Protein 8X70 (pdb70)

GO terms:
  GO:0005634 nucleus (C, IDA)
  GO:0005654 nucleoplasm (C, IDA)
  GO:0005730 nucleolus (C, IDA)
  GO:0016607 nuclear speck (C, IDA)
  GO:0042771 intrinsic apoptotic signaling pathway in response to DNA damage by p53 class mediator (P, IDA)
  GO:0008134 transcription factor binding (F, IDA)
  GO:0042149 cellular response to glucose starvation (P, IDA)
  GO:0043392 negative regulation of DNA binding (P, IDA)
  GO:0045071 negative regulation of viral genome replication (P, IDA)
  GO:0045824 negative regulation of innate immune response (P, IDA)
  GO:0045944 positive regulation of transcription by RNA polymerase II (P, IDA)
  GO:0010506 regulation of autophagy (P, IEP)
  GO:0032731 positive regulation of interleukin-1 beta production (P, IDA)
  GO:0071479 cellular response to ionizing radiation (P, IDA)
  GO:0000122 negative regulation of transcription by RNA polymerase II (P, IDA)
  GO:0005737 cytoplasm (C, EXP)
  GO:0001819 positive regulation of cytokine production (P, TAS)
  GO:0045814 negative regulation of gene expression, epigenetic (P, IMP)
  GO:0051607 defense response to virus (P, IMP)
  GO:0072332 intrinsic apoptotic signaling pathway by p53 class mediator (P, IMP)

Sequence (764 aa):
RRNVLQKRPVIVKVLSTTKPFEYETPEMEKKIMFHATVATQTQFFHVKVLNTSLKEKFNGKKIIIISDYLEYDSLLEVNEEESTVSEAGPNQTFEVPNKIINRAKETLKIDILHKQASGNIVYGVFMLHKKTVNQKTTIYEIQDDRGKMDVVGTGQCHNIPCEEGDKLQLFCFRLRKKNQMSKLISEMHSFIQIKKRPVIVKVLSTTKPFEYETPEMEKKIMFHATVATQTQFFHVKVLNTSLKEKFNGKKIIIISDYLEYDSLLEVNEESTVSEAGPNQTFEVPNKIINRAKETLKIDILHKQASGNIVYGVFMLHKKTVNTTIYEIQDDRGKMDVVGTGQCHNIPCEEGDKLQLFCFRLRKKNQMSKLISEMHSFIQIKNVLQQKRPVIVKVLSTTKPFEYETPEMEKKIMFHATVATQTQFFHVKVLNTSLKEKFNKIIIISDYLEYDSLLEVNEESTVSEAGPNQTFEVPNKIINRAKETLKIDILHKQASGNIVYGVFMLHKKTVNQKTTIYEIQDDRGKMDVVGTGQCHNIPCEEGDKLQLFCFRLRKKNQMSKLISEMHSFIQIKKKTNVLQKRPVIVKVLSTTKPFEYETPEMEKKIMFHATVATQTQFFHVKVLNTSLKEKFNGKKIIIISDYLEYDSLLEVNEESTVSEAGPNQTFEVPNKIINRAKETLKIDILHKQASGNIVYGVFMLHKKTVNQKTTIYEIQDDRGKMDVVGTGQCHNIPCEEGDKLQLFCFRLRKMSKLISEMHSFIQIKKK

Foldseek 3Di:
DQQFWAAPKDKWQWLDKDDKDWFADPVRDTAIWIWTWIDDQPAIAIEIERPCVCVVLNPRPATKIKGRWGADLRHTYHYPRIDIDGDDPVRDDDHPVVRSVVSQDADAQVVLLQDDFFHWHWHKFFFQDWDADPFWIWTWTHDPHDIATEIAGTQRGPDDDDGGWIKTKDTWTWHDDPSGIHTYDDRRIDIDGD/DAKAWKQWLDKDDKDWFAAPVRDIAIWIWTWIDGQAAIAIETGRDCVCVVLNPRPATKIKAPWDADLRHTYHYPRIDIGGDDDVRDDDHPVVRVDVSADADAVLVLLVDDFFHWHWYWFFFADWDAPLIWTWTDDPRGIATERADTQRHPDDDDGGFTKTKGGWTWHQDPSGTHTYDHRRIDIDTD/DDFFAAKDKWAWLDKDDKDWFADPVRDIAIWIKTWIDDLPAIAIETGRDCVCVVVNVAIKIKGRWDADLRHIYHHPRIDIGHDDPVPDDDRPVVRVVVSQDADAVLVLLVDDFFHWHWHKFFFQDWDADPFWIWTWTDDPNGIATEIDGDQRHPDDADGGKIKGKDGWGWHADPSGTHTYDDRRIHIDIRHHD/DDWFFDKDWKAWLDKDDKFWFQDPVRDTAIWIKIWIDDQPAIAIETERPVVCVVLNPRPATKIKGGWDADLRHTYHHPRIDIDGDDDVSGDDHPPVNSVVSQDADDVVVVLVDDAFRWHWYKFFFADWDADDFWIWGWTDDPRDIATEIAGDQRGPDDDDGGWIWGKGGFGWHPNTHTYDDRRIHTDTDDD

InterPro domains:
  IPR004020 DAPIN domain [PF02758] (10-80)
  IPR004020 DAPIN domain [PS50824] (1-88)
  IPR004020 DAPIN domain [SM01289] (6-84)
  IPR004021 HIN-200/IF120x [PF02760] (201-369)
  IPR004021 HIN-200/IF120x [PF02760] (575-740)
  IPR004021 HIN-200/IF120x [PS50834] (189-389)
  IPR004021 HIN-200/IF120x [PS50834] (562-761)
  IPR011029 Death-like domain superfamily [G3DSA:1.10.533.10] (1-95)
  IPR012340 Nucleic acid-binding, OB-fold [G3DSA:2.40.50.140] (188-300)
  IPR012340 Nucleic acid-binding, OB-fold [G3DSA:2.40.50.140] (301-393)
  IPR012340 Nucleic acid-binding, OB-fold [G3DSA:2.40.50.140] (567-671)
  IPR012340 Nucleic acid-binding, OB-fold [G3DSA:2.40.50.140] (672-770)
  IPR040205 HIN-200 family [PTHR12200] (1-408)

Secondary structure (DSSP, 8-state):
-TTSPB-S-EEEEEEEEPPPEEEE-TTS-EEEEEEEEEE-SS-EEEEEE--GGGGGGGSSSS-EEEESBEEETTEEEE-TT-EEEEPPTTS--PPPHHHHHHHT----HHHHHTBPTT-EEEEEEEEEEEEE-SS-EEEEEEETTEEEEEEE-GGGSS----TTPEEEEEEEEEEEETTEEEEE--TT-EEEE-/---EEEEEEEEPPPEEEE-TT--EEEEEEEEEE-SS-EEEEEE--GGGGGGGSSSS-EEEES-EEETTEEEE-TT-EEEE--GGG-----HHHHHHHH----HHHHTTSPTT-EEEEEEEEEEEEE--EEEEEEETTEEEEEEE-GGGTT----TTPEEEEEEEEEEEETTEEEEE--TT-EEEE-/-PEE-S-EEEEEEEEPPPEEEE-TT--EEEEEEEEEE-SS-EEEEEE--GGGTGGG--EEEEESEEEETTEEEE-TT-EEEEPPTTS--PPPHHHHHHHT----HHHHTTBPTT-EEEEEEEEEEEEE-SSEEEEEEEETTEEEEEEEEGGGSS----TTPEEEEEEEEEEEETTEEEEE--TT-EEEEE---/-EEE---EEEEEEEEPPPEEEE-TT--EEEEEEEEEE-SS-EEEEEE--GGGTGGGSSSS-EEEESEEEETTEEEE-TT-EEEE--TTT-----HHHHHHTT----HHHHTTS-TT-EEEEEEEEEEEEE-SSEEEEEEEETTEEEEEEEEGGGTT----TT-EEEEEEEEEE---EEE--TT-EEEE---

Radius of gyration: 32.9 Å; Cα contacts (8 Å, |Δi|>4): 1871; chains: 4; bounding box: 64×103×68 Å

B-factor: mean 29.49, std 9.37, range [15.33, 86.47]

Nearest PDB structures (foldseek):
  2oq0-assembly3_C  TM=9.930E-01  e=4.236E-35  Homo sapiens
  2oq0-assembly1_A  TM=9.920E-01  e=2.773E-34  Homo sapiens
  8x70-assembly4_D  TM=9.875E-01  e=1.327E-33  Homo sapiens
  8idx-assembly2_B  TM=9.562E-01  e=1.410E-26  Mus musculus
  5yzp-assembly1_A  TM=9.473E-01  e=3.607E-26  Mus musculus domesticus

Structure (mmCIF, N/CA/C/O backbone):
data_8X70
#
_entry.id   8X70
#
_cell.length_a   40.400
_cell.length_b   87.418
_cell.length_c   111.214
_cell.angle_alpha   90.000
_cell.angle_beta   99.274
_cell.angle_gamma   90.000
#
_symmetry.space_group_name_H-M   'P 1 21 1'
#
loop_
_entity.id
_entity.type
_entity.pdbx_description
1 polymer 'Gamma-interferon-inducible protein 16'
2 non-polymer 'BROMIDE ION'
3 non-polymer 1,2-ETHANEDIOL
4 non-polymer 'POTASSIUM ION'
5 non-polymer 'TRIETHYLENE GLYCOL'
6 water water
#
loop_
_atom_site.group_PDB
_atom_site.id
_atom_site.type_symbol
_atom_site.label_atom_id
_atom_site.label_alt_id
_atom_site.label_comp_id
_atom_site.label_asym_id
_atom_site.label_entity_id
_atom_site.label_seq_id
_atom_site.pdbx_PDB_ins_code
_atom_site.Cartn_x
_atom_site.Cartn_y
_atom_site.Cartn_z
_atom_site.occupancy
_atom_site.B_iso_or_equiv
_atom_site.auth_seq_id
_atom_site.auth_comp_id
_atom_site.auth_asym_id
_atom_site.auth_atom_id
_atom_site.pdbx_PDB_model_num
ATOM 1 N N . ARG A 1 7 ? 5.951 -7.825 -42.305 1.000 72.782 196 ARG A N 1
ATOM 2 C CA . ARG A 1 7 ? 5.942 -8.509 -43.634 1.000 71.534 196 ARG A CA 1
ATOM 3 C C . ARG A 1 7 ? 4.982 -7.763 -44.575 1.000 68.065 196 ARG A C 1
ATOM 4 O O . ARG A 1 7 ? 3.900 -8.305 -44.877 1.000 64.800 196 ARG A O 1
ATOM 12 N N . ARG A 1 8 ? 5.383 -6.570 -45.029 1.000 63.376 197 ARG A N 1
ATOM 13 C CA . ARG A 1 8 ? 4.533 -5.597 -45.772 1.000 60.550 197 ARG A CA 1
ATOM 14 C C . ARG A 1 8 ? 3.818 -6.290 -46.942 1.000 53.893 197 ARG A C 1
ATOM 15 O O . ARG A 1 8 ? 2.590 -6.105 -47.071 1.000 50.928 197 ARG A O 1
ATOM 23 N N . ASN A 1 9 ? 4.556 -7.057 -47.751 1.000 50.383 198 ASN A N 1
ATOM 24 C CA . ASN A 1 9 ? 4.096 -7.577 -49.070 1.000 47.131 198 ASN A CA 1
ATOM 25 C C . ASN A 1 9 ? 3.749 -9.070 -48.987 1.000 43.444 198 ASN A C 1
ATOM 26 O O . ASN A 1 9 ? 3.425 -9.649 -50.043 1.000 45.596 198 ASN A O 1
ATOM 31 N N . VAL A 1 10 ? 3.804 -9.675 -47.798 1.000 36.334 199 VAL A N 1
ATOM 32 C CA . VAL A 1 10 ? 3.508 -11.127 -47.605 1.000 33.549 199 VAL A CA 1
ATOM 33 C C . VAL A 1 10 ? 2.012 -11.279 -47.334 1.000 30.487 199 VAL A C 1
ATOM 34 O O . VAL A 1 10 ? 1.526 -10.658 -46.371 1.000 28.431 199 VAL A O 1
ATOM 38 N N . LEU A 1 11 ? 1.330 -12.100 -48.133 1.000 29.147 200 LEU A N 1
ATOM 39 C CA . LEU A 1 11 ? -0.094 -12.441 -47.913 1.000 28.758 200 LEU A CA 1
ATOM 40 C C . LEU A 1 11 ? -0.214 -13.110 -46.543 1.000 27.667 200 LEU A C 1
ATOM 41 O O . LEU A 1 11 ? 0.534 -14.072 -46.281 1.000 29.131 200 LEU A O 1
ATOM 46 N N . GLN A 1 12 ? -1.116 -12.608 -45.707 1.000 26.716 201 GLN A N 1
ATOM 47 C CA . GLN A 1 12 ? -1.395 -13.169 -44.366 1.000 26.034 201 GLN A CA 1
ATOM 48 C C . GLN A 1 12 ? -2.351 -14.352 -44.527 1.000 25.336 201 GLN A C 1
ATOM 49 O O . GLN A 1 12 ? -3.483 -14.135 -44.982 1.000 23.054 201 GLN A O 1
ATOM 55 N N . LYS A 1 13 ? -1.902 -15.559 -44.171 1.000 26.078 202 LYS A N 1
ATOM 56 C CA . LYS A 1 13 ? -2.722 -16.797 -44.211 1.000 28.105 202 LYS A CA 1
ATOM 57 C C . LYS A 1 13 ? -3.717 -16.835 -43.052 1.000 28.040 202 LYS A C 1
ATOM 58 O O . LYS A 1 13 ? -4.802 -17.424 -43.247 1.000 28.805 202 LYS A O 1
ATOM 64 N N . ARG A 1 14 ? -3.327 -16.318 -41.885 1.000 27.861 203 ARG A N 1
ATOM 65 C CA . ARG A 1 14 ? -4.134 -16.381 -40.645 1.000 28.387 203 ARG A CA 1
ATOM 66 C C . ARG A 1 14 ? -5.487 -15.765 -40.970 1.000 27.963 203 ARG A C 1
ATOM 67 O O . ARG A 1 14 ? -5.561 -14.572 -41.251 1.000 25.572 203 ARG A O 1
ATOM 75 N N . PRO A 1 15 ? -6.573 -16.567 -41.019 1.000 27.026 204 PRO A N 1
ATOM 76 C CA . PRO A 1 15 ? -7.891 -16.031 -41.335 1.000 28.011 204 PRO A CA 1
ATOM 77 C C . PRO A 1 15 ? -8.322 -15.014 -40.278 1.000 26.683 204 PRO A C 1
ATOM 78 O O . PRO A 1 15 ? -8.022 -15.186 -39.097 1.000 25.171 204 PRO A O 1
ATOM 82 N N . VAL A 1 16 ? -9.006 -13.965 -40.724 1.000 26.090 205 VAL A N 1
ATOM 83 C CA . VAL A 1 16 ? -9.689 -13.038 -39.784 1.000 24.945 205 VAL A CA 1
ATOM 84 C C . VAL A 1 16 ? -11.189 -13.136 -40.089 1.000 23.726 205 VAL A C 1
ATOM 85 O O . VAL A 1 16 ? -11.590 -13.164 -41.283 1.000 22.145 205 VAL A O 1
ATOM 89 N N . ILE A 1 17 ? -11.981 -13.307 -39.031 1.000 23.768 206 ILE A N 1
ATOM 90 C CA . ILE A 1 17 ? -13.434 -13.589 -39.114 1.000 22.699 206 ILE A CA 1
ATOM 91 C C . ILE A 1 17 ? -14.159 -12.358 -38.574 1.000 23.574 206 ILE A C 1
ATOM 92 O O . ILE A 1 17 ? -13.971 -12.063 -37.375 1.000 22.425 206 ILE A O 1
ATOM 97 N N . VAL A 1 18 ? -14.929 -11.667 -39.422 1.000 21.910 207 VAL A N 1
ATOM 98 C CA . VAL A 1 18 ? -15.391 -10.275 -39.130 1.000 20.868 207 VAL A CA 1
ATOM 99 C C . VAL A 1 18 ? -16.858 -10.072 -39.512 1.000 20.593 207 VAL A C 1
ATOM 100 O O . VAL A 1 18 ? -17.335 -10.671 -40.498 1.000 20.673 207 VAL A O 1
ATOM 104 N N . LYS A 1 19 ? -17.525 -9.190 -38.766 1.000 20.218 208 LYS A N 1
ATOM 105 C CA . LYS A 1 19 ? -18.800 -8.552 -39.149 1.000 21.242 208 LYS A CA 1
ATOM 106 C C . LYS A 1 19 ? -18.439 -7.322 -39.982 1.000 20.807 208 LYS A C 1
ATOM 107 O O . LYS A 1 19 ? -17.542 -6.586 -39.564 1.000 20.215 208 LYS A O 1
ATOM 113 N N . VAL A 1 20 ? -19.093 -7.114 -41.119 1.000 22.157 209 VAL A N 1
ATOM 114 C CA . VAL A 1 20 ? -18.902 -5.871 -41.927 1.000 21.316 209 VAL A CA 1
ATOM 115 C C . VAL A 1 20 ? -19.819 -4.794 -41.341 1.000 21.833 209 VAL A C 1
ATOM 116 O O . VAL A 1 20 ? -21.056 -5.000 -41.362 1.000 21.759 209 VAL A O 1
ATOM 120 N N . LEU A 1 21 ? -19.237 -3.714 -40.815 1.000 22.214 210 LEU A N 1
ATOM 121 C CA . LEU A 1 21 ? -19.976 -2.603 -40.150 1.000 23.408 210 LEU A CA 1
ATOM 122 C C . LEU A 1 21 ? -20.435 -1.600 -41.213 1.000 23.883 210 LEU A C 1
ATOM 123 O O . LEU A 1 21 ? -21.565 -1.067 -41.098 1.000 23.744 210 LEU A O 1
ATOM 128 N N . SER A 1 22 ? -19.620 -1.373 -42.243 1.000 21.590 211 SER A N 1
ATOM 129 C CA . SER A 1 22 ? -19.930 -0.387 -43.304 1.000 20.335 211 SER A CA 1
ATOM 130 C C . SER A 1 22 ? -19.063 -0.632 -44.533 1.000 18.984 211 SER A C 1
ATOM 131 O O . SER A 1 22 ? -17.977 -1.216 -44.396 1.000 17.959 211 SER A O 1
ATOM 134 N N . THR A 1 23 ? -19.553 -0.157 -45.672 1.000 19.422 212 THR A N 1
ATOM 135 C CA . THR A 1 23 ? -18.829 -0.094 -46.959 1.000 20.471 212 THR A CA 1
ATOM 136 C C . THR A 1 23 ? -19.100 1.262 -47.594 1.000 20.084 212 THR A C 1
ATOM 137 O O . THR A 1 23 ? -20.179 1.868 -47.331 1.000 19.782 212 THR A O 1
ATOM 141 N N . THR A 1 24 ? -18.168 1.712 -48.420 1.000 19.010 213 THR A N 1
ATOM 142 C CA . THR A 1 24 ? -18.390 2.847 -49.352 1.000 18.470 213 THR A CA 1
ATOM 143 C C . THR A 1 24 ? -18.972 2.304 -50.661 1.000 19.962 213 THR A C 1
ATOM 144 O O . THR A 1 24 ? -18.882 1.076 -50.916 1.000 19.282 213 THR A O 1
ATOM 148 N N . LYS A 1 25 ? -19.555 3.205 -51.447 1.000 20.369 214 LYS A N 1
ATOM 149 C CA . LYS A 1 25 ? -19.750 2.990 -52.897 1.000 22.281 214 LYS A CA 1
ATOM 150 C C . LYS A 1 25 ? -18.398 2.651 -53.511 1.000 22.378 214 LYS A C 1
ATOM 151 O O . LYS A 1 25 ? -17.356 3.056 -52.993 1.000 19.423 214 LYS A O 1
ATOM 157 N N . PRO A 1 26 ? -18.394 1.957 -54.671 1.000 22.625 215 PRO A N 1
ATOM 158 C CA . PRO A 1 26 ? -17.177 1.796 -55.460 1.000 22.705 215 PRO A CA 1
ATOM 159 C C . PRO A 1 26 ? -16.713 3.181 -55.897 1.000 22.241 215 PRO A C 1
ATOM 160 O O . PRO A 1 26 ? -17.527 4.081 -56.080 1.000 23.325 215 PRO A O 1
ATOM 164 N N . PHE A 1 27 ? -15.418 3.338 -56.094 1.000 19.383 216 PHE A N 1
ATOM 165 C CA . PHE A 1 27 ? -14.879 4.573 -56.678 1.000 20.371 216 PHE A CA 1
ATOM 166 C C . PHE A 1 27 ? -13.623 4.238 -57.457 1.000 17.649 216 PHE A C 1
ATOM 167 O O . PHE A 1 27 ? -12.988 3.183 -57.297 1.000 17.113 216 PHE A O 1
ATOM 175 N N . GLU A 1 28 ? -13.343 5.147 -58.374 1.000 20.095 217 GLU A N 1
ATOM 176 C CA . GLU A 1 28 ? -12.142 5.132 -59.210 1.000 21.159 217 GLU A CA 1
ATOM 177 C C . GLU A 1 28 ? -11.019 5.778 -58.408 1.000 22.152 217 GLU A C 1
ATOM 178 O O . GLU A 1 28 ? -11.273 6.823 -57.736 1.000 21.129 217 GLU A O 1
ATOM 184 N N . TYR A 1 29 ? -9.837 5.184 -58.480 1.000 21.215 218 TYR A N 1
ATOM 185 C CA . TYR A 1 29 ? -8.612 5.726 -57.862 1.000 23.821 218 TYR A CA 1
ATOM 186 C C . TYR A 1 29 ? -7.525 5.689 -58.920 1.000 25.738 218 TYR A C 1
ATOM 187 O O . TYR A 1 29 ? -7.600 4.860 -59.842 1.000 23.443 218 TYR A O 1
ATOM 196 N N . GLU A 1 30 ? -6.583 6.615 -58.785 1.000 31.993 219 GLU A N 1
ATOM 197 C CA . GLU A 1 30 ? -5.439 6.798 -59.707 1.000 34.583 219 GLU A CA 1
ATOM 198 C C . GLU A 1 30 ? -4.240 6.086 -59.078 1.000 35.935 219 GLU A C 1
ATOM 199 O O . GLU A 1 30 ? -3.964 6.349 -57.887 1.000 35.738 219 GLU A O 1
ATOM 205 N N . THR A 1 31 ? -3.586 5.189 -59.820 1.000 32.878 220 THR A N 1
ATOM 206 C CA . THR A 1 31 ? -2.314 4.547 -59.397 1.000 31.216 220 THR A CA 1
ATOM 207 C C . THR A 1 31 ? -1.218 5.610 -59.442 1.000 30.445 220 THR A C 1
ATOM 208 O O . THR A 1 31 ? -1.403 6.674 -60.043 1.000 29.592 220 THR A O 1
ATOM 212 N N . PRO A 1 32 ? -0.047 5.382 -58.807 1.000 30.597 221 PRO A N 1
ATOM 213 C CA . PRO A 1 32 ? 1.089 6.284 -58.975 1.000 30.773 221 PRO A CA 1
ATOM 214 C C . PRO A 1 32 ? 1.388 6.614 -60.450 1.000 29.771 221 PRO A C 1
ATOM 215 O O . PRO A 1 32 ? 1.705 7.759 -60.733 1.000 29.366 221 PRO A O 1
ATOM 219 N N . GLU A 1 33 ? 1.230 5.640 -61.349 1.000 30.803 222 GLU A N 1
ATOM 220 C CA . GLU A 1 33 ? 1.500 5.780 -62.810 1.000 33.134 222 GLU A CA 1
ATOM 221 C C . GLU A 1 33 ? 0.328 6.474 -63.529 1.000 33.908 222 GLU A C 1
ATOM 222 O O . GLU A 1 33 ? 0.421 6.642 -64.760 1.000 31.939 222 GLU A O 1
ATOM 228 N N . MET A 1 34 ? -0.732 6.861 -62.809 1.000 34.483 223 MET A N 1
ATOM 229 C CA . MET A 1 34 ? -1.891 7.638 -63.339 1.000 36.973 223 MET A CA 1
ATOM 230 C C . MET A 1 34 ? -2.885 6.720 -64.069 1.000 35.123 223 MET A C 1
ATOM 231 O O . MET A 1 34 ? -3.685 7.244 -64.881 1.000 32.874 223 MET A O 1
ATOM 236 N N . GLU A 1 35 ? -2.841 5.405 -63.838 1.000 32.763 224 GLU A N 1
ATOM 237 C CA . GLU A 1 35 ? -3.852 4.465 -64.390 1.000 32.433 224 GLU A CA 1
ATOM 238 C C . GLU A 1 35 ? -5.066 4.518 -63.459 1.000 30.367 224 GLU A C 1
ATOM 239 O O . GLU A 1 35 ? -4.878 4.885 -62.262 1.000 29.846 224 GLU A O 1
ATOM 245 N N . LYS A 1 36 ? -6.251 4.202 -63.984 1.000 26.805 225 LYS A N 1
ATOM 246 C CA . LYS A 1 36 ? -7.529 4.198 -63.224 1.000 27.695 225 LYS A CA 1
ATOM 247 C C . LYS A 1 36 ? -7.876 2.755 -62.835 1.000 26.906 225 LYS A C 1
ATOM 248 O O . LYS A 1 36 ? -7.927 1.891 -63.720 1.000 26.653 225 LYS A O 1
ATOM 254 N N . LYS A 1 37 ? -8.097 2.518 -61.543 1.000 23.034 226 LYS A N 1
ATOM 255 C CA . LYS A 1 37 ? -8.556 1.220 -60.994 1.000 22.173 226 LYS A CA 1
ATOM 256 C C . LYS A 1 37 ? -9.825 1.466 -60.170 1.000 20.949 226 LYS A C 1
ATOM 257 O O . LYS A 1 37 ? -10.250 2.632 -60.032 1.000 19.625 226 LYS A O 1
ATOM 263 N N . ILE A 1 38 ? -10.442 0.394 -59.679 1.000 19.212 227 ILE A N 1
ATOM 264 C CA . ILE A 1 38 ? -11.727 0.474 -58.938 1.000 19.070 227 ILE A CA 1
ATOM 265 C C . ILE A 1 38 ? -11.530 -0.223 -57.593 1.000 17.860 227 ILE A C 1
ATOM 266 O O . ILE A 1 38 ? -10.855 -1.272 -57.548 1.000 16.764 227 ILE A O 1
ATOM 271 N N . MET A 1 39 ? -12.097 0.359 -56.538 1.000 16.385 228 MET A N 1
ATOM 272 C CA . MET A 1 39 ? -12.071 -0.255 -55.193 1.000 16.755 228 MET A CA 1
ATOM 273 C C . MET A 1 39 ? -13.288 0.222 -54.403 1.000 16.159 228 MET A C 1
ATOM 274 O O . MET A 1 39 ? -14.014 1.100 -54.874 1.000 16.554 228 MET A O 1
ATOM 279 N N . PHE A 1 40 ? -13.445 -0.312 -53.205 1.000 16.162 229 PHE A N 1
ATOM 280 C CA . PHE A 1 40 ? -14.286 0.317 -52.163 1.000 17.051 229 PHE A CA 1
ATOM 281 C C . PHE A 1 40 ? -13.598 0.122 -50.817 1.000 16.211 229 PHE A C 1
ATOM 282 O O . PHE A 1 40 ? -12.676 -0.704 -50.685 1.000 16.702 229 PHE A O 1
ATOM 290 N N . HIS A 1 41 ? -14.020 0.927 -49.843 1.000 16.007 230 HIS A N 1
ATOM 291 C CA . HIS A 1 41 ? -13.556 0.841 -48.448 1.000 16.714 230 HIS A CA 1
ATOM 292 C C . HIS A 1 41 ? -14.593 0.071 -47.660 1.000 16.509 230 HIS A C 1
ATOM 293 O O . HIS A 1 41 ? -15.773 0.097 -48.048 1.000 16.870 230 HIS A O 1
ATOM 300 N N . ALA A 1 42 ? -14.134 -0.592 -46.613 1.000 16.870 231 ALA A N 1
ATOM 301 C CA . ALA A 1 42 ? -14.997 -1.306 -45.664 1.000 16.145 231 ALA A CA 1
ATOM 302 C C . ALA A 1 42 ? -14.449 -1.073 -44.270 1.000 16.163 231 ALA A C 1
ATOM 303 O O . ALA A 1 42 ? -13.244 -0.873 -44.109 1.000 16.336 231 ALA A O 1
ATOM 305 N N . THR A 1 43 ? -15.336 -1.147 -43.294 1.000 16.252 232 THR A N 1
ATOM 306 C CA . THR A 1 43 ? -14.963 -1.185 -41.873 1.000 16.848 232 THR A CA 1
ATOM 307 C C . THR A 1 43 ? -15.521 -2.488 -41.316 1.000 16.208 232 THR A C 1
ATOM 308 O O . THR A 1 43 ? -16.725 -2.721 -41.494 1.000 18.382 232 THR A O 1
ATOM 312 N N . VAL A 1 44 ? -14.693 -3.272 -40.647 1.000 15.979 233 VAL A N 1
ATOM 313 C CA . VAL A 1 44 ? -15.103 -4.616 -40.161 1.000 17.022 233 VAL A CA 1
ATOM 314 C C . VAL A 1 44 ? -14.696 -4.722 -38.695 1.000 17.578 233 VAL A C 1
ATOM 315 O O . VAL A 1 44 ? -13.809 -3.954 -38.266 1.000 17.760 233 VAL A O 1
ATOM 319 N N . ALA A 1 45 ? -15.282 -5.668 -37.966 1.000 17.199 234 ALA A N 1
ATOM 320 C CA . ALA A 1 45 ? -14.999 -5.850 -36.531 1.000 17.950 234 ALA A CA 1
ATOM 321 C C . ALA A 1 45 ? -15.033 -7.330 -36.152 1.000 18.040 234 ALA A C 1
ATOM 322 O O . ALA A 1 45 ? -15.864 -8.093 -36.687 1.000 16.851 234 ALA A O 1
ATOM 324 N N . THR A 1 46 ? -14.106 -7.701 -35.278 1.000 18.634 235 THR A N 1
ATOM 325 C CA . THR A 1 46 ? -14.149 -8.952 -34.488 1.000 20.063 235 THR A CA 1
ATOM 326 C C . THR A 1 46 ? -14.859 -8.616 -33.177 1.000 19.774 235 THR A C 1
ATOM 327 O O . THR A 1 46 ? -15.338 -7.477 -33.023 1.000 20.929 235 THR A O 1
ATOM 331 N N . GLN A 1 47 ? -14.909 -9.560 -32.247 1.000 20.848 236 GLN A N 1
ATOM 332 C CA . GLN A 1 47 ? -15.494 -9.284 -30.916 1.000 21.850 236 GLN A CA 1
ATOM 333 C C . GLN A 1 47 ? -14.602 -8.342 -30.092 1.000 22.473 236 GLN A C 1
ATOM 334 O O . GLN A 1 47 ? -15.122 -7.811 -29.089 1.000 22.517 236 GLN A O 1
ATOM 340 N N . THR A 1 48 ? -13.334 -8.115 -30.473 1.000 21.655 237 THR A N 1
ATOM 341 C CA . THR A 1 48 ? -12.360 -7.359 -29.649 1.000 22.546 237 THR A CA 1
ATOM 342 C C . THR A 1 48 ? -11.676 -6.222 -30.407 1.000 20.373 237 THR A C 1
ATOM 343 O O . THR A 1 48 ? -11.022 -5.416 -29.741 1.000 20.210 237 THR A O 1
ATOM 347 N N . GLN A 1 49 ? -11.813 -6.135 -31.728 1.000 20.332 238 GLN A N 1
ATOM 348 C CA . GLN A 1 49 ? -11.189 -5.008 -32.456 1.000 21.788 238 GLN A CA 1
ATOM 349 C C . GLN A 1 49 ? -11.940 -4.716 -33.753 1.000 19.355 238 GLN A C 1
ATOM 350 O O . GLN A 1 49 ? -12.773 -5.512 -34.185 1.000 19.462 238 GLN A O 1
ATOM 356 N N . PHE A 1 50 ? -11.669 -3.541 -34.306 1.000 19.861 239 PHE A N 1
ATOM 357 C CA . PHE A 1 50 ? -12.163 -3.132 -35.640 1.000 18.611 239 PHE A CA 1
ATOM 358 C C . PHE A 1 50 ? -10.953 -2.872 -36.530 1.000 17.793 239 PHE A C 1
ATOM 359 O O . PHE A 1 50 ? -9.837 -2.589 -36.039 1.000 17.592 239 PHE A O 1
ATOM 367 N N . PHE A 1 51 ? -11.183 -2.995 -37.829 1.000 18.825 240 PHE A N 1
ATOM 368 C CA . PHE A 1 51 ? -10.169 -2.770 -38.881 1.000 19.813 240 PHE A CA 1
ATOM 369 C C . PHE A 1 51 ? -10.826 -2.010 -40.017 1.000 18.124 240 PHE A C 1
ATOM 370 O O . PHE A 1 51 ? -11.965 -2.333 -40.381 1.000 18.672 240 PHE A O 1
ATOM 378 N N . HIS A 1 52 ? -10.109 -1.035 -40.554 1.000 19.217 241 HIS A N 1
ATOM 379 C CA . HIS A 1 52 ? -10.428 -0.464 -41.878 1.000 19.062 241 HIS A CA 1
ATOM 380 C C . HIS A 1 52 ? -9.883 -1.454 -42.896 1.000 17.545 241 HIS A C 1
ATOM 381 O O . HIS A 1 52 ? -8.818 -2.040 -42.622 1.000 15.980 241 HIS A O 1
ATOM 388 N N . VAL A 1 53 ? -10.580 -1.597 -44.012 1.000 17.385 242 VAL A N 1
ATOM 389 C CA . VAL A 1 53 ? -10.216 -2.599 -45.041 1.000 17.410 242 VAL A CA 1
ATOM 390 C C . VAL A 1 53 ? -10.277 -1.892 -46.386 1.000 16.270 242 VAL A C 1
ATOM 391 O O . VAL A 1 53 ? -11.299 -1.283 -46.698 1.000 17.633 242 VAL A O 1
ATOM 395 N N . LYS A 1 54 ? -9.189 -1.950 -47.133 1.000 15.839 243 LYS A N 1
ATOM 396 C CA . LYS A 1 54 ? -9.209 -1.563 -48.555 1.000 16.141 243 LYS A CA 1
ATOM 397 C C . LYS A 1 54 ? -9.618 -2.797 -49.341 1.000 17.273 243 LYS A C 1
ATOM 398 O O . LYS A 1 54 ? -8.930 -3.808 -49.223 1.000 17.992 243 LYS A O 1
ATOM 404 N N . VAL A 1 55 ? -10.674 -2.702 -50.133 1.000 18.165 244 VAL A N 1
ATOM 405 C CA . VAL A 1 55 ? -11.128 -3.839 -50.975 1.000 17.101 244 VAL A CA 1
ATOM 406 C C . VAL A 1 55 ? -10.839 -3.464 -52.427 1.000 17.239 244 VAL A C 1
ATOM 407 O O . VAL A 1 55 ? -11.622 -2.741 -53.028 1.000 17.002 244 VAL A O 1
ATOM 411 N N . LEU A 1 56 ? -9.695 -3.910 -52.936 1.000 17.956 245 LEU A N 1
ATOM 412 C CA . LEU A 1 56 ? -9.240 -3.536 -54.295 1.000 19.314 245 LEU A CA 1
ATOM 413 C C . LEU A 1 56 ? -9.888 -4.473 -55.321 1.000 21.013 245 LEU A C 1
ATOM 414 O O . LEU A 1 56 ? -9.842 -4.148 -56.528 1.000 23.152 245 LEU A O 1
ATOM 419 N N . ASN A 1 57 ? -10.535 -5.549 -54.867 1.000 23.234 246 ASN A N 1
ATOM 420 C CA . ASN A 1 57 ? -11.236 -6.541 -55.725 1.000 23.466 246 ASN A CA 1
ATOM 421 C C . ASN A 1 57 ? -12.748 -6.317 -55.607 1.000 23.184 246 ASN A C 1
ATOM 422 O O . ASN A 1 57 ? -13.358 -6.910 -54.688 1.000 23.222 246 ASN A O 1
ATOM 427 N N . THR A 1 58 ? -13.322 -5.469 -56.472 1.000 21.057 247 THR A N 1
ATOM 428 C CA . THR A 1 58 ? -14.728 -4.984 -56.374 1.000 22.275 247 THR A CA 1
ATOM 429 C C . THR A 1 58 ? -15.692 -6.130 -56.698 1.000 20.849 247 THR A C 1
ATOM 430 O O . THR A 1 58 ? -16.899 -5.985 -56.401 1.000 23.513 247 THR A O 1
ATOM 434 N N . SER A 1 59 ? -15.203 -7.235 -57.260 1.000 21.912 248 SER A N 1
ATOM 435 C CA . SER A 1 59 ? -16.045 -8.443 -57.474 1.000 23.217 248 SER A CA 1
ATOM 436 C C . SER A 1 59 ? -16.551 -8.974 -56.117 1.000 24.779 248 SER A C 1
ATOM 437 O O . SER A 1 59 ? -17.542 -9.723 -56.119 1.000 24.082 248 SER A O 1
ATOM 440 N N . LEU A 1 60 ? -15.948 -8.554 -54.997 1.000 25.352 249 LEU A N 1
ATOM 441 C CA . LEU A 1 60 ? -16.312 -9.031 -53.632 1.000 26.236 249 LEU A CA 1
ATOM 442 C C . LEU A 1 60 ? -17.427 -8.188 -52.994 1.000 27.024 249 LEU A C 1
ATOM 443 O O . LEU A 1 60 ? -17.760 -8.480 -51.821 1.000 29.046 249 LEU A O 1
ATOM 448 N N . LYS A 1 61 ? -17.993 -7.194 -53.685 1.000 26.520 250 LYS A N 1
ATOM 449 C CA . LYS A 1 61 ? -18.899 -6.184 -53.061 1.000 27.696 250 LYS A CA 1
ATOM 450 C C . LYS A 1 61 ? -20.035 -6.897 -52.315 1.000 26.861 250 LYS A C 1
ATOM 451 O O . LYS A 1 61 ? -20.298 -6.524 -51.161 1.000 25.065 250 LYS A O 1
ATOM 457 N N . GLU A 1 62 ? -20.668 -7.888 -52.945 1.000 25.524 251 GLU A N 1
ATOM 458 C CA . GLU A 1 62 ? -21.814 -8.625 -52.343 1.000 26.169 251 GLU A CA 1
ATOM 459 C C . GLU A 1 62 ? -21.367 -9.391 -51.085 1.000 24.196 251 GLU A C 1
ATOM 460 O O . GLU A 1 62 ? -22.168 -9.465 -50.152 1.000 25.837 251 GLU A O 1
ATOM 466 N N . LYS A 1 63 ? -20.147 -9.938 -51.030 1.000 22.289 252 LYS A N 1
ATOM 467 C CA . LYS A 1 63 ? -19.639 -10.633 -49.808 1.000 20.905 252 LYS A CA 1
ATOM 468 C C . LYS A 1 63 ? -19.528 -9.634 -48.647 1.000 21.340 252 LYS A C 1
ATOM 469 O O . LYS A 1 63 ? -19.634 -10.07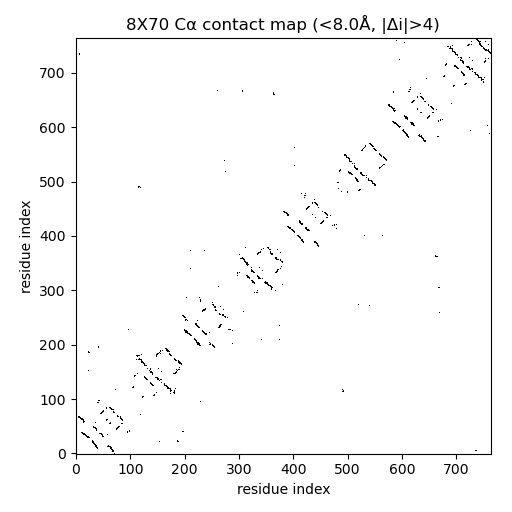1 -47.478 1.000 22.011 252 LYS A O 1
ATOM 475 N N . PHE A 1 64 ? -19.344 -8.336 -48.938 1.000 20.732 253 PHE A N 1
ATOM 476 C CA . PHE A 1 64 ? -19.206 -7.264 -47.915 1.000 21.968 253 PHE A CA 1
ATOM 477 C C . PHE A 1 64 ? -20.539 -6.522 -47.676 1.000 22.205 253 PHE A C 1
ATOM 478 O O . PHE A 1 64 ? -20.504 -5.416 -47.118 1.000 23.631 253 PHE A O 1
ATOM 486 N N . ASN A 1 65 ? -21.692 -7.106 -48.009 1.000 24.500 254 ASN A N 1
ATOM 487 C CA . ASN A 1 65 ? -23.003 -6.403 -47.889 1.000 25.419 254 ASN A CA 1
ATOM 488 C C . ASN A 1 65 ? -23.475 -6.330 -46.417 1.000 27.180 254 ASN A C 1
ATOM 489 O O . ASN A 1 65 ? -24.523 -5.693 -46.166 1.000 26.022 254 ASN A O 1
ATOM 494 N N . GLY A 1 66 ? -22.760 -6.952 -45.473 1.000 27.871 255 GLY A N 1
ATOM 495 C CA . GLY A 1 66 ? -23.001 -6.813 -44.018 1.000 26.888 255 GLY A CA 1
ATOM 496 C C . GLY A 1 66 ? -24.161 -7.661 -43.519 1.000 30.433 255 GLY A C 1
ATOM 497 O O . GLY A 1 66 ? -24.554 -7.490 -42.347 1.000 28.465 255 GLY A O 1
ATOM 498 N N . LYS A 1 67 ? -24.698 -8.549 -44.359 1.000 30.909 256 LYS A N 1
ATOM 499 C CA . LYS A 1 67 ? -25.810 -9.462 -43.981 1.000 33.315 256 LYS A CA 1
ATOM 500 C C . LYS A 1 67 ? -25.238 -10.719 -43.316 1.000 34.006 256 LYS A C 1
ATOM 501 O O . LYS A 1 67 ? -26.039 -11.496 -42.755 1.000 37.392 256 LYS A O 1
ATOM 507 N N . LYS A 1 68 ? -23.909 -10.883 -43.326 1.000 35.039 257 LYS A N 1
ATOM 508 C CA . LYS A 1 68 ? -23.217 -12.149 -42.977 1.000 34.370 257 LYS A CA 1
ATOM 509 C C . LYS A 1 68 ? -21.816 -11.861 -42.422 1.000 31.239 257 LYS A C 1
ATOM 510 O O . LYS A 1 68 ? -21.145 -10.945 -42.921 1.000 29.899 257 LYS A O 1
ATOM 516 N N . ILE A 1 69 ? -21.416 -12.633 -41.416 1.000 27.125 258 ILE A N 1
ATOM 517 C CA . ILE A 1 69 ? -20.023 -12.751 -40.912 1.000 26.749 258 ILE A CA 1
ATOM 518 C C . ILE A 1 69 ? -19.194 -13.408 -42.022 1.000 25.154 258 ILE A C 1
ATOM 519 O O . ILE A 1 69 ? -19.687 -14.371 -42.648 1.000 26.975 258 ILE A O 1
ATOM 524 N N . ILE A 1 70 ? -18.006 -12.882 -42.291 1.000 24.305 259 ILE A N 1
ATOM 525 C CA . ILE A 1 70 ? -17.152 -13.339 -43.423 1.000 22.028 259 ILE A CA 1
ATOM 526 C C . ILE A 1 70 ? -15.765 -13.683 -42.903 1.000 22.957 259 ILE A C 1
ATOM 527 O O . ILE A 1 70 ? -15.321 -13.138 -41.854 1.000 23.177 259 ILE A O 1
ATOM 532 N N . ILE A 1 71 ? -15.117 -14.599 -43.611 1.000 20.784 260 ILE A N 1
ATOM 533 C CA . ILE A 1 71 ? -13.719 -15.009 -43.341 1.000 21.598 260 ILE A CA 1
ATOM 534 C C . ILE A 1 71 ? -12.858 -14.420 -44.455 1.000 20.369 260 ILE A C 1
ATOM 535 O O . ILE A 1 71 ? -13.173 -14.649 -45.631 1.000 20.520 260 ILE A O 1
ATOM 540 N N . ILE A 1 72 ? -11.822 -13.690 -44.075 1.000 21.458 261 ILE A N 1
ATOM 541 C CA . ILE A 1 72 ? -10.843 -13.077 -45.009 1.000 20.317 261 ILE A CA 1
ATOM 542 C C . ILE A 1 72 ? -9.494 -13.748 -44.782 1.000 20.608 261 ILE A C 1
ATOM 543 O O . ILE A 1 72 ? -9.057 -13.823 -43.623 1.000 20.344 261 ILE A O 1
ATOM 548 N N . SER A 1 73 ? -8.862 -14.218 -45.854 1.000 22.043 262 SER A N 1
ATOM 549 C CA . SER A 1 73 ? -7.477 -14.744 -45.844 1.000 21.376 262 SER A CA 1
ATOM 550 C C . SER A 1 73 ? -6.730 -14.208 -47.063 1.000 21.051 262 SER A C 1
ATOM 551 O O . SER A 1 73 ? -7.382 -13.670 -47.973 1.000 21.414 262 SER A O 1
ATOM 554 N N . ASP A 1 74 ? -5.408 -14.345 -47.054 1.000 21.194 263 ASP A N 1
ATOM 555 C CA . ASP A 1 74 ? -4.490 -13.870 -48.119 1.000 21.979 263 ASP A CA 1
ATOM 556 C C . ASP A 1 74 ? -4.720 -12.370 -48.321 1.000 21.019 263 ASP A C 1
ATOM 557 O O . ASP A 1 74 ? -4.898 -11.931 -49.456 1.000 19.995 263 ASP A O 1
ATOM 562 N N . TYR A 1 75 ? -4.687 -11.629 -47.222 1.000 21.039 264 TYR A N 1
ATOM 563 C CA . TYR A 1 75 ? -4.784 -10.147 -47.183 1.000 20.710 264 TYR A CA 1
ATOM 564 C C . TYR A 1 75 ? -3.412 -9.598 -46.789 1.000 20.848 264 TYR A C 1
ATOM 565 O O . TYR A 1 75 ? -2.578 -10.346 -46.221 1.000 20.293 264 TYR A O 1
ATOM 574 N N . LEU A 1 76 ? -3.174 -8.316 -47.053 1.000 21.396 265 LEU A N 1
ATOM 575 C CA . LEU A 1 76 ? -1.931 -7.641 -46.623 1.000 21.546 265 LEU A CA 1
ATOM 576 C C . LEU A 1 76 ? -2.255 -6.859 -45.351 1.000 23.371 265 LEU A C 1
ATOM 577 O O . LEU A 1 76 ? -3.446 -6.462 -45.176 1.000 21.915 265 LEU A O 1
ATOM 582 N N . GLU A 1 77 ? -1.245 -6.699 -44.501 1.000 22.794 266 GLU A N 1
ATOM 583 C CA . GLU A 1 77 ? -1.323 -5.966 -43.214 1.000 25.221 266 GLU A CA 1
ATOM 584 C C . GLU A 1 77 ? -0.263 -4.873 -43.217 1.000 24.678 266 GLU A C 1
ATOM 585 O O . GLU A 1 77 ? 0.923 -5.218 -43.340 1.000 24.013 266 GLU A O 1
ATOM 591 N N . TYR A 1 78 ? -0.694 -3.610 -43.148 1.000 23.665 267 TYR A N 1
ATOM 592 C CA . TYR A 1 78 ? 0.178 -2.415 -43.086 1.000 23.138 267 TYR A CA 1
ATOM 593 C C . TYR A 1 78 ? -0.707 -1.211 -42.759 1.000 24.058 267 TYR A C 1
ATOM 594 O O . TYR A 1 78 ? -1.943 -1.330 -42.899 1.000 21.538 267 TYR A O 1
ATOM 603 N N . ASP A 1 79 ? -0.117 -0.122 -42.263 1.000 25.502 268 ASP A N 1
ATOM 604 C CA . ASP A 1 79 ? -0.852 1.138 -41.975 1.000 26.664 268 ASP A CA 1
ATOM 605 C C . ASP A 1 79 ? -2.002 0.853 -40.995 1.000 27.455 268 ASP A C 1
ATOM 606 O O . ASP A 1 79 ? -2.998 1.578 -41.044 1.000 29.726 268 ASP A O 1
ATOM 611 N N . SER A 1 80 ? -1.870 -0.174 -40.140 1.000 27.983 269 SER A N 1
ATOM 612 C CA . SER A 1 80 ? -2.882 -0.639 -39.148 1.000 28.104 269 SER A CA 1
ATOM 613 C C . SER A 1 80 ? -4.179 -1.110 -39.816 1.000 27.061 269 SER A C 1
ATOM 614 O O . SER A 1 80 ? -5.186 -1.243 -39.094 1.000 31.113 269 SER A O 1
ATOM 617 N N . LEU A 1 81 ? -4.178 -1.351 -41.130 1.000 23.043 270 LEU A N 1
ATOM 618 C CA . LEU A 1 81 ? -5.401 -1.723 -41.881 1.000 22.082 270 LEU A CA 1
ATOM 619 C C . LEU A 1 81 ? -5.167 -3.047 -42.611 1.000 21.446 270 LEU A C 1
ATOM 620 O O . LEU A 1 81 ? -4.021 -3.581 -42.556 1.000 21.580 270 LEU A O 1
ATOM 625 N N . LEU A 1 82 ? -6.224 -3.566 -43.242 1.000 20.254 271 LEU A N 1
ATOM 626 C CA . LEU A 1 82 ? -6.164 -4.800 -44.059 1.000 20.062 271 LEU A CA 1
ATOM 627 C C . LEU A 1 82 ? -6.385 -4.396 -45.511 1.000 19.846 271 LEU A C 1
ATOM 628 O O . LEU A 1 82 ? -7.255 -3.541 -45.768 1.000 19.897 271 LEU A O 1
ATOM 633 N N . GLU A 1 83 ? -5.610 -4.973 -46.416 1.000 18.870 272 GLU A N 1
ATOM 634 C CA . GLU A 1 83 ? -5.828 -4.822 -47.868 1.000 18.007 272 GLU A CA 1
ATOM 635 C C . GLU A 1 83 ? -6.309 -6.162 -48.422 1.000 18.008 272 GLU A C 1
ATOM 636 O O . GLU A 1 83 ? -5.551 -7.157 -48.323 1.000 17.623 272 GLU A O 1
ATOM 642 N N . VAL A 1 84 ? -7.527 -6.171 -48.966 1.000 17.783 273 VAL A N 1
ATOM 643 C CA . VAL A 1 84 ? -8.117 -7.350 -49.657 1.000 18.506 273 VAL A CA 1
ATOM 644 C C . VAL A 1 84 ? -7.968 -7.088 -51.152 1.000 18.987 273 VAL A C 1
ATOM 645 O O . VAL A 1 84 ? -8.462 -6.052 -51.609 1.000 19.939 273 VAL A O 1
ATOM 649 N N . ASN A 1 85 ? -7.254 -7.947 -51.877 1.000 19.781 274 ASN A N 1
ATOM 650 C CA . ASN A 1 85 ? -6.938 -7.659 -53.296 1.000 21.322 274 ASN A CA 1
ATOM 651 C C . ASN A 1 85 ? -7.297 -8.895 -54.123 1.000 21.523 274 ASN A C 1
ATOM 652 O O . ASN A 1 85 ? -8.033 -9.746 -53.627 1.000 20.770 274 ASN A O 1
ATOM 657 N N . GLU A 1 86 ? -6.848 -8.936 -55.375 1.000 24.847 275 GLU A N 1
ATOM 658 C CA A GLU A 1 86 ? -7.205 -10.007 -56.340 0.500 26.127 275 GLU A CA 1
ATOM 659 C CA B GLU A 1 86 ? -7.220 -10.008 -56.335 0.500 26.241 275 GLU A CA 1
ATOM 660 C C . GLU A 1 86 ? -6.678 -11.359 -55.843 1.000 25.873 275 GLU A C 1
ATOM 661 O O . GLU A 1 86 ? -7.229 -12.385 -56.275 1.000 27.278 275 GLU A O 1
ATOM 672 N N . GLU A 1 87 ? -5.671 -11.350 -54.960 1.000 24.579 276 GLU A N 1
ATOM 673 C CA . GLU A 1 87 ? -5.042 -12.587 -54.418 1.000 25.600 276 GLU A CA 1
ATOM 674 C C . GLU A 1 87 ? -5.759 -13.063 -53.147 1.000 24.928 276 GLU A C 1
ATOM 675 O O . GLU A 1 87 ? -5.413 -14.163 -52.650 1.000 24.349 276 GLU A O 1
ATOM 681 N N . SER A 1 88 ? -6.727 -12.296 -52.630 1.000 21.326 277 SER A N 1
ATOM 682 C CA . SER A 1 88 ? -7.394 -12.599 -51.345 1.000 20.142 277 SER A CA 1
ATOM 683 C C . SER A 1 88 ? -8.519 -13.599 -51.565 1.000 19.896 277 SER A C 1
ATOM 684 O O . SER A 1 88 ? -8.951 -13.770 -52.716 1.000 20.969 277 SER A O 1
ATOM 687 N N . THR A 1 89 ? -8.962 -14.231 -50.489 1.000 19.014 278 THR A N 1
ATOM 688 C CA . THR A 1 89 ? -10.188 -15.063 -50.459 1.000 20.495 278 THR A CA 1
ATOM 689 C C . THR A 1 89 ? -11.115 -14.487 -49.393 1.000 20.343 278 THR A C 1
ATOM 690 O O . THR A 1 89 ? -10.650 -14.224 -48.274 1.000 19.955 278 THR A O 1
ATOM 694 N N . VAL A 1 90 ? -12.379 -14.330 -49.739 1.000 20.914 279 VAL A N 1
ATOM 695 C CA . VAL A 1 90 ? -13.436 -13.937 -48.775 1.000 21.699 279 VAL A CA 1
ATOM 696 C C . VAL A 1 90 ? -14.616 -14.890 -48.953 1.000 20.974 279 VAL A C 1
ATOM 697 O O . VAL A 1 90 ? -15.031 -15.138 -50.088 1.000 20.394 279 VAL A O 1
ATOM 701 N N . SER A 1 91 ? -15.134 -15.426 -47.855 1.000 21.108 280 SER A N 1
ATOM 702 C CA . SER A 1 91 ? -16.276 -16.363 -47.907 1.000 23.286 280 SER A CA 1
ATOM 703 C C . SER A 1 91 ? -17.093 -16.205 -46.637 1.000 23.136 280 SER A C 1
ATOM 704 O O . SER A 1 91 ? -16.514 -15.808 -45.607 1.000 23.225 280 SER A O 1
ATOM 707 N N . GLU A 1 92 ? -18.379 -16.528 -46.727 1.000 26.137 281 GLU A N 1
ATOM 708 C CA . GLU A 1 92 ? -19.314 -16.508 -45.586 1.000 28.894 281 GLU A CA 1
ATOM 709 C C . GLU A 1 92 ? -18.819 -17.504 -44.536 1.000 29.496 281 GLU A C 1
ATOM 710 O O . GLU A 1 92 ? -18.398 -18.624 -44.912 1.000 30.544 281 GLU A O 1
ATOM 716 N N . ALA A 1 93 ? -18.837 -17.091 -43.269 1.000 28.750 282 ALA A N 1
ATOM 717 C CA . ALA A 1 93 ? -18.515 -17.934 -42.099 1.000 31.159 282 ALA A CA 1
ATOM 718 C C . ALA A 1 93 ? -19.560 -19.051 -41.983 1.000 32.813 282 ALA A C 1
ATOM 719 O O . ALA A 1 93 ? -20.718 -18.821 -42.371 1.000 34.376 282 ALA A O 1
ATOM 721 N N . GLY A 1 94 ? -19.150 -20.207 -41.454 1.000 37.982 283 GLY A N 1
ATOM 722 C CA . GLY A 1 94 ? -20.001 -21.401 -41.300 1.000 41.500 283 GLY A CA 1
ATOM 723 C C . GLY A 1 94 ? -21.037 -21.213 -40.199 1.000 45.305 283 GLY A C 1
ATOM 724 O O . GLY A 1 94 ? -20.956 -20.262 -39.424 1.000 44.921 283 GLY A O 1
ATOM 725 N N . PRO A 1 95 ? -22.031 -22.127 -40.097 1.000 48.374 284 PRO A N 1
ATOM 726 C CA . PRO A 1 95 ? -23.086 -22.027 -39.085 1.000 50.047 284 PRO A CA 1
ATOM 727 C C . PRO A 1 95 ? -22.585 -21.878 -37.638 1.000 52.566 284 PRO A C 1
ATOM 728 O O . PRO A 1 95 ? -23.305 -21.294 -36.845 1.000 59.524 284 PRO A O 1
ATOM 732 N N . ASN A 1 96 ? -21.393 -22.402 -37.328 1.000 50.616 285 ASN A N 1
ATOM 733 C CA . ASN A 1 96 ? -20.811 -22.425 -35.957 1.000 50.003 285 ASN A CA 1
ATOM 734 C C . ASN A 1 96 ? -19.849 -21.249 -35.736 1.000 46.138 285 ASN A C 1
ATOM 735 O O . ASN A 1 96 ? -19.391 -21.103 -34.593 1.000 41.726 285 ASN A O 1
ATOM 740 N N . GLN A 1 97 ? -19.550 -20.444 -36.763 1.000 42.986 286 GLN A N 1
ATOM 741 C CA . GLN A 1 97 ? -18.458 -19.430 -36.716 1.000 43.693 286 GLN A CA 1
ATOM 742 C C . GLN A 1 97 ? -19.025 -18.017 -36.526 1.000 41.937 286 GLN A C 1
ATOM 743 O O . GLN A 1 97 ? -18.215 -17.072 -36.450 1.000 40.658 286 GLN A O 1
ATOM 749 N N . THR A 1 98 ? -20.349 -17.873 -36.451 1.000 42.565 287 THR A N 1
ATOM 750 C CA . THR A 1 98 ? -21.035 -16.559 -36.364 1.000 42.825 287 THR A CA 1
ATOM 751 C C . THR A 1 98 ? -20.946 -16.039 -34.925 1.000 41.576 287 THR A C 1
ATOM 752 O O . THR A 1 98 ? -20.822 -16.852 -33.983 1.000 38.233 287 THR A O 1
ATOM 756 N N . PHE A 1 99 ? -20.992 -14.717 -34.782 1.000 35.281 288 PHE A N 1
ATOM 757 C CA . PHE A 1 99 ? -20.945 -13.992 -33.492 1.000 31.169 288 PHE A CA 1
ATOM 758 C C . PHE A 1 99 ? -21.567 -12.609 -33.678 1.000 28.8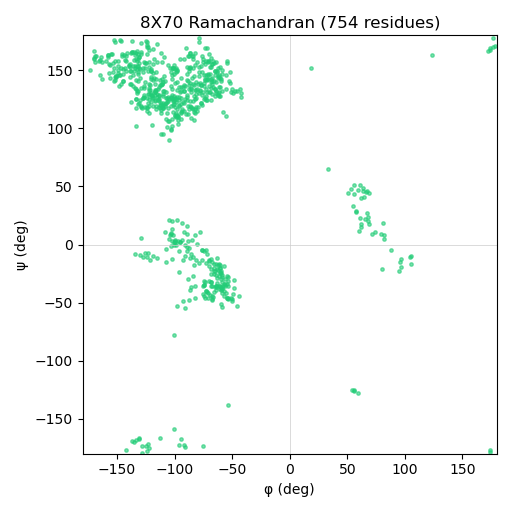34 288 PHE A C 1
ATOM 759 O O . PHE A 1 99 ? -21.713 -12.160 -34.832 1.000 25.709 288 PHE A O 1
ATOM 767 N N . GLU A 1 100 ? -21.920 -11.970 -32.563 1.000 28.633 289 GLU A N 1
ATOM 768 C CA . GLU A 1 100 ? -22.286 -10.534 -32.473 1.000 29.630 289 GLU A CA 1
ATOM 769 C C . GLU A 1 100 ? -21.080 -9.751 -31.948 1.000 25.662 289 GLU A C 1
ATOM 770 O O . GLU A 1 100 ? -20.294 -10.282 -31.132 1.000 22.985 289 GLU A O 1
ATOM 776 N N . VAL A 1 101 ? -20.944 -8.515 -32.412 1.000 22.080 290 VAL A N 1
ATOM 777 C CA . VAL A 1 101 ? -19.857 -7.589 -32.006 1.000 21.541 290 VAL A CA 1
ATOM 778 C C . VAL A 1 101 ? -20.373 -6.726 -30.860 1.000 19.988 290 VAL A C 1
ATOM 779 O O . VAL A 1 101 ? -21.433 -6.115 -30.987 1.000 19.058 290 VAL A O 1
ATOM 783 N N . PRO A 1 102 ? -19.665 -6.684 -29.707 1.000 20.726 291 PRO A N 1
ATOM 784 C CA . PRO A 1 102 ? -20.028 -5.790 -28.608 1.000 20.661 291 PRO A CA 1
ATOM 785 C C . PRO A 1 102 ? -20.203 -4.355 -29.131 1.000 20.672 291 PRO A C 1
ATOM 786 O O . PRO A 1 102 ? -19.365 -3.875 -29.863 1.000 18.213 291 PRO A O 1
ATOM 790 N N . ASN A 1 103 ? -21.304 -3.700 -28.765 1.000 20.305 292 ASN A N 1
ATOM 791 C CA . ASN A 1 103 ? -21.604 -2.313 -29.211 1.000 22.581 292 ASN A CA 1
ATOM 792 C C . ASN A 1 103 ? -20.442 -1.351 -28.908 1.000 20.324 292 ASN A C 1
ATOM 793 O O . ASN A 1 103 ? -20.291 -0.390 -29.677 1.000 21.495 292 ASN A O 1
ATOM 798 N N . LYS A 1 104 ? -19.659 -1.555 -27.846 1.000 19.600 293 LYS A N 1
ATOM 799 C CA . LYS A 1 104 ? -18.491 -0.686 -27.519 1.000 20.478 293 LYS A CA 1
ATOM 800 C C . LYS A 1 104 ? -17.522 -0.661 -28.713 1.000 20.488 293 LYS A C 1
ATOM 801 O O . LYS A 1 104 ? -16.953 0.412 -29.011 1.000 18.869 293 LYS A O 1
ATOM 807 N N . ILE A 1 105 ? -17.317 -1.801 -29.369 1.000 19.392 294 ILE A N 1
ATOM 808 C CA . ILE A 1 105 ? -16.393 -1.913 -30.543 1.000 19.338 294 ILE A CA 1
ATOM 809 C C . ILE A 1 105 ? -17.014 -1.186 -31.734 1.000 18.558 294 ILE A C 1
ATOM 810 O O . ILE A 1 105 ? -16.300 -0.422 -32.416 1.000 18.609 294 ILE A O 1
ATOM 815 N N . ILE A 1 106 ? -18.299 -1.409 -31.996 1.000 18.481 295 ILE A N 1
ATOM 816 C CA . ILE A 1 106 ? -18.994 -0.748 -33.131 1.000 19.720 295 ILE A CA 1
ATOM 817 C C . ILE A 1 106 ? -18.850 0.773 -32.948 1.000 20.399 295 ILE A C 1
ATOM 818 O O . ILE A 1 106 ? -18.525 1.472 -33.939 1.000 20.569 295 ILE A O 1
ATOM 823 N N . ASN A 1 107 ? -19.050 1.279 -31.733 1.000 19.956 296 ASN A N 1
ATOM 824 C CA . ASN A 1 107 ? -19.004 2.741 -31.453 1.000 20.538 296 ASN A CA 1
ATOM 825 C C . ASN A 1 107 ? -17.566 3.249 -31.588 1.000 21.161 296 ASN A C 1
ATOM 826 O O . ASN A 1 107 ? -17.378 4.316 -32.206 1.000 20.372 296 ASN A O 1
ATOM 831 N N . ARG A 1 108 ? -16.599 2.512 -31.049 1.000 21.496 297 ARG A N 1
ATOM 832 C CA . ARG A 1 108 ? -15.151 2.883 -31.104 1.000 22.988 297 ARG A CA 1
ATOM 833 C C . ARG A 1 108 ? -14.736 2.990 -32.579 1.000 22.333 297 ARG A C 1
ATOM 834 O O . ARG A 1 108 ? -13.998 3.946 -32.927 1.000 23.486 297 ARG A O 1
ATOM 842 N N . ALA A 1 109 ? -15.197 2.059 -33.416 1.000 21.984 298 ALA A N 1
ATOM 843 C CA . ALA A 1 109 ? -14.832 1.959 -34.851 1.000 21.545 298 ALA A CA 1
ATOM 844 C C . ALA A 1 109 ? -15.175 3.266 -35.574 1.000 23.798 298 ALA A C 1
ATOM 845 O O . ALA A 1 109 ? -14.403 3.639 -36.477 1.000 25.696 298 ALA A O 1
ATOM 847 N N . LYS A 1 110 ? -16.251 3.951 -35.165 1.000 23.624 299 LYS A N 1
ATOM 848 C CA . LYS A 1 110 ? -16.806 5.130 -35.876 1.000 26.902 299 LYS A CA 1
ATOM 849 C C . LYS A 1 110 ? -16.288 6.450 -35.292 1.000 25.622 299 LYS A C 1
ATOM 850 O O . LYS A 1 110 ? -16.684 7.495 -35.829 1.000 27.825 299 LYS A O 1
ATOM 856 N N . GLU A 1 111 ? -15.412 6.417 -34.286 1.000 22.115 300 GLU A N 1
ATOM 857 C CA . GLU A 1 111 ? -14.902 7.651 -33.627 1.000 21.968 300 GLU A CA 1
ATOM 858 C C . GLU A 1 111 ? -13.948 8.406 -34.555 1.000 22.423 300 GLU A C 1
ATOM 859 O O . GLU A 1 111 ? -13.115 7.748 -35.226 1.000 22.697 300 GLU A O 1
ATOM 865 N N . THR A 1 112 ? -14.037 9.738 -34.524 1.000 19.696 301 THR A N 1
ATOM 866 C CA . THR A 1 112 ? -13.097 10.659 -35.211 1.000 19.852 301 THR A CA 1
ATOM 867 C C . THR A 1 112 ? -12.260 11.383 -34.160 1.000 19.925 301 THR A C 1
ATOM 868 O O . THR A 1 112 ? -12.840 11.909 -33.186 1.000 20.866 301 THR A O 1
ATOM 872 N N . LEU A 1 113 ? -10.940 11.442 -34.338 1.000 17.824 302 LEU A N 1
ATOM 873 C CA . LEU A 1 113 ? -10.064 12.227 -33.442 1.000 18.448 302 LEU A CA 1
ATOM 874 C C . LEU A 1 113 ? -10.330 13.729 -33.608 1.000 17.993 302 LEU A C 1
ATOM 875 O O . LEU A 1 113 ? -10.571 14.202 -34.732 1.000 17.543 302 LEU A O 1
ATOM 880 N N . LYS A 1 114 ? -10.258 14.458 -32.501 1.000 19.038 303 LYS A N 1
ATOM 881 C CA . LYS A 1 114 ? -10.278 15.942 -32.506 1.000 20.168 303 LYS A CA 1
ATOM 882 C C . LYS A 1 114 ? -9.033 16.475 -33.221 1.000 18.592 303 LYS A C 1
ATOM 883 O O . LYS A 1 114 ? -7.971 15.859 -33.147 1.000 18.326 303 LYS A O 1
ATOM 889 N N . ILE A 1 115 ? -9.168 17.602 -33.913 1.000 18.866 304 ILE A N 1
ATOM 890 C CA . ILE A 1 115 ? -8.091 18.135 -34.790 1.000 18.772 304 ILE A CA 1
ATOM 891 C C . ILE A 1 115 ? -6.904 18.615 -33.939 1.000 18.706 304 ILE A C 1
ATOM 892 O O . ILE A 1 115 ? -5.766 18.449 -34.401 1.000 18.633 304 ILE A O 1
ATOM 897 N N . ASP A 1 116 ? -7.113 19.127 -32.715 1.000 20.004 305 ASP A N 1
ATOM 898 C CA . ASP A 1 116 ? -5.968 19.484 -31.826 1.000 21.941 305 ASP A CA 1
ATOM 899 C C . ASP A 1 116 ? -5.128 18.224 -31.542 1.000 20.216 305 ASP A C 1
ATOM 900 O O . ASP A 1 116 ? -3.880 18.324 -31.506 1.000 20.469 305 ASP A O 1
ATOM 905 N N . ILE A 1 117 ? -5.762 17.063 -31.411 1.000 18.996 306 ILE A N 1
ATOM 906 C CA . ILE A 1 117 ? -5.041 15.764 -31.231 1.000 18.907 306 ILE A CA 1
ATOM 907 C C . ILE A 1 117 ? -4.262 15.436 -32.517 1.000 17.172 306 ILE A C 1
ATOM 908 O O . ILE A 1 117 ? -3.052 15.081 -32.430 1.000 17.777 306 ILE A O 1
ATOM 913 N N . LEU A 1 118 ? -4.887 15.600 -33.684 1.000 16.870 307 LEU A N 1
ATOM 914 C CA . LEU A 1 118 ? -4.204 15.335 -34.971 1.000 17.168 307 LEU A CA 1
ATOM 915 C C . LEU A 1 118 ? -3.002 16.272 -35.136 1.000 16.490 307 LEU A C 1
ATOM 916 O O . LEU A 1 118 ? -1.988 15.806 -35.662 1.000 17.637 307 LEU A O 1
ATOM 921 N N . HIS A 1 119 ? -3.069 17.530 -34.681 1.000 18.212 308 HIS A N 1
ATOM 922 C CA . HIS A 1 119 ? -1.926 18.483 -34.788 1.000 19.113 308 HIS A CA 1
ATOM 923 C C . HIS A 1 119 ? -0.717 18.032 -33.951 1.000 21.022 308 HIS A C 1
ATOM 924 O O . HIS A 1 119 ? 0.420 18.488 -34.224 1.000 21.848 308 HIS A O 1
ATOM 931 N N . LYS A 1 120 ? -0.946 17.211 -32.937 1.000 20.969 309 LYS A N 1
ATOM 932 C CA . LYS A 1 120 ? 0.110 16.687 -32.035 1.000 23.095 309 LYS A CA 1
ATOM 933 C C . LYS A 1 120 ? 0.502 15.258 -32.439 1.000 21.424 309 LYS A C 1
ATOM 934 O O . LYS A 1 120 ? 1.372 14.679 -31.754 1.000 20.524 309 LYS A O 1
ATOM 940 N N . GLN A 1 121 ? -0.094 14.717 -33.509 1.000 19.121 310 GLN A N 1
ATOM 941 C CA . GLN A 1 121 ? 0.096 13.297 -33.908 1.000 18.861 310 GLN A CA 1
ATOM 942 C C . GLN A 1 121 ? 1.378 13.163 -34.739 1.000 19.286 310 GLN A C 1
ATOM 943 O O . GLN A 1 121 ? 1.766 14.122 -35.439 1.000 19.011 310 GLN A O 1
ATOM 949 N N . ALA A 1 122 ? 2.013 11.995 -34.691 1.000 19.092 311 ALA A N 1
ATOM 950 C CA . ALA A 1 122 ? 3.262 11.750 -35.440 1.000 19.811 311 ALA A CA 1
ATOM 951 C C . ALA A 1 122 ? 2.961 11.724 -36.942 1.000 19.121 311 ALA A C 1
ATOM 952 O O . ALA A 1 122 ? 1.996 11.087 -37.351 1.000 18.255 311 ALA A O 1
ATOM 954 N N . SER A 1 123 ? 3.846 12.315 -37.733 1.000 19.144 312 SER A N 1
ATOM 955 C CA . SER A 1 123 ? 3.876 12.162 -39.205 1.000 19.979 312 SER A CA 1
ATOM 956 C C . SER A 1 123 ? 3.874 10.668 -39.560 1.000 19.629 312 SER A C 1
ATOM 957 O O . SER A 1 123 ? 4.566 9.894 -38.865 1.000 20.509 312 SER A O 1
ATOM 960 N N . GLY A 1 124 ? 3.124 10.260 -40.589 1.000 18.834 313 GLY A N 1
ATOM 961 C CA . GLY A 1 124 ? 3.136 8.869 -41.084 1.000 19.311 313 GLY A CA 1
ATOM 962 C C . GLY A 1 124 ? 1.888 8.096 -40.696 1.000 18.998 313 GLY A C 1
ATOM 963 O O . GLY A 1 124 ? 1.633 7.032 -41.282 1.000 17.997 313 GLY A O 1
ATOM 964 N N . ASN A 1 125 ? 1.133 8.595 -39.722 1.000 18.463 314 ASN A N 1
ATOM 965 C CA . ASN A 1 125 ? -0.114 7.925 -39.288 1.000 18.509 314 ASN A CA 1
ATOM 966 C C . ASN A 1 125 ? -1.144 8.007 -40.413 1.000 18.256 314 ASN A C 1
ATOM 967 O O . ASN A 1 125 ? -1.095 8.940 -41.227 1.000 15.981 314 ASN A O 1
ATOM 972 N N . ILE A 1 126 ? -2.067 7.055 -40.396 1.000 18.961 315 ILE A N 1
ATOM 973 C CA . ILE A 1 126 ? -3.244 7.007 -41.299 1.000 19.093 315 ILE A CA 1
ATOM 974 C C . ILE A 1 126 ? -4.433 7.548 -40.514 1.000 18.638 315 ILE A C 1
ATOM 975 O O . ILE A 1 126 ? -4.531 7.256 -39.294 1.000 17.478 315 ILE A O 1
ATOM 980 N N . VAL A 1 127 ? -5.254 8.346 -41.189 1.000 17.884 316 VAL A N 1
ATOM 981 C CA . VAL A 1 127 ? -6.453 9.018 -40.615 1.000 17.123 316 VAL A CA 1
ATOM 982 C C . VAL A 1 127 ? -7.693 8.716 -41.453 1.000 16.858 316 VAL A C 1
ATOM 983 O O . VAL A 1 127 ? -7.698 8.922 -42.684 1.000 16.639 316 VAL A O 1
ATOM 987 N N . TYR A 1 128 ? -8.709 8.230 -40.755 1.000 16.073 317 TYR A N 1
ATOM 988 C CA . TYR A 1 128 ? -10.110 8.100 -41.204 1.000 16.016 317 TYR A CA 1
ATOM 989 C C . TYR A 1 128 ? -10.933 8.968 -40.269 1.000 15.923 317 TYR A C 1
ATOM 990 O O . TYR A 1 128 ? -10.634 8.991 -39.064 1.000 17.288 317 TYR A O 1
ATOM 999 N N . GLY A 1 129 ? -11.958 9.630 -40.778 1.000 17.537 318 GLY A N 1
ATOM 1000 C CA . GLY A 1 129 ? -12.780 10.457 -39.889 1.000 17.707 318 GLY A CA 1
ATOM 1001 C C . GLY A 1 129 ? -13.796 11.292 -40.628 1.000 18.463 318 GLY A C 1
ATOM 1002 O O . GLY A 1 129 ? -13.702 11.436 -41.875 1.000 18.044 318 GLY A O 1
ATOM 1003 N N . VAL A 1 130 ? -14.738 11.827 -39.855 1.000 18.302 319 VAL A N 1
ATOM 1004 C CA . VAL A 1 130 ? -15.827 12.707 -40.358 1.000 18.988 319 VAL A CA 1
ATOM 1005 C C . VAL A 1 130 ? -15.592 14.113 -39.806 1.000 18.236 319 VAL A C 1
ATOM 1006 O O . VAL A 1 130 ? -15.514 14.265 -38.563 1.000 18.344 319 VAL A O 1
ATOM 1010 N N . PHE A 1 131 ? -15.413 15.091 -40.695 1.000 18.503 320 PHE A N 1
ATOM 1011 C CA . PHE A 1 131 ? -15.053 16.476 -40.301 1.000 18.578 320 PHE A CA 1
ATOM 1012 C C . PHE A 1 131 ? -15.827 17.499 -41.125 1.000 19.153 320 PHE A C 1
ATOM 1013 O O . PHE A 1 131 ? -16.030 17.330 -42.353 1.000 19.426 320 PHE A O 1
ATOM 1021 N N . MET A 1 132 ? -16.191 18.603 -40.484 1.000 21.034 321 MET A N 1
ATOM 1022 C CA . MET A 1 132 ? -16.954 19.679 -41.159 1.000 21.312 321 MET A CA 1
ATOM 1023 C C . MET A 1 132 ? -16.039 20.474 -42.094 1.000 19.677 321 MET A C 1
ATOM 1024 O O . MET A 1 132 ? -14.886 20.760 -41.724 1.000 18.580 321 MET A O 1
ATOM 1029 N N . LEU A 1 133 ? -16.532 20.819 -43.278 1.000 19.564 322 LEU A N 1
ATOM 1030 C CA . LEU A 1 133 ? -15.771 21.655 -44.236 1.000 19.868 322 LEU A CA 1
ATOM 1031 C C . LEU A 1 133 ? -15.929 23.127 -43.843 1.000 21.059 322 LEU A C 1
ATOM 1032 O O . LEU A 1 133 ? -17.081 23.584 -43.702 1.000 22.037 322 LEU A O 1
ATOM 1037 N N . HIS A 1 134 ? -14.815 23.825 -43.651 1.000 20.265 323 HIS A N 1
ATOM 1038 C CA . HIS A 1 134 ? -14.796 25.300 -43.438 1.000 21.839 323 HIS A CA 1
ATOM 1039 C C . HIS A 1 134 ? -14.744 25.977 -44.814 1.000 22.090 323 HIS A C 1
ATOM 1040 O O . HIS A 1 134 ? -15.509 26.913 -45.071 1.000 23.592 323 HIS A O 1
ATOM 1047 N N . LYS A 1 135 ? -13.854 25.511 -45.678 1.000 22.362 324 LYS A N 1
ATOM 1048 C CA . LYS A 1 135 ? -13.528 26.219 -46.937 1.000 23.796 324 LYS A CA 1
ATOM 1049 C C . LYS A 1 135 ? -12.783 25.261 -47.854 1.000 23.069 324 LYS A C 1
ATOM 1050 O O . LYS A 1 135 ? -12.028 24.430 -47.347 1.000 23.313 324 LYS A O 1
ATOM 1056 N N . LYS A 1 136 ? -12.997 25.396 -49.158 1.000 22.236 325 LYS A N 1
ATOM 1057 C CA . LYS A 1 136 ? -12.344 24.566 -50.199 1.000 23.211 325 LYS A CA 1
ATOM 1058 C C . LYS A 1 136 ? -11.697 25.514 -51.208 1.000 21.641 325 LYS A C 1
ATOM 1059 O O . LYS A 1 136 ? -12.353 26.506 -51.559 1.000 22.808 325 LYS A O 1
ATOM 1065 N N . THR A 1 137 ? -10.454 25.243 -51.615 1.000 20.634 326 THR A N 1
ATOM 1066 C CA . THR A 1 137 ? -9.764 25.958 -52.721 1.000 21.662 326 THR A CA 1
ATOM 1067 C C . THR A 1 137 ? -9.323 24.929 -53.759 1.000 22.110 326 THR A C 1
ATOM 1068 O O . THR A 1 137 ? -8.481 24.085 -53.405 1.000 21.488 326 THR A O 1
ATOM 1072 N N . VAL A 1 138 ? -9.894 24.997 -54.963 1.000 20.781 327 VAL A N 1
ATOM 1073 C CA . VAL A 1 138 ? -9.544 24.087 -56.095 1.000 22.380 327 VAL A CA 1
ATOM 1074 C C . VAL A 1 138 ? -8.399 24.726 -56.883 1.000 22.226 327 VAL A C 1
ATOM 1075 O O . VAL A 1 138 ? -8.563 25.891 -57.311 1.000 21.755 327 VAL A O 1
ATOM 1079 N N . ASN A 1 139 ? -7.308 23.986 -57.091 1.000 20.042 328 ASN A N 1
ATOM 1080 C CA . ASN A 1 139 ? -6.145 24.405 -57.910 1.000 21.070 328 ASN A CA 1
ATOM 1081 C C . ASN A 1 139 ? -6.079 23.509 -59.159 1.000 20.405 328 ASN A C 1
ATOM 1082 O O . ASN A 1 139 ? -7.076 22.849 -59.460 1.000 18.548 328 ASN A O 1
ATOM 1087 N N . GLN A 1 140 ? -4.956 23.538 -59.875 1.000 22.050 329 GLN A N 1
ATOM 1088 C CA . GLN A 1 140 ? -4.768 22.785 -61.144 1.000 22.896 329 GLN A CA 1
ATOM 1089 C C . GLN A 1 140 ? -4.951 21.285 -60.880 1.000 22.524 329 GLN A C 1
ATOM 1090 O O . GLN A 1 140 ? -5.751 20.649 -61.588 1.000 22.863 329 GLN A O 1
ATOM 1096 N N . LYS A 1 141 ? -4.245 20.754 -59.882 1.000 22.714 330 LYS A N 1
ATOM 1097 C CA . LYS A 1 141 ? -4.208 19.287 -59.601 1.000 23.540 330 LYS A CA 1
ATOM 1098 C C . LYS A 1 141 ? -4.486 18.989 -58.130 1.000 23.117 330 LYS A C 1
ATOM 1099 O O . LYS A 1 141 ? -4.617 17.805 -57.788 1.000 24.621 330 LYS A O 1
ATOM 1105 N N . THR A 1 142 ? -4.538 20.007 -57.279 1.000 22.686 331 THR A N 1
ATOM 1106 C CA . THR A 1 142 ? -4.771 19.837 -55.825 1.000 22.788 331 THR A CA 1
ATOM 1107 C C . THR A 1 142 ? -6.022 20.603 -55.438 1.000 21.759 331 THR A C 1
ATOM 1108 O O . THR A 1 142 ? -6.284 21.665 -56.030 1.000 20.534 331 THR A O 1
ATOM 1112 N N . THR A 1 143 ? -6.710 20.098 -54.426 1.000 20.118 332 THR A N 1
ATOM 1113 C CA . THR A 1 143 ? -7.784 20.811 -53.722 1.000 19.402 332 THR A CA 1
ATOM 1114 C C . THR A 1 143 ? -7.364 20.866 -52.257 1.000 19.033 332 THR A C 1
ATOM 1115 O O . THR A 1 143 ? -6.942 19.824 -51.727 1.000 19.198 332 THR A O 1
ATOM 1119 N N . ILE A 1 144 ? -7.407 22.051 -51.667 1.000 18.291 333 ILE A N 1
ATOM 1120 C CA . ILE A 1 144 ? -7.190 22.228 -50.203 1.000 18.787 333 ILE A CA 1
ATOM 1121 C C . ILE A 1 144 ? -8.572 22.339 -49.568 1.000 19.322 333 ILE A C 1
ATOM 1122 O O . ILE A 1 144 ? -9.260 23.366 -49.787 1.000 20.007 333 ILE A O 1
ATOM 1127 N N . TYR A 1 145 ? -8.972 21.309 -48.821 1.000 19.049 334 TYR A N 1
ATOM 1128 C CA . TYR A 1 145 ? -10.200 21.290 -47.995 1.000 17.770 334 TYR A CA 1
ATOM 1129 C C . TYR A 1 145 ? -9.765 21.633 -46.573 1.000 19.056 334 TYR A C 1
ATOM 1130 O O . TYR A 1 145 ? -9.080 20.832 -45.936 1.000 23.163 334 TYR A O 1
ATOM 1139 N N . GLU A 1 146 ? -10.152 22.803 -46.095 1.000 18.467 335 GLU A N 1
ATOM 1140 C CA . GLU A 1 146 ? -9.948 23.200 -44.688 1.000 19.828 335 GLU A CA 1
ATOM 1141 C C . GLU A 1 146 ? -11.099 22.611 -43.888 1.000 19.967 335 GLU A C 1
ATOM 1142 O O . GLU A 1 146 ? -12.258 23.014 -44.093 1.000 19.326 335 GLU A O 1
ATOM 1148 N N . ILE A 1 147 ? -10.770 21.672 -43.014 1.000 19.818 336 ILE A N 1
ATOM 1149 C CA . ILE A 1 147 ? -11.756 20.981 -42.148 1.000 19.127 336 ILE A CA 1
ATOM 1150 C C . ILE A 1 147 ? -11.603 21.586 -40.761 1.000 19.665 336 ILE A C 1
ATOM 1151 O O . ILE A 1 147 ? -10.517 22.079 -40.456 1.000 18.558 336 ILE A O 1
ATOM 1156 N N . GLN A 1 148 ? -12.681 21.580 -39.996 1.000 20.042 337 GLN A N 1
ATOM 1157 C CA . GLN A 1 148 ? -12.755 22.260 -38.689 1.000 21.363 337 GLN A CA 1
ATOM 1158 C C . GLN A 1 148 ? -13.621 21.435 -37.748 1.000 21.618 337 GLN A C 1
ATOM 1159 O O . GLN A 1 148 ? -14.584 20.807 -38.221 1.000 21.702 337 GLN A O 1
ATOM 1165 N N . ASP A 1 149 ? -13.285 21.460 -36.461 1.000 21.443 338 ASP A N 1
ATOM 1166 C CA . ASP A 1 149 ? -14.170 20.985 -35.374 1.000 21.503 338 ASP A CA 1
ATOM 1167 C C . ASP A 1 149 ? -14.117 22.064 -34.298 1.000 22.291 338 ASP A C 1
ATOM 1168 O O . ASP A 1 149 ? -13.534 23.147 -34.561 1.000 22.705 338 ASP A O 1
ATOM 1173 N N . ASP A 1 150 ? -14.641 21.772 -33.115 1.000 25.441 339 ASP A N 1
ATOM 1174 C CA . ASP A 1 150 ? -14.728 22.786 -32.033 1.000 27.677 339 ASP A CA 1
ATOM 1175 C C . ASP A 1 150 ? -13.340 23.051 -31.439 1.000 27.714 339 ASP A C 1
ATOM 1176 O O . ASP A 1 150 ? -13.255 23.930 -30.568 1.000 26.771 339 ASP A O 1
ATOM 1181 N N . ARG A 1 151 ? -12.298 22.314 -31.853 1.000 24.596 340 ARG A N 1
ATOM 1182 C CA . ARG A 1 151 ? -10.955 22.403 -31.216 1.000 24.602 340 ARG A CA 1
ATOM 1183 C C . ARG A 1 151 ? -9.847 22.756 -32.206 1.000 22.507 340 ARG A C 1
ATOM 1184 O O . ARG A 1 151 ? -8.720 23.015 -31.744 1.000 25.147 340 ARG A O 1
ATOM 1192 N N . GLY A 1 152 ? -10.114 22.804 -33.504 1.000 20.372 341 GLY A N 1
ATOM 1193 C CA . GLY A 1 152 ? -9.043 23.160 -34.438 1.000 19.222 341 GLY A CA 1
ATOM 1194 C C . GLY A 1 152 ? -9.471 23.099 -35.880 1.000 17.980 341 GLY A C 1
ATOM 1195 O O . GLY A 1 152 ? -10.630 22.776 -36.167 1.000 18.827 341 GLY A O 1
ATOM 1196 N N . LYS A 1 153 ? -8.540 23.470 -36.743 1.000 18.927 342 LYS A N 1
ATOM 1197 C CA . LYS A 1 153 ? -8.716 23.478 -38.203 1.000 19.703 342 LYS A CA 1
ATOM 1198 C C . LYS A 1 153 ? -7.458 22.878 -38.800 1.000 18.521 342 LYS A C 1
ATOM 1199 O O . LYS A 1 153 ? -6.376 23.118 -38.257 1.000 18.057 342 LYS A O 1
ATOM 1205 N N . MET A 1 154 ? -7.585 22.156 -39.905 1.000 19.754 343 MET A N 1
ATOM 1206 C CA . MET A 1 154 ? -6.390 21.629 -40.591 1.000 19.261 343 MET A CA 1
ATOM 1207 C C . MET A 1 154 ? -6.699 21.487 -42.080 1.000 17.993 343 MET A C 1
ATOM 1208 O O . MET A 1 154 ? -7.878 21.429 -42.450 1.000 17.456 343 MET A O 1
ATOM 1213 N N . ASP A 1 155 ? -5.649 21.467 -42.885 1.000 18.025 344 ASP A N 1
ATOM 1214 C CA . ASP A 1 155 ? -5.767 21.327 -44.353 1.000 17.881 344 ASP A CA 1
ATOM 1215 C C . ASP A 1 155 ? -5.827 19.844 -44.695 1.000 18.191 344 ASP A C 1
ATOM 1216 O O . ASP A 1 155 ? -5.061 19.054 -44.095 1.000 17.577 344 ASP A O 1
ATOM 1221 N N . VAL A 1 156 ? -6.705 19.529 -45.641 1.000 17.864 345 VAL A N 1
ATOM 1222 C CA . VAL A 1 156 ? -6.749 18.226 -46.348 1.000 16.888 345 VAL A CA 1
ATOM 1223 C C . VAL A 1 156 ? -6.334 18.487 -47.787 1.000 17.274 345 VAL A C 1
ATOM 1224 O O . VAL A 1 156 ? -6.987 19.317 -48.436 1.000 17.976 345 VAL A O 1
ATOM 1228 N N . VAL A 1 157 ? -5.236 17.868 -48.211 1.000 16.814 346 VAL A N 1
ATOM 1229 C CA . VAL A 1 157 ? -4.679 18.023 -49.580 1.000 17.996 346 VAL A CA 1
ATOM 1230 C C . VAL A 1 157 ? -5.179 16.851 -50.421 1.000 18.491 346 VAL A C 1
ATOM 1231 O O . VAL A 1 157 ? -4.673 15.710 -50.224 1.000 19.410 346 VAL A O 1
ATOM 1235 N N . GLY A 1 158 ? -6.112 17.130 -51.335 1.000 18.072 347 GLY A N 1
ATOM 1236 C CA . GLY A 1 158 ? -6.748 16.126 -52.203 1.000 17.253 347 GLY A CA 1
ATOM 1237 C C . GLY A 1 158 ? -6.128 16.155 -53.590 1.000 18.305 347 GLY A C 1
ATOM 1238 O O . GLY A 1 158 ? -6.120 17.217 -54.215 1.000 18.707 347 GLY A O 1
ATOM 1239 N N . THR A 1 159 ? -5.563 15.037 -54.046 1.000 18.409 348 THR A N 1
ATOM 1240 C CA . THR A 1 159 ? -5.158 14.867 -55.463 1.000 19.503 348 THR A CA 1
ATOM 1241 C C . THR A 1 159 ? -5.874 13.654 -56.056 1.000 19.787 348 THR A C 1
ATOM 1242 O O . THR A 1 159 ? -6.462 12.862 -55.305 1.000 19.500 348 THR A O 1
ATOM 1246 N N . GLY A 1 160 ? -5.822 13.509 -57.377 1.000 20.802 349 GLY A N 1
ATOM 1247 C CA . GLY A 1 160 ? -6.445 12.370 -58.069 1.000 21.562 349 GLY A CA 1
ATOM 1248 C C . GLY A 1 160 ? -7.934 12.321 -57.794 1.000 19.873 349 GLY A C 1
ATOM 1249 O O . GLY A 1 160 ? -8.595 13.352 -57.965 1.000 22.326 349 GLY A O 1
ATOM 1250 N N . GLN A 1 161 ? -8.438 11.174 -57.349 1.000 18.920 350 GLN A N 1
ATOM 1251 C CA . GLN A 1 161 ? -9.878 10.977 -57.039 1.000 18.727 350 GLN A CA 1
ATOM 1252 C C . GLN A 1 161 ? -10.302 11.914 -55.900 1.000 19.238 350 GLN A C 1
ATOM 1253 O O . GLN A 1 161 ? -11.515 12.089 -55.726 1.000 21.207 350 GLN A O 1
ATOM 1259 N N . CYS A 1 162 ? -9.354 12.457 -55.128 1.000 18.634 351 CYS A N 1
ATOM 1260 C CA . CYS A 1 162 ? -9.659 13.359 -53.985 1.000 17.547 351 CYS A CA 1
ATOM 1261 C C . CYS A 1 162 ? -9.546 14.835 -54.393 1.000 18.545 351 CYS A C 1
ATOM 1262 O O . CYS A 1 162 ? -9.783 15.709 -53.523 1.000 19.226 351 CYS A O 1
ATOM 1265 N N . HIS A 1 163 ? -9.263 15.112 -55.666 1.000 18.807 352 HIS A N 1
ATOM 1266 C CA . HIS A 1 163 ? -9.254 16.487 -56.241 1.000 19.509 352 HIS A CA 1
ATOM 1267 C C . HIS A 1 163 ? -10.662 16.892 -56.692 1.000 20.815 352 HIS A C 1
ATOM 1268 O O . HIS A 1 163 ? -11.312 16.132 -57.447 1.000 21.430 352 HIS A O 1
ATOM 1275 N N . ASN A 1 164 ? -11.092 18.085 -56.281 1.000 21.668 353 ASN A N 1
ATOM 1276 C CA . ASN A 1 164 ? -12.233 18.824 -56.871 1.000 23.280 353 ASN A CA 1
ATOM 1277 C C . ASN A 1 164 ? -13.507 18.003 -56.657 1.000 23.904 353 ASN A C 1
ATOM 1278 O O . ASN A 1 164 ? -14.300 17.844 -57.603 1.000 24.768 353 ASN A O 1
ATOM 1283 N N . ILE A 1 165 ? -13.698 17.494 -55.439 1.000 21.098 354 ILE A N 1
ATOM 1284 C CA . ILE A 1 165 ? -14.958 16.820 -55.039 1.000 23.163 354 ILE A CA 1
ATOM 1285 C C . ILE A 1 165 ? -15.966 17.926 -54.770 1.000 25.137 354 ILE A C 1
ATOM 1286 O O . ILE A 1 165 ? -15.622 18.915 -54.127 1.000 24.021 354 ILE A O 1
ATOM 1291 N N . PRO A 1 166 ? -17.209 17.831 -55.290 1.000 28.859 355 PRO A N 1
ATOM 1292 C CA . PRO A 1 166 ? -18.218 18.841 -55.001 1.000 30.955 355 PRO A CA 1
ATOM 1293 C C . PRO A 1 166 ? -18.605 18.784 -53.518 1.000 30.349 355 PRO A C 1
ATOM 1294 O O . PRO A 1 166 ? -18.904 17.725 -53.025 1.000 33.422 355 PRO A O 1
ATOM 1298 N N . CYS A 1 167 ? -18.586 19.938 -52.858 1.000 30.223 356 CYS A N 1
ATOM 1299 C CA . CYS A 1 167 ? -19.069 20.121 -51.465 1.000 31.151 356 CYS A CA 1
ATOM 1300 C C . CYS A 1 167 ? -19.157 21.613 -51.149 1.000 31.629 356 CYS A C 1
ATOM 1301 O O . CYS A 1 167 ? -18.553 22.412 -51.890 1.000 33.288 356 CYS A O 1
ATOM 1304 N N . GLU A 1 168 ? -19.898 21.958 -50.093 1.000 34.168 357 GLU A N 1
ATOM 1305 C CA . GLU A 1 168 ? -20.123 23.352 -49.631 1.000 33.936 357 GLU A CA 1
ATOM 1306 C C . GLU A 1 168 ? -19.651 23.484 -48.183 1.000 31.627 357 GLU A C 1
ATOM 1307 O O . GLU A 1 168 ? -19.713 22.481 -47.449 1.000 27.295 357 GLU A O 1
ATOM 1313 N N . GLU A 1 169 ? -19.255 24.690 -47.777 1.000 30.648 358 GLU A N 1
ATOM 1314 C CA . GLU A 1 169 ? -19.061 25.056 -46.350 1.000 32.223 358 GLU A CA 1
ATOM 1315 C C . GLU A 1 169 ? -20.217 24.469 -45.534 1.000 29.694 358 GLU A C 1
ATOM 1316 O O . GLU A 1 169 ? -21.378 24.646 -45.954 1.000 30.671 358 GLU A O 1
ATOM 1322 N N . GLY A 1 170 ? -19.915 23.769 -44.437 1.000 27.345 359 GLY A N 1
ATOM 1323 C CA . GLY A 1 170 ? -20.921 23.198 -43.520 1.000 26.308 359 GLY A CA 1
ATOM 1324 C C . GLY A 1 170 ? -21.223 21.735 -43.803 1.000 26.142 359 GLY A C 1
ATOM 1325 O O . GLY A 1 170 ? -21.725 21.060 -42.885 1.000 28.546 359 GLY A O 1
ATOM 1326 N N . ASP A 1 171 ? -20.900 21.248 -45.007 1.000 24.040 360 ASP A N 1
ATOM 1327 C CA . ASP A 1 171 ? -20.952 19.804 -45.360 1.000 24.370 360 ASP A CA 1
ATOM 1328 C C . ASP A 1 171 ? -19.977 19.033 -44.469 1.000 22.785 360 ASP A C 1
ATOM 1329 O O . ASP A 1 171 ? -18.926 19.585 -44.122 1.000 22.860 360 ASP A O 1
ATOM 1334 N N . LYS A 1 172 ? -20.342 17.815 -44.079 1.000 24.182 361 LYS A N 1
ATOM 1335 C CA . LYS A 1 172 ? -19.443 16.888 -43.350 1.000 27.068 361 LYS A CA 1
ATOM 1336 C C . LYS A 1 172 ? -18.733 16.054 -44.416 1.000 26.100 361 LYS A C 1
ATOM 1337 O O . LYS A 1 172 ? -19.429 15.507 -45.303 1.000 29.548 361 LYS A O 1
ATOM 1343 N N . LEU A 1 173 ? -17.399 16.043 -44.388 1.000 24.976 362 LEU A N 1
ATOM 1344 C CA . LEU A 1 173 ? -16.581 15.185 -45.274 1.000 24.848 362 LEU A CA 1
ATOM 1345 C C . LEU A 1 173 ? -16.219 13.923 -44.503 1.000 23.388 362 LEU A C 1
ATOM 1346 O O . LEU A 1 173 ? -15.669 14.026 -43.375 1.000 22.919 362 LEU A O 1
ATOM 1351 N N . GLN A 1 174 ? -16.508 12.774 -45.094 1.000 20.036 363 GLN A N 1
ATOM 1352 C CA . GLN A 1 174 ? -15.991 11.501 -44.565 1.000 20.889 363 GLN A CA 1
ATOM 1353 C C . GLN A 1 174 ? -14.701 11.182 -45.310 1.000 18.463 363 GLN A C 1
ATOM 1354 O O . GLN A 1 174 ? -14.757 11.011 -46.526 1.000 19.025 363 GLN A O 1
ATOM 1360 N N . LEU A 1 175 ? -13.587 11.187 -44.584 1.000 19.283 364 LEU A N 1
ATOM 1361 C CA . LEU A 1 175 ? -12.237 10.899 -45.111 1.000 18.646 364 LEU A CA 1
ATOM 1362 C C . LEU A 1 175 ? -11.883 9.436 -44.859 1.000 17.802 364 LEU A C 1
ATOM 1363 O O . LEU A 1 175 ? -12.047 8.941 -43.719 1.000 18.135 364 LEU A O 1
ATOM 1368 N N . PHE A 1 176 ? -11.324 8.798 -45.880 1.000 18.131 365 PHE A N 1
ATOM 1369 C CA . PHE A 1 176 ? -10.846 7.400 -45.825 1.000 17.442 365 PHE A CA 1
ATOM 1370 C C . PHE A 1 176 ? -9.360 7.392 -46.184 1.000 18.954 365 PHE A C 1
ATOM 1371 O O . PHE A 1 176 ? -8.990 7.823 -47.303 1.000 17.198 365 PHE A O 1
ATOM 1379 N N . CYS A 1 177 ? -8.550 6.925 -45.239 1.000 19.322 366 CYS A N 1
ATOM 1380 C CA . CYS A 1 177 ? -7.181 6.428 -45.503 1.000 18.880 366 CYS A CA 1
ATOM 1381 C C . CYS A 1 177 ? -6.260 7.570 -45.947 1.000 18.778 366 CYS A C 1
ATOM 1382 O O . CYS A 1 177 ? -5.535 7.398 -46.941 1.000 19.332 366 CYS A O 1
ATOM 1385 N N . PHE A 1 178 ? -6.310 8.697 -45.240 1.000 15.327 367 PHE A N 1
ATOM 1386 C CA . PHE A 1 178 ? -5.427 9.861 -45.475 1.000 15.884 367 PHE A CA 1
ATOM 1387 C C . PHE A 1 178 ? -4.132 9.700 -44.687 1.000 16.143 367 PHE A C 1
ATOM 1388 O O . PHE A 1 178 ? -4.147 9.081 -43.599 1.000 17.553 367 PHE A O 1
ATOM 1396 N N . ARG A 1 179 ? -3.041 10.260 -45.224 1.000 15.802 368 ARG A N 1
ATOM 1397 C CA . ARG A 1 179 ? -1.705 10.258 -44.579 1.000 16.825 368 ARG A CA 1
ATOM 1398 C C . ARG A 1 179 ? -1.506 11.557 -43.783 1.000 17.199 368 ARG A C 1
ATOM 1399 O O . ARG A 1 179 ? -1.531 12.644 -44.383 1.000 17.598 368 ARG A O 1
ATOM 1407 N N . LEU A 1 180 ? -1.273 11.473 -42.479 1.000 17.678 369 LEU A N 1
ATOM 1408 C CA . LEU A 1 180 ? -0.919 12.668 -41.677 1.000 17.828 369 LEU A CA 1
ATOM 1409 C C . LEU A 1 180 ? 0.541 13.038 -41.954 1.000 19.366 369 LEU A C 1
ATOM 1410 O O . LEU A 1 180 ? 1.407 12.147 -41.864 1.000 19.048 369 LEU A O 1
ATOM 1415 N N . ARG A 1 181 ? 0.771 14.308 -42.284 1.000 20.065 370 ARG A N 1
ATOM 1416 C CA . ARG A 1 181 ? 2.110 14.903 -42.543 1.000 23.587 370 ARG A CA 1
ATOM 1417 C C . ARG A 1 181 ? 2.192 16.225 -41.772 1.000 25.613 370 ARG A C 1
ATOM 1418 O O . ARG A 1 181 ? 1.136 16.749 -41.406 1.000 24.575 370 ARG A O 1
ATOM 1426 N N . LYS A 1 182 ? 3.400 16.713 -41.486 1.000 28.062 371 LYS A N 1
ATOM 1427 C CA . LYS A 1 182 ? 3.587 17.949 -40.682 1.000 31.977 371 LYS A CA 1
ATOM 1428 C C . LYS A 1 182 ? 3.876 19.135 -41.610 1.000 38.179 371 LYS A C 1
ATOM 1429 O O . LYS A 1 182 ? 4.798 19.029 -42.453 1.000 36.410 371 LYS A O 1
ATOM 1435 N N . LYS A 1 183 ? 3.102 20.213 -41.442 1.000 43.511 372 LYS A N 1
ATOM 1436 C CA . LYS A 1 183 ? 3.428 21.591 -41.895 1.000 52.092 372 LYS A CA 1
ATOM 1437 C C . LYS A 1 183 ? 3.904 22.374 -40.668 1.000 56.147 372 LYS A C 1
ATOM 1438 O O . LYS A 1 183 ? 3.049 22.753 -39.850 1.000 58.388 372 LYS A O 1
ATOM 1444 N N . ASN A 1 184 ? 5.219 22.556 -40.527 1.000 62.929 373 ASN A N 1
ATOM 1445 C CA . ASN A 1 184 ? 5.851 23.359 -39.446 1.000 64.905 373 ASN A CA 1
ATOM 1446 C C . ASN A 1 184 ? 5.010 23.234 -38.171 1.000 65.706 373 ASN A C 1
ATOM 1447 O O . ASN A 1 184 ? 4.400 24.248 -37.763 1.000 69.882 373 ASN A O 1
ATOM 1452 N N . GLN A 1 185 ? 4.938 22.022 -37.608 1.000 62.980 374 GLN A N 1
ATOM 1453 C CA . GLN A 1 185 ? 4.327 21.704 -36.284 1.000 60.756 374 GLN A CA 1
ATOM 1454 C C . GLN A 1 185 ? 2.794 21.612 -36.369 1.000 53.443 374 GLN A C 1
ATOM 1455 O O . GLN A 1 185 ? 2.211 20.989 -35.461 1.000 55.008 374 GLN A O 1
ATOM 1461 N N . MET A 1 186 ? 2.151 22.210 -37.380 1.000 49.331 375 MET A N 1
ATOM 1462 C CA . MET A 1 186 ? 0.722 21.936 -37.705 1.000 42.969 375 MET A CA 1
ATOM 1463 C C . MET A 1 186 ? 0.670 20.640 -38.527 1.000 37.166 375 MET A C 1
ATOM 1464 O O . MET A 1 186 ? 1.555 20.436 -39.383 1.000 37.087 375 MET A O 1
ATOM 1469 N N . SER A 1 187 ? -0.314 19.776 -38.286 1.000 29.296 376 SER A N 1
ATOM 1470 C CA . SER A 1 187 ? -0.523 18.570 -39.129 1.000 25.738 376 SER A CA 1
ATOM 1471 C C . SER A 1 187 ? -1.399 18.929 -40.341 1.000 23.332 376 SER A C 1
ATOM 1472 O O . SER A 1 187 ? -2.189 19.903 -40.273 1.000 24.057 376 SER A O 1
ATOM 1475 N N . LYS A 1 188 ? -1.223 18.204 -41.441 1.000 21.731 377 LYS A N 1
ATOM 1476 C CA . LYS A 1 188 ? -2.135 18.221 -42.615 1.000 21.877 377 LYS A CA 1
ATOM 1477 C C . LYS A 1 188 ? -2.453 16.770 -42.981 1.000 20.453 377 LYS A C 1
ATOM 1478 O O . LYS A 1 188 ? -1.619 15.898 -42.687 1.000 18.915 377 LYS A O 1
ATOM 1484 N N . LEU A 1 189 ? -3.580 16.542 -43.656 1.000 18.084 378 LEU A N 1
ATOM 1485 C CA . LEU A 1 189 ? -4.002 15.209 -44.136 1.000 17.255 378 LEU A CA 1
ATOM 1486 C C . LEU A 1 189 ? -3.786 15.180 -45.644 1.000 17.896 378 LEU A C 1
ATOM 1487 O O . LEU A 1 189 ? -4.294 16.093 -46.321 1.000 20.368 378 LEU A O 1
ATOM 1492 N N . ILE A 1 190 ? -3.012 14.219 -46.136 1.000 17.003 379 ILE A N 1
ATOM 1493 C CA . ILE A 1 190 ? -2.596 14.149 -47.564 1.000 16.101 379 ILE A CA 1
ATOM 1494 C C . ILE A 1 190 ? -3.245 12.923 -48.194 1.000 16.512 379 ILE A C 1
ATOM 1495 O O . ILE A 1 190 ? -3.051 11.793 -47.668 1.000 15.879 379 ILE A O 1
ATOM 1500 N N . SER A 1 191 ? -3.930 13.123 -49.314 1.000 16.824 380 SER A N 1
ATOM 1501 C CA . SER A 1 191 ? -4.604 12.020 -50.032 1.000 17.235 380 SER A CA 1
ATOM 1502 C C . SER A 1 191 ? -3.514 11.160 -50.675 1.000 16.993 380 SER A C 1
ATOM 1503 O O . SER A 1 191 ? -2.445 11.712 -51.098 1.000 16.674 380 SER A O 1
ATOM 1506 N N . GLU A 1 192 ? -3.751 9.856 -50.668 1.000 16.630 381 GLU A N 1
ATOM 1507 C CA . GLU A 1 192 ? -2.868 8.832 -51.268 1.000 17.977 381 GLU A CA 1
ATOM 1508 C C . GLU A 1 192 ? -3.666 8.001 -52.281 1.000 18.188 381 GLU A C 1
ATOM 1509 O O . GLU A 1 192 ? -4.887 8.269 -52.515 1.000 17.614 381 GLU A O 1
ATOM 1515 N N . MET A 1 193 ? -3.017 7.004 -52.875 1.000 19.174 382 MET A N 1
ATOM 1516 C CA . MET A 1 193 ? -3.605 6.270 -54.020 1.000 19.183 382 MET A CA 1
ATOM 1517 C C . MET A 1 193 ? -4.970 5.682 -53.646 1.000 17.383 382 MET A C 1
ATOM 1518 O O . MET A 1 193 ? -5.820 5.674 -54.523 1.000 17.964 382 MET A O 1
ATOM 1523 N N . HIS A 1 194 ? -5.173 5.226 -52.406 1.000 16.026 383 HIS A N 1
ATOM 1524 C CA . HIS A 1 194 ? -6.432 4.548 -52.006 1.000 16.705 383 HIS A CA 1
ATOM 1525 C C . HIS A 1 194 ? -7.318 5.468 -51.173 1.000 16.370 383 HIS A C 1
ATOM 1526 O O . HIS A 1 194 ? -8.330 4.980 -50.649 1.000 17.473 383 HIS A O 1
ATOM 1533 N N . SER A 1 195 ? -6.974 6.744 -51.052 1.000 15.511 384 SER A N 1
ATOM 1534 C CA . SER A 1 195 ? -7.796 7.680 -50.247 1.000 15.521 384 SER A CA 1
ATOM 1535 C C . SER A 1 195 ? -9.135 7.953 -50.935 1.000 15.665 384 SER A C 1
ATOM 1536 O O . SER A 1 195 ? -9.260 7.820 -52.175 1.000 15.813 384 SER A O 1
ATOM 1539 N N . PHE A 1 196 ? -10.112 8.374 -50.144 1.000 15.983 385 PHE A N 1
ATOM 1540 C CA . PHE A 1 196 ? -11.467 8.714 -50.629 1.000 17.169 385 PHE A CA 1
ATOM 1541 C C . PHE A 1 196 ? -12.079 9.777 -49.723 1.000 17.277 385 PHE A C 1
ATOM 1542 O O . PHE A 1 196 ? -11.819 9.762 -48.517 1.000 15.750 385 PHE A O 1
ATOM 1550 N N . ILE A 1 197 ? -12.846 10.676 -50.338 1.000 19.983 386 ILE A N 1
ATOM 1551 C CA . ILE A 1 197 ? -13.722 11.668 -49.650 1.000 20.928 386 ILE A CA 1
ATOM 1552 C C . ILE A 1 197 ? -15.164 11.422 -50.107 1.000 23.602 386 ILE A C 1
ATOM 1553 O O . ILE A 1 197 ? -15.399 11.473 -51.342 1.000 24.208 386 ILE A O 1
ATOM 1558 N N . GLN A 1 198 ? -16.062 11.168 -49.147 1.000 26.627 387 GLN A N 1
ATOM 1559 C CA . GLN A 1 198 ? -17.543 11.077 -49.311 1.000 29.582 387 GLN A CA 1
ATOM 1560 C C . GLN A 1 198 ? -18.154 12.295 -48.613 1.000 30.421 387 GLN A C 1
ATOM 1561 O O . GLN A 1 198 ? -17.844 12.521 -47.428 1.000 25.963 387 GLN A O 1
ATOM 1567 N N . ILE A 1 199 ? -19.000 13.050 -49.314 1.000 32.341 388 ILE A N 1
ATOM 1568 C CA . ILE A 1 199 ? -19.774 14.174 -48.715 1.000 35.236 388 ILE A CA 1
ATOM 1569 C C . ILE A 1 199 ? -20.919 13.535 -47.930 1.000 38.216 388 ILE A C 1
ATOM 1570 O O . ILE A 1 199 ? -21.677 12.750 -48.538 1.000 36.978 388 ILE A O 1
ATOM 1575 N N . LYS A 1 200 ? -20.984 13.817 -46.627 1.000 42.606 389 LYS A N 1
ATOM 1576 C CA . LYS A 1 200 ? -21.956 13.236 -45.664 1.000 49.637 389 LYS A CA 1
ATOM 1577 C C . LYS A 1 200 ? -22.883 14.350 -45.163 1.000 53.207 389 LYS A C 1
ATOM 1578 O O . LYS A 1 200 ? -22.769 15.520 -45.561 1.000 54.850 389 LYS A O 1
ATOM 1584 N N . LYS B 1 13 ? -7.135 -16.248 -28.462 1.000 51.058 202 LYS B N 1
ATOM 1585 C CA . LYS B 1 13 ? -7.968 -16.073 -27.229 1.000 49.387 202 LYS B CA 1
ATOM 1586 C C . LYS B 1 13 ? -7.770 -14.647 -26.701 1.000 45.164 202 LYS B C 1
ATOM 1587 O O . LYS B 1 13 ? -7.066 -14.475 -25.680 1.000 48.662 202 LYS B O 1
ATOM 1593 N N . ARG B 1 14 ? -8.373 -13.667 -27.383 1.000 38.520 203 ARG B N 1
ATOM 1594 C CA . ARG B 1 14 ? -8.177 -12.220 -27.115 1.000 36.230 203 ARG B CA 1
ATOM 1595 C C . ARG B 1 14 ? -8.950 -11.852 -25.856 1.000 31.826 203 ARG B C 1
ATOM 1596 O O . ARG B 1 14 ? -9.842 -12.595 -25.436 1.000 29.499 203 ARG B O 1
ATOM 1604 N N . PRO B 1 15 ? -8.602 -10.732 -25.191 1.000 30.055 204 PRO B N 1
ATOM 1605 C CA . PRO B 1 15 ? -9.258 -10.364 -23.939 1.000 28.187 204 PRO B CA 1
ATOM 1606 C C . PRO B 1 15 ? -10.784 -10.285 -24.091 1.000 27.301 204 PRO B C 1
ATOM 1607 O O . PRO B 1 15 ? -11.277 -9.919 -25.153 1.000 27.724 204 PRO B O 1
ATOM 1611 N N . VAL B 1 16 ? -11.501 -10.658 -23.029 1.000 23.312 205 VAL B N 1
ATOM 1612 C CA . VAL B 1 16 ? -12.973 -10.471 -22.910 1.000 22.075 205 VAL B CA 1
ATOM 1613 C C . VAL B 1 16 ? -13.220 -9.412 -21.837 1.000 20.572 205 VAL B C 1
ATOM 1614 O O . VAL B 1 16 ? -12.549 -9.427 -20.775 1.000 18.944 205 VAL B O 1
ATOM 1618 N N . ILE B 1 17 ? -14.157 -8.516 -22.116 1.000 19.354 206 ILE B N 1
ATOM 1619 C CA . ILE B 1 17 ? -14.535 -7.406 -21.207 1.000 20.013 206 ILE B CA 1
ATOM 1620 C C . ILE B 1 17 ? -15.892 -7.790 -20.639 1.000 18.408 206 ILE B C 1
ATOM 1621 O O . ILE B 1 17 ? -16.834 -7.935 -21.411 1.000 19.792 206 ILE B O 1
ATOM 1626 N N . VAL B 1 18 ? -15.940 -8.055 -19.343 1.000 17.523 207 VAL B N 1
ATOM 1627 C CA . VAL B 1 18 ? -17.094 -8.793 -18.778 1.000 17.789 207 VAL B CA 1
ATOM 1628 C C . VAL B 1 18 ? -17.612 -8.085 -17.542 1.000 17.514 207 VAL B C 1
ATOM 1629 O O . VAL B 1 18 ? -16.826 -7.496 -16.790 1.000 19.003 207 VAL B O 1
ATOM 1633 N N . LYS B 1 19 ? -18.922 -8.186 -17.359 1.000 18.603 208 LYS B N 1
ATOM 1634 C CA . LYS B 1 19 ? -19.576 -7.934 -16.060 1.000 19.579 208 LYS B CA 1
ATOM 1635 C C . LYS B 1 19 ? -19.639 -9.257 -15.305 1.000 19.028 208 LYS B C 1
ATOM 1636 O O . LYS B 1 19 ? -19.941 -10.275 -15.924 1.000 18.916 208 LYS B O 1
ATOM 1642 N N . VAL B 1 20 ? -19.325 -9.231 -14.018 1.000 19.726 209 VAL B N 1
ATOM 1643 C CA . VAL B 1 20 ? -19.374 -10.440 -13.153 1.000 20.452 209 VAL B CA 1
ATOM 1644 C C . VAL B 1 20 ? -20.793 -10.527 -12.589 1.000 20.410 209 VAL B C 1
ATOM 1645 O O . VAL B 1 20 ? -21.156 -9.661 -11.764 1.000 20.962 209 VAL B O 1
ATOM 1649 N N . LEU B 1 21 ? -21.542 -11.542 -13.009 1.000 20.332 210 LEU B N 1
ATOM 1650 C CA . LEU B 1 21 ? -22.978 -11.716 -12.651 1.000 21.597 210 LEU B CA 1
ATOM 1651 C C . LEU B 1 21 ? -23.071 -12.368 -11.263 1.000 22.758 210 LEU B C 1
ATOM 1652 O O . LEU B 1 21 ? -23.993 -12.033 -10.504 1.000 23.535 210 LEU B O 1
ATOM 1657 N N . SER B 1 22 ? -22.148 -13.272 -10.939 1.000 22.542 211 SER B N 1
ATOM 1658 C CA . SER B 1 22 ? -22.158 -14.019 -9.651 1.000 22.591 211 SER B CA 1
ATOM 1659 C C . SER B 1 22 ? -20.800 -14.681 -9.411 1.000 20.879 211 SER B C 1
ATOM 1660 O O . SER B 1 22 ? -20.075 -14.904 -10.386 1.000 20.314 211 SER B O 1
ATOM 1663 N N . THR B 1 23 ? -20.504 -15.002 -8.154 1.000 20.694 212 THR B N 1
ATOM 1664 C CA . THR B 1 23 ? -19.322 -15.799 -7.741 1.000 21.477 212 THR B CA 1
ATOM 1665 C C . THR B 1 23 ? -19.760 -16.756 -6.637 1.000 20.869 212 THR B C 1
ATOM 1666 O O . THR B 1 23 ? -20.742 -16.436 -5.917 1.000 21.458 212 THR B O 1
ATOM 1670 N N . THR B 1 24 ? -19.049 -17.865 -6.500 1.000 18.725 213 THR B N 1
ATOM 1671 C CA . THR B 1 24 ? -19.104 -18.680 -5.262 1.000 19.948 213 THR B CA 1
ATOM 1672 C C . THR B 1 24 ? -18.118 -18.090 -4.256 1.000 19.917 213 THR B C 1
ATOM 1673 O O . THR B 1 24 ? -17.196 -17.343 -4.651 1.000 18.680 213 THR B O 1
ATOM 1677 N N . LYS B 1 25 ? -18.284 -18.446 -2.987 1.000 21.469 214 LYS B N 1
ATOM 1678 C CA . LYS B 1 25 ? -17.202 -18.282 -1.993 1.000 22.522 214 LYS B CA 1
ATOM 1679 C C . LYS B 1 25 ? -16.058 -19.191 -2.427 1.000 21.554 214 LYS B C 1
ATOM 1680 O O . LYS B 1 25 ? -16.265 -20.137 -3.195 1.000 19.661 214 LYS B O 1
ATOM 1686 N N . PRO B 1 26 ? -14.810 -18.915 -1.997 1.000 21.501 215 PRO B N 1
ATOM 1687 C CA . PRO B 1 26 ? -13.707 -19.826 -2.279 1.000 19.685 215 PRO B CA 1
ATOM 1688 C C . PRO B 1 26 ? -13.966 -21.175 -1.607 1.000 19.392 215 PRO B C 1
ATOM 1689 O O . PRO B 1 26 ? -14.611 -21.236 -0.562 1.000 18.432 215 PRO B O 1
ATOM 1693 N N . PHE B 1 27 ? -13.470 -22.236 -2.219 1.000 16.972 216 PHE B N 1
ATOM 1694 C CA . PHE B 1 27 ? -13.593 -23.595 -1.656 1.000 17.651 216 PHE B CA 1
ATOM 1695 C C . PHE B 1 27 ? -12.346 -24.391 -1.993 1.000 18.238 216 PHE B C 1
ATOM 1696 O O . PHE B 1 27 ? -11.697 -24.158 -3.001 1.000 16.749 216 PHE B O 1
ATOM 1704 N N . GLU B 1 28 ? -12.055 -25.329 -1.110 1.000 17.268 217 GLU B N 1
ATOM 1705 C CA . GLU B 1 28 ? -10.959 -26.290 -1.257 1.000 18.524 217 GLU B CA 1
ATOM 1706 C C . GLU B 1 28 ? -11.372 -27.393 -2.226 1.000 19.273 217 GLU B C 1
ATOM 1707 O O . GLU B 1 28 ? -12.530 -27.869 -2.175 1.000 18.850 217 GLU B O 1
ATOM 1713 N N . TYR B 1 29 ? -10.437 -27.786 -3.071 1.000 19.257 218 TYR B N 1
ATOM 1714 C CA . TYR B 1 29 ? -10.628 -28.891 -4.033 1.000 19.612 218 TYR B CA 1
ATOM 1715 C C . TYR B 1 29 ? -9.366 -29.736 -4.048 1.000 20.852 218 TYR B C 1
ATOM 1716 O O . TYR B 1 29 ? -8.320 -29.307 -3.551 1.000 21.478 218 TYR B O 1
ATOM 1725 N N . GLU B 1 30 ? -9.508 -30.918 -4.624 1.000 22.461 219 GLU B N 1
ATOM 1726 C CA . GLU B 1 30 ? -8.516 -32.007 -4.566 1.000 25.761 219 GLU B CA 1
ATOM 1727 C C . GLU B 1 30 ? -8.155 -32.346 -6.008 1.000 24.776 219 GLU B C 1
ATOM 1728 O O . GLU B 1 30 ? -9.080 -32.620 -6.782 1.000 23.350 219 GLU B O 1
ATOM 1734 N N . THR B 1 31 ? -6.867 -32.318 -6.341 1.000 24.103 220 THR B N 1
ATOM 1735 C CA . THR B 1 31 ? -6.359 -32.642 -7.696 1.000 27.157 220 THR B CA 1
ATOM 1736 C C . THR B 1 31 ? -6.154 -34.151 -7.784 1.000 26.988 220 THR B C 1
ATOM 1737 O O . THR B 1 31 ? -6.162 -34.845 -6.771 1.000 28.010 220 THR B O 1
ATOM 1741 N N . PRO B 1 32 ? -6.005 -34.718 -8.996 1.000 27.069 221 PRO B N 1
ATOM 1742 C CA . PRO B 1 32 ? -5.676 -36.139 -9.135 1.000 28.607 221 PRO B CA 1
ATOM 1743 C C . PRO B 1 32 ? -4.331 -36.506 -8.486 1.000 29.954 221 PRO B C 1
ATOM 1744 O O . PRO B 1 32 ? -4.118 -37.670 -8.211 1.000 31.192 221 PRO B O 1
ATOM 1748 N N . GLU B 1 33 ? -3.462 -35.514 -8.263 1.000 31.321 222 GLU B N 1
ATOM 1749 C CA . GLU B 1 33 ? -2.141 -35.692 -7.603 1.000 32.947 222 GLU B CA 1
ATOM 1750 C C . GLU B 1 33 ? -2.294 -35.525 -6.083 1.000 33.593 222 GLU B C 1
ATOM 1751 O O . GLU B 1 33 ? -1.257 -35.471 -5.397 1.000 36.200 222 GLU B O 1
ATOM 1757 N N . MET B 1 34 ? -3.539 -35.440 -5.597 1.000 34.861 223 MET B N 1
ATOM 1758 C CA . MET B 1 34 ? -3.933 -35.421 -4.159 1.000 36.959 223 MET B CA 1
ATOM 1759 C C . MET B 1 34 ? -3.474 -34.123 -3.486 1.000 34.963 223 MET B C 1
ATOM 1760 O O . MET B 1 34 ? -3.450 -34.090 -2.245 1.000 35.709 223 MET B O 1
ATOM 1765 N N . GLU B 1 35 ? -3.199 -33.072 -4.263 1.000 32.402 224 GLU B N 1
ATOM 1766 C CA . GLU B 1 35 ? -2.918 -31.710 -3.736 1.000 32.295 224 GLU B CA 1
ATOM 1767 C C . GLU B 1 35 ? -4.249 -31.029 -3.383 1.000 30.217 224 GLU B C 1
ATOM 1768 O O . GLU B 1 35 ? -5.219 -31.196 -4.152 1.000 28.961 224 GLU B O 1
ATOM 1774 N N . LYS B 1 36 ? -4.312 -30.330 -2.243 1.000 25.893 225 LYS B N 1
ATOM 1775 C CA . LYS B 1 36 ? -5.484 -29.500 -1.865 1.000 25.392 225 LYS B CA 1
ATOM 1776 C C . LYS B 1 36 ? -5.170 -28.043 -2.207 1.000 24.171 225 LYS B C 1
ATOM 1777 O O . LYS B 1 36 ? -4.139 -27.513 -1.739 1.000 23.786 225 LYS B O 1
ATOM 1783 N N . LYS B 1 37 ? -6.012 -27.435 -3.042 1.000 21.346 226 LYS B N 1
ATOM 1784 C CA . LYS B 1 37 ? -5.870 -26.027 -3.469 1.000 20.925 226 LYS B CA 1
ATOM 1785 C C . LYS B 1 37 ? -7.208 -25.333 -3.256 1.000 19.015 226 LYS B C 1
ATOM 1786 O O . LYS B 1 37 ? -8.168 -26.000 -2.857 1.000 18.720 226 LYS B O 1
ATOM 1792 N N . ILE B 1 38 ? -7.227 -24.027 -3.459 1.000 18.328 227 ILE B N 1
ATOM 1793 C CA . ILE B 1 38 ? -8.437 -23.196 -3.256 1.000 18.313 227 ILE B CA 1
ATOM 1794 C C . ILE B 1 38 ? -8.764 -22.528 -4.585 1.000 17.850 227 ILE B C 1
ATOM 1795 O O . ILE B 1 38 ? -7.853 -22.095 -5.269 1.000 17.785 227 ILE B O 1
ATOM 1800 N N . MET B 1 39 ? -10.053 -22.412 -4.882 1.000 16.256 228 MET B N 1
ATOM 1801 C CA . MET B 1 39 ? -10.529 -21.757 -6.115 1.000 16.264 228 MET B CA 1
ATOM 1802 C C . MET B 1 39 ? -11.909 -21.175 -5.839 1.000 16.966 228 MET B C 1
ATOM 1803 O O . MET B 1 39 ? -12.427 -21.368 -4.720 1.000 15.792 228 MET B O 1
ATOM 1808 N N . PHE B 1 40 ? -12.447 -20.447 -6.806 1.000 17.069 229 PHE B N 1
ATOM 1809 C CA . PHE B 1 40 ? -13.877 -20.074 -6.793 1.000 16.073 229 PHE B CA 1
ATOM 1810 C C . PHE B 1 40 ? -14.389 -20.104 -8.222 1.000 15.861 229 PHE B C 1
ATOM 1811 O O . PHE B 1 40 ? -13.594 -20.057 -9.206 1.000 16.554 229 PHE B O 1
ATOM 1819 N N . HIS B 1 41 ? -15.705 -20.237 -8.326 1.000 16.119 230 HIS B N 1
ATOM 1820 C CA . HIS B 1 41 ? -16.434 -20.154 -9.612 1.000 16.258 230 HIS B CA 1
ATOM 1821 C C . HIS B 1 41 ? -17.015 -18.754 -9.794 1.000 17.466 230 HIS B C 1
ATOM 1822 O O . HIS B 1 41 ? -17.409 -18.082 -8.800 1.000 16.982 230 HIS B O 1
ATOM 1829 N N . ALA B 1 42 ? -17.117 -18.336 -11.047 1.000 18.341 231 ALA B N 1
ATOM 1830 C CA . ALA B 1 42 ? -17.714 -17.037 -11.395 1.000 18.771 231 ALA B CA 1
ATOM 1831 C C . ALA B 1 42 ? -18.584 -17.261 -12.625 1.000 19.491 231 ALA B C 1
ATOM 1832 O O . ALA B 1 42 ? -18.288 -18.179 -13.415 1.000 19.089 231 ALA B O 1
ATOM 1834 N N . THR B 1 43 ? -19.654 -16.489 -12.743 1.000 18.681 232 THR B N 1
ATOM 1835 C CA . THR B 1 43 ? -20.423 -16.387 -14.001 1.000 19.303 232 THR B CA 1
ATOM 1836 C C . THR B 1 43 ? -20.278 -14.949 -14.484 1.000 18.584 232 THR B C 1
ATOM 1837 O O . THR B 1 43 ? -20.505 -14.037 -13.690 1.000 18.546 232 THR B O 1
ATOM 1841 N N . VAL B 1 44 ? -19.900 -14.772 -15.744 1.000 18.652 233 VAL B N 1
ATOM 1842 C CA . VAL B 1 44 ? -19.616 -13.426 -16.300 1.000 18.907 233 VAL B CA 1
ATOM 1843 C C . VAL B 1 44 ? -20.317 -13.312 -17.644 1.000 18.972 233 VAL B C 1
ATOM 1844 O O . VAL B 1 44 ? -20.650 -14.335 -18.243 1.000 19.535 233 VAL B O 1
ATOM 1848 N N . ALA B 1 45 ? -20.437 -12.093 -18.139 1.000 19.812 234 ALA B N 1
ATOM 1849 C CA . ALA B 1 45 ? -20.963 -11.882 -19.496 1.000 20.020 234 ALA B CA 1
ATOM 1850 C C . ALA B 1 45 ? -20.281 -10.668 -20.114 1.000 18.695 234 ALA B C 1
ATOM 1851 O O . ALA B 1 45 ? -20.095 -9.654 -19.461 1.000 19.038 234 ALA B O 1
ATOM 1853 N N . THR B 1 46 ? -19.937 -10.821 -21.377 1.000 18.981 235 THR B N 1
ATOM 1854 C CA . THR B 1 46 ? -19.613 -9.701 -22.278 1.000 19.331 235 THR B CA 1
ATOM 1855 C C . THR B 1 46 ? -20.926 -9.030 -22.675 1.000 21.102 235 THR B C 1
ATOM 1856 O O . THR B 1 46 ? -21.999 -9.427 -22.189 1.000 20.586 235 THR B O 1
ATOM 1860 N N . GLN B 1 47 ? -20.869 -8.077 -23.597 1.000 20.343 236 GLN B N 1
ATOM 1861 C CA . GLN B 1 47 ? -22.106 -7.452 -24.119 1.000 21.813 236 GLN B CA 1
ATOM 1862 C C . GLN B 1 47 ? -22.942 -8.468 -24.909 1.000 22.776 236 GLN B C 1
ATOM 1863 O O . GLN B 1 47 ? -24.151 -8.201 -25.091 1.000 25.776 236 GLN B O 1
ATOM 1869 N N . THR B 1 48 ? -22.343 -9.566 -25.388 1.000 21.301 237 THR B N 1
ATOM 1870 C CA . THR B 1 48 ? -22.968 -10.475 -26.387 1.000 23.636 237 THR B CA 1
ATOM 1871 C C . THR B 1 48 ? -23.114 -11.924 -25.903 1.000 23.573 237 THR B C 1
ATOM 1872 O O . THR B 1 48 ? -23.828 -12.676 -26.587 1.000 24.604 237 THR B O 1
ATOM 1876 N N . GLN B 1 49 ? -22.479 -12.340 -24.804 1.000 23.642 238 GLN B N 1
ATOM 1877 C CA . GLN B 1 49 ? -22.572 -13.766 -24.382 1.000 23.955 238 GLN B CA 1
ATOM 1878 C C . GLN B 1 49 ? -22.126 -13.922 -22.932 1.000 22.822 238 GLN B C 1
ATOM 1879 O O . GLN B 1 49 ? -21.387 -13.048 -22.447 1.000 22.398 238 GLN B O 1
ATOM 1885 N N . PHE B 1 50 ? -22.515 -15.032 -22.304 1.000 23.289 239 PHE B N 1
ATOM 1886 C CA . PHE B 1 50 ? -22.106 -15.381 -20.921 1.000 22.669 239 PHE B CA 1
ATOM 1887 C C . PHE B 1 50 ? -21.068 -16.505 -20.972 1.000 21.648 239 PHE B C 1
ATOM 1888 O O . PHE B 1 50 ? -21.006 -17.277 -21.950 1.000 23.035 239 PHE B O 1
ATOM 1896 N N . PHE B 1 51 ? -20.236 -16.576 -19.927 1.000 21.878 240 PHE B N 1
ATOM 1897 C CA . PHE B 1 51 ? -19.262 -17.666 -19.699 1.000 20.708 240 PHE B CA 1
ATOM 1898 C C . PHE B 1 51 ? -19.335 -18.054 -18.228 1.000 19.640 240 PHE B C 1
ATOM 1899 O O . PHE B 1 51 ? -19.373 -17.133 -17.395 1.000 19.870 240 PHE B O 1
ATOM 1907 N N . HIS B 1 52 ? -19.330 -19.349 -17.943 1.000 20.392 241 HIS B N 1
ATOM 1908 C CA . HIS B 1 52 ? -18.892 -19.872 -16.620 1.000 19.557 241 HIS B CA 1
ATOM 1909 C C . HIS B 1 52 ? -17.371 -19.724 -16.591 1.000 19.261 241 HIS B C 1
ATOM 1910 O O . HIS B 1 52 ? -16.726 -19.932 -17.643 1.000 20.787 241 HIS B O 1
ATOM 1917 N N . VAL B 1 53 ? -16.813 -19.383 -15.443 1.000 18.272 242 VAL B N 1
ATOM 1918 C CA . VAL B 1 53 ? -15.359 -19.113 -15.308 1.000 17.479 242 VAL B CA 1
ATOM 1919 C C . VAL B 1 53 ? -14.847 -19.871 -14.088 1.000 18.084 242 VAL B C 1
ATOM 1920 O O . VAL B 1 53 ? -15.423 -19.712 -13.009 1.000 19.074 242 VAL B O 1
ATOM 1924 N N . LYS B 1 54 ? -13.761 -20.615 -14.269 1.000 19.763 243 LYS B N 1
ATOM 1925 C CA . LYS B 1 54 ? -13.024 -21.262 -13.155 1.000 21.138 243 LYS B CA 1
ATOM 1926 C C . LYS B 1 54 ? -11.914 -20.307 -12.737 1.000 21.486 243 LYS B C 1
ATOM 1927 O O . LYS B 1 54 ? -11.062 -19.992 -13.572 1.000 22.589 243 LYS B O 1
ATOM 1933 N N . VAL B 1 55 ? -11.951 -19.808 -11.506 1.000 20.240 244 VAL B N 1
ATOM 1934 C CA . VAL B 1 55 ? -10.904 -18.864 -11.042 1.000 21.502 244 VAL B CA 1
ATOM 1935 C C . VAL B 1 55 ? -9.998 -19.624 -10.074 1.000 21.132 244 VAL B C 1
ATOM 1936 O O . VAL B 1 55 ? -10.382 -19.817 -8.904 1.000 18.672 244 VAL B O 1
ATOM 1940 N N . LEU B 1 56 ? -8.837 -20.049 -10.574 1.000 21.768 245 LEU B N 1
ATOM 1941 C CA . LEU B 1 56 ? -7.935 -20.975 -9.849 1.000 22.039 245 LEU B CA 1
ATOM 1942 C C . LEU B 1 56 ? -6.998 -20.183 -8.941 1.000 24.115 245 LEU B C 1
ATOM 1943 O O . LEU B 1 56 ? -6.280 -20.812 -8.155 1.000 26.043 245 LEU B O 1
ATOM 1948 N N . ASN B 1 57 ? -7.082 -18.857 -8.987 1.000 23.838 246 ASN B N 1
ATOM 1949 C CA . ASN B 1 57 ? -6.232 -17.932 -8.207 1.000 23.824 246 ASN B CA 1
ATOM 1950 C C . ASN B 1 57 ? -7.129 -17.088 -7.306 1.000 22.252 246 ASN B C 1
ATOM 1951 O O . ASN B 1 57 ? -7.748 -16.143 -7.788 1.000 22.414 246 ASN B O 1
ATOM 1956 N N . THR B 1 58 ? -7.194 -17.405 -6.017 1.000 21.814 247 THR B N 1
ATOM 1957 C CA . THR B 1 58 ? -8.151 -16.769 -5.082 1.000 22.892 247 THR B CA 1
ATOM 1958 C C . THR B 1 58 ? -7.741 -15.327 -4.771 1.000 22.799 247 THR B C 1
ATOM 1959 O O . THR B 1 58 ? -8.614 -14.570 -4.282 1.000 22.675 247 THR B O 1
ATOM 1963 N N . SER B 1 59 ? -6.495 -14.964 -5.073 1.000 25.173 248 SER B N 1
ATOM 1964 C CA . SER B 1 59 ? -5.975 -13.569 -5.022 1.000 26.691 248 SER B CA 1
ATOM 1965 C C . SER B 1 59 ? -6.820 -12.656 -5.923 1.000 26.180 248 SER B C 1
ATOM 1966 O O . SER B 1 59 ? -6.770 -11.419 -5.713 1.000 24.363 248 SER B O 1
ATOM 1969 N N . LEU B 1 60 ? -7.581 -13.221 -6.869 1.000 24.999 249 LEU B N 1
ATOM 1970 C CA . LEU B 1 60 ? -8.413 -12.428 -7.810 1.000 23.702 249 LEU B CA 1
ATOM 1971 C C . LEU B 1 60 ? -9.808 -12.169 -7.240 1.000 23.061 249 LEU B C 1
ATOM 1972 O O . LEU B 1 60 ? -10.550 -11.492 -7.922 1.000 22.641 249 LEU B O 1
ATOM 1977 N N . LYS B 1 61 ? -10.151 -12.680 -6.045 1.000 24.598 250 LYS B N 1
ATOM 1978 C CA . LYS B 1 61 ? -11.536 -12.642 -5.493 1.000 25.621 250 LYS B CA 1
ATOM 1979 C C . LYS B 1 61 ? -12.099 -11.212 -5.560 1.000 24.226 250 LYS B C 1
ATOM 1980 O O . LYS B 1 61 ? -13.253 -11.038 -6.005 1.000 25.600 250 LYS B O 1
ATOM 1986 N N . GLU B 1 62 ? -11.327 -10.204 -5.152 1.000 25.937 251 GLU B N 1
ATOM 1987 C CA . GLU B 1 62 ? -11.830 -8.802 -5.125 1.000 26.430 251 GLU B CA 1
ATOM 1988 C C . GLU B 1 62 ? -12.050 -8.287 -6.554 1.000 23.415 251 GLU B C 1
ATOM 1989 O O . GLU B 1 62 ? -13.004 -7.541 -6.754 1.000 22.205 251 GLU B O 1
ATOM 1995 N N . LYS B 1 63 ? -11.211 -8.676 -7.514 1.000 22.787 252 LYS B N 1
ATOM 1996 C CA . LYS B 1 63 ? -11.397 -8.294 -8.943 1.000 22.588 252 LYS B CA 1
ATOM 1997 C C . LYS B 1 63 ? -12.763 -8.796 -9.437 1.000 21.507 252 LYS B C 1
ATOM 1998 O O . LYS B 1 63 ? -13.338 -8.135 -10.329 1.000 21.887 252 LYS B O 1
ATOM 2004 N N . PHE B 1 64 ? -13.291 -9.889 -8.864 1.000 20.469 253 PHE B N 1
ATOM 2005 C CA . PHE B 1 64 ? -14.573 -10.523 -9.265 1.000 20.668 253 PHE B CA 1
ATOM 2006 C C . PHE B 1 64 ? -15.712 -10.179 -8.294 1.000 22.093 253 PHE B C 1
ATOM 2007 O O . PHE B 1 64 ? -16.737 -10.871 -8.333 1.000 22.428 253 PHE B O 1
ATOM 2015 N N . ASN B 1 65 ? -15.602 -9.100 -7.509 1.000 24.881 254 ASN B N 1
ATOM 2016 C CA . ASN B 1 65 ? -16.670 -8.716 -6.545 1.000 26.711 254 ASN B CA 1
ATOM 2017 C C . ASN B 1 65 ? -17.869 -8.065 -7.257 1.000 26.725 254 ASN B C 1
ATOM 2018 O O . ASN B 1 65 ? -18.847 -7.771 -6.560 1.000 25.994 254 ASN B O 1
ATOM 2023 N N . GLY B 1 66 ? -17.816 -7.830 -8.578 1.000 26.224 255 GLY B N 1
ATOM 2024 C CA . GLY B 1 66 ? -18.966 -7.345 -9.371 1.000 26.680 255 GLY B CA 1
ATOM 2025 C C . GLY B 1 66 ? -19.163 -5.839 -9.291 1.000 25.946 255 GLY B C 1
ATOM 2026 O O . GLY B 1 66 ? -20.155 -5.333 -9.878 1.000 27.275 255 GLY B O 1
ATOM 2027 N N . LYS B 1 67 ? -18.254 -5.131 -8.622 1.000 26.664 256 LYS B N 1
ATOM 2028 C CA . LYS B 1 67 ? -18.326 -3.655 -8.468 1.000 28.114 256 LYS B CA 1
ATOM 2029 C C . LYS B 1 67 ? -17.937 -2.996 -9.792 1.000 30.574 256 LYS B C 1
ATOM 2030 O O . LYS B 1 67 ? -18.529 -1.949 -10.116 1.000 33.008 256 LYS B O 1
ATOM 2036 N N . LYS B 1 68 ? -16.998 -3.598 -10.527 1.000 29.689 257 LYS B N 1
ATOM 2037 C CA . LYS B 1 68 ? -16.413 -2.993 -11.751 1.000 29.573 257 LYS B CA 1
ATOM 2038 C C . LYS B 1 68 ? -16.416 -4.025 -12.884 1.000 26.390 257 LYS B C 1
ATOM 2039 O O . LYS B 1 68 ? -16.299 -5.234 -12.607 1.000 24.101 257 LYS B O 1
ATOM 2045 N N . ILE B 1 69 ? -16.556 -3.544 -14.113 1.000 24.938 258 ILE B N 1
ATOM 2046 C CA . ILE B 1 69 ? -16.302 -4.333 -15.352 1.000 22.879 258 ILE B CA 1
ATOM 2047 C C . ILE B 1 69 ? -14.818 -4.684 -15.342 1.000 22.327 258 ILE B C 1
ATOM 2048 O O . ILE B 1 69 ? -14.000 -3.822 -14.949 1.000 22.082 258 ILE B O 1
ATOM 2053 N N . ILE B 1 70 ? -14.473 -5.906 -15.752 1.000 20.389 259 ILE B N 1
ATOM 2054 C CA . ILE B 1 70 ? -13.066 -6.383 -15.743 1.000 20.582 259 ILE B CA 1
ATOM 2055 C C . ILE B 1 70 ? -12.694 -6.859 -17.138 1.000 19.319 259 ILE B C 1
ATOM 2056 O O . ILE B 1 70 ? -13.595 -7.172 -17.943 1.000 19.558 259 ILE B O 1
ATOM 2061 N N . ILE B 1 71 ? -11.397 -6.852 -17.411 1.000 20.323 260 ILE B N 1
ATOM 2062 C CA . ILE B 1 71 ? -10.832 -7.371 -18.680 1.000 22.452 260 ILE B CA 1
ATOM 2063 C C . ILE B 1 71 ? -10.040 -8.627 -18.332 1.000 19.578 260 ILE B C 1
ATOM 2064 O O . ILE B 1 71 ? -9.087 -8.516 -17.540 1.000 21.269 260 ILE B O 1
ATOM 2069 N N . ILE B 1 72 ? -10.391 -9.764 -18.926 1.000 19.254 261 ILE B N 1
ATOM 2070 C CA . ILE B 1 72 ? -9.720 -11.067 -18.658 1.000 19.944 261 ILE B CA 1
ATOM 2071 C C . ILE B 1 72 ? -8.850 -11.436 -19.859 1.000 19.704 261 ILE B C 1
ATOM 2072 O O . ILE B 1 72 ? -9.390 -11.529 -20.975 1.000 20.395 261 ILE B O 1
ATOM 2077 N N . SER B 1 73 ? -7.550 -11.632 -19.607 1.000 21.227 262 SER B N 1
ATOM 2078 C CA . SER B 1 73 ? -6.485 -11.912 -20.606 1.000 24.508 262 SER B CA 1
ATOM 2079 C C . SER B 1 73 ? -5.782 -13.226 -20.259 1.000 23.058 262 SER B C 1
ATOM 2080 O O . SER B 1 73 ? -5.704 -13.547 -19.059 1.000 23.070 262 SER B O 1
ATOM 2083 N N . ASP B 1 74 ? -5.295 -13.944 -21.280 1.000 25.674 263 ASP B N 1
ATOM 2084 C CA . ASP B 1 74 ? -4.464 -15.173 -21.137 1.000 26.252 263 ASP B CA 1
ATOM 2085 C C . ASP B 1 74 ? -5.217 -16.196 -20.273 1.000 25.219 263 AS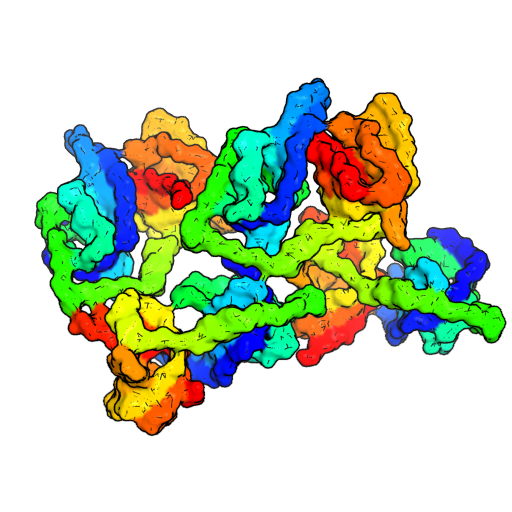P B C 1
ATOM 2086 O O . ASP B 1 74 ? -4.603 -16.806 -19.372 1.000 25.725 263 ASP B O 1
ATOM 2091 N N . TYR B 1 75 ? -6.514 -16.344 -20.531 1.000 23.971 264 TYR B N 1
ATOM 2092 C CA . TYR B 1 75 ? -7.376 -17.414 -19.966 1.000 25.074 264 TYR B CA 1
ATOM 2093 C C . TYR B 1 75 ? -7.281 -18.626 -20.899 1.000 25.863 264 TYR B C 1
ATOM 2094 O O . TYR B 1 75 ? -6.885 -18.496 -22.085 1.000 25.372 264 TYR B O 1
ATOM 2103 N N . LEU B 1 76 ? -7.671 -19.791 -20.399 1.000 26.364 265 LEU B N 1
ATOM 2104 C CA . LEU B 1 76 ? -7.875 -20.996 -21.236 1.000 28.591 265 LEU B CA 1
ATOM 2105 C C . LEU B 1 76 ? -9.374 -21.110 -21.519 1.000 29.188 265 LEU B C 1
ATOM 2106 O O . LEU B 1 76 ? -10.181 -20.634 -20.684 1.000 24.628 265 LEU B O 1
ATOM 2111 N N . GLU B 1 77 ? -9.730 -21.648 -22.686 1.000 29.541 266 GLU B N 1
ATOM 2112 C CA . GLU B 1 77 ? -11.134 -21.831 -23.129 1.000 30.684 266 GLU B CA 1
ATOM 2113 C C . GLU B 1 77 ? -11.305 -23.287 -23.577 1.000 33.180 266 GLU B C 1
ATOM 2114 O O . GLU B 1 77 ? -10.612 -23.715 -24.517 1.000 33.010 266 GLU B O 1
ATOM 2120 N N . TYR B 1 78 ? -12.189 -24.017 -22.899 1.000 31.650 267 TYR B N 1
ATOM 2121 C CA . TYR B 1 78 ? -12.484 -25.456 -23.132 1.000 31.525 267 TYR B CA 1
ATOM 2122 C C . TYR B 1 78 ? -13.782 -25.761 -22.382 1.000 33.069 267 TYR B C 1
ATOM 2123 O O . TYR B 1 78 ? -14.116 -24.983 -21.474 1.000 31.245 267 TYR B O 1
ATOM 2132 N N . ASP B 1 79 ? -14.503 -26.813 -22.760 1.000 35.739 268 ASP B N 1
ATOM 2133 C CA . ASP B 1 79 ? -15.742 -27.252 -22.059 1.000 36.757 268 ASP B CA 1
ATOM 2134 C C . ASP B 1 79 ? -16.808 -26.138 -22.134 1.000 37.181 268 ASP B C 1
ATOM 2135 O O . ASP B 1 79 ? -17.775 -26.210 -21.349 1.000 37.183 268 ASP B O 1
ATOM 2140 N N . SER B 1 80 ? -16.670 -25.165 -23.053 1.000 34.868 269 SER B N 1
ATOM 2141 C CA . SER B 1 80 ? -17.568 -23.983 -23.225 1.000 35.566 269 SER B CA 1
ATOM 2142 C C . SER B 1 80 ? -17.346 -22.944 -22.115 1.000 32.914 269 SER B C 1
ATOM 2143 O O . SER B 1 80 ? -18.158 -22.005 -22.014 1.000 35.418 269 SER B O 1
ATOM 2146 N N . LEU B 1 81 ? -16.296 -23.087 -21.308 1.000 31.146 270 LEU B N 1
ATOM 2147 C CA . LEU B 1 81 ? -16.058 -22.215 -20.129 1.000 27.391 270 LEU B CA 1
ATOM 2148 C C . LEU B 1 81 ? -14.670 -21.580 -20.248 1.000 27.377 270 LEU B C 1
ATOM 2149 O O . LEU B 1 81 ? -13.905 -21.973 -21.160 1.000 26.019 270 LEU B O 1
ATOM 2154 N N . LEU B 1 82 ? -14.369 -20.614 -19.381 1.000 24.080 271 LEU B N 1
ATOM 2155 C CA . LEU B 1 82 ? -13.039 -19.965 -19.311 1.000 22.936 271 LEU B CA 1
ATOM 2156 C C . LEU B 1 82 ? -12.346 -20.404 -18.021 1.000 22.777 271 LEU B C 1
ATOM 2157 O O . LEU B 1 82 ? -13.013 -20.456 -16.976 1.000 22.440 271 LEU B O 1
ATOM 2162 N N . GLU B 1 83 ? -11.049 -20.670 -18.102 1.000 21.335 272 GLU B N 1
ATOM 2163 C CA . GLU B 1 83 ? -10.189 -20.924 -16.924 1.000 22.651 272 GLU B CA 1
ATOM 2164 C C . GLU B 1 83 ? -9.226 -19.756 -16.730 1.000 23.690 272 GLU B C 1
ATOM 2165 O O . GLU B 1 83 ? -8.438 -19.457 -17.647 1.000 25.140 272 GLU B O 1
ATOM 2171 N N . VAL B 1 84 ? -9.294 -19.135 -15.557 1.000 22.391 273 VAL B N 1
ATOM 2172 C CA . VAL B 1 84 ? -8.400 -18.028 -15.132 1.000 23.991 273 VAL B CA 1
ATOM 2173 C C . VAL B 1 84 ? -7.427 -18.609 -14.102 1.000 25.354 273 VAL B C 1
ATOM 2174 O O . VAL B 1 84 ? -7.895 -19.056 -13.041 1.000 24.427 273 VAL B O 1
ATOM 2178 N N . ASN B 1 85 ? -6.123 -18.607 -14.410 1.000 27.558 274 ASN B N 1
ATOM 2179 C CA . ASN B 1 85 ? -5.078 -19.276 -13.584 1.000 28.541 274 ASN B CA 1
ATOM 2180 C C . ASN B 1 85 ? -3.950 -18.273 -13.275 1.000 31.325 274 ASN B C 1
ATOM 2181 O O . ASN B 1 85 ? -4.103 -17.082 -13.617 1.000 28.362 274 ASN B O 1
ATOM 2186 N N . GLU B 1 86 ? -2.844 -18.720 -12.662 1.000 33.519 275 GLU B N 1
ATOM 2187 C CA . GLU B 1 86 ? -1.694 -17.831 -12.319 1.000 35.988 275 GLU B CA 1
ATOM 2188 C C . GLU B 1 86 ? -1.109 -17.201 -13.597 1.000 34.952 275 GLU B C 1
ATOM 2189 O O . GLU B 1 86 ? -0.491 -16.131 -13.480 1.000 36.630 275 GLU B O 1
ATOM 2195 N N . GLU B 1 87 ? -1.292 -17.825 -14.769 1.000 32.926 276 GLU B N 1
ATOM 2196 C CA . GLU B 1 87 ? -0.783 -17.324 -16.079 1.000 33.893 276 GLU B CA 1
ATOM 2197 C C . GLU B 1 87 ? -1.675 -16.198 -16.629 1.000 30.959 276 GLU B C 1
ATOM 2198 O O . GLU B 1 87 ? -1.224 -15.505 -17.565 1.000 30.251 276 GLU B O 1
ATOM 2204 N N . SER B 1 88 ? -2.894 -16.037 -16.097 1.000 27.562 277 SER B N 1
ATOM 2205 C CA . SER B 1 88 ? -3.935 -15.096 -16.596 1.000 26.003 277 SER B CA 1
ATOM 2206 C C . SER B 1 88 ? -3.709 -13.694 -16.021 1.000 25.757 277 SER B C 1
ATOM 2207 O O . SER B 1 88 ? -2.983 -13.541 -15.007 1.000 26.909 277 SER B O 1
ATOM 2210 N N . THR B 1 89 ? -4.276 -12.687 -16.677 1.000 25.292 278 THR B N 1
ATOM 2211 C CA . THR B 1 89 ? -4.308 -11.286 -16.198 1.000 25.278 278 THR B CA 1
ATOM 2212 C C . THR B 1 89 ? -5.773 -10.878 -16.107 1.000 24.315 278 THR B C 1
ATOM 2213 O O . THR B 1 89 ? -6.528 -11.234 -17.030 1.000 24.306 278 THR B O 1
ATOM 2217 N N . VAL B 1 90 ? -6.161 -10.235 -15.008 1.000 23.235 279 VAL B N 1
ATOM 2218 C CA . VAL B 1 90 ? -7.520 -9.659 -14.835 1.000 23.269 279 VAL B CA 1
ATOM 2219 C C . VAL B 1 90 ? -7.329 -8.215 -14.402 1.000 24.851 279 VAL B C 1
ATOM 2220 O O . VAL B 1 90 ? -6.727 -7.968 -13.326 1.000 24.217 279 VAL B O 1
ATOM 2224 N N . SER B 1 91 ? -7.806 -7.294 -15.229 1.000 24.739 280 SER B N 1
ATOM 2225 C CA . SER B 1 91 ? -7.632 -5.840 -15.029 1.000 25.832 280 SER B CA 1
ATOM 2226 C C . SER B 1 91 ? -9.002 -5.183 -14.936 1.000 26.280 280 SER B C 1
ATOM 2227 O O . SER B 1 91 ? -9.963 -5.694 -15.525 1.000 28.943 280 SER B O 1
ATOM 2230 N N . GLU B 1 92 ? -9.080 -4.104 -14.171 1.000 28.284 281 GLU B N 1
ATOM 2231 C CA . GLU B 1 92 ? -10.246 -3.198 -14.163 1.000 30.794 281 GLU B CA 1
ATOM 2232 C C . GLU B 1 92 ? -10.346 -2.548 -15.546 1.000 30.800 281 GLU B C 1
ATOM 2233 O O . GLU B 1 92 ? -9.311 -2.089 -16.050 1.000 29.574 281 GLU B O 1
ATOM 2239 N N . ALA B 1 93 ? -11.541 -2.511 -16.129 1.000 30.085 282 ALA B N 1
ATOM 2240 C CA . ALA B 1 93 ? -11.849 -1.711 -17.333 1.000 32.379 282 ALA B CA 1
ATOM 2241 C C . ALA B 1 93 ? -11.905 -0.242 -16.907 1.000 32.169 282 ALA B C 1
ATOM 2242 O O . ALA B 1 93 ? -12.099 0.029 -15.701 1.000 37.078 282 ALA B O 1
ATOM 2244 N N . GLY B 1 94 ? -11.720 0.680 -17.845 1.000 32.745 283 GLY B N 1
ATOM 2245 C CA . GLY B 1 94 ? -11.859 2.113 -17.547 1.000 33.101 283 GLY B CA 1
ATOM 2246 C C . GLY B 1 94 ? -13.326 2.522 -17.503 1.000 32.067 283 GLY B C 1
ATOM 2247 O O . GLY B 1 94 ? -14.203 1.735 -17.859 1.000 28.780 283 GLY B O 1
ATOM 2248 N N . PRO B 1 95 ? -13.624 3.788 -17.126 1.000 37.433 284 PRO B N 1
ATOM 2249 C CA . PRO B 1 95 ? -15.001 4.236 -16.886 1.000 37.411 284 PRO B CA 1
ATOM 2250 C C . PRO B 1 95 ? -15.953 4.135 -18.091 1.000 37.770 284 PRO B C 1
ATOM 2251 O O . PRO B 1 95 ? -17.103 3.777 -17.895 1.000 37.844 284 PRO B O 1
ATOM 2255 N N . ASN B 1 96 ? -15.482 4.426 -19.307 1.000 36.399 285 ASN B N 1
ATOM 2256 C CA . ASN B 1 96 ? -16.343 4.344 -20.520 1.000 36.096 285 ASN B CA 1
ATOM 2257 C C . ASN B 1 96 ? -16.514 2.884 -20.974 1.000 32.739 285 ASN B C 1
ATOM 2258 O O . ASN B 1 96 ? -17.059 2.693 -22.074 1.000 32.746 285 ASN B O 1
ATOM 2263 N N . GLN B 1 97 ? -16.102 1.881 -20.185 1.000 29.615 286 GLN B N 1
ATOM 2264 C CA . GLN B 1 97 ? -16.270 0.454 -20.581 1.000 29.488 286 GLN B CA 1
ATOM 2265 C C . GLN B 1 97 ? -17.487 -0.170 -19.893 1.000 28.602 286 GLN B C 1
ATOM 2266 O O . GLN B 1 97 ? -17.725 -1.366 -20.122 1.000 27.862 286 GLN B O 1
ATOM 2272 N N . THR B 1 98 ? -18.261 0.595 -19.124 1.000 29.358 287 THR B N 1
ATOM 2273 C CA . THR B 1 98 ? -19.437 0.064 -18.383 1.000 30.029 287 THR B CA 1
ATOM 2274 C C . THR B 1 98 ? -20.565 -0.280 -19.363 1.000 27.836 287 THR B C 1
ATOM 2275 O O . THR B 1 98 ? -20.740 0.429 -20.373 1.000 27.061 287 THR B O 1
ATOM 2279 N N . PHE B 1 99 ? -21.291 -1.362 -19.091 1.000 24.374 288 PHE B N 1
ATOM 2280 C CA . PHE B 1 99 ? -22.493 -1.778 -19.852 1.000 24.663 288 PHE B CA 1
ATOM 2281 C C . PHE B 1 99 ? -23.384 -2.639 -18.964 1.000 26.172 288 PHE B C 1
ATOM 2282 O O . PHE B 1 99 ? -22.905 -3.101 -17.909 1.000 26.150 288 PHE B O 1
ATOM 2290 N N . GLU B 1 100 ? -24.638 -2.799 -19.397 1.000 26.071 289 GLU B N 1
ATOM 2291 C CA . GLU B 1 100 ? -25.617 -3.785 -18.882 1.000 26.474 289 GLU B CA 1
ATOM 2292 C C . GLU B 1 100 ? -25.709 -4.956 -19.856 1.000 25.947 289 GLU B C 1
ATOM 2293 O O . GLU B 1 100 ? -25.687 -4.737 -21.100 1.000 25.710 289 GLU B O 1
ATOM 2299 N N . VAL B 1 101 ? -25.848 -6.155 -19.297 1.000 24.836 290 VAL B N 1
ATOM 2300 C CA . VAL B 1 101 ? -25.931 -7.433 -20.042 1.000 26.403 290 VAL B CA 1
ATOM 2301 C C . VAL B 1 101 ? -27.383 -7.601 -20.467 1.000 25.996 290 VAL B C 1
ATOM 2302 O O . VAL B 1 101 ? -28.273 -7.558 -19.626 1.000 27.615 290 VAL B O 1
ATOM 2306 N N . PRO B 1 102 ? -27.657 -7.752 -21.780 1.000 29.151 291 PRO B N 1
ATOM 2307 C CA . PRO B 1 102 ? -29.003 -8.055 -22.261 1.000 29.818 291 PRO B CA 1
ATOM 2308 C C . PRO B 1 102 ? -29.686 -9.131 -21.400 1.000 31.688 291 PRO B C 1
ATOM 2309 O O . PRO B 1 102 ? -29.062 -10.149 -21.075 1.000 28.887 291 PRO B O 1
ATOM 2313 N N . ASN B 1 103 ? -30.948 -8.892 -21.035 1.000 33.463 292 ASN B N 1
ATOM 2314 C CA . ASN B 1 103 ? -31.688 -9.776 -20.098 1.000 35.456 292 ASN B CA 1
ATOM 2315 C C . ASN B 1 103 ? -31.689 -11.206 -20.651 1.000 33.459 292 ASN B C 1
ATOM 2316 O O . ASN B 1 103 ? -31.625 -12.132 -19.836 1.000 35.128 292 ASN B O 1
ATOM 2321 N N . LYS B 1 104 ? -31.728 -11.393 -21.976 1.000 33.548 293 LYS B N 1
ATOM 2322 C CA . LYS B 1 104 ? -31.771 -12.745 -22.597 1.000 35.401 293 LYS B CA 1
ATOM 2323 C C . LYS B 1 104 ? -30.475 -13.498 -22.254 1.000 32.269 293 LYS B C 1
ATOM 2324 O O . LYS B 1 104 ? -30.534 -14.735 -22.124 1.000 33.760 293 LYS B O 1
ATOM 2330 N N . ILE B 1 105 ? -29.350 -12.783 -22.132 1.000 29.836 294 ILE B N 1
ATOM 2331 C CA . ILE B 1 105 ? -28.027 -13.375 -21.762 1.000 28.042 294 ILE B CA 1
ATOM 2332 C C . ILE B 1 105 ? -28.034 -13.710 -20.261 1.000 27.504 294 ILE B C 1
ATOM 2333 O O . ILE B 1 105 ? -27.552 -14.801 -19.910 1.000 29.272 294 ILE B O 1
ATOM 2338 N N . ILE B 1 106 ? -28.534 -12.807 -19.415 1.000 27.128 295 ILE B N 1
ATOM 2339 C CA . ILE B 1 106 ? -28.660 -13.035 -17.941 1.000 31.213 295 ILE B CA 1
ATOM 2340 C C . ILE B 1 106 ? -29.458 -14.329 -17.716 1.000 32.680 295 ILE B C 1
ATOM 2341 O O . ILE B 1 106 ? -29.004 -15.162 -16.907 1.000 33.880 295 ILE B O 1
ATOM 2346 N N . ASN B 1 107 ? -30.575 -14.505 -18.430 1.000 33.708 296 ASN B N 1
ATOM 2347 C CA . ASN B 1 107 ? -31.476 -15.686 -18.306 1.000 35.907 296 ASN B CA 1
ATOM 2348 C C . ASN B 1 107 ? -30.771 -16.951 -18.811 1.000 36.304 296 ASN B C 1
ATOM 2349 O O . ASN B 1 107 ? -30.822 -17.962 -18.078 1.000 36.427 296 ASN B O 1
ATOM 2354 N N . ARG B 1 108 ? -30.116 -16.914 -19.980 1.000 35.179 297 ARG B N 1
ATOM 2355 C CA . ARG B 1 108 ? -29.374 -18.089 -20.520 1.000 36.730 297 ARG B CA 1
ATOM 2356 C C . ARG B 1 108 ? -28.301 -18.524 -19.517 1.000 34.290 297 ARG B C 1
ATOM 2357 O O . ARG B 1 108 ? -28.057 -19.735 -19.433 1.000 35.233 297 ARG B O 1
ATOM 2365 N N . ALA B 1 109 ? -27.672 -17.580 -18.809 1.000 30.829 298 ALA B N 1
ATOM 2366 C CA . ALA B 1 109 ? -26.558 -17.865 -17.875 1.000 32.087 298 ALA B CA 1
ATOM 2367 C C . ALA B 1 109 ? -27.091 -18.654 -16.670 1.000 32.536 298 ALA B C 1
ATOM 2368 O O . ALA B 1 109 ? -26.294 -19.396 -16.082 1.000 34.557 298 ALA B O 1
ATOM 2370 N N . LYS B 1 110 ? -28.385 -18.523 -16.344 1.000 34.570 299 LYS B N 1
ATOM 2371 C CA . LYS B 1 110 ? -29.000 -19.155 -15.142 1.000 37.811 299 LYS B CA 1
ATOM 2372 C C . LYS B 1 110 ? -29.799 -20.413 -15.517 1.000 36.196 299 LYS B C 1
ATOM 2373 O O . LYS B 1 110 ? -30.124 -21.174 -14.593 1.000 39.506 299 LYS B O 1
ATOM 2379 N N . GLU B 1 111 ? -30.069 -20.651 -16.807 1.000 34.052 300 GLU B N 1
ATOM 2380 C CA . GLU B 1 111 ? -30.930 -21.771 -17.287 1.000 31.708 300 GLU B CA 1
ATOM 2381 C C . GLU B 1 111 ? -30.344 -23.121 -16.866 1.000 29.499 300 GLU B C 1
ATOM 2382 O O . GLU B 1 111 ? -29.108 -23.277 -16.852 1.000 29.108 300 GLU B O 1
ATOM 2388 N N . THR B 1 112 ? -31.224 -24.061 -16.525 1.000 27.645 301 THR B N 1
ATOM 2389 C CA . THR B 1 112 ? -30.898 -25.482 -16.250 1.000 25.954 301 THR B CA 1
ATOM 2390 C C . THR B 1 112 ? -31.621 -26.345 -17.285 1.000 25.867 301 THR B C 1
ATOM 2391 O O . THR B 1 112 ? -32.821 -26.121 -17.511 1.000 26.577 301 THR B O 1
ATOM 2395 N N . LEU B 1 113 ? -30.918 -27.287 -17.902 1.000 25.345 302 LEU B N 1
ATOM 2396 C CA . LEU B 1 113 ? -31.522 -28.270 -18.826 1.000 25.432 302 LEU B CA 1
ATOM 2397 C C . LEU B 1 113 ? -32.419 -29.237 -18.048 1.000 25.303 302 LEU B C 1
ATOM 2398 O O . LEU B 1 113 ? -32.069 -29.612 -16.892 1.000 25.844 302 LEU B O 1
ATOM 2403 N N . LYS B 1 114 ? -33.538 -29.611 -18.666 1.000 25.008 303 LYS B N 1
ATOM 2404 C CA . LYS B 1 114 ? -34.431 -30.684 -18.172 1.000 26.128 303 LYS B CA 1
ATOM 2405 C C . LYS B 1 114 ? -33.639 -31.993 -18.194 1.000 24.985 303 LYS B C 1
ATOM 2406 O O . LYS B 1 114 ? -32.740 -32.140 -19.041 1.000 24.845 303 LYS B O 1
ATOM 2412 N N . ILE B 1 115 ? -33.946 -32.895 -17.268 1.000 22.435 304 ILE B N 1
ATOM 2413 C CA . ILE B 1 115 ? -33.114 -34.109 -17.025 1.000 23.568 304 ILE B CA 1
ATOM 2414 C C . ILE B 1 115 ? -33.328 -35.109 -18.170 1.000 25.378 304 ILE B C 1
ATOM 2415 O O . ILE B 1 115 ? -32.363 -35.831 -18.495 1.000 25.095 304 ILE B O 1
ATOM 2420 N N . ASP B 1 116 ? -34.528 -35.168 -18.763 1.000 26.206 305 ASP B N 1
ATOM 2421 C CA . ASP B 1 116 ? -34.779 -36.030 -19.951 1.000 29.175 305 ASP B CA 1
ATOM 2422 C C . ASP B 1 116 ? -33.822 -35.622 -21.075 1.000 29.470 305 ASP B C 1
ATOM 2423 O O . ASP B 1 116 ? -33.314 -36.524 -21.780 1.000 31.803 305 ASP B O 1
ATOM 2428 N N . ILE B 1 117 ? -33.556 -34.323 -21.222 1.000 28.540 306 ILE B N 1
ATOM 2429 C CA . ILE B 1 117 ? -32.624 -33.805 -22.266 1.000 29.180 306 ILE B CA 1
ATOM 2430 C C . ILE B 1 117 ? -31.184 -34.188 -21.897 1.000 28.323 306 ILE B C 1
ATOM 2431 O O . ILE B 1 117 ? -30.429 -34.589 -22.803 1.000 26.873 306 ILE B O 1
ATOM 2436 N N . LEU B 1 118 ? -30.810 -34.077 -20.619 1.000 24.816 307 LEU B N 1
ATOM 2437 C CA . LEU B 1 118 ? -29.436 -34.430 -20.166 1.000 24.883 307 LEU B CA 1
ATOM 2438 C C . LEU B 1 118 ? -29.171 -35.906 -20.485 1.000 25.624 307 LEU B C 1
ATOM 2439 O O . LEU B 1 118 ? -28.073 -36.208 -20.963 1.000 26.005 307 LEU B O 1
ATOM 2444 N N . HIS B 1 119 ? -30.165 -36.782 -20.308 1.000 25.581 308 HIS B N 1
ATOM 2445 C CA . HIS B 1 119 ? -30.062 -38.240 -20.582 1.000 26.838 308 HIS B CA 1
ATOM 2446 C C . HIS B 1 119 ? -29.739 -38.507 -22.055 1.000 28.671 308 HIS B C 1
ATOM 2447 O O . HIS B 1 119 ? -29.274 -39.626 -22.346 1.000 31.043 308 HIS B O 1
ATOM 2454 N N . LYS B 1 120 ? -29.993 -37.548 -22.948 1.000 27.030 309 LYS B N 1
ATOM 2455 C CA . LYS B 1 120 ? -29.719 -37.705 -24.403 1.000 28.988 309 LYS B CA 1
ATOM 2456 C C . LYS B 1 120 ? -28.510 -36.859 -24.814 1.000 27.038 309 LYS B C 1
ATOM 2457 O O . LYS B 1 120 ? -28.113 -36.952 -25.995 1.000 25.594 309 LYS B O 1
ATOM 2463 N N . GLN B 1 121 ? -27.939 -36.065 -23.900 1.000 25.286 310 GLN B N 1
ATOM 2464 C CA . GLN B 1 121 ? -26.796 -35.162 -24.214 1.000 24.796 310 GLN B CA 1
ATOM 2465 C C . GLN B 1 121 ? -25.527 -36.019 -24.326 1.000 23.205 310 GLN B C 1
ATOM 2466 O O . GLN B 1 121 ? -25.495 -37.128 -23.758 1.000 24.863 310 GLN B O 1
ATOM 2472 N N . ALA B 1 122 ? -24.522 -35.522 -25.039 1.000 23.781 311 ALA B N 1
ATOM 2473 C CA . ALA B 1 122 ? -23.244 -36.222 -25.291 1.000 23.862 311 ALA B CA 1
ATOM 2474 C C . ALA B 1 122 ? -22.501 -36.434 -23.968 1.000 23.816 311 ALA B C 1
ATOM 2475 O O . ALA B 1 122 ? -22.350 -35.460 -23.202 1.000 22.635 311 ALA B O 1
ATOM 2477 N N . SER B 1 123 ? -22.058 -37.664 -23.714 1.000 25.502 312 SER B N 1
ATOM 2478 C CA . SER B 1 123 ? -21.053 -37.984 -22.671 1.000 25.411 312 SER B CA 1
ATOM 2479 C C . SER B 1 123 ? -19.857 -37.044 -22.870 1.000 25.207 312 SER B C 1
ATOM 2480 O O . SER B 1 123 ? -19.446 -36.857 -24.027 1.000 25.754 312 SER B O 1
ATOM 2483 N N . GLY B 1 124 ? -19.343 -36.424 -21.802 1.000 23.640 313 GLY B N 1
ATOM 2484 C CA . GLY B 1 124 ? -18.168 -35.537 -21.907 1.000 23.623 313 GLY B CA 1
ATOM 2485 C C . GLY B 1 124 ? -18.543 -34.078 -21.814 1.000 23.874 313 GLY B C 1
ATOM 2486 O O . GLY B 1 124 ? -17.648 -33.245 -21.646 1.000 24.326 313 GLY B O 1
ATOM 2487 N N . ASN B 1 125 ? -19.836 -33.760 -21.860 1.000 23.545 314 ASN B N 1
ATOM 2488 C CA . ASN B 1 125 ? -20.287 -32.355 -21.713 1.000 23.879 314 ASN B CA 1
ATOM 2489 C C . ASN B 1 125 ? -20.129 -31.925 -20.252 1.000 22.166 314 ASN B C 1
ATOM 2490 O O . ASN B 1 125 ? -20.307 -32.776 -19.359 1.000 21.753 314 ASN B O 1
ATOM 2495 N N . ILE B 1 126 ? -19.794 -30.655 -20.057 1.000 22.191 315 ILE B N 1
ATOM 2496 C CA . ILE B 1 126 ? -19.734 -30.003 -18.725 1.000 24.178 315 ILE B CA 1
ATOM 2497 C C . ILE B 1 126 ? -21.128 -29.479 -18.421 1.000 23.795 315 ILE B C 1
ATOM 2498 O O . ILE B 1 126 ? -21.760 -28.872 -19.308 1.000 27.725 315 ILE B O 1
ATOM 2503 N N . VAL B 1 127 ? -21.599 -29.725 -17.215 1.000 21.170 316 VAL B N 1
ATOM 2504 C CA . VAL B 1 127 ? -22.989 -29.400 -16.821 1.000 21.965 316 VAL B CA 1
ATOM 2505 C C . VAL B 1 127 ? -22.946 -28.488 -15.603 1.000 21.759 316 VAL B C 1
ATOM 2506 O O . VAL B 1 127 ? -22.239 -28.822 -14.611 1.000 20.676 316 VAL B O 1
ATOM 2510 N N . TYR B 1 128 ? -23.677 -27.382 -15.707 1.000 20.174 317 TYR B N 1
ATOM 2511 C CA . TYR B 1 128 ? -24.017 -26.493 -14.582 1.000 19.399 317 TYR B CA 1
ATOM 2512 C C . TYR B 1 128 ? -25.536 -26.453 -14.491 1.000 19.933 317 TYR B C 1
ATOM 2513 O O . TYR B 1 128 ? -26.173 -26.454 -15.538 1.000 22.172 317 TYR B O 1
ATOM 2522 N N . GLY B 1 129 ? -26.094 -26.376 -13.292 1.000 18.835 318 GLY B N 1
ATOM 2523 C CA . GLY B 1 129 ? -27.558 -26.339 -13.186 1.000 19.731 318 GLY B CA 1
ATOM 2524 C C . GLY B 1 129 ? -28.023 -26.410 -11.756 1.000 19.953 318 GLY B C 1
ATOM 2525 O O . GLY B 1 129 ? -27.199 -26.656 -10.882 1.000 20.393 318 GLY B O 1
ATOM 2526 N N . VAL B 1 130 ? -29.311 -26.148 -11.555 1.000 20.319 319 VAL B N 1
ATOM 2527 C CA . VAL B 1 130 ? -29.980 -26.155 -10.227 1.000 20.897 319 VAL B CA 1
ATOM 2528 C C . VAL B 1 130 ? -31.017 -27.277 -10.267 1.000 21.084 319 VAL B C 1
ATOM 2529 O O . VAL B 1 130 ? -31.903 -27.230 -11.139 1.000 20.551 319 VAL B O 1
ATOM 2533 N N . PHE B 1 131 ? -30.844 -28.293 -9.425 1.000 21.862 320 PHE B N 1
ATOM 2534 C CA . PHE B 1 131 ? -31.647 -29.542 -9.484 1.000 22.558 320 PHE B CA 1
ATOM 2535 C C . PHE B 1 131 ? -32.103 -29.913 -8.078 1.000 24.599 320 PHE B C 1
ATOM 2536 O O . PHE B 1 131 ? -31.288 -29.892 -7.152 1.000 23.509 320 PHE B O 1
ATOM 2544 N N . MET B 1 132 ? -33.373 -30.284 -7.934 1.000 26.520 321 MET B N 1
ATOM 2545 C CA . MET B 1 132 ? -33.927 -30.719 -6.627 1.000 27.556 321 MET B CA 1
ATOM 2546 C C . MET B 1 132 ? -33.294 -32.057 -6.224 1.000 26.321 321 MET B C 1
ATOM 2547 O O . MET B 1 132 ? -33.154 -32.943 -7.099 1.000 25.530 321 MET B O 1
ATOM 2552 N N . LEU B 1 133 ? -32.933 -32.201 -4.945 1.000 27.479 322 LEU B N 1
ATOM 2553 C CA . LEU B 1 133 ? -32.397 -33.465 -4.374 1.000 27.859 322 LEU B CA 1
ATOM 2554 C C . LEU B 1 133 ? -33.581 -34.366 -4.008 1.000 28.857 322 LEU B C 1
ATOM 2555 O O . LEU B 1 133 ? -34.483 -33.887 -3.297 1.000 27.509 322 LEU B O 1
ATOM 2560 N N . HIS B 1 134 ? -33.569 -35.608 -4.487 1.000 28.961 323 HIS B N 1
ATOM 2561 C CA . HIS B 1 134 ? -34.602 -36.632 -4.173 1.000 33.492 323 HIS B CA 1
ATOM 2562 C C . HIS B 1 134 ? -34.095 -37.544 -3.051 1.000 34.956 323 HIS B C 1
ATOM 2563 O O . HIS B 1 134 ? -34.798 -37.685 -2.041 1.000 36.071 323 HIS B O 1
ATOM 2570 N N . LYS B 1 135 ? -32.897 -38.109 -3.225 1.000 35.997 324 LYS B N 1
ATOM 2571 C CA . LYS B 1 135 ? -32.323 -39.169 -2.360 1.000 37.999 324 LYS B CA 1
ATOM 2572 C C . LYS B 1 135 ? -30.798 -39.042 -2.381 1.000 36.090 324 LYS B C 1
ATOM 2573 O O . LYS B 1 135 ? -30.254 -38.685 -3.437 1.000 33.106 324 LYS B O 1
ATOM 2579 N N . LYS B 1 136 ? -30.151 -39.325 -1.251 1.000 35.873 325 LYS B N 1
ATOM 2580 C CA . LYS B 1 136 ? -28.676 -39.273 -1.093 1.000 37.633 325 LYS B CA 1
ATOM 2581 C C . LYS B 1 136 ? -28.200 -40.591 -0.465 1.000 37.905 325 LYS B C 1
ATOM 2582 O O . LYS B 1 136 ? -28.857 -41.060 0.494 1.000 38.732 325 LYS B O 1
ATOM 2588 N N . THR B 1 137 ? -27.126 -41.168 -1.013 1.000 36.520 326 THR B N 1
ATOM 2589 C CA . THR B 1 137 ? -26.422 -42.383 -0.516 1.000 35.046 326 THR B CA 1
ATOM 2590 C C . THR B 1 137 ? -24.941 -42.039 -0.301 1.000 36.684 326 THR B C 1
ATOM 2591 O O . THR B 1 137 ? -24.275 -41.711 -1.292 1.000 32.499 326 THR B O 1
ATOM 2595 N N . VAL B 1 138 ? -24.444 -42.135 0.936 1.000 36.143 327 VAL B N 1
ATOM 2596 C CA . VAL B 1 138 ? -23.062 -41.712 1.312 1.000 38.544 327 VAL B CA 1
ATOM 2597 C C . VAL B 1 138 ? -22.235 -42.975 1.564 1.000 40.909 327 VAL B C 1
ATOM 2598 O O . VAL B 1 138 ? -22.506 -43.657 2.575 1.000 44.409 327 VAL B O 1
ATOM 2602 N N . ASN B 1 139 ? -21.306 -43.287 0.650 1.000 41.489 328 ASN B N 1
ATOM 2603 C CA . ASN B 1 139 ? -20.428 -44.488 0.681 1.000 42.801 328 ASN B CA 1
ATOM 2604 C C . ASN B 1 139 ? -19.040 -44.093 1.208 1.000 40.777 328 ASN B C 1
ATOM 2605 O O . ASN B 1 139 ? -18.988 -43.130 1.995 1.000 40.554 328 ASN B O 1
ATOM 2610 N N . THR B 1 142 ? -17.445 -42.234 -2.427 1.000 37.546 331 THR B N 1
ATOM 2611 C CA . THR B 1 142 ? -18.434 -41.509 -3.268 1.000 35.931 331 THR B CA 1
ATOM 2612 C C . THR B 1 142 ? -19.695 -41.173 -2.461 1.000 32.804 331 THR B C 1
ATOM 2613 O O . THR B 1 142 ? -20.004 -41.893 -1.497 1.000 30.906 331 THR B O 1
ATOM 2617 N N . THR B 1 143 ? -20.390 -40.095 -2.840 1.000 30.690 332 THR B N 1
ATOM 2618 C CA . THR B 1 143 ? -21.802 -39.809 -2.468 1.000 29.019 332 THR B CA 1
ATOM 2619 C C . THR B 1 143 ? -22.632 -39.815 -3.755 1.000 28.573 332 THR B C 1
ATOM 2620 O O . THR B 1 143 ? -22.196 -39.205 -4.745 1.000 25.528 332 THR B O 1
ATOM 2624 N N . ILE B 1 144 ? -23.768 -40.505 -3.745 1.000 26.884 333 ILE B N 1
ATOM 2625 C CA . ILE B 1 144 ? -24.692 -40.567 -4.913 1.000 28.381 333 ILE B CA 1
ATOM 2626 C C . ILE B 1 144 ? -25.883 -39.672 -4.577 1.000 27.447 333 ILE B C 1
ATOM 2627 O O . ILE B 1 144 ? -26.688 -40.070 -3.721 1.000 29.332 333 ILE B O 1
ATOM 2632 N N . TYR B 1 145 ? -25.963 -38.492 -5.199 1.000 25.099 334 TYR B N 1
ATOM 2633 C CA . TYR B 1 145 ? -27.116 -37.565 -5.081 1.000 25.217 334 TYR B CA 1
ATOM 2634 C C . TYR B 1 145 ? -28.058 -37.867 -6.243 1.000 26.835 334 TYR B C 1
ATOM 2635 O O . TYR B 1 145 ? -27.653 -37.664 -7.410 1.000 24.886 334 TYR B O 1
ATOM 2644 N N . GLU B 1 146 ? -29.264 -38.350 -5.933 1.000 26.825 335 GLU B N 1
ATOM 2645 C CA . GLU B 1 146 ? -30.331 -38.557 -6.941 1.000 28.151 335 GLU B CA 1
ATOM 2646 C C . GLU B 1 146 ? -31.072 -37.229 -7.090 1.000 26.698 335 GLU B C 1
ATOM 2647 O O . GLU B 1 146 ? -31.720 -36.796 -6.120 1.000 26.513 335 GLU B O 1
ATOM 2653 N N . ILE B 1 147 ? -30.880 -36.561 -8.229 1.000 25.022 336 ILE B N 1
ATOM 2654 C CA . ILE B 1 147 ? -31.566 -35.280 -8.569 1.000 24.251 336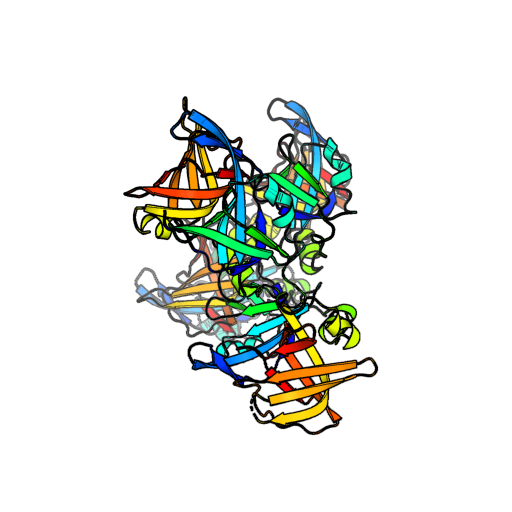 ILE B CA 1
ATOM 2655 C C . ILE B 1 147 ? -32.797 -35.608 -9.412 1.000 24.168 336 ILE B C 1
ATOM 2656 O O . ILE B 1 147 ? -32.833 -36.674 -10.025 1.000 24.451 336 ILE B O 1
ATOM 2661 N N . GLN B 1 148 ? -33.754 -34.691 -9.459 1.000 25.145 337 GLN B N 1
ATOM 2662 C CA . GLN B 1 148 ? -35.068 -34.960 -10.091 1.000 25.816 337 GLN B CA 1
ATOM 2663 C C . GLN B 1 148 ? -35.702 -33.642 -10.531 1.000 25.898 337 GLN B C 1
ATOM 2664 O O . GLN B 1 148 ? -35.565 -32.626 -9.813 1.000 25.914 337 GLN B O 1
ATOM 2670 N N . ASP B 1 149 ? -36.392 -33.678 -11.667 1.000 26.076 338 ASP B N 1
ATOM 2671 C CA . ASP B 1 149 ? -37.308 -32.597 -12.104 1.000 27.427 338 ASP B CA 1
ATOM 2672 C C . ASP B 1 149 ? -38.594 -33.259 -12.608 1.000 25.935 338 ASP B C 1
ATOM 2673 O O . ASP B 1 149 ? -38.749 -34.488 -12.412 1.000 25.773 338 ASP B O 1
ATOM 2678 N N . ASP B 1 150 ? -39.476 -32.480 -13.233 1.000 29.112 339 ASP B N 1
ATOM 2679 C CA . ASP B 1 150 ? -40.807 -32.960 -13.696 1.000 29.432 339 ASP B CA 1
ATOM 2680 C C . ASP B 1 150 ? -40.645 -33.894 -14.906 1.000 29.279 339 ASP B C 1
ATOM 2681 O O . ASP B 1 150 ? -41.650 -34.530 -15.281 1.000 29.242 339 ASP B O 1
ATOM 2686 N N . ARG B 1 151 ? -39.438 -34.021 -15.471 1.000 28.894 340 ARG B N 1
ATOM 2687 C CA . ARG B 1 151 ? -39.193 -34.820 -16.703 1.000 29.818 340 ARG B CA 1
ATOM 2688 C C . ARG B 1 151 ? -38.283 -36.031 -16.461 1.000 28.898 340 ARG B C 1
ATOM 2689 O O . ARG B 1 151 ? -38.200 -36.866 -17.380 1.000 27.098 340 ARG B O 1
ATOM 2697 N N . GLY B 1 152 ? -37.611 -36.151 -15.312 1.000 27.622 341 GLY B N 1
ATOM 2698 C CA . GLY B 1 152 ? -36.715 -37.303 -15.089 1.000 28.073 341 GLY B CA 1
ATOM 2699 C C . GLY B 1 152 ? -35.906 -37.226 -13.809 1.000 26.427 341 GLY B C 1
ATOM 2700 O O . GLY B 1 152 ? -36.090 -36.293 -13.008 1.000 25.609 341 GLY B O 1
ATOM 2701 N N . LYS B 1 153 ? -35.060 -38.229 -13.593 1.000 27.912 342 LYS B N 1
ATOM 2702 C CA . LYS B 1 153 ? -34.123 -38.244 -12.447 1.000 28.489 342 LYS B CA 1
ATOM 2703 C C . LYS B 1 153 ? -32.781 -38.784 -12.939 1.000 26.565 342 LYS B C 1
ATOM 2704 O O . LYS B 1 153 ? -32.732 -39.478 -13.978 1.000 25.579 342 LYS B O 1
ATOM 2710 N N . MET B 1 154 ? -31.725 -38.400 -12.241 1.000 24.941 343 MET B N 1
ATOM 2711 C CA . MET B 1 154 ? -30.340 -38.753 -12.618 1.000 24.358 343 MET B CA 1
ATOM 2712 C C . MET B 1 154 ? -29.511 -38.862 -11.341 1.000 23.300 343 MET B C 1
ATOM 2713 O O . MET B 1 154 ? -29.788 -38.144 -10.366 1.000 22.576 343 MET B O 1
ATOM 2718 N N . ASP B 1 155 ? -28.531 -39.753 -11.374 1.000 23.053 344 ASP B N 1
ATOM 2719 C CA . ASP B 1 155 ? -27.526 -39.923 -10.302 1.000 23.054 344 ASP B CA 1
ATOM 2720 C C . ASP B 1 155 ? -26.411 -38.892 -10.497 1.000 22.191 344 ASP B C 1
ATOM 2721 O O . ASP B 1 155 ? -25.967 -38.669 -11.642 1.000 21.148 344 ASP B O 1
ATOM 2726 N N . VAL B 1 156 ? -25.994 -38.285 -9.398 1.000 21.244 345 VAL B N 1
ATOM 2727 C CA . VAL B 1 156 ? -24.831 -37.368 -9.339 1.000 21.804 345 VAL B CA 1
ATOM 2728 C C . VAL B 1 156 ? -23.816 -38.024 -8.412 1.000 20.904 345 VAL B C 1
ATOM 2729 O O . VAL B 1 156 ? -24.185 -38.337 -7.261 1.000 20.994 345 VAL B O 1
ATOM 2733 N N . VAL B 1 157 ? -22.599 -38.246 -8.898 1.000 21.633 346 VAL B N 1
ATOM 2734 C CA . VAL B 1 157 ? -21.533 -38.965 -8.139 1.000 23.311 346 VAL B CA 1
ATOM 2735 C C . VAL B 1 157 ? -20.565 -37.909 -7.599 1.000 22.050 346 VAL B C 1
ATOM 2736 O O . VAL B 1 157 ? -19.849 -37.333 -8.410 1.000 24.216 346 VAL B O 1
ATOM 2740 N N . GLY B 1 158 ? -20.580 -37.661 -6.283 1.000 22.011 347 GLY B N 1
ATOM 2741 C CA . GLY B 1 158 ? -19.666 -36.714 -5.618 1.000 24.305 347 GLY B CA 1
ATOM 2742 C C . GLY B 1 158 ? -18.455 -37.424 -5.030 1.000 25.248 347 GLY B C 1
ATOM 2743 O O . GLY B 1 158 ? -18.648 -38.298 -4.161 1.000 27.650 347 GLY B O 1
ATOM 2744 N N . THR B 1 159 ? -17.249 -37.085 -5.489 1.000 25.498 348 THR B N 1
ATOM 2745 C CA . THR B 1 159 ? -15.969 -37.489 -4.849 1.000 26.851 348 THR B CA 1
ATOM 2746 C C . THR B 1 159 ? -15.200 -36.233 -4.421 1.000 26.446 348 THR B C 1
ATOM 2747 O O . THR B 1 159 ? -15.596 -35.126 -4.816 1.000 21.990 348 THR B O 1
ATOM 2751 N N . GLY B 1 160 ? -14.142 -36.413 -3.622 1.000 28.510 349 GLY B N 1
ATOM 2752 C CA . GLY B 1 160 ? -13.309 -35.304 -3.121 1.000 26.547 349 GLY B CA 1
ATOM 2753 C C . GLY B 1 160 ? -14.161 -34.260 -2.433 1.000 25.781 349 GLY B C 1
ATOM 2754 O O . GLY B 1 160 ? -14.945 -34.634 -1.535 1.000 27.254 349 GLY B O 1
ATOM 2755 N N . GLN B 1 161 ? -14.063 -32.996 -2.852 1.000 23.453 350 GLN B N 1
ATOM 2756 C CA . GLN B 1 161 ? -14.776 -31.874 -2.188 1.000 23.168 350 GLN B CA 1
ATOM 2757 C C . GLN B 1 161 ? -16.293 -31.991 -2.405 1.000 23.521 350 GLN B C 1
ATOM 2758 O O . GLN B 1 161 ? -17.044 -31.245 -1.738 1.000 24.977 350 GLN B O 1
ATOM 2764 N N . CYS B 1 162 ? -16.752 -32.864 -3.311 1.000 23.154 351 CYS B N 1
ATOM 2765 C CA . CYS B 1 162 ? -18.204 -33.035 -3.595 1.000 23.135 351 CYS B CA 1
ATOM 2766 C C . CYS B 1 162 ? -18.748 -34.273 -2.875 1.000 26.244 351 CYS B C 1
ATOM 2767 O O . CYS B 1 162 ? -19.958 -34.535 -3.009 1.000 26.587 351 CYS B O 1
ATOM 2770 N N . HIS B 1 163 ? -17.912 -34.968 -2.098 1.000 28.843 352 HIS B N 1
ATOM 2771 C CA . HIS B 1 163 ? -18.349 -36.084 -1.217 1.000 31.663 352 HIS B CA 1
ATOM 2772 C C . HIS B 1 163 ? -19.061 -35.531 0.025 1.000 31.920 352 HIS B C 1
ATOM 2773 O O . HIS B 1 163 ? -18.537 -34.594 0.671 1.000 27.704 352 HIS B O 1
ATOM 2780 N N . ASN B 1 164 ? -20.235 -36.093 0.334 1.000 34.266 353 ASN B N 1
ATOM 2781 C CA . ASN B 1 164 ? -20.966 -35.913 1.617 1.000 37.659 353 ASN B CA 1
ATOM 2782 C C . ASN B 1 164 ? -21.152 -34.423 1.921 1.000 36.953 353 ASN B C 1
ATOM 2783 O O . ASN B 1 164 ? -20.878 -34.015 3.067 1.000 37.339 353 ASN B O 1
ATOM 2788 N N . ILE B 1 165 ? -21.601 -33.637 0.938 1.000 35.666 354 ILE B N 1
ATOM 2789 C CA . ILE B 1 165 ? -22.042 -32.226 1.142 1.000 34.032 354 ILE B CA 1
ATOM 2790 C C . ILE B 1 165 ? -23.373 -32.259 1.891 1.000 36.036 354 ILE B C 1
ATOM 2791 O O . ILE B 1 165 ? -24.257 -33.035 1.539 1.000 36.061 354 ILE B O 1
ATOM 2796 N N . PRO B 1 166 ? -23.550 -31.468 2.975 1.000 36.310 355 PRO B N 1
ATOM 2797 C CA . PRO B 1 166 ? -24.825 -31.429 3.690 1.000 37.223 355 PRO B CA 1
ATOM 2798 C C . PRO B 1 166 ? -25.987 -30.919 2.825 1.000 37.506 355 PRO B C 1
ATOM 2799 O O . PRO B 1 166 ? -25.861 -29.865 2.209 1.000 38.239 355 PRO B O 1
ATOM 2803 N N . CYS B 1 167 ? -27.094 -31.666 2.819 1.000 36.667 356 CYS B N 1
ATOM 2804 C CA . CYS B 1 167 ? -28.328 -31.333 2.062 1.000 36.350 356 CYS B CA 1
ATOM 2805 C C . CYS B 1 167 ? -29.441 -32.321 2.418 1.000 38.578 356 CYS B C 1
ATOM 2806 O O . CYS B 1 167 ? -29.120 -33.476 2.744 1.000 41.495 356 CYS B O 1
ATOM 2809 N N . GLU B 1 168 ? -30.694 -31.865 2.356 1.000 38.491 357 GLU B N 1
ATOM 2810 C CA . GLU B 1 168 ? -31.899 -32.687 2.637 1.000 39.384 357 GLU B CA 1
ATOM 2811 C C . GLU B 1 168 ? -32.730 -32.829 1.361 1.000 38.926 357 GLU B C 1
ATOM 2812 O O . GLU B 1 168 ? -32.598 -31.975 0.465 1.000 35.627 357 GLU B O 1
ATOM 2818 N N . GLU B 1 169 ? -33.560 -33.875 1.292 1.000 40.205 358 GLU B N 1
ATOM 2819 C CA . GLU B 1 169 ? -34.596 -34.044 0.240 1.000 38.790 358 GLU B CA 1
ATOM 2820 C C . GLU B 1 169 ? -35.394 -32.736 0.135 1.000 37.940 358 GLU B C 1
ATOM 2821 O O . GLU B 1 169 ? -35.779 -32.180 1.192 1.000 37.324 358 GLU B O 1
ATOM 2827 N N . GLY B 1 170 ? -35.563 -32.223 -1.089 1.000 34.139 359 GLY B N 1
ATOM 2828 C CA . GLY B 1 170 ? -36.316 -30.988 -1.372 1.000 35.320 359 GLY B CA 1
ATOM 2829 C C . GLY B 1 170 ? -35.421 -29.764 -1.485 1.000 35.228 359 GLY B C 1
ATOM 2830 O O . GLY B 1 170 ? -35.931 -28.719 -1.929 1.000 37.660 359 GLY B O 1
ATOM 2831 N N . ASP B 1 171 ? -34.152 -29.871 -1.076 1.000 31.855 360 ASP B N 1
ATOM 2832 C CA . ASP B 1 171 ? -33.126 -28.817 -1.288 1.000 31.685 360 ASP B CA 1
ATOM 2833 C C . ASP B 1 171 ? -32.838 -28.745 -2.788 1.000 30.342 360 ASP B C 1
ATOM 2834 O O . ASP B 1 171 ? -32.683 -29.815 -3.406 1.000 28.957 360 ASP B O 1
ATOM 2839 N N . LYS B 1 172 ? -32.779 -27.536 -3.346 1.000 29.901 361 LYS B N 1
ATOM 2840 C CA . LYS B 1 172 ? -32.267 -27.298 -4.719 1.000 28.420 361 LYS B CA 1
ATOM 2841 C C . LYS B 1 172 ? -30.738 -27.255 -4.638 1.000 27.010 361 LYS B C 1
ATOM 2842 O O . LYS B 1 172 ? -30.205 -26.406 -3.897 1.000 27.689 361 LYS B O 1
ATOM 2848 N N . LEU B 1 173 ? -30.067 -28.179 -5.315 1.000 23.787 362 LEU B N 1
ATOM 2849 C CA . LEU B 1 173 ? -28.582 -28.220 -5.391 1.000 23.911 362 LEU B CA 1
ATOM 2850 C C . LEU B 1 173 ? -28.137 -27.460 -6.642 1.000 23.886 362 LEU B C 1
ATOM 2851 O O . LEU B 1 173 ? -28.535 -27.867 -7.747 1.000 24.071 362 LEU B O 1
ATOM 2856 N N . GLN B 1 174 ? -27.293 -26.442 -6.476 1.000 24.060 363 GLN B N 1
ATOM 2857 C CA . GLN B 1 174 ? -26.587 -25.770 -7.594 1.000 24.232 363 GLN B CA 1
ATOM 2858 C C . GLN B 1 174 ? -25.281 -26.526 -7.862 1.000 22.373 363 GLN B C 1
ATOM 2859 O O . GLN B 1 174 ? -24.423 -26.589 -6.952 1.000 21.582 363 GLN B O 1
ATOM 2865 N N . LEU B 1 175 ? -25.157 -27.099 -9.059 1.000 20.410 364 LEU B N 1
ATOM 2866 C CA . LEU B 1 175 ? -23.987 -27.909 -9.497 1.000 20.602 364 LEU B CA 1
ATOM 2867 C C . LEU B 1 175 ? -23.124 -27.032 -10.397 1.000 19.414 364 LEU B C 1
ATOM 2868 O O . LEU B 1 175 ? -23.677 -26.367 -11.272 1.000 20.825 364 LEU B O 1
ATOM 2873 N N . PHE B 1 176 ? -21.817 -27.040 -10.168 1.000 19.939 365 PHE B N 1
ATOM 2874 C CA . PHE B 1 176 ? -20.831 -26.284 -10.973 1.000 20.052 365 PHE B CA 1
ATOM 2875 C C . PHE B 1 176 ? -19.887 -27.295 -11.598 1.000 20.279 365 PHE B C 1
ATOM 2876 O O . PHE B 1 176 ? -19.285 -28.101 -10.857 1.000 19.997 365 PHE B O 1
ATOM 2884 N N . CYS B 1 177 ? -19.735 -27.255 -12.915 1.000 20.839 366 CYS B N 1
ATOM 2885 C CA . CYS B 1 177 ? -18.574 -27.896 -13.571 1.000 22.260 366 CYS B CA 1
ATOM 2886 C C . CYS B 1 177 ? -18.606 -29.424 -13.368 1.000 21.711 366 CYS B C 1
ATOM 2887 O O . CYS B 1 177 ? -17.535 -30.019 -13.131 1.000 20.569 366 CYS B O 1
ATOM 2890 N N . PHE B 1 178 ? -19.780 -30.056 -13.469 1.000 19.502 367 PHE B N 1
ATOM 2891 C CA . PHE B 1 178 ? -19.922 -31.536 -13.433 1.000 19.407 367 PHE B CA 1
ATOM 2892 C C . PHE B 1 178 ? -19.754 -32.113 -14.836 1.000 21.326 367 PHE B C 1
ATOM 2893 O O . PHE B 1 178 ? -20.070 -31.426 -15.824 1.000 20.848 367 PHE B O 1
ATOM 2901 N N . ARG B 1 179 ? -19.287 -33.360 -14.908 1.000 22.651 368 ARG B N 1
ATOM 2902 C CA . ARG B 1 179 ? -19.077 -34.076 -16.192 1.000 23.700 368 ARG B CA 1
ATOM 2903 C C . ARG B 1 179 ? -20.247 -35.038 -16.436 1.000 23.934 368 ARG B C 1
ATOM 2904 O O . ARG B 1 179 ? -20.503 -35.927 -15.598 1.000 23.592 368 ARG B O 1
ATOM 2912 N N . LEU B 1 180 ? -20.925 -34.895 -17.572 1.000 25.176 369 LEU B N 1
ATOM 2913 C CA . LEU B 1 180 ? -21.950 -35.874 -18.006 1.000 26.778 369 LEU B CA 1
ATOM 2914 C C . LEU B 1 180 ? -21.202 -37.115 -18.504 1.000 27.320 369 LEU B C 1
ATOM 2915 O O . LEU B 1 180 ? -20.285 -36.981 -19.341 1.000 25.687 369 LEU B O 1
ATOM 2920 N N . ARG B 1 181 ? -21.521 -38.277 -17.946 1.000 28.439 370 ARG B N 1
ATOM 2921 C CA . ARG B 1 181 ? -20.848 -39.543 -18.323 1.000 33.129 370 ARG B CA 1
ATOM 2922 C C . ARG B 1 181 ? -21.933 -40.580 -18.607 1.000 32.508 370 ARG B C 1
ATOM 2923 O O . ARG B 1 181 ? -22.787 -40.807 -17.734 1.000 29.583 370 ARG B O 1
ATOM 2931 N N . LYS B 1 182 ? -21.929 -41.121 -19.823 1.000 34.808 371 LYS B N 1
ATOM 2932 C CA . LYS B 1 182 ? -22.733 -42.304 -20.208 1.000 38.959 371 LYS B CA 1
ATOM 2933 C C . LYS B 1 182 ? -21.793 -43.504 -20.122 1.000 39.680 371 LYS B C 1
ATOM 2934 O O . LYS B 1 182 ? -20.830 -43.542 -20.919 1.000 41.711 371 LYS B O 1
ATOM 2940 N N . LYS B 1 183 ? -22.037 -44.374 -19.137 1.000 37.267 372 LYS B N 1
ATOM 2941 C CA . LYS B 1 183 ? -21.328 -45.660 -18.899 1.000 40.180 372 LYS B CA 1
ATOM 2942 C C . LYS B 1 183 ? -22.375 -46.751 -18.644 1.000 38.354 372 LYS B C 1
ATOM 2943 O O . LYS B 1 183 ? -23.308 -46.497 -17.848 1.000 37.331 372 LYS B O 1
ATOM 2949 N N . ASN B 1 184 ? -22.222 -47.912 -19.292 1.000 36.513 373 ASN B N 1
ATOM 2950 C CA . ASN B 1 184 ? -23.178 -49.054 -19.248 1.000 35.275 373 ASN B CA 1
ATOM 2951 C C . ASN B 1 184 ? -24.575 -48.568 -19.661 1.000 31.784 373 ASN B C 1
ATOM 2952 O O . ASN B 1 184 ? -25.570 -49.107 -19.134 1.000 32.528 373 ASN B O 1
ATOM 2957 N N . GLN B 1 185 ? -24.620 -47.588 -20.571 1.000 30.016 374 GLN B N 1
ATOM 2958 C CA . GLN B 1 185 ? -25.837 -47.039 -21.229 1.000 29.982 374 GLN B CA 1
ATOM 2959 C C . GLN B 1 185 ? -26.670 -46.203 -20.251 1.000 29.221 374 GLN B C 1
ATOM 2960 O O . GLN B 1 185 ? -27.777 -45.809 -20.643 1.000 29.416 374 GLN B O 1
ATOM 2966 N N . MET B 1 186 ? -26.163 -45.910 -19.051 1.000 29.739 375 MET B N 1
ATOM 2967 C CA . MET B 1 186 ? -26.851 -45.033 -18.067 1.000 31.738 375 MET B CA 1
ATOM 2968 C C . MET B 1 186 ? -26.072 -43.720 -17.946 1.000 30.349 375 MET B C 1
ATOM 2969 O O . MET B 1 186 ? -24.846 -43.776 -17.748 1.000 29.227 375 MET B O 1
ATOM 2974 N N . SER B 1 187 ? -26.756 -42.580 -18.055 1.000 26.860 376 SER B N 1
ATOM 2975 C CA . SER B 1 187 ? -26.126 -41.237 -17.980 1.000 27.154 376 SER B CA 1
ATOM 2976 C C . SER B 1 187 ? -26.160 -40.751 -16.533 1.000 25.796 376 SER B C 1
ATOM 2977 O O . SER B 1 187 ? -27.217 -40.860 -15.898 1.000 27.488 376 SER B O 1
ATOM 2980 N N . LYS B 1 188 ? -25.025 -40.258 -16.038 1.000 24.633 377 LYS B N 1
ATOM 2981 C CA . LYS B 1 188 ? -24.870 -39.700 -14.672 1.000 24.716 377 LYS B CA 1
ATOM 2982 C C . LYS B 1 188 ? -24.069 -38.400 -14.767 1.000 23.384 377 LYS B C 1
ATOM 2983 O O . LYS B 1 188 ? -23.440 -38.145 -15.812 1.000 20.685 377 LYS B O 1
ATOM 2989 N N . LEU B 1 189 ? -24.085 -37.619 -13.692 1.000 22.016 378 LEU B N 1
ATOM 2990 C CA . LEU B 1 189 ? -23.198 -36.446 -13.532 1.000 21.888 378 LEU B CA 1
ATOM 2991 C C . LEU B 1 189 ? -22.080 -36.873 -12.588 1.000 22.144 378 LEU B C 1
ATOM 2992 O O . LEU B 1 189 ? -22.395 -37.428 -11.524 1.000 24.045 378 LEU B O 1
ATOM 2997 N N . ILE B 1 190 ? -20.834 -36.645 -12.988 1.000 20.702 379 ILE B N 1
ATOM 2998 C CA . ILE B 1 190 ? -19.634 -37.047 -12.210 1.000 21.293 379 ILE B CA 1
ATOM 2999 C C . ILE B 1 190 ? -18.906 -35.782 -11.749 1.000 20.099 379 ILE B C 1
ATOM 3000 O O . ILE B 1 190 ? -18.555 -34.957 -12.593 1.000 19.081 379 ILE B O 1
ATOM 3005 N N . SER B 1 191 ? -18.655 -35.644 -10.446 1.000 19.320 380 SER B N 1
ATOM 3006 C CA . SER B 1 191 ? -17.795 -34.548 -9.939 1.000 19.620 380 SER B CA 1
ATOM 3007 C C . SER B 1 191 ? -16.355 -34.780 -10.401 1.000 19.181 380 SER B C 1
ATOM 3008 O O . SER B 1 191 ? -15.902 -35.945 -10.470 1.000 21.873 380 SER B O 1
ATOM 3011 N N . GLU B 1 192 ? -15.692 -33.686 -10.768 1.000 20.476 381 GLU B N 1
ATOM 3012 C CA . GLU B 1 192 ? -14.260 -33.645 -11.143 1.000 20.875 381 GLU B CA 1
ATOM 3013 C C . GLU B 1 192 ? -13.527 -32.667 -10.226 1.000 20.257 381 GLU B C 1
ATOM 3014 O O . GLU B 1 192 ? -14.127 -32.164 -9.258 1.000 19.562 381 GLU B O 1
ATOM 3020 N N . MET B 1 193 ? -12.243 -32.423 -10.479 1.000 20.229 382 MET B N 1
ATOM 3021 C CA . MET B 1 193 ? -11.416 -31.711 -9.481 1.000 20.904 382 MET B CA 1
ATOM 3022 C C . MET B 1 193 ? -11.942 -30.287 -9.248 1.000 19.790 382 MET B C 1
ATOM 3023 O O . MET B 1 193 ? -11.856 -29.842 -8.091 1.000 18.654 382 MET B O 1
ATOM 3028 N N . HIS B 1 194 ? -12.576 -29.634 -10.232 1.000 17.451 383 HIS B N 1
ATOM 3029 C CA . HIS B 1 194 ? -13.068 -28.242 -10.042 1.000 17.752 383 HIS B CA 1
ATOM 3030 C C . HIS B 1 194 ? -14.577 -28.179 -9.818 1.000 17.195 383 HIS B C 1
ATOM 3031 O O . HIS B 1 194 ? -15.102 -27.067 -9.837 1.000 18.323 383 HIS B O 1
ATOM 3038 N N . SER B 1 195 ? -15.236 -29.314 -9.613 1.000 17.021 384 SER B N 1
ATOM 3039 C CA . SER B 1 195 ? -16.708 -29.370 -9.418 1.000 17.680 384 SER B CA 1
ATOM 3040 C C . SER B 1 195 ? -17.053 -28.780 -8.049 1.000 18.202 384 SER B C 1
ATOM 3041 O O . SER B 1 195 ? -16.210 -28.798 -7.138 1.000 18.361 384 SER B O 1
ATOM 3044 N N . PHE B 1 196 ? -18.282 -28.311 -7.887 1.000 18.200 385 PHE B N 1
ATOM 3045 C CA . PHE B 1 196 ? -18.729 -27.711 -6.612 1.000 18.849 385 PHE B CA 1
ATOM 3046 C C . PHE B 1 196 ? -20.236 -27.901 -6.510 1.000 19.964 385 PHE B C 1
ATOM 3047 O O . PHE B 1 196 ? -20.904 -27.849 -7.548 1.000 20.472 385 PHE B O 1
ATOM 3055 N N . ILE B 1 197 ? -20.722 -28.212 -5.309 1.000 21.727 386 ILE B N 1
ATOM 3056 C CA . ILE B 1 197 ? -22.176 -28.276 -4.997 1.000 23.452 386 ILE B CA 1
ATOM 3057 C C . ILE B 1 197 ? -22.453 -27.290 -3.869 1.000 24.558 386 ILE B C 1
ATOM 3058 O O . ILE B 1 197 ? -21.686 -27.298 -2.901 1.000 25.562 386 ILE B O 1
ATOM 3063 N N . GLN B 1 198 ? -23.537 -26.531 -3.971 1.000 26.613 387 GLN B N 1
ATOM 3064 C CA . GLN B 1 198 ? -24.074 -25.734 -2.838 1.000 29.561 387 GLN B CA 1
ATOM 3065 C C . GLN B 1 198 ? -25.598 -25.689 -2.950 1.000 30.861 387 GLN B C 1
ATOM 3066 O O . GLN B 1 198 ? -26.123 -25.805 -4.082 1.000 30.578 387 GLN B O 1
ATOM 3072 N N . ILE B 1 199 ? -26.276 -25.545 -1.812 1.000 32.313 388 ILE B N 1
ATOM 3073 C CA . ILE B 1 199 ? -27.757 -25.392 -1.769 1.000 32.900 388 ILE B CA 1
ATOM 3074 C C . ILE B 1 199 ? -28.078 -24.006 -2.346 1.000 34.457 388 ILE B C 1
ATOM 3075 O O . ILE B 1 199 ? -27.357 -23.059 -1.975 1.000 31.954 388 ILE B O 1
ATOM 3080 N N . LYS B 1 200 ? -29.029 -23.924 -3.289 1.000 34.657 389 LYS B N 1
ATOM 3081 C CA . LYS B 1 200 ? -29.701 -22.678 -3.763 1.000 41.598 389 LYS B CA 1
ATOM 3082 C C . LYS B 1 200 ? -29.819 -22.700 -5.290 1.000 42.987 389 LYS B C 1
ATOM 3083 O O . LYS B 1 200 ? -30.782 -22.180 -5.866 1.000 48.519 389 LYS B O 1
ATOM 3089 N N . ASN C 1 9 ? 12.079 30.345 -25.096 1.000 45.594 198 ASN C N 1
ATOM 3090 C CA . ASN C 1 9 ? 12.828 31.073 -24.034 1.000 44.600 198 ASN C CA 1
ATOM 3091 C C . ASN C 1 9 ? 12.386 32.543 -23.970 1.000 39.998 198 ASN C C 1
ATOM 3092 O O . ASN C 1 9 ? 12.934 33.272 -23.123 1.000 36.555 198 ASN C O 1
ATOM 3097 N N . VAL C 1 10 ? 11.453 32.970 -24.829 1.000 35.705 199 VAL C N 1
ATOM 3098 C CA . VAL C 1 10 ? 10.994 34.389 -24.921 1.000 34.374 199 VAL C CA 1
ATOM 3099 C C . VAL C 1 10 ? 10.110 34.694 -23.708 1.000 33.028 199 VAL C C 1
ATOM 3100 O O . VAL C 1 10 ? 9.116 33.960 -23.494 1.000 31.988 199 VAL C O 1
ATOM 3104 N N . LEU C 1 11 ? 10.444 35.752 -22.963 1.000 30.643 200 LEU C N 1
ATOM 3105 C CA . LEU C 1 11 ? 9.639 36.243 -21.816 1.000 28.856 200 LEU C CA 1
ATOM 3106 C C . LEU C 1 11 ? 8.361 36.899 -22.350 1.000 28.583 200 LEU C C 1
ATOM 3107 O O . LEU C 1 11 ? 8.469 37.822 -23.182 1.000 25.790 200 LEU C O 1
ATOM 3112 N N . GLN C 1 12 ? 7.194 36.437 -21.905 1.000 26.065 201 GLN C N 1
ATOM 3113 C CA A GLN C 1 12 ? 5.874 37.026 -22.268 0.500 26.885 201 GLN C CA 1
ATOM 3114 C CA B GLN C 1 12 ? 5.907 37.066 -22.302 0.500 28.023 201 GLN C CA 1
ATOM 3115 C C . GLN C 1 12 ? 5.528 38.083 -21.222 1.000 27.426 201 GLN C C 1
ATOM 3116 O O . GLN C 1 12 ? 5.375 37.692 -20.054 1.000 25.414 201 GLN C O 1
ATOM 3127 N N . LYS C 1 13 ? 5.429 39.352 -21.629 1.000 29.322 202 LYS C N 1
ATOM 3128 C CA . LYS C 1 13 ? 5.203 40.495 -20.705 1.000 31.123 202 LYS C CA 1
ATOM 3129 C C . LYS C 1 13 ? 3.713 40.842 -20.657 1.000 31.365 202 LYS C C 1
ATOM 3130 O O . LYS C 1 13 ? 3.298 41.413 -19.637 1.000 34.621 202 LYS C O 1
ATOM 3136 N N . ARG C 1 14 ? 2.932 40.502 -21.689 1.000 28.289 203 ARG C N 1
ATOM 3137 C CA . ARG C 1 14 ? 1.465 40.749 -21.670 1.000 29.617 203 ARG C CA 1
ATOM 3138 C C . ARG C 1 14 ? 0.839 39.833 -20.619 1.000 28.394 203 ARG C C 1
ATOM 3139 O O . ARG C 1 14 ? 1.020 38.623 -20.680 1.000 27.279 203 ARG C O 1
ATOM 3147 N N . PRO C 1 15 ? 0.090 40.364 -19.624 1.000 28.596 204 PRO C N 1
ATOM 3148 C CA . PRO C 1 15 ? -0.590 39.512 -18.647 1.000 28.631 204 PRO C CA 1
ATOM 3149 C C . PRO C 1 15 ? -1.618 38.556 -19.277 1.000 28.678 204 PRO C C 1
ATOM 3150 O O . PRO C 1 15 ? -2.151 38.854 -20.331 1.000 30.348 204 PRO C O 1
ATOM 3154 N N . VAL C 1 16 ? -1.862 37.426 -18.616 1.000 26.836 205 VAL C N 1
ATOM 3155 C CA . VAL C 1 16 ? -2.997 36.499 -18.900 1.000 27.111 205 VAL C CA 1
ATOM 3156 C C . VAL C 1 16 ? -3.802 36.379 -17.605 1.000 26.472 205 VAL C C 1
ATOM 3157 O O . VAL C 1 16 ? -3.184 36.320 -16.539 1.000 26.953 205 VAL C O 1
ATOM 3161 N N . ILE C 1 17 ? -5.131 36.396 -17.699 1.000 26.480 206 ILE C N 1
ATOM 3162 C CA . ILE C 1 17 ? -6.039 36.415 -16.519 1.000 25.799 206 ILE C CA 1
ATOM 3163 C C . ILE C 1 17 ? -6.721 35.049 -16.460 1.000 24.726 206 ILE C C 1
ATOM 3164 O O . ILE C 1 17 ? -7.355 34.646 -17.443 1.000 24.785 206 ILE C O 1
ATOM 3169 N N . VAL C 1 18 ? -6.527 34.330 -15.358 1.000 23.836 207 VAL C N 1
ATOM 3170 C CA . VAL C 1 18 ? -6.894 32.891 -15.292 1.000 23.941 207 VAL C CA 1
ATOM 3171 C C . VAL C 1 18 ? -7.611 32.620 -13.975 1.000 23.889 207 VAL C C 1
ATOM 3172 O O . VAL C 1 18 ? -7.347 33.327 -12.982 1.000 24.465 207 VAL C O 1
ATOM 3176 N N . LYS C 1 19 ? -8.515 31.645 -14.016 1.000 24.466 208 LYS C N 1
ATOM 3177 C CA . LYS C 1 19 ? -9.089 30.995 -12.823 1.000 23.811 208 LYS C CA 1
ATOM 3178 C C . LYS C 1 19 ? -8.248 29.738 -12.571 1.000 24.098 208 LYS C C 1
ATOM 3179 O O . LYS C 1 19 ? -7.907 29.034 -13.545 1.000 23.821 208 LYS C O 1
ATOM 3185 N N . VAL C 1 20 ? -7.875 29.493 -11.316 1.000 24.076 209 VAL C N 1
ATOM 3186 C CA . VAL C 1 20 ? -7.064 28.304 -10.930 1.000 24.489 209 VAL C CA 1
ATOM 3187 C C . VAL C 1 20 ? -8.028 27.140 -10.692 1.000 24.942 209 VAL C C 1
ATOM 3188 O O . VAL C 1 20 ? -8.894 27.252 -9.817 1.000 27.975 209 VAL C O 1
ATOM 3192 N N . LEU C 1 21 ? -7.907 26.072 -11.469 1.000 23.466 210 LEU C N 1
ATOM 3193 C CA . LEU C 1 21 ? -8.822 24.905 -11.390 1.000 24.939 210 LEU C CA 1
ATOM 3194 C C . LEU C 1 21 ? -8.313 23.936 -10.323 1.000 24.360 210 LEU C C 1
ATOM 3195 O O . LEU C 1 21 ? -9.151 23.347 -9.601 1.000 26.084 210 LEU C O 1
ATOM 3200 N N . SER C 1 22 ? -6.993 23.756 -10.235 1.000 24.007 211 SER C N 1
ATOM 3201 C CA . SER C 1 22 ? -6.369 22.790 -9.305 1.000 25.233 211 SER C CA 1
ATOM 3202 C C . SER C 1 22 ? -4.897 23.139 -9.066 1.000 23.361 211 SER C C 1
ATOM 3203 O O . SER C 1 22 ? -4.271 23.832 -9.911 1.000 21.895 211 SER C O 1
ATOM 3206 N N . THR C 1 23 ? -4.369 22.661 -7.946 1.000 22.272 212 THR C N 1
ATOM 3207 C CA . THR C 1 23 ? -2.922 22.723 -7.616 1.000 22.804 212 THR C CA 1
ATOM 3208 C C . THR C 1 23 ? -2.500 21.400 -6.988 1.000 21.735 212 THR C C 1
ATOM 3209 O O . THR C 1 23 ? -3.343 20.712 -6.375 1.000 21.349 212 THR C O 1
ATOM 3213 N N . THR C 1 24 ? -1.228 21.058 -7.147 1.000 20.944 213 THR C N 1
ATOM 3214 C CA . THR C 1 24 ? -0.608 19.943 -6.408 1.000 20.659 213 THR C CA 1
ATOM 3215 C C . THR C 1 24 ? -0.037 20.520 -5.118 1.000 20.883 213 THR C C 1
ATOM 3216 O O . THR C 1 24 ? 0.048 21.782 -4.971 1.000 21.944 213 THR C O 1
ATOM 3220 N N . LYS C 1 25 ? 0.349 19.612 -4.236 1.000 20.927 214 LYS C N 1
ATOM 3221 C CA . LYS C 1 25 ? 1.204 19.932 -3.081 1.000 21.130 214 LYS C CA 1
ATOM 3222 C C . LYS C 1 25 ? 2.573 20.332 -3.614 1.000 20.971 214 LYS C C 1
ATOM 3223 O O . LYS C 1 25 ? 2.972 19.939 -4.719 1.000 19.740 214 LYS C O 1
ATOM 3229 N N . PRO C 1 26 ? 3.356 21.079 -2.823 1.000 21.420 215 PRO C N 1
ATOM 3230 C CA . PRO C 1 26 ? 4.743 21.355 -3.192 1.000 20.579 215 PRO C CA 1
ATOM 3231 C C . PRO C 1 26 ? 5.560 20.061 -3.133 1.000 19.745 215 PRO C C 1
ATOM 3232 O O . PRO C 1 26 ? 5.223 19.145 -2.369 1.000 20.167 215 PRO C O 1
ATOM 3236 N N . PHE C 1 27 ? 6.656 20.020 -3.887 1.000 19.722 216 PHE C N 1
ATOM 3237 C CA . PHE C 1 27 ? 7.539 18.837 -3.979 1.000 18.610 216 PHE C CA 1
ATOM 3238 C C . PHE C 1 27 ? 8.928 19.295 -4.411 1.000 19.024 216 PHE C C 1
ATOM 3239 O O . PHE C 1 27 ? 9.054 20.348 -5.070 1.000 19.136 216 PHE C O 1
ATOM 3247 N N . GLU C 1 28 ? 9.934 18.503 -4.048 1.000 18.941 217 GLU C N 1
ATOM 3248 C CA . GLU C 1 28 ? 11.355 18.809 -4.304 1.000 19.714 217 GLU C CA 1
ATOM 3249 C C . GLU C 1 28 ? 11.741 18.247 -5.677 1.000 20.009 217 GLU C C 1
ATOM 3250 O O . GLU C 1 28 ? 11.306 17.132 -6.042 1.000 20.817 217 GLU C O 1
ATOM 3256 N N . TYR C 1 29 ? 12.560 18.999 -6.396 1.000 21.419 218 TYR C N 1
ATOM 3257 C CA . TYR C 1 29 ? 13.155 18.577 -7.683 1.000 23.007 218 TYR C CA 1
ATOM 3258 C C . TYR C 1 29 ? 14.629 18.990 -7.684 1.000 25.176 218 TYR C C 1
ATOM 3259 O O . TYR C 1 29 ? 15.022 19.835 -6.865 1.000 24.606 218 TYR C O 1
ATOM 3268 N N . GLU C 1 30 ? 15.387 18.439 -8.627 1.000 27.784 219 GLU C N 1
ATOM 3269 C CA . GLU C 1 30 ? 16.853 18.638 -8.770 1.000 30.777 219 GLU C CA 1
ATOM 3270 C C . GLU C 1 30 ? 17.141 19.397 -10.069 1.000 31.018 219 GLU C C 1
ATOM 3271 O O . GLU C 1 30 ? 16.551 19.038 -11.105 1.000 30.366 219 GLU C O 1
ATOM 3277 N N . THR C 1 31 ? 18.026 20.398 -10.018 1.000 30.173 220 THR C N 1
ATOM 3278 C CA . THR C 1 31 ? 18.454 21.198 -11.196 1.000 32.761 220 THR C CA 1
ATOM 3279 C C . THR C 1 31 ? 19.693 20.533 -11.787 1.000 34.297 220 THR C C 1
ATOM 3280 O O . THR C 1 31 ? 20.366 19.778 -11.084 1.000 31.383 220 THR C O 1
ATOM 3284 N N . PRO C 1 32 ? 20.044 20.799 -13.068 1.000 35.535 221 PRO C N 1
ATOM 3285 C CA . PRO C 1 32 ? 21.271 20.263 -13.663 1.000 37.772 221 PRO C CA 1
ATOM 3286 C C . PRO C 1 32 ? 22.542 20.583 -12.860 1.000 39.051 221 PRO C C 1
ATOM 3287 O O . PRO C 1 32 ? 23.465 19.799 -12.930 1.000 38.234 221 PRO C O 1
ATOM 3291 N N . GLU C 1 33 ? 22.538 21.691 -12.107 1.000 40.255 222 GLU C N 1
ATOM 3292 C CA . GLU C 1 33 ? 23.632 22.093 -11.179 1.000 42.280 222 GLU C CA 1
ATOM 3293 C C . GLU C 1 33 ? 23.506 21.362 -9.833 1.000 41.753 222 GLU C C 1
ATOM 3294 O O . GLU C 1 33 ? 24.248 21.724 -8.904 1.000 39.714 222 GLU C O 1
ATOM 3300 N N . MET C 1 34 ? 22.595 20.389 -9.726 1.000 43.697 223 MET C N 1
ATOM 3301 C CA . MET C 1 34 ? 22.449 19.461 -8.568 1.000 44.230 223 MET C CA 1
ATOM 3302 C C . MET C 1 34 ? 21.977 20.226 -7.326 1.000 42.688 223 MET C C 1
ATOM 3303 O O . MET C 1 34 ? 22.203 19.737 -6.206 1.000 45.490 223 MET C O 1
ATOM 3308 N N . GLU C 1 35 ? 21.329 21.376 -7.515 1.000 38.966 224 GLU C N 1
ATOM 3309 C CA . GLU C 1 35 ? 20.644 22.121 -6.431 1.000 39.269 224 GLU C CA 1
ATOM 3310 C C . GLU C 1 35 ? 19.239 21.533 -6.278 1.000 36.290 224 GLU C C 1
ATOM 3311 O O . GLU C 1 35 ? 18.657 21.114 -7.305 1.000 33.496 224 GLU C O 1
ATOM 3317 N N . LYS C 1 36 ? 18.746 21.463 -5.040 1.000 32.924 225 LYS C N 1
ATOM 3318 C CA . LYS C 1 36 ? 17.387 20.946 -4.714 1.000 31.359 225 LYS C CA 1
ATOM 3319 C C . LYS C 1 36 ? 16.458 22.146 -4.540 1.000 28.929 225 LYS C C 1
ATOM 3320 O O . LYS C 1 36 ? 16.795 23.046 -3.747 1.000 28.491 225 LYS C O 1
ATOM 3326 N N . LYS C 1 37 ? 15.348 22.185 -5.280 1.000 25.344 226 LYS C N 1
ATOM 3327 C CA . LYS C 1 37 ? 14.373 23.296 -5.179 1.000 23.987 226 LYS C CA 1
ATOM 3328 C C . LYS C 1 37 ? 12.980 22.715 -4.977 1.000 20.854 226 LYS C C 1
ATOM 3329 O O . LYS C 1 37 ? 12.824 21.493 -5.100 1.000 20.329 226 LYS C O 1
ATOM 3335 N N . ILE C 1 38 ? 12.046 23.569 -4.578 1.000 20.491 227 ILE C N 1
ATOM 3336 C CA . ILE C 1 38 ? 10.626 23.195 -4.352 1.000 20.491 227 ILE C CA 1
ATOM 3337 C C . ILE C 1 38 ? 9.769 23.902 -5.405 1.000 20.224 227 ILE C C 1
ATOM 3338 O O . ILE C 1 38 ? 10.013 25.090 -5.680 1.000 22.254 227 ILE C O 1
ATOM 3343 N N . MET C 1 39 ? 8.751 23.215 -5.913 1.000 20.680 228 MET C N 1
ATOM 3344 C CA . MET C 1 39 ? 7.770 23.811 -6.852 1.000 19.427 228 MET C CA 1
ATOM 3345 C C . MET C 1 39 ? 6.409 23.182 -6.601 1.000 19.608 228 MET C C 1
ATOM 3346 O O . MET C 1 39 ? 6.312 22.241 -5.797 1.000 18.684 228 MET C O 1
ATOM 3351 N N . PHE C 1 40 ? 5.384 23.678 -7.284 1.000 18.802 229 PHE C N 1
ATOM 3352 C CA . PHE C 1 40 ? 4.115 22.933 -7.412 1.000 19.272 229 PHE C CA 1
ATOM 3353 C C . PHE C 1 40 ? 3.577 23.138 -8.820 1.000 19.399 229 PHE C C 1
ATOM 3354 O O . PHE C 1 40 ? 4.056 24.025 -9.537 1.000 19.642 229 PHE C O 1
ATOM 3362 N N . HIS C 1 41 ? 2.619 22.287 -9.176 1.000 19.818 230 HIS C N 1
ATOM 3363 C CA . HIS C 1 41 ? 1.897 22.313 -10.471 1.000 19.781 230 HIS C CA 1
ATOM 3364 C C . HIS C 1 41 ? 0.531 22.945 -10.241 1.000 20.641 230 HIS C C 1
ATOM 3365 O O . HIS C 1 41 ? -0.035 22.747 -9.141 1.000 20.679 230 HIS C O 1
ATOM 3372 N N . ALA C 1 42 ? 0.039 23.685 -11.233 1.000 20.656 231 ALA C N 1
ATOM 3373 C CA . ALA C 1 42 ? -1.330 24.229 -11.241 1.000 19.827 231 ALA C CA 1
ATOM 3374 C C . ALA C 1 42 ? -1.960 23.992 -12.614 1.000 20.042 231 ALA C C 1
ATOM 3375 O O . ALA C 1 42 ? -1.244 23.882 -13.623 1.000 18.968 231 ALA C O 1
ATOM 3377 N N . THR C 1 43 ? -3.288 23.911 -12.630 1.000 21.510 232 THR C N 1
ATOM 3378 C CA . THR C 1 43 ? -4.111 23.901 -13.860 1.000 21.671 232 THR C CA 1
ATOM 3379 C C . THR C 1 43 ? -5.020 25.113 -13.777 1.000 21.500 232 THR C C 1
ATOM 3380 O O . THR C 1 43 ? -5.630 25.318 -12.706 1.000 19.862 232 THR C O 1
ATOM 3384 N N . VAL C 1 44 ? -5.017 25.921 -14.831 1.000 20.359 233 VAL C N 1
ATOM 3385 C CA . VAL C 1 44 ? -5.705 27.239 -14.844 1.000 21.790 233 VAL C CA 1
ATOM 3386 C C . VAL C 1 44 ? -6.505 27.300 -16.143 1.000 21.825 233 VAL C C 1
ATOM 3387 O O . VAL C 1 44 ? -6.305 26.433 -17.006 1.000 22.211 233 VAL C O 1
ATOM 3391 N N . ALA C 1 45 ? -7.410 28.257 -16.247 1.000 22.352 234 ALA C N 1
ATOM 3392 C CA . ALA C 1 45 ? -8.230 28.425 -17.462 1.000 23.240 234 ALA C CA 1
ATOM 3393 C C . ALA C 1 45 ? -8.553 29.903 -17.661 1.000 22.325 234 ALA C C 1
ATOM 3394 O O . ALA C 1 45 ? -8.759 30.625 -16.662 1.000 22.705 234 ALA C O 1
ATOM 3396 N N . THR C 1 46 ? -8.619 30.310 -18.924 1.000 22.427 235 THR C N 1
ATOM 3397 C CA . THR C 1 46 ? -9.351 31.522 -19.362 1.000 23.553 235 THR C CA 1
ATOM 3398 C C . THR C 1 46 ? -10.772 31.087 -19.736 1.000 23.271 235 THR C C 1
ATOM 3399 O O . THR C 1 46 ? -11.120 29.924 -19.496 1.000 23.440 235 THR C O 1
ATOM 3403 N N . GLN C 1 47 ? -11.556 31.999 -20.306 1.000 26.349 236 GLN C N 1
ATOM 3404 C CA . GLN C 1 47 ? -12.876 31.707 -20.925 1.000 28.348 236 GLN C CA 1
ATOM 3405 C C . GLN C 1 47 ? -12.742 30.688 -22.070 1.000 28.167 236 GLN C C 1
ATOM 3406 O O . GLN C 1 47 ? -13.748 30.026 -22.369 1.000 29.271 236 GLN C O 1
ATOM 3412 N N . THR C 1 48 ? -11.567 30.565 -22.701 1.000 25.767 237 THR C N 1
ATOM 3413 C CA . THR C 1 48 ? -11.410 29.877 -24.010 1.000 24.518 237 THR C CA 1
ATOM 3414 C C . THR C 1 48 ? -10.475 28.666 -23.962 1.000 23.911 237 THR C C 1
ATOM 3415 O O . THR C 1 48 ? -10.424 27.959 -24.971 1.000 24.266 237 THR C O 1
ATOM 3419 N N . GLN C 1 49 ? -9.739 28.448 -22.870 1.000 24.242 238 GLN C N 1
ATOM 3420 C CA . GLN C 1 49 ? -8.672 27.419 -22.840 1.000 24.057 238 GLN C CA 1
ATOM 3421 C C . GLN C 1 49 ? -8.278 27.077 -21.399 1.000 23.819 238 GLN C C 1
ATOM 3422 O O . GLN C 1 49 ? -8.220 27.975 -20.563 1.000 23.508 238 GLN C O 1
ATOM 3428 N N . PHE C 1 50 ? -7.987 25.808 -21.140 1.000 23.162 239 PHE C N 1
ATOM 3429 C CA . PHE C 1 50 ? -7.302 25.382 -19.895 1.000 23.919 239 PHE C CA 1
ATOM 3430 C C . PHE C 1 50 ? -5.843 25.140 -20.276 1.000 22.554 239 PHE C C 1
ATOM 3431 O O . PHE C 1 50 ? -5.539 24.828 -21.469 1.000 24.280 239 PHE C O 1
ATOM 3439 N N . PHE C 1 51 ? -4.939 25.313 -19.319 1.000 23.765 240 PHE C N 1
ATOM 3440 C CA . PHE C 1 51 ? -3.519 24.963 -19.538 1.000 22.631 240 PHE C CA 1
ATOM 3441 C C . PHE C 1 51 ? -2.844 24.725 -18.191 1.000 21.349 240 PHE C C 1
ATOM 3442 O O . PHE C 1 51 ? -3.360 25.147 -17.130 1.000 20.919 240 PHE C O 1
ATOM 3450 N N . HIS C 1 52 ? -1.711 24.046 -18.273 1.000 20.321 241 HIS C N 1
ATOM 3451 C CA . HIS C 1 52 ? -0.902 23.618 -17.108 1.000 21.727 241 HIS C CA 1
ATOM 3452 C C . HIS C 1 52 ? 0.167 24.669 -16.850 1.000 20.268 241 HIS C C 1
ATOM 3453 O O . HIS C 1 52 ? 0.661 25.286 -17.820 1.000 22.060 241 HIS C O 1
ATOM 3460 N N . VAL C 1 53 ? 0.452 24.889 -15.569 1.000 19.868 242 VAL C N 1
ATOM 3461 C CA . VAL C 1 53 ? 1.410 25.920 -15.102 1.000 20.812 242 VAL C CA 1
ATOM 3462 C C . VAL C 1 53 ? 2.406 25.242 -14.174 1.000 19.997 242 VAL C C 1
ATOM 3463 O O . VAL C 1 53 ? 1.975 24.570 -13.209 1.000 19.583 242 VAL C O 1
ATOM 3467 N N . LYS C 1 54 ? 3.687 25.409 -14.471 1.000 19.817 243 LYS C N 1
ATOM 3468 C CA . LYS C 1 54 ? 4.759 25.068 -13.511 1.000 20.791 243 LYS C CA 1
ATOM 3469 C C . LYS C 1 54 ? 4.947 26.281 -12.606 1.000 20.325 243 LYS C C 1
ATOM 3470 O O . LYS C 1 54 ? 5.309 27.344 -13.137 1.000 21.607 243 LYS C O 1
ATOM 3476 N N . VAL C 1 55 ? 4.705 26.157 -11.304 1.000 20.538 244 VAL C N 1
ATOM 3477 C CA . VAL C 1 55 ? 4.942 27.302 -10.371 1.000 20.820 244 VAL C CA 1
ATOM 3478 C C . VAL C 1 55 ? 6.241 27.049 -9.601 1.000 21.414 244 VAL C C 1
ATOM 3479 O O . VAL C 1 55 ? 6.214 26.301 -8.605 1.000 21.258 244 VAL C O 1
ATOM 3483 N N . LEU C 1 56 ? 7.342 27.662 -10.048 1.000 23.783 245 LEU C N 1
ATOM 3484 C CA . LEU C 1 56 ? 8.691 27.404 -9.488 1.000 25.138 245 LEU C CA 1
ATOM 3485 C C . LEU C 1 56 ? 8.959 28.353 -8.317 1.000 27.789 245 LEU C C 1
ATOM 3486 O O . LEU C 1 56 ? 10.127 28.458 -7.906 1.000 33.871 245 LEU C O 1
ATOM 3491 N N . ASN C 1 57 ? 7.909 28.974 -7.780 1.000 27.824 246 ASN C N 1
ATOM 3492 C CA . ASN C 1 57 ? 7.983 29.884 -6.613 1.000 27.867 246 ASN C CA 1
ATOM 3493 C C . ASN C 1 57 ? 6.865 29.512 -5.643 1.000 26.232 246 ASN C C 1
ATOM 3494 O O . ASN C 1 57 ? 5.724 29.918 -5.872 1.000 28.369 246 ASN C O 1
ATOM 3499 N N . THR C 1 58 ? 7.189 28.793 -4.570 1.000 26.613 247 THR C N 1
ATOM 3500 C CA . THR C 1 58 ? 6.187 28.269 -3.613 1.000 27.770 247 THR C CA 1
ATOM 3501 C C . THR C 1 58 ? 5.563 29.405 -2.795 1.000 26.584 247 THR C C 1
ATOM 3502 O O . THR C 1 58 ? 4.494 29.175 -2.231 1.000 30.311 247 THR C O 1
ATOM 3506 N N . SER C 1 59 ? 6.193 30.578 -2.735 1.000 28.479 248 SER C N 1
ATOM 3507 C CA . SER C 1 59 ? 5.645 31.769 -2.028 1.000 30.176 248 SER C CA 1
ATOM 3508 C C . SER C 1 59 ? 4.345 32.232 -2.711 1.000 31.803 248 SER C C 1
ATOM 3509 O O . SER C 1 59 ? 3.553 32.934 -2.056 1.000 30.619 248 SER C O 1
ATOM 3512 N N . LEU C 1 60 ? 4.078 31.785 -3.949 1.000 30.344 249 LEU C N 1
ATOM 3513 C CA . LEU C 1 60 ? 2.803 32.066 -4.673 1.000 29.692 249 LEU C CA 1
ATOM 3514 C C . LEU C 1 60 ? 1.702 31.057 -4.296 1.000 30.371 249 LEU C C 1
ATOM 3515 O O . LEU C 1 60 ? 0.594 31.138 -4.873 1.000 28.717 249 LEU C O 1
ATOM 3520 N N . LYS C 1 61 ? 1.957 30.139 -3.356 1.000 32.928 250 LYS C N 1
ATOM 3521 C CA . LYS C 1 61 ? 0.982 29.081 -2.977 1.000 33.685 250 LYS C CA 1
ATOM 3522 C C . LYS C 1 61 ? -0.414 29.686 -2.792 1.000 32.390 250 LYS C C 1
ATOM 3523 O O . LYS C 1 61 ? -1.363 29.170 -3.419 1.000 32.557 250 LYS C O 1
ATOM 3529 N N . GLU C 1 62 ? -0.537 30.728 -1.959 1.000 33.933 251 GLU C N 1
ATOM 3530 C CA . GLU C 1 62 ? -1.845 31.296 -1.526 1.000 34.020 251 GLU C CA 1
ATOM 3531 C C . GLU C 1 62 ? -2.562 31.954 -2.710 1.000 31.242 251 GLU C C 1
ATOM 3532 O O . GLU C 1 62 ? -3.798 31.859 -2.771 1.000 30.459 251 GLU C O 1
ATOM 3538 N N . LYS C 1 63 ? -1.822 32.590 -3.618 1.000 31.147 252 LYS C N 1
ATOM 3539 C CA . LYS C 1 63 ? -2.397 33.198 -4.847 1.000 30.831 252 LYS C CA 1
ATOM 3540 C C . LYS C 1 63 ? -3.048 32.107 -5.710 1.000 28.909 252 LYS C C 1
ATOM 3541 O O . LYS C 1 63 ? -4.008 32.441 -6.446 1.000 29.040 252 LYS C O 1
ATOM 3547 N N . PHE C 1 64 ? -2.571 30.860 -5.602 1.000 26.697 253 PHE C N 1
ATOM 3548 C CA . PHE C 1 64 ? -3.005 29.693 -6.413 1.000 28.065 253 PHE C CA 1
ATOM 3549 C C . PHE C 1 64 ? -3.956 28.802 -5.597 1.000 30.007 253 PHE C C 1
ATOM 3550 O O . PHE C 1 64 ? -4.219 27.672 -6.024 1.000 30.742 253 PHE C O 1
ATOM 3558 N N . ASN C 1 65 ? -4.465 29.291 -4.461 1.000 34.183 254 ASN C N 1
ATOM 3559 C CA . ASN C 1 65 ? -5.333 28.518 -3.531 1.000 37.369 254 ASN C CA 1
ATOM 3560 C C . ASN C 1 65 ? -6.784 28.983 -3.694 1.000 38.112 254 ASN C C 1
ATOM 3561 O O . ASN C 1 65 ? -7.656 28.090 -3.807 1.000 33.981 254 ASN C O 1
ATOM 3566 N N . LYS C 1 68 ? -9.264 31.235 -7.094 1.000 43.142 257 LYS C N 1
ATOM 3567 C CA . LYS C 1 68 ? -9.370 32.712 -7.274 1.000 43.148 257 LYS C CA 1
ATOM 3568 C C . LYS C 1 68 ? -8.908 33.069 -8.698 1.000 38.892 257 LYS C C 1
ATOM 3569 O O . LYS C 1 68 ? -8.309 32.194 -9.361 1.000 39.669 257 LYS C O 1
ATOM 3575 N N . ILE C 1 69 ? -9.250 34.270 -9.183 1.000 35.560 258 ILE C N 1
ATOM 3576 C CA . ILE C 1 69 ? -8.838 34.771 -10.526 1.000 30.290 258 ILE C CA 1
ATOM 3577 C C . ILE C 1 69 ? -7.592 35.631 -10.353 1.000 28.962 258 ILE C C 1
ATOM 3578 O O . ILE C 1 69 ? -7.625 36.617 -9.590 1.000 28.295 258 ILE C O 1
ATOM 3583 N N . ILE C 1 70 ? -6.543 35.268 -11.079 1.000 26.011 259 ILE C N 1
ATOM 3584 C CA . ILE C 1 70 ? -5.198 35.861 -10.907 1.000 24.992 259 ILE C CA 1
ATOM 3585 C C . ILE C 1 70 ? -4.721 36.354 -12.260 1.000 23.922 259 ILE C C 1
ATOM 3586 O O . ILE C 1 70 ? -5.220 35.877 -13.295 1.000 24.049 259 ILE C O 1
ATOM 3591 N N . ILE C 1 71 ? -3.799 37.302 -12.208 1.000 24.791 260 ILE C N 1
ATOM 3592 C CA . ILE C 1 71 ? -3.172 37.929 -13.392 1.000 24.545 260 ILE C CA 1
ATOM 3593 C C . ILE C 1 71 ? -1.711 37.516 -13.354 1.000 24.336 260 ILE C C 1
ATOM 3594 O O . ILE C 1 71 ? -1.040 37.846 -12.365 1.000 24.801 260 ILE C O 1
ATOM 3599 N N . ILE C 1 72 ? -1.265 36.803 -14.381 1.000 23.061 261 ILE C N 1
ATOM 3600 C CA . ILE C 1 72 ? 0.125 36.291 -14.483 1.000 22.771 261 ILE C CA 1
ATOM 3601 C C . ILE C 1 72 ? 0.845 37.076 -15.574 1.000 23.471 261 ILE C C 1
ATOM 3602 O O . ILE C 1 72 ? 0.295 37.183 -16.700 1.000 24.742 261 ILE C O 1
ATOM 3607 N N . SER C 1 73 ? 2.055 37.557 -15.284 1.000 23.808 262 SER C N 1
ATOM 3608 C CA . SER C 1 73 ? 2.887 38.308 -16.258 1.000 25.384 262 SER C CA 1
ATOM 3609 C C . SER C 1 73 ? 4.361 37.941 -16.097 1.000 24.546 262 SER C C 1
ATOM 3610 O O . SER C 1 73 ? 4.739 37.433 -15.032 1.000 24.352 262 SER C O 1
ATOM 3613 N N . ASP C 1 74 ? 5.148 38.169 -17.148 1.000 26.209 263 ASP C N 1
ATOM 3614 C CA . ASP C 1 74 ? 6.613 37.929 -17.133 1.000 27.205 263 ASP C CA 1
ATOM 3615 C C . ASP C 1 74 ? 6.831 36.443 -16.855 1.000 27.513 263 ASP C C 1
ATOM 3616 O O . ASP C 1 74 ? 7.599 36.103 -15.933 1.000 23.941 263 ASP C O 1
ATOM 3621 N N . TYR C 1 75 ? 6.150 35.600 -17.638 1.000 25.404 264 TYR C N 1
ATOM 3622 C CA . TYR C 1 75 ? 6.219 34.123 -17.551 1.000 25.326 264 TYR C CA 1
ATOM 3623 C C . TYR C 1 75 ? 6.904 33.599 -18.810 1.000 26.858 264 TYR C C 1
ATOM 3624 O O . TYR C 1 75 ? 7.024 34.362 -19.798 1.000 25.005 264 TYR C O 1
ATOM 3633 N N . LEU C 1 76 ? 7.339 32.340 -18.771 1.000 25.318 265 LEU C N 1
ATOM 3634 C CA . LEU C 1 76 ? 7.836 31.616 -19.967 1.000 25.005 265 LEU C CA 1
ATOM 3635 C C . LEU C 1 76 ? 6.728 30.694 -20.464 1.000 25.462 265 LEU C C 1
ATOM 3636 O O . LEU C 1 76 ? 5.878 30.260 -19.661 1.000 24.466 265 LEU C O 1
ATOM 3641 N N . GLU C 1 77 ? 6.738 30.423 -21.761 1.000 24.582 266 GLU C N 1
ATOM 3642 C CA . GLU C 1 77 ? 5.719 29.575 -22.417 1.000 26.401 266 GLU C CA 1
ATOM 3643 C C . GLU C 1 77 ? 6.434 28.655 -23.402 1.000 24.367 266 GLU C C 1
ATOM 3644 O O . GLU C 1 77 ? 7.160 29.166 -24.265 1.000 25.427 266 GLU C O 1
ATOM 3650 N N . TYR C 1 78 ? 6.247 27.352 -23.222 1.000 21.385 267 TYR C N 1
ATOM 3651 C CA . TYR C 1 78 ? 6.847 26.256 -24.013 1.000 22.517 267 TYR C CA 1
ATOM 3652 C C . TYR C 1 78 ? 6.137 24.961 -23.602 1.000 24.306 267 TYR C C 1
ATOM 3653 O O . TYR C 1 78 ? 5.491 24.950 -22.538 1.000 23.961 267 TYR C O 1
ATOM 3662 N N . ASP C 1 79 ? 6.195 23.927 -24.435 1.000 27.139 268 ASP C N 1
ATOM 3663 C CA . ASP C 1 79 ? 5.564 22.612 -24.131 1.000 27.259 268 ASP C CA 1
ATOM 3664 C C . ASP C 1 79 ? 4.057 22.798 -23.873 1.000 28.210 268 ASP C C 1
ATOM 3665 O O . ASP C 1 79 ? 3.494 21.998 -23.099 1.000 27.534 268 ASP C O 1
ATOM 3670 N N . SER C 1 80 ? 3.425 23.812 -24.486 1.000 27.000 269 SER C N 1
ATOM 3671 C CA . SER C 1 80 ? 1.984 24.158 -24.322 1.000 27.753 269 SER C CA 1
ATOM 3672 C C . SER C 1 80 ? 1.651 24.504 -22.862 1.000 25.918 269 SER C C 1
ATOM 3673 O O . SER C 1 80 ? 0.444 24.646 -22.538 1.000 28.521 269 SER C O 1
ATOM 3676 N N . LEU C 1 81 ? 2.655 24.683 -22.004 1.000 24.252 270 LEU C N 1
ATOM 3677 C CA . LEU C 1 81 ? 2.408 25.042 -20.583 1.000 24.332 270 LEU C CA 1
ATOM 3678 C C . LEU C 1 81 ? 2.968 26.437 -20.312 1.000 25.223 270 LEU C C 1
ATOM 3679 O O . LEU C 1 81 ? 3.635 27.002 -21.223 1.000 26.002 270 LEU C O 1
ATOM 3684 N N . LEU C 1 82 ? 2.695 26.972 -19.121 1.000 24.510 271 LEU C N 1
ATOM 3685 C CA . LEU C 1 82 ? 3.305 28.228 -18.619 1.000 25.048 271 LEU C CA 1
ATOM 3686 C C . LEU C 1 82 ? 4.299 27.883 -17.509 1.000 25.090 271 LEU C C 1
ATOM 3687 O O . LEU C 1 82 ? 4.041 26.948 -16.728 1.000 23.649 271 LEU C O 1
ATOM 3692 N N . GLU C 1 83 ? 5.428 28.572 -17.495 1.000 23.911 272 GLU C N 1
ATOM 3693 C CA . GLU C 1 83 ? 6.362 28.530 -16.345 1.000 23.951 272 GLU C CA 1
ATOM 3694 C C . GLU C 1 83 ? 6.270 29.873 -15.631 1.000 23.312 272 GLU C C 1
ATOM 3695 O O . GLU C 1 83 ? 6.567 30.921 -16.263 1.000 22.111 272 GLU C O 1
ATOM 3701 N N . VAL C 1 84 ? 5.861 29.838 -14.366 1.000 23.676 273 VAL C N 1
ATOM 3702 C CA . VAL C 1 84 ? 5.901 30.998 -13.439 1.000 23.478 273 VAL C CA 1
ATOM 3703 C C . VAL C 1 84 ? 7.095 30.782 -12.506 1.000 24.963 273 VAL C C 1
ATOM 3704 O O . VAL C 1 84 ? 7.114 29.768 -11.810 1.000 24.267 273 VAL C O 1
ATOM 3708 N N . ASN C 1 85 ? 8.069 31.691 -12.519 1.000 26.616 274 ASN C N 1
ATOM 3709 C CA . ASN C 1 85 ? 9.321 31.561 -11.732 1.000 26.194 274 ASN C CA 1
ATOM 3710 C C . ASN C 1 85 ? 9.475 32.816 -10.870 1.000 27.661 274 ASN C C 1
ATOM 3711 O O . ASN C 1 85 ? 8.526 33.630 -10.835 1.000 27.294 274 ASN C O 1
ATOM 3716 N N . GLU C 1 86 ? 10.615 32.950 -10.190 1.000 30.454 275 GLU C N 1
ATOM 3717 C CA . GLU C 1 86 ? 10.924 34.079 -9.269 1.000 32.618 275 GLU C CA 1
ATOM 3718 C C . GLU C 1 86 ? 10.748 35.422 -9.986 1.000 29.508 275 GLU C C 1
ATOM 3719 O O . GLU C 1 86 ? 10.336 36.388 -9.321 1.000 32.844 275 GLU C O 1
ATOM 3725 N N . GLU C 1 87 ? 11.046 35.480 -11.285 1.000 28.947 276 GLU C N 1
ATOM 3726 C CA . GLU C 1 87 ? 11.051 36.742 -12.070 1.000 29.404 276 GLU C CA 1
ATOM 3727 C C . GLU C 1 87 ? 9.626 37.118 -12.495 1.000 28.656 276 GLU C C 1
ATOM 3728 O O . GLU C 1 87 ? 9.465 38.264 -12.955 1.000 27.115 276 GLU C O 1
ATOM 3734 N N . SER C 1 88 ? 8.645 36.208 -12.372 1.000 24.920 277 SER C N 1
ATOM 3735 C CA . SER C 1 88 ? 7.238 36.438 -12.803 1.000 24.076 277 SER C CA 1
ATOM 3736 C C . SER C 1 88 ? 6.499 37.330 -11.804 1.000 25.684 277 SER C C 1
ATOM 3737 O O . SER C 1 88 ? 6.955 37.461 -10.636 1.000 26.742 277 SER C O 1
ATOM 3740 N N . THR C 1 89 ? 5.384 37.907 -12.250 1.000 24.686 278 THR C N 1
ATOM 3741 C CA . THR C 1 89 ? 4.421 38.644 -11.401 1.000 25.144 278 THR C CA 1
ATOM 3742 C C . THR C 1 89 ? 3.077 37.917 -11.435 1.000 24.859 278 THR C C 1
ATOM 3743 O O . THR C 1 89 ? 2.593 37.561 -12.548 1.000 24.813 278 THR C O 1
ATOM 3747 N N . VAL C 1 90 ? 2.497 37.724 -10.255 1.000 25.347 279 VAL C N 1
ATOM 3748 C CA . VAL C 1 90 ? 1.131 37.166 -10.076 1.000 25.742 279 VAL C CA 1
ATOM 3749 C C . VAL C 1 90 ? 0.404 38.079 -9.094 1.000 29.240 279 VAL C C 1
ATOM 3750 O O . VAL C 1 90 ? 0.917 38.245 -7.963 1.000 30.849 279 VAL C O 1
ATOM 3754 N N . SER C 1 91 ? -0.720 38.658 -9.521 1.000 29.412 280 SER C N 1
ATOM 3755 C CA . SER C 1 91 ? -1.600 39.521 -8.693 1.000 31.251 280 SER C CA 1
ATOM 3756 C C . SER C 1 91 ? -3.004 38.920 -8.674 1.000 32.593 280 SER C C 1
ATOM 3757 O O . SER C 1 91 ? -3.336 38.139 -9.586 1.000 32.042 280 SER C O 1
ATOM 3760 N N . GLU C 1 92 ? -3.789 39.244 -7.650 1.000 34.112 281 GLU C N 1
ATOM 3761 C CA . GLU C 1 92 ? -5.234 38.899 -7.614 1.000 35.527 281 GLU C CA 1
ATOM 3762 C C . GLU C 1 92 ? -5.968 39.909 -8.503 1.000 33.295 281 GLU C C 1
ATOM 3763 O O . GLU C 1 92 ? -5.679 41.105 -8.395 1.000 32.036 281 GLU C O 1
ATOM 3769 N N . ALA C 1 93 ? -6.847 39.441 -9.390 1.000 32.563 282 ALA C N 1
ATOM 3770 C CA . ALA C 1 93 ? -7.662 40.319 -10.264 1.000 33.547 282 ALA C CA 1
ATOM 3771 C C . ALA C 1 93 ? -8.670 41.078 -9.393 1.000 33.610 282 ALA C C 1
ATOM 3772 O O . ALA C 1 93 ? -9.027 40.570 -8.307 1.000 31.646 282 ALA C O 1
ATOM 3774 N N . GLY C 1 94 ? -9.092 42.263 -9.844 1.000 35.133 283 GLY C N 1
ATOM 3775 C CA . GLY C 1 94 ? -10.141 43.065 -9.180 1.000 35.263 283 GLY C CA 1
ATOM 3776 C C . GLY C 1 94 ? -11.508 42.391 -9.285 1.000 36.053 283 GLY C C 1
ATOM 3777 O O . GLY C 1 94 ? -11.716 41.547 -10.155 1.000 34.518 283 GLY C O 1
ATOM 3778 N N . PRO C 1 95 ? -12.483 42.754 -8.415 1.000 37.731 284 PRO C N 1
ATOM 3779 C CA . PRO C 1 95 ? -13.786 42.080 -8.380 1.000 38.111 284 PRO C CA 1
ATOM 3780 C C . PRO C 1 95 ? -14.634 42.319 -9.643 1.000 37.243 284 PRO C C 1
ATOM 3781 O O . PRO C 1 95 ? -15.586 41.585 -9.857 1.000 41.865 284 PRO C O 1
ATOM 3785 N N . ASN C 1 96 ? -14.265 43.310 -10.460 1.000 36.192 285 ASN C N 1
ATOM 3786 C CA . ASN C 1 96 ? -14.949 43.625 -11.741 1.000 35.688 285 ASN C CA 1
ATOM 3787 C C . ASN C 1 96 ? -14.285 42.859 -12.897 1.000 36.752 285 ASN C C 1
ATOM 3788 O O . ASN C 1 96 ? -14.766 43.000 -14.042 1.000 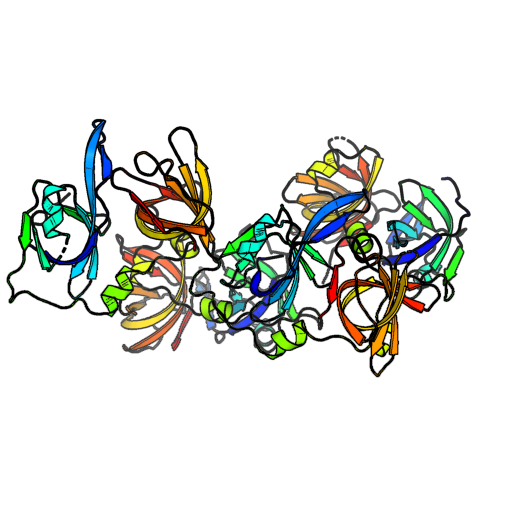37.766 285 ASN C O 1
ATOM 3793 N N . GLN C 1 97 ? -13.238 42.068 -12.626 1.000 33.780 286 GLN C N 1
ATOM 3794 C CA . GLN C 1 97 ? -12.468 41.338 -13.670 1.000 33.719 286 GLN C CA 1
ATOM 3795 C C . GLN C 1 97 ? -12.877 39.864 -13.691 1.000 35.277 286 GLN C C 1
ATOM 3796 O O . GLN C 1 97 ? -12.290 39.111 -14.490 1.000 35.575 286 GLN C O 1
ATOM 3802 N N . THR C 1 98 ? -13.852 39.476 -12.862 1.000 35.500 287 THR C N 1
ATOM 3803 C CA . THR C 1 98 ? -14.360 38.085 -12.753 1.000 35.688 287 THR C CA 1
ATOM 3804 C C . THR C 1 98 ? -14.901 37.596 -14.101 1.000 34.231 287 THR C C 1
ATOM 3805 O O . THR C 1 98 ? -15.442 38.400 -14.873 1.000 34.582 287 THR C O 1
ATOM 3809 N N . PHE C 1 99 ? -14.745 36.300 -14.357 1.000 35.754 288 PHE C N 1
ATOM 3810 C CA . PHE C 1 99 ? -15.411 35.560 -15.453 1.000 34.555 288 PHE C CA 1
ATOM 3811 C C . PHE C 1 99 ? -15.693 34.144 -14.957 1.000 36.197 288 PHE C C 1
ATOM 3812 O O . PHE C 1 99 ? -15.125 33.751 -13.913 1.000 35.590 288 PHE C O 1
ATOM 3820 N N . GLU C 1 100 ? -16.575 33.436 -15.663 1.000 38.213 289 GLU C N 1
ATOM 3821 C CA . GLU C 1 100 ? -16.807 31.980 -15.491 1.000 38.762 289 GLU C CA 1
ATOM 3822 C C . GLU C 1 100 ? -16.013 31.239 -16.563 1.000 34.607 289 GLU C C 1
ATOM 3823 O O . GLU C 1 100 ? -15.955 31.729 -17.713 1.000 32.046 289 GLU C O 1
ATOM 3829 N N . VAL C 1 101 ? -15.404 30.118 -16.183 1.000 32.688 290 VAL C N 1
ATOM 3830 C CA . VAL C 1 101 ? -14.827 29.153 -17.155 1.000 31.851 290 VAL C CA 1
ATOM 3831 C C . VAL C 1 101 ? -16.000 28.332 -17.672 1.000 32.243 290 VAL C C 1
ATOM 3832 O O . VAL C 1 101 ? -16.696 27.695 -16.882 1.000 31.298 290 VAL C O 1
ATOM 3836 N N . PRO C 1 102 ? -16.297 28.374 -18.990 1.000 31.738 291 PRO C N 1
ATOM 3837 C CA . PRO C 1 102 ? -17.414 27.606 -19.532 1.000 33.550 291 PRO C CA 1
ATOM 3838 C C . PRO C 1 102 ? -17.307 26.135 -19.104 1.000 31.023 291 PRO C C 1
ATOM 3839 O O . PRO C 1 102 ? -16.214 25.640 -18.958 1.000 30.874 291 PRO C O 1
ATOM 3843 N N . ASN C 1 103 ? -18.442 25.458 -18.926 1.000 32.552 292 ASN C N 1
ATOM 3844 C CA . ASN C 1 103 ? -18.450 24.045 -18.466 1.000 33.659 292 ASN C CA 1
ATOM 3845 C C . ASN C 1 103 ? -17.662 23.180 -19.463 1.000 34.286 292 ASN C C 1
ATOM 3846 O O . ASN C 1 103 ? -17.016 22.226 -19.005 1.000 34.903 292 ASN C O 1
ATOM 3851 N N . LYS C 1 104 ? -17.667 23.522 -20.757 1.000 34.935 293 LYS C N 1
ATOM 3852 C CA . LYS C 1 104 ? -16.967 22.737 -21.814 1.000 36.918 293 LYS C CA 1
ATOM 3853 C C . LYS C 1 104 ? -15.448 22.747 -21.568 1.000 36.221 293 LYS C C 1
ATOM 3854 O O . LYS C 1 104 ? -14.810 21.713 -21.846 1.000 38.162 293 LYS C O 1
ATOM 3860 N N . ILE C 1 105 ? -14.893 23.854 -21.064 1.000 32.116 294 ILE C N 1
ATOM 3861 C CA . ILE C 1 105 ? -13.434 23.992 -20.777 1.000 29.828 294 ILE C CA 1
ATOM 3862 C C . ILE C 1 105 ? -13.089 23.218 -19.500 1.000 29.495 294 ILE C C 1
ATOM 3863 O O . ILE C 1 105 ? -12.019 22.564 -19.468 1.000 27.426 294 ILE C O 1
ATOM 3868 N N . ILE C 1 106 ? -13.934 23.330 -18.475 1.000 29.060 295 ILE C N 1
ATOM 3869 C CA . ILE C 1 106 ? -13.828 22.556 -17.202 1.000 30.417 295 ILE C CA 1
ATOM 3870 C C . ILE C 1 106 ? -13.767 21.064 -17.541 1.000 31.161 295 ILE C C 1
ATOM 3871 O O . ILE C 1 106 ? -12.914 20.373 -16.981 1.000 32.536 295 ILE C O 1
ATOM 3876 N N . ASN C 1 107 ? -14.635 20.590 -18.439 1.000 32.751 296 ASN C N 1
ATOM 3877 C CA . ASN C 1 107 ? -14.728 19.144 -18.777 1.000 33.699 296 ASN C CA 1
ATOM 3878 C C . ASN C 1 107 ? -13.498 18.759 -19.603 1.000 31.165 296 ASN C C 1
ATOM 3879 O O . ASN C 1 107 ? -12.902 17.703 -19.315 1.000 30.905 296 ASN C O 1
ATOM 3884 N N . ARG C 1 108 ? -13.071 19.623 -20.527 1.000 30.721 297 ARG C N 1
ATOM 3885 C CA . ARG C 1 108 ? -11.847 19.387 -21.336 1.000 29.825 297 ARG C CA 1
ATOM 3886 C C . ARG C 1 108 ? -10.609 19.258 -20.439 1.000 28.560 297 ARG C C 1
ATOM 3887 O O . ARG C 1 108 ? -9.705 18.455 -20.782 1.000 28.697 297 ARG C O 1
ATOM 3895 N N . ALA C 1 109 ? -10.534 20.023 -19.345 1.000 27.800 298 ALA C N 1
ATOM 3896 C CA . ALA C 1 109 ? -9.371 20.022 -18.425 1.000 28.416 298 ALA C CA 1
ATOM 3897 C C . ALA C 1 109 ? -9.156 18.616 -17.848 1.000 29.057 298 ALA C C 1
ATOM 3898 O O . ALA C 1 109 ? -8.009 18.292 -17.525 1.000 31.590 298 ALA C O 1
ATOM 3900 N N . LYS C 1 110 ? -10.212 17.816 -17.698 1.000 31.186 299 LYS C N 1
ATOM 3901 C CA . LYS C 1 110 ? -10.105 16.516 -16.978 1.000 33.804 299 LYS C CA 1
ATOM 3902 C C . LYS C 1 110 ? -10.029 15.357 -17.982 1.000 31.720 299 LYS C C 1
ATOM 3903 O O . LYS C 1 110 ? -10.069 14.204 -17.538 1.000 27.558 299 LYS C O 1
ATOM 3909 N N . GLU C 1 111 ? -9.901 15.642 -19.281 1.000 29.246 300 GLU C N 1
ATOM 3910 C CA . GLU C 1 111 ? -9.722 14.590 -20.317 1.000 29.501 300 GLU C CA 1
ATOM 3911 C C . GLU C 1 111 ? -8.294 14.042 -20.233 1.000 28.604 300 GLU C C 1
ATOM 3912 O O . GLU C 1 111 ? -7.375 14.819 -19.941 1.000 28.010 300 GLU C O 1
ATOM 3918 N N . THR C 1 112 ? -8.132 12.750 -20.515 1.000 27.746 301 THR C N 1
ATOM 3919 C CA . THR C 1 112 ? -6.829 12.060 -20.708 1.000 26.438 301 THR C CA 1
ATOM 3920 C C . THR C 1 112 ? -6.905 11.271 -22.017 1.000 26.395 301 THR C C 1
ATOM 3921 O O . THR C 1 112 ? -7.978 10.737 -22.316 1.000 24.693 301 THR C O 1
ATOM 3925 N N . LEU C 1 113 ? -5.812 11.203 -22.777 1.000 25.908 302 LEU C N 1
ATOM 3926 C CA . LEU C 1 113 ? -5.759 10.403 -24.023 1.000 26.192 302 LEU C CA 1
ATOM 3927 C C . LEU C 1 113 ? -5.748 8.917 -23.662 1.000 25.308 302 LEU C C 1
ATOM 3928 O O . LEU C 1 113 ? -5.168 8.564 -22.622 1.000 26.181 302 LEU C O 1
ATOM 3933 N N . LYS C 1 114 ? -6.382 8.094 -24.493 1.000 23.744 303 LYS C N 1
ATOM 3934 C CA . LYS C 1 114 ? -6.255 6.622 -24.449 1.000 24.054 303 LYS C CA 1
ATOM 3935 C C . LYS C 1 114 ? -4.829 6.288 -24.902 1.000 21.823 303 LYS C C 1
ATOM 3936 O O . LYS C 1 114 ? -4.237 7.066 -25.673 1.000 19.842 303 LYS C O 1
ATOM 3942 N N . ILE C 1 115 ? -4.314 5.168 -24.434 1.000 21.761 304 ILE C N 1
ATOM 3943 C CA . ILE C 1 115 ? -2.878 4.807 -24.606 1.000 21.214 304 ILE C CA 1
ATOM 3944 C C . ILE C 1 115 ? -2.611 4.482 -26.084 1.000 20.511 304 ILE C C 1
ATOM 3945 O O . ILE C 1 115 ? -1.496 4.789 -26.529 1.000 20.315 304 ILE C O 1
ATOM 3950 N N . ASP C 1 116 ? -3.580 3.940 -26.835 1.000 21.172 305 ASP C N 1
ATOM 3951 C CA . ASP C 1 116 ? -3.394 3.636 -28.284 1.000 21.827 305 ASP C CA 1
ATOM 3952 C C . ASP C 1 116 ? -3.154 4.959 -29.017 1.000 21.910 305 ASP C C 1
ATOM 3953 O O . ASP C 1 116 ? -2.314 4.994 -29.955 1.000 21.455 305 ASP C O 1
ATOM 3958 N N . ILE C 1 117 ? -3.829 6.028 -28.598 1.000 19.613 306 ILE C N 1
ATOM 3959 C CA . ILE C 1 117 ? -3.615 7.371 -29.205 1.000 20.648 306 ILE C CA 1
ATOM 3960 C C . ILE C 1 117 ? -2.241 7.913 -28.773 1.000 21.084 306 ILE C C 1
ATOM 3961 O O . ILE C 1 117 ? -1.531 8.458 -29.638 1.000 19.262 306 ILE C O 1
ATOM 3966 N N . LEU C 1 118 ? -1.821 7.737 -27.513 1.000 19.786 307 LEU C N 1
ATOM 3967 C CA . LEU C 1 118 ? -0.478 8.201 -27.066 1.000 21.605 307 LEU C CA 1
ATOM 3968 C C . LEU C 1 118 ? 0.620 7.531 -27.895 1.000 20.549 307 LEU C C 1
ATOM 3969 O O . LEU C 1 118 ? 1.626 8.221 -28.187 1.000 21.748 307 LEU C O 1
ATOM 3974 N N . HIS C 1 119 ? 0.456 6.253 -28.261 1.000 20.621 308 HIS C N 1
ATOM 3975 C CA . HIS C 1 119 ? 1.434 5.504 -29.099 1.000 20.389 308 HIS C CA 1
ATOM 3976 C C . HIS C 1 119 ? 1.561 6.133 -30.493 1.000 21.943 308 HIS C C 1
ATOM 3977 O O . HIS C 1 119 ? 2.615 5.917 -31.123 1.000 22.064 308 HIS C O 1
ATOM 3984 N N . LYS C 1 120 ? 0.562 6.906 -30.932 1.000 20.176 309 LYS C N 1
ATOM 3985 C CA . LYS C 1 120 ? 0.548 7.597 -32.255 1.000 20.701 309 LYS C CA 1
ATOM 3986 C C . LYS C 1 120 ? 1.096 9.023 -32.159 1.000 18.861 309 LYS C C 1
ATOM 3987 O O . LYS C 1 120 ? 1.353 9.631 -33.206 1.000 18.501 309 LYS C O 1
ATOM 3993 N N . GLN C 1 121 ? 1.249 9.574 -30.961 1.000 17.892 310 GLN C N 1
ATOM 3994 C CA . GLN C 1 121 ? 1.503 11.026 -30.826 1.000 18.078 310 GLN C CA 1
ATOM 3995 C C . GLN C 1 121 ? 2.985 11.324 -31.078 1.000 17.754 310 GLN C C 1
ATOM 3996 O O . GLN C 1 121 ? 3.819 10.414 -30.933 1.000 18.078 310 GLN C O 1
ATOM 4002 N N . ALA C 1 122 ? 3.299 12.562 -31.448 1.000 17.732 311 ALA C N 1
ATOM 4003 C CA . ALA C 1 122 ? 4.671 12.950 -31.858 1.000 18.277 311 ALA C CA 1
ATOM 4004 C C . ALA C 1 122 ? 5.632 12.794 -30.677 1.000 18.795 311 ALA C C 1
ATOM 4005 O O . ALA C 1 122 ? 5.334 13.302 -29.579 1.000 18.685 311 ALA C O 1
ATOM 4007 N N . SER C 1 123 ? 6.777 12.152 -30.908 1.000 19.077 312 SER C N 1
ATOM 4008 C CA . SER C 1 123 ? 7.888 12.104 -29.929 1.000 19.678 312 SER C CA 1
ATOM 4009 C C . SER C 1 123 ? 8.265 13.549 -29.566 1.000 19.498 312 SER C C 1
ATOM 4010 O O . SER C 1 123 ? 8.348 14.394 -30.486 1.000 19.755 312 SER C O 1
ATOM 4013 N N . GLY C 1 124 ? 8.431 13.839 -28.274 1.000 18.826 313 GLY C N 1
ATOM 4014 C CA . GLY C 1 124 ? 8.781 15.176 -27.770 1.000 19.350 313 GLY C CA 1
ATOM 4015 C C . GLY C 1 124 ? 7.601 15.890 -27.138 1.000 20.901 313 GLY C C 1
ATOM 4016 O O . GLY C 1 124 ? 7.826 16.938 -26.495 1.000 21.092 313 GLY C O 1
ATOM 4017 N N . ASN C 1 125 ? 6.377 15.372 -27.300 1.000 19.975 314 ASN C N 1
ATOM 4018 C CA . ASN C 1 125 ? 5.186 16.031 -26.719 1.000 19.966 314 ASN C CA 1
ATOM 4019 C C . ASN C 1 125 ? 5.240 15.897 -25.196 1.000 19.625 314 ASN C C 1
ATOM 4020 O O . ASN C 1 125 ? 5.715 14.840 -24.688 1.000 19.201 314 ASN C O 1
ATOM 4025 N N . ILE C 1 126 ? 4.728 16.900 -24.495 1.000 19.967 315 ILE C N 1
ATOM 4026 C CA . ILE C 1 126 ? 4.528 16.818 -23.026 1.000 20.777 315 ILE C CA 1
ATOM 4027 C C . ILE C 1 126 ? 3.144 16.232 -22.783 1.000 20.478 315 ILE C C 1
ATOM 4028 O O . ILE C 1 126 ? 2.189 16.606 -23.507 1.000 22.230 315 ILE C O 1
ATOM 4033 N N . VAL C 1 127 ? 3.046 15.369 -21.780 1.000 19.045 316 VAL C N 1
ATOM 4034 C CA . VAL C 1 127 ? 1.812 14.613 -21.467 1.000 19.614 316 VAL C CA 1
ATOM 4035 C C . VAL C 1 127 ? 1.462 14.835 -20.006 1.000 19.835 316 VAL C C 1
ATOM 4036 O O . VAL C 1 127 ? 2.326 14.633 -19.146 1.000 18.314 316 VAL C O 1
ATOM 4040 N N . TYR C 1 128 ? 0.212 15.230 -19.785 1.000 21.118 317 TYR C N 1
ATOM 4041 C CA . TYR C 1 128 ? -0.487 15.168 -18.487 1.000 21.525 317 TYR C CA 1
ATOM 4042 C C . TYR C 1 128 ? -1.661 14.208 -18.658 1.000 21.165 317 TYR C C 1
ATOM 4043 O O . TYR C 1 128 ? -2.288 14.212 -19.723 1.000 21.996 317 TYR C O 1
ATOM 4052 N N . GLY C 1 129 ? -1.944 13.416 -17.640 1.000 21.777 318 GLY C N 1
ATOM 4053 C CA . GLY C 1 129 ? -3.076 12.484 -17.708 1.000 22.705 318 GLY C CA 1
ATOM 4054 C C . GLY C 1 129 ? -3.194 11.610 -16.489 1.000 22.390 318 GLY C C 1
ATOM 4055 O O . GLY C 1 129 ? -2.253 11.547 -15.685 1.000 21.821 318 GLY C O 1
ATOM 4056 N N . VAL C 1 130 ? -4.314 10.897 -16.414 1.000 22.871 319 VAL C N 1
ATOM 4057 C CA . VAL C 1 130 ? -4.613 9.883 -15.370 1.000 24.581 319 VAL C CA 1
ATOM 4058 C C . VAL C 1 130 ? -4.690 8.514 -16.050 1.000 22.913 319 VAL C C 1
ATOM 4059 O O . VAL C 1 130 ? -5.483 8.377 -17.015 1.000 24.526 319 VAL C O 1
ATOM 4063 N N . PHE C 1 131 ? -3.892 7.559 -15.567 1.000 21.938 320 PHE C N 1
ATOM 4064 C CA . PHE C 1 131 ? -3.684 6.224 -16.185 1.000 21.254 320 PHE C CA 1
ATOM 4065 C C . PHE C 1 131 ? -3.668 5.162 -15.091 1.000 21.465 320 PHE C C 1
ATOM 4066 O O . PHE C 1 131 ? -3.025 5.375 -14.046 1.000 22.531 320 PHE C O 1
ATOM 4074 N N . MET C 1 132 ? -4.323 4.029 -15.345 1.000 23.676 321 MET C N 1
ATOM 4075 C CA . MET C 1 132 ? -4.363 2.916 -14.376 1.000 23.898 321 MET C CA 1
ATOM 4076 C C . MET C 1 132 ? -3.039 2.155 -14.405 1.000 22.575 321 MET C C 1
ATOM 4077 O O . MET C 1 132 ? -2.525 1.879 -15.503 1.000 21.834 321 MET C O 1
ATOM 4082 N N . LEU C 1 133 ? -2.543 1.803 -13.227 1.000 22.723 322 LEU C N 1
ATOM 4083 C CA . LEU C 1 133 ? -1.279 1.034 -13.076 1.000 22.256 322 LEU C CA 1
ATOM 4084 C C . LEU C 1 133 ? -1.565 -0.448 -13.302 1.000 22.367 322 LEU C C 1
ATOM 4085 O O . LEU C 1 133 ? -2.489 -0.992 -12.668 1.000 21.809 322 LEU C O 1
ATOM 4090 N N . HIS C 1 134 ? -0.774 -1.084 -14.158 1.000 22.094 323 HIS C N 1
ATOM 4091 C CA . HIS C 1 134 ? -0.793 -2.557 -14.317 1.000 22.957 323 HIS C CA 1
ATOM 4092 C C . HIS C 1 134 ? 0.239 -3.132 -13.349 1.000 24.299 323 HIS C C 1
ATOM 4093 O O . HIS C 1 134 ? -0.130 -3.967 -12.494 1.000 25.200 323 HIS C O 1
ATOM 4100 N N . LYS C 1 135 ? 1.484 -2.666 -13.441 1.000 24.506 324 LYS C N 1
ATOM 4101 C CA . LYS C 1 135 ? 2.584 -3.171 -12.585 1.000 27.260 324 LYS C CA 1
ATOM 4102 C C . LYS C 1 135 ? 3.715 -2.141 -12.508 1.000 27.856 324 LYS C C 1
ATOM 4103 O O . LYS C 1 135 ? 3.759 -1.222 -13.355 1.000 25.150 324 LYS C O 1
ATOM 4109 N N . LYS C 1 136 ? 4.577 -2.320 -11.507 1.000 27.757 325 LYS C N 1
ATOM 4110 C CA . LYS C 1 136 ? 5.708 -1.434 -11.149 1.000 29.912 325 LYS C CA 1
ATOM 4111 C C . LYS C 1 136 ? 6.976 -2.285 -11.088 1.000 29.042 325 LYS C C 1
ATOM 4112 O O . LYS C 1 136 ? 6.911 -3.384 -10.512 1.000 30.769 325 LYS C O 1
ATOM 4118 N N . THR C 1 137 ? 8.081 -1.791 -11.645 1.000 28.688 326 THR C N 1
ATOM 4119 C CA . THR C 1 137 ? 9.433 -2.384 -11.502 1.000 28.909 326 THR C CA 1
ATOM 4120 C C . THR C 1 137 ? 10.330 -1.302 -10.908 1.000 30.564 326 THR C C 1
ATOM 4121 O O . THR C 1 137 ? 10.509 -0.274 -11.575 1.000 29.630 326 THR C O 1
ATOM 4125 N N . VAL C 1 138 ? 10.803 -1.489 -9.670 1.000 30.542 327 VAL C N 1
ATOM 4126 C CA . VAL C 1 138 ? 11.650 -0.492 -8.960 1.000 31.122 327 VAL C CA 1
ATOM 4127 C C . VAL C 1 138 ? 13.099 -0.977 -9.044 1.000 32.719 327 VAL C C 1
ATOM 4128 O O . VAL C 1 138 ? 13.391 -2.050 -8.465 1.000 32.331 327 VAL C O 1
ATOM 4132 N N . ASN C 1 139 ? 13.943 -0.215 -9.753 1.000 31.510 328 ASN C N 1
ATOM 4133 C CA . ASN C 1 139 ? 15.418 -0.400 -9.856 1.000 32.982 328 ASN C CA 1
ATOM 4134 C C . ASN C 1 139 ? 16.099 0.481 -8.808 1.000 32.510 328 ASN C C 1
ATOM 4135 O O . ASN C 1 139 ? 15.395 0.998 -7.925 1.000 31.199 328 ASN C O 1
ATOM 4140 N N . GLN C 1 140 ? 17.421 0.652 -8.899 1.000 33.800 329 GLN C N 1
ATOM 4141 C CA . GLN C 1 140 ? 18.203 1.447 -7.914 1.000 35.989 329 GLN C CA 1
ATOM 4142 C C . GLN C 1 140 ? 17.812 2.926 -8.023 1.000 35.084 329 GLN C C 1
ATOM 4143 O O . GLN C 1 140 ? 17.515 3.534 -6.973 1.000 31.031 329 GLN C O 1
ATOM 4149 N N . LYS C 1 141 ? 17.766 3.480 -9.239 1.000 36.146 330 LYS C N 1
ATOM 4150 C CA . LYS C 1 141 ? 17.546 4.939 -9.453 1.000 36.967 330 LYS C CA 1
ATOM 4151 C C . LYS C 1 141 ? 16.343 5.218 -10.362 1.000 34.042 330 LYS C C 1
ATOM 4152 O O . LYS C 1 141 ? 15.948 6.407 -10.442 1.000 33.048 330 LYS C O 1
ATOM 4158 N N . THR C 1 142 ? 15.787 4.198 -11.020 1.000 32.346 331 THR C N 1
ATOM 4159 C CA . THR C 1 142 ? 14.634 4.362 -11.950 1.000 32.002 331 THR C CA 1
ATOM 4160 C C . THR C 1 142 ? 13.517 3.391 -11.563 1.000 28.694 331 THR C C 1
ATOM 4161 O O . THR C 1 142 ? 13.808 2.296 -11.055 1.000 29.694 331 THR C O 1
ATOM 4165 N N . THR C 1 143 ? 12.274 3.801 -11.802 1.000 26.039 332 THR C N 1
ATOM 4166 C CA . THR C 1 143 ? 11.067 2.961 -11.647 1.000 23.936 332 THR C CA 1
ATOM 4167 C C . THR C 1 143 ? 10.361 2.915 -12.995 1.000 23.085 332 THR C C 1
ATOM 4168 O O . THR C 1 143 ? 10.239 3.980 -13.604 1.000 23.478 332 THR C O 1
ATOM 4172 N N . ILE C 1 144 ? 9.961 1.725 -13.429 1.000 23.003 333 ILE C N 1
ATOM 4173 C CA . ILE C 1 144 ? 9.155 1.529 -14.665 1.000 23.187 333 ILE C CA 1
ATOM 4174 C C . ILE C 1 144 ? 7.728 1.207 -14.225 1.000 20.336 333 ILE C C 1
ATOM 4175 O O . ILE C 1 144 ? 7.488 0.106 -13.692 1.000 23.093 333 ILE C O 1
ATOM 4180 N N . TYR C 1 145 ? 6.835 2.169 -14.381 1.000 19.484 334 TYR C N 1
ATOM 4181 C CA . TYR C 1 145 ? 5.390 2.006 -14.118 1.000 19.763 334 TYR C CA 1
ATOM 4182 C C . TYR C 1 145 ? 4.739 1.599 -15.432 1.000 20.483 334 TYR C C 1
ATOM 4183 O O . TYR C 1 145 ? 4.763 2.395 -16.391 1.000 20.822 334 TYR C O 1
ATOM 4192 N N . GLU C 1 146 ? 4.199 0.385 -15.502 1.000 20.371 335 GLU C N 1
ATOM 4193 C CA . GLU C 1 146 ? 3.437 -0.023 -16.698 1.000 21.273 335 GLU C CA 1
ATOM 4194 C C . GLU C 1 146 ? 1.983 0.394 -16.502 1.000 21.917 335 GLU C C 1
ATOM 4195 O O . GLU C 1 146 ? 1.357 -0.080 -15.547 1.000 20.854 335 GLU C O 1
ATOM 4201 N N . ILE C 1 147 ? 1.482 1.246 -17.388 1.000 20.183 336 ILE C N 1
ATOM 4202 C CA . ILE C 1 147 ? 0.061 1.695 -17.374 1.000 21.329 336 ILE C CA 1
ATOM 4203 C C . ILE C 1 147 ? -0.730 0.941 -18.451 1.000 22.122 336 ILE C C 1
ATOM 4204 O O . ILE C 1 147 ? -0.131 0.512 -19.433 1.000 21.666 336 ILE C O 1
ATOM 4209 N N . GLN C 1 148 ? -2.042 0.747 -18.256 1.000 24.133 337 GLN C N 1
ATOM 4210 C CA . GLN C 1 148 ? -2.875 -0.071 -19.175 1.000 25.329 337 GLN C CA 1
ATOM 4211 C C . GLN C 1 148 ? -4.254 0.563 -19.330 1.000 25.288 337 GLN C C 1
ATOM 4212 O O . GLN C 1 148 ? -4.706 1.259 -18.395 1.000 25.662 337 GLN C O 1
ATOM 4218 N N . ASP C 1 149 ? -4.833 0.359 -20.512 1.000 26.392 338 ASP C N 1
ATOM 4219 C CA . ASP C 1 149 ? -6.294 0.427 -20.763 1.000 26.474 338 ASP C CA 1
ATOM 4220 C C . ASP C 1 149 ? -6.638 -0.685 -21.766 1.000 25.813 338 ASP C C 1
ATOM 4221 O O . ASP C 1 149 ? -5.746 -1.504 -22.102 1.000 28.547 338 ASP C O 1
ATOM 4226 N N . ASP C 1 150 ? -7.905 -0.761 -22.191 1.000 27.050 339 ASP C N 1
ATOM 4227 C CA . ASP C 1 150 ? -8.430 -1.836 -23.078 1.000 27.720 339 ASP C CA 1
ATOM 4228 C C . ASP C 1 150 ? -7.767 -1.760 -24.462 1.000 29.085 339 ASP C C 1
ATOM 4229 O O . ASP C 1 150 ? -7.849 -2.768 -25.198 1.000 29.536 339 ASP C O 1
ATOM 4234 N N . ARG C 1 151 ? -7.127 -0.627 -24.796 1.000 27.961 340 ARG C N 1
ATOM 4235 C CA . ARG C 1 151 ? -6.625 -0.317 -26.163 1.000 27.963 340 ARG C CA 1
ATOM 4236 C C . ARG C 1 151 ? -5.095 -0.408 -26.199 1.000 27.059 340 ARG C C 1
ATOM 4237 O O . ARG C 1 151 ? -4.539 -0.444 -27.312 1.000 28.170 340 ARG C O 1
ATOM 4245 N N . GLY C 1 152 ? -4.419 -0.421 -25.049 1.000 26.944 341 GLY C N 1
ATOM 4246 C CA . GLY C 1 152 ? -2.966 -0.662 -25.043 1.000 25.898 341 GLY C CA 1
ATOM 4247 C C . GLY C 1 152 ? -2.303 -0.510 -23.690 1.000 25.841 341 GLY C C 1
ATOM 4248 O O . GLY C 1 152 ? -2.991 -0.259 -22.675 1.000 29.109 341 GLY C O 1
ATOM 4249 N N . LYS C 1 153 ? -0.980 -0.664 -23.680 1.000 25.251 342 LYS C N 1
ATOM 4250 C CA . LYS C 1 153 ? -0.153 -0.541 -22.457 1.000 25.239 342 LYS C CA 1
ATOM 4251 C C . LYS C 1 153 ? 1.021 0.374 -22.789 1.000 21.766 342 LYS C C 1
ATOM 4252 O O . LYS C 1 153 ? 1.432 0.401 -23.969 1.000 19.841 342 LYS C O 1
ATOM 4258 N N . MET C 1 154 ? 1.567 1.047 -21.785 1.000 19.574 343 MET C N 1
ATOM 4259 C CA . MET C 1 154 ? 2.759 1.904 -21.990 1.000 18.372 343 MET C CA 1
ATOM 4260 C C . MET C 1 154 ? 3.653 1.915 -20.745 1.000 19.242 343 MET C C 1
ATOM 4261 O O . MET C 1 154 ? 3.162 1.852 -19.614 1.000 19.051 343 MET C O 1
ATOM 4266 N N . ASP C 1 155 ? 4.967 2.006 -20.957 1.000 18.610 344 ASP C N 1
ATOM 4267 C CA . ASP C 1 155 ? 5.946 2.182 -19.858 1.000 18.860 344 ASP C CA 1
ATOM 4268 C C . ASP C 1 155 ? 6.105 3.661 -19.510 1.000 18.916 344 ASP C C 1
ATOM 4269 O O . ASP C 1 155 ? 6.274 4.487 -20.414 1.000 19.131 344 ASP C O 1
ATOM 4274 N N . VAL C 1 156 ? 6.091 3.964 -18.215 1.000 18.396 345 VAL C N 1
ATOM 4275 C CA . VAL C 1 156 ? 6.383 5.310 -17.661 1.000 19.845 345 VAL C CA 1
ATOM 4276 C C . VAL C 1 156 ? 7.700 5.189 -16.878 1.000 21.777 345 VAL C C 1
ATOM 4277 O O . VAL C 1 156 ? 7.778 4.349 -15.971 1.000 22.034 345 VAL C O 1
ATOM 4281 N N . VAL C 1 157 ? 8.725 5.943 -17.266 1.000 21.192 346 VAL C N 1
ATOM 4282 C CA . VAL C 1 157 ? 10.072 5.865 -16.637 1.000 21.999 346 VAL C CA 1
ATOM 4283 C C . VAL C 1 157 ? 10.212 7.021 -15.646 1.000 22.401 346 VAL C C 1
ATOM 4284 O O . VAL C 1 157 ? 10.292 8.190 -16.089 1.000 22.776 346 VAL C O 1
ATOM 4288 N N . GLY C 1 158 ? 10.234 6.705 -14.347 1.000 22.982 347 GLY C N 1
ATOM 4289 C CA . GLY C 1 158 ? 10.349 7.708 -13.275 1.000 24.808 347 GLY C CA 1
ATOM 4290 C C . GLY C 1 158 ? 11.753 7.747 -12.700 1.000 25.471 347 GLY C C 1
ATOM 4291 O O . GLY C 1 158 ? 12.269 6.660 -12.369 1.000 27.167 347 GLY C O 1
ATOM 4292 N N . THR C 1 159 ? 12.357 8.938 -12.652 1.000 26.866 348 THR C N 1
ATOM 4293 C CA . THR C 1 159 ? 13.647 9.233 -11.965 1.000 28.583 348 THR C CA 1
ATOM 4294 C C . THR C 1 159 ? 13.432 10.362 -10.954 1.000 30.370 348 THR C C 1
ATOM 4295 O O . THR C 1 159 ? 12.394 11.037 -11.024 1.000 28.962 348 THR C O 1
ATOM 4299 N N . GLY C 1 160 ? 14.374 10.546 -10.024 1.000 29.957 349 GLY C N 1
ATOM 4300 C CA . GLY C 1 160 ? 14.290 11.613 -9.008 1.000 30.363 349 GLY C CA 1
ATOM 4301 C C . GLY C 1 160 ? 12.998 11.534 -8.217 1.000 29.829 349 GLY C C 1
ATOM 4302 O O . GLY C 1 160 ? 12.706 10.455 -7.660 1.000 32.065 349 GLY C O 1
ATOM 4303 N N . GLN C 1 161 ? 12.242 12.630 -8.160 1.000 28.460 350 GLN C N 1
ATOM 4304 C CA . GLN C 1 161 ? 10.960 12.694 -7.408 1.000 28.995 350 GLN C CA 1
ATOM 4305 C C . GLN C 1 161 ? 9.961 11.655 -7.943 1.000 28.439 350 GLN C C 1
ATOM 4306 O O . GLN C 1 161 ? 9.024 11.324 -7.196 1.000 28.605 350 GLN C O 1
ATOM 4312 N N . CYS C 1 162 ? 10.101 11.191 -9.194 1.000 26.203 351 CYS C N 1
ATOM 4313 C CA . CYS C 1 162 ? 9.135 10.245 -9.821 1.000 25.428 351 CYS C CA 1
ATOM 4314 C C . CYS C 1 162 ? 9.585 8.790 -9.632 1.000 26.110 351 CYS C C 1
ATOM 4315 O O . CYS C 1 162 ? 8.876 7.885 -10.113 1.000 25.554 351 CYS C O 1
ATOM 4318 N N . HIS C 1 163 ? 10.678 8.567 -8.901 1.000 26.810 352 HIS C N 1
ATOM 4319 C CA . HIS C 1 163 ? 11.240 7.225 -8.617 1.000 26.140 352 HIS C CA 1
ATOM 4320 C C . HIS C 1 163 ? 10.644 6.700 -7.316 1.000 28.189 352 HIS C C 1
ATOM 4321 O O . HIS C 1 163 ? 10.612 7.473 -6.345 1.000 27.404 352 HIS C O 1
ATOM 4328 N N . ASN C 1 164 ? 10.179 5.450 -7.338 1.000 31.053 353 ASN C N 1
ATOM 4329 C CA . ASN C 1 164 ? 9.796 4.660 -6.139 1.000 32.738 353 ASN C CA 1
ATOM 4330 C C . ASN C 1 164 ? 8.682 5.386 -5.384 1.000 33.251 353 ASN C C 1
ATOM 4331 O O . ASN C 1 164 ? 8.769 5.529 -4.140 1.000 31.583 353 ASN C O 1
ATOM 4336 N N . ILE C 1 165 ? 7.667 5.832 -6.117 1.000 31.336 354 ILE C N 1
ATOM 4337 C CA . ILE C 1 165 ? 6.374 6.257 -5.526 1.000 32.231 354 ILE C CA 1
ATOM 4338 C C . ILE C 1 165 ? 5.630 4.977 -5.160 1.000 33.151 354 ILE C C 1
ATOM 4339 O O . ILE C 1 165 ? 5.374 4.142 -6.031 1.000 28.757 354 ILE C O 1
ATOM 4344 N N . PRO C 1 166 ? 5.278 4.755 -3.871 1.000 31.365 355 PRO C N 1
ATOM 4345 C CA . PRO C 1 166 ? 4.478 3.591 -3.511 1.000 32.616 355 PRO C CA 1
ATOM 4346 C C . PRO C 1 166 ? 3.147 3.637 -4.273 1.000 29.559 355 PRO C C 1
ATOM 4347 O O . PRO C 1 166 ? 2.523 4.677 -4.337 1.000 29.907 355 PRO C O 1
ATOM 4351 N N . CYS C 1 167 ? 2.777 2.515 -4.880 1.000 29.843 356 CYS C N 1
ATOM 4352 C CA . CYS C 1 167 ? 1.480 2.325 -5.572 1.000 28.961 356 CYS C CA 1
ATOM 4353 C C . CYS C 1 167 ? 1.320 0.843 -5.902 1.000 28.048 356 CYS C C 1
ATOM 4354 O O . CYS C 1 167 ? 2.332 0.118 -5.875 1.000 28.131 356 CYS C O 1
ATOM 4357 N N . GLU C 1 168 ? 0.087 0.426 -6.181 1.000 30.022 357 GLU C N 1
ATOM 4358 C CA . GLU C 1 168 ? -0.279 -0.985 -6.457 1.000 30.955 357 GLU C CA 1
ATOM 4359 C C . GLU C 1 168 ? -1.137 -1.052 -7.725 1.000 27.323 357 GLU C C 1
ATOM 4360 O O . GLU C 1 168 ? -1.771 -0.031 -8.089 1.000 24.435 357 GLU C O 1
ATOM 4366 N N . GLU C 1 169 ? -1.193 -2.235 -8.336 1.000 27.314 358 GLU C N 1
ATOM 4367 C CA . GLU C 1 169 ? -2.068 -2.528 -9.500 1.000 27.228 358 GLU C CA 1
ATOM 4368 C C . GLU C 1 169 ? -3.475 -2.013 -9.189 1.000 27.003 358 GLU C C 1
ATOM 4369 O O . GLU C 1 169 ? -3.976 -2.296 -8.073 1.000 26.709 358 GLU C O 1
ATOM 4375 N N . GLY C 1 170 ? -4.077 -1.279 -10.125 1.000 26.428 359 GLY C N 1
ATOM 4376 C CA . GLY C 1 170 ? -5.451 -0.747 -9.997 1.000 26.500 359 GLY C CA 1
ATOM 4377 C C . GLY C 1 170 ? -5.481 0.678 -9.477 1.000 26.436 359 GLY C C 1
ATOM 4378 O O . GLY C 1 170 ? -6.492 1.373 -9.748 1.000 27.046 359 GLY C O 1
ATOM 4379 N N . ASP C 1 171 ? -4.431 1.117 -8.776 1.000 25.424 360 ASP C N 1
ATOM 4380 C CA . ASP C 1 171 ? -4.201 2.556 -8.465 1.000 25.899 360 ASP C CA 1
ATOM 4381 C C . ASP C 1 171 ? -4.105 3.301 -9.795 1.000 27.416 360 ASP C C 1
ATOM 4382 O O . ASP C 1 171 ? -3.721 2.666 -10.799 1.000 26.107 360 ASP C O 1
ATOM 4387 N N . LYS C 1 172 ? -4.495 4.572 -9.813 1.000 27.402 361 LYS C N 1
ATOM 4388 C CA . LYS C 1 172 ? -4.343 5.438 -11.002 1.000 28.001 361 LYS C CA 1
ATOM 4389 C C . LYS C 1 172 ? -3.152 6.364 -10.743 1.000 26.314 361 LYS C C 1
ATOM 4390 O O . LYS C 1 172 ? -3.002 6.856 -9.604 1.000 26.220 361 LYS C O 1
ATOM 4396 N N . LEU C 1 173 ? -2.300 6.537 -11.749 1.000 25.686 362 LEU C N 1
ATOM 4397 C CA . LEU C 1 173 ? -1.192 7.517 -11.720 1.000 25.478 362 LEU C CA 1
ATOM 4398 C C . LEU C 1 173 ? -1.690 8.773 -12.423 1.000 24.362 362 LEU C C 1
ATOM 4399 O O . LEU C 1 173 ? -2.058 8.697 -13.615 1.000 22.486 362 LEU C O 1
ATOM 4404 N N . GLN C 1 174 ? -1.714 9.893 -11.707 1.000 24.079 363 GLN C N 1
ATOM 4405 C CA . GLN C 1 174 ? -1.882 11.206 -12.356 1.000 23.872 363 GLN C CA 1
ATOM 4406 C C . GLN C 1 174 ? -0.476 11.718 -12.672 1.000 22.996 363 GLN C C 1
ATOM 4407 O O . GLN C 1 174 ? 0.290 11.996 -11.737 1.000 23.252 363 GLN C O 1
ATOM 4413 N N . LEU C 1 175 ? -0.160 11.803 -13.959 1.000 21.398 364 LEU C N 1
ATOM 4414 C CA . LEU C 1 175 ? 1.161 12.266 -14.435 1.000 20.907 364 LEU C CA 1
ATOM 4415 C C . LEU C 1 175 ? 1.091 13.761 -14.687 1.000 20.677 364 LEU C C 1
ATOM 4416 O O . LEU C 1 175 ? 0.124 14.217 -15.314 1.000 19.754 364 LEU C O 1
ATOM 4421 N N . PHE C 1 176 ? 2.118 14.474 -14.230 1.000 20.197 365 PHE C N 1
ATOM 4422 C CA . PHE C 1 176 ? 2.336 15.907 -14.517 1.000 21.347 365 PHE C CA 1
ATOM 4423 C C . PHE C 1 176 ? 3.629 16.023 -15.313 1.000 20.390 365 PHE C C 1
ATOM 4424 O O . PHE C 1 176 ? 4.661 15.592 -14.827 1.000 20.270 365 PHE C O 1
ATOM 4432 N N . CYS C 1 177 ? 3.547 16.541 -16.537 1.000 22.608 366 CYS C N 1
ATOM 4433 C CA . CYS C 1 177 ? 4.713 17.112 -17.246 1.000 22.554 366 CYS C CA 1
ATOM 4434 C C . CYS C 1 177 ? 5.712 16.005 -17.616 1.000 20.893 366 CYS C C 1
ATOM 4435 O O . CYS C 1 177 ? 6.912 16.218 -17.455 1.000 22.097 366 CYS C O 1
ATOM 4438 N N . PHE C 1 178 ? 5.226 14.873 -18.123 1.000 20.153 367 PHE C N 1
ATOM 4439 C CA . PHE C 1 178 ? 6.057 13.769 -18.667 1.000 18.962 367 PHE C CA 1
ATOM 4440 C C . PHE C 1 178 ? 6.305 14.017 -20.155 1.000 19.147 367 PHE C C 1
ATOM 4441 O O . PHE C 1 178 ? 5.492 14.682 -20.796 1.000 19.249 367 PHE C O 1
ATOM 4449 N N .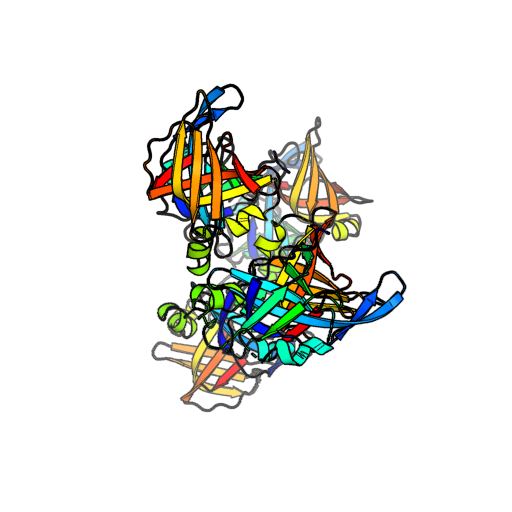 ARG C 1 179 ? 7.427 13.503 -20.655 1.000 18.618 368 ARG C N 1
ATOM 4450 C CA . ARG C 1 179 ? 7.862 13.629 -22.069 1.000 19.605 368 ARG C CA 1
ATOM 4451 C C . ARG C 1 179 ? 7.543 12.319 -22.790 1.000 18.956 368 ARG C C 1
ATOM 4452 O O . ARG C 1 179 ? 8.021 11.262 -22.358 1.000 19.088 368 ARG C O 1
ATOM 4460 N N . LEU C 1 180 ? 6.772 12.377 -23.871 1.000 19.521 369 LEU C N 1
ATOM 4461 C CA . LEU C 1 180 ? 6.607 11.238 -24.798 1.000 20.423 369 LEU C CA 1
ATOM 4462 C C . LEU C 1 180 ? 7.900 11.084 -25.603 1.000 20.062 369 LEU C C 1
ATOM 4463 O O . LEU C 1 180 ? 8.330 12.076 -26.217 1.000 20.693 369 LEU C O 1
ATOM 4468 N N . ARG C 1 181 ? 8.514 9.902 -25.575 1.000 20.796 370 ARG C N 1
ATOM 4469 C CA . ARG C 1 181 ? 9.766 9.610 -26.316 1.000 22.595 370 ARG C CA 1
ATOM 4470 C C . ARG C 1 181 ? 9.569 8.310 -27.087 1.000 21.492 370 ARG C C 1
ATOM 4471 O O . ARG C 1 181 ? 9.188 7.297 -26.467 1.000 21.546 370 ARG C O 1
ATOM 4479 N N . LYS C 1 182 ? 9.786 8.350 -28.397 1.000 20.639 371 LYS C N 1
ATOM 4480 C CA . LYS C 1 182 ? 9.779 7.137 -29.245 1.000 22.919 371 LYS C CA 1
ATOM 4481 C C . LYS C 1 182 ? 11.229 6.765 -29.533 1.000 23.863 371 LYS C C 1
ATOM 4482 O O . LYS C 1 182 ? 11.977 7.628 -30.043 1.000 23.043 371 LYS C O 1
ATOM 4488 N N . LYS C 1 183 ? 11.582 5.529 -29.210 1.000 22.830 372 LYS C N 1
ATOM 4489 C CA . LYS C 1 183 ? 12.938 4.967 -29.421 1.000 26.205 372 LYS C CA 1
ATOM 4490 C C . LYS C 1 183 ? 12.770 3.476 -29.701 1.000 25.702 372 LYS C C 1
ATOM 4491 O O . LYS C 1 183 ? 11.938 2.848 -29.023 1.000 22.567 372 LYS C O 1
ATOM 4497 N N . ASN C 1 184 ? 13.498 2.950 -30.685 1.000 26.020 373 ASN C N 1
ATOM 4498 C CA . ASN C 1 184 ? 13.390 1.530 -31.105 1.000 27.365 373 ASN C CA 1
ATOM 4499 C C . ASN C 1 184 ? 11.914 1.177 -31.337 1.000 25.991 373 ASN C C 1
ATOM 4500 O O . ASN C 1 184 ? 11.479 0.114 -30.856 1.000 27.528 373 ASN C O 1
ATOM 4505 N N . GLN C 1 185 ? 11.185 2.062 -32.022 1.000 27.415 374 GLN C N 1
ATOM 4506 C CA . GLN C 1 185 ? 9.808 1.827 -32.542 1.000 28.974 374 GLN C CA 1
ATOM 4507 C C . GLN C 1 185 ? 8.825 1.639 -31.379 1.000 27.415 374 GLN C C 1
ATOM 4508 O O . GLN C 1 185 ? 7.761 1.032 -31.595 1.000 26.727 374 GLN C O 1
ATOM 4514 N N . MET C 1 186 ? 9.169 2.133 -30.190 1.000 24.219 375 MET C N 1
ATOM 4515 C CA . MET C 1 186 ? 8.293 2.037 -28.994 1.000 24.431 375 MET C CA 1
ATOM 4516 C C . MET C 1 186 ? 8.233 3.408 -28.315 1.000 21.798 375 MET C C 1
ATOM 4517 O O . MET C 1 186 ? 9.281 4.023 -28.092 1.000 22.372 375 MET C O 1
ATOM 4522 N N . SER C 1 187 ? 7.026 3.856 -27.981 1.000 20.790 376 SER C N 1
ATOM 4523 C CA . SER C 1 187 ? 6.787 5.104 -27.230 1.000 19.946 376 SER C CA 1
ATOM 4524 C C . SER C 1 187 ? 6.731 4.781 -25.739 1.000 19.028 376 SER C C 1
ATOM 4525 O O . SER C 1 187 ? 6.089 3.780 -25.367 1.000 18.942 376 SER C O 1
ATOM 4528 N N . LYS C 1 188 ? 7.367 5.631 -24.941 1.000 19.736 377 LYS C N 1
ATOM 4529 C CA . LYS C 1 188 ? 7.324 5.598 -23.459 1.000 21.112 377 LYS C CA 1
ATOM 4530 C C . LYS C 1 188 ? 7.089 7.013 -22.952 1.000 19.309 377 LYS C C 1
ATOM 4531 O O . LYS C 1 188 ? 7.343 7.974 -23.696 1.000 18.381 377 LYS C O 1
ATOM 4537 N N . LEU C 1 189 ? 6.673 7.135 -21.698 1.000 18.823 378 LEU C N 1
ATOM 4538 C CA . LEU C 1 189 ? 6.593 8.440 -21.018 1.000 19.749 378 LEU C CA 1
ATOM 4539 C C . LEU C 1 189 ? 7.784 8.549 -20.066 1.000 20.026 378 LEU C C 1
ATOM 4540 O O . LEU C 1 189 ? 8.007 7.603 -19.299 1.000 19.828 378 LEU C O 1
ATOM 4545 N N . ILE C 1 190 ? 8.554 9.625 -20.189 1.000 19.111 379 ILE C N 1
ATOM 4546 C CA . ILE C 1 190 ? 9.840 9.800 -19.458 1.000 19.362 379 ILE C CA 1
ATOM 4547 C C . ILE C 1 190 ? 9.693 10.983 -18.509 1.000 19.231 379 ILE C C 1
ATOM 4548 O O . ILE C 1 190 ? 9.327 12.071 -18.959 1.000 18.158 379 ILE C O 1
ATOM 4553 N N . SER C 1 191 ? 9.992 10.783 -17.229 1.000 19.842 380 SER C N 1
ATOM 4554 C CA . SER C 1 191 ? 9.962 11.877 -16.243 1.000 20.671 380 SER C CA 1
ATOM 4555 C C . SER C 1 191 ? 11.139 12.816 -16.528 1.000 22.096 380 SER C C 1
ATOM 4556 O O . SER C 1 191 ? 12.219 12.331 -16.979 1.000 21.597 380 SER C O 1
ATOM 4559 N N . GLU C 1 192 ? 10.926 14.106 -16.277 1.000 21.569 381 GLU C N 1
ATOM 4560 C CA . GLU C 1 192 ? 11.955 15.164 -16.380 1.000 22.439 381 GLU C CA 1
ATOM 4561 C C . GLU C 1 192 ? 11.983 15.983 -15.088 1.000 23.158 381 GLU C C 1
ATOM 4562 O O . GLU C 1 192 ? 11.237 15.670 -14.143 1.000 20.714 381 GLU C O 1
ATOM 4568 N N . MET C 1 193 ? 12.863 16.983 -15.070 1.000 25.151 382 MET C N 1
ATOM 4569 C CA . MET C 1 193 ? 13.194 17.816 -13.894 1.000 25.656 382 MET C CA 1
ATOM 4570 C C . MET C 1 193 ? 11.929 18.236 -13.136 1.000 24.129 382 MET C C 1
ATOM 4571 O O . MET C 1 193 ? 11.958 18.156 -11.898 1.000 24.615 382 MET C O 1
ATOM 4576 N N . HIS C 1 194 ? 10.866 18.664 -13.829 1.000 21.558 383 HIS C N 1
ATOM 4577 C CA . HIS C 1 194 ? 9.651 19.253 -13.201 1.000 21.134 383 HIS C CA 1
ATOM 4578 C C . HIS C 1 194 ? 8.485 18.260 -13.165 1.000 20.505 383 HIS C C 1
ATOM 4579 O O . HIS C 1 194 ? 7.370 18.695 -12.823 1.000 21.777 383 HIS C O 1
ATOM 4586 N N . SER C 1 195 ? 8.710 16.986 -13.491 1.000 20.556 384 SER C N 1
ATOM 4587 C CA . SER C 1 195 ? 7.624 15.969 -13.552 1.000 20.011 384 SER C CA 1
ATOM 4588 C C . SER C 1 195 ? 7.150 15.640 -12.131 1.000 20.652 384 SER C C 1
ATOM 4589 O O . SER C 1 195 ? 7.926 15.805 -11.179 1.000 20.072 384 SER C O 1
ATOM 4592 N N . PHE C 1 196 ? 5.925 15.131 -12.011 1.000 20.121 385 PHE C N 1
ATOM 4593 C CA . PHE C 1 196 ? 5.311 14.785 -10.709 1.000 19.828 385 PHE C CA 1
ATOM 4594 C C . PHE C 1 196 ? 4.309 13.648 -10.933 1.000 20.869 385 PHE C C 1
ATOM 4595 O O . PHE C 1 196 ? 3.698 13.556 -12.014 1.000 19.020 385 PHE C O 1
ATOM 4603 N N . ILE C 1 197 ? 4.215 12.745 -9.961 1.000 22.438 386 ILE C N 1
ATOM 4604 C CA . ILE C 1 197 ? 3.133 11.720 -9.946 1.000 23.667 386 ILE C CA 1
ATOM 4605 C C . ILE C 1 197 ? 2.263 11.933 -8.703 1.000 23.859 386 ILE C C 1
ATOM 4606 O O . ILE C 1 197 ? 2.825 12.110 -7.614 1.000 24.852 386 ILE C O 1
ATOM 4611 N N . GLN C 1 198 ? 0.942 11.967 -8.886 1.000 25.161 387 GLN C N 1
ATOM 4612 C CA . GLN C 1 198 ? -0.050 11.826 -7.791 1.000 28.776 387 GLN C CA 1
ATOM 4613 C C . GLN C 1 198 ? -0.682 10.446 -7.929 1.000 28.915 387 GLN C C 1
ATOM 4614 O O . GLN C 1 198 ? -1.087 10.111 -9.053 1.000 29.192 387 GLN C O 1
ATOM 4620 N N . ILE C 1 199 ? -0.759 9.692 -6.835 1.000 28.167 388 ILE C N 1
ATOM 4621 C CA . ILE C 1 199 ? -1.457 8.375 -6.806 1.000 29.618 388 ILE C CA 1
ATOM 4622 C C . ILE C 1 199 ? -2.906 8.615 -6.384 1.000 30.684 388 ILE C C 1
ATOM 4623 O O . ILE C 1 199 ? -3.114 9.197 -5.296 1.000 31.019 388 ILE C O 1
ATOM 4628 N N . LYS C 1 200 ? -3.858 8.219 -7.235 1.000 31.472 389 LYS C N 1
ATOM 4629 C CA . LYS C 1 200 ? -5.292 8.048 -6.867 1.000 32.930 389 LYS C CA 1
ATOM 4630 C C . LYS C 1 200 ? -5.517 6.560 -6.570 1.000 32.602 389 LYS C C 1
ATOM 4631 O O . LYS C 1 200 ? -5.565 5.748 -7.528 1.000 30.722 389 LYS C O 1
ATOM 4637 N N . LYS C 1 201 ? -5.609 6.201 -5.290 1.000 32.347 390 LYS C N 1
ATOM 4638 C CA . LYS C 1 201 ? -5.652 4.782 -4.848 1.000 34.036 390 LYS C CA 1
ATOM 4639 C C . LYS C 1 201 ? -6.932 4.115 -5.358 1.000 35.564 390 LYS C C 1
ATOM 4640 O O . LYS C 1 201 ? -7.956 4.809 -5.491 1.000 34.993 390 LYS C O 1
ATOM 4646 N N . LYS C 1 202 ? -6.852 2.807 -5.607 1.000 37.128 391 LYS C N 1
ATOM 4647 C CA . LYS C 1 202 ? -8.006 1.928 -5.927 1.000 41.676 391 LYS C CA 1
ATOM 4648 C C . LYS C 1 202 ? -8.966 1.927 -4.730 1.000 40.771 391 LYS C C 1
ATOM 4649 O O . LYS C 1 202 ? -8.470 2.020 -3.599 1.000 44.601 391 LYS C O 1
ATOM 4655 N N . THR C 1 203 ? -10.281 1.855 -4.974 1.000 47.470 392 THR C N 1
ATOM 4656 C CA . THR C 1 203 ? -11.318 1.508 -3.959 1.000 48.587 392 THR C CA 1
ATOM 4657 C C . THR C 1 203 ? -11.366 -0.015 -3.803 1.000 51.687 392 THR C C 1
ATOM 4658 O O . THR C 1 203 ? -11.628 -0.695 -4.799 1.000 53.068 392 THR C O 1
ATOM 4662 N N . ASN D 1 9 ? 8.193 -55.422 -36.598 1.000 57.576 198 ASN D N 1
ATOM 4663 C CA . ASN D 1 9 ? 7.987 -54.990 -35.179 1.000 56.968 198 ASN D CA 1
ATOM 4664 C C . ASN D 1 9 ? 7.169 -56.060 -34.444 1.000 56.880 198 ASN D C 1
ATOM 4665 O O . ASN D 1 9 ? 6.810 -57.074 -35.076 1.000 59.362 198 ASN D O 1
ATOM 4670 N N . VAL D 1 10 ? 6.888 -55.840 -33.158 1.000 55.875 199 VAL D N 1
ATOM 4671 C CA . VAL D 1 10 ? 6.265 -56.857 -32.258 1.000 52.061 199 VAL D CA 1
ATOM 4672 C C . VAL D 1 10 ? 4.735 -56.725 -32.334 1.000 48.220 199 VAL D C 1
ATOM 4673 O O . VAL D 1 10 ? 4.215 -55.590 -32.171 1.000 45.182 199 VAL D O 1
ATOM 4677 N N . LEU D 1 11 ? 4.057 -57.853 -32.585 1.000 42.556 200 LEU D N 1
ATOM 4678 C CA . LEU D 1 11 ? 2.576 -57.973 -32.667 1.000 39.919 200 LEU D CA 1
ATOM 4679 C C . LEU D 1 11 ? 1.982 -57.885 -31.259 1.000 37.660 200 LEU D C 1
ATOM 4680 O O . LEU D 1 11 ? 2.577 -58.457 -30.327 1.000 38.280 200 LEU D O 1
ATOM 4685 N N . GLN D 1 12 ? 0.832 -57.220 -31.136 1.000 33.696 201 GLN D N 1
ATOM 4686 C CA . GLN D 1 12 ? 0.052 -57.088 -29.880 1.000 32.283 201 GLN D CA 1
ATOM 4687 C C . GLN D 1 12 ? -1.377 -57.567 -30.147 1.000 30.736 201 GLN D C 1
ATOM 4688 O O . GLN D 1 12 ? -2.065 -56.943 -30.982 1.000 30.354 201 GLN D O 1
ATOM 4694 N N . LYS D 1 13 ? -1.807 -58.618 -29.453 1.000 30.929 202 LYS D N 1
ATOM 4695 C CA . LYS D 1 13 ? -3.136 -59.256 -29.649 1.000 33.092 202 LYS D CA 1
ATOM 4696 C C . LYS D 1 13 ? -4.223 -58.520 -28.852 1.000 33.912 202 LYS D C 1
ATOM 4697 O O . LYS D 1 13 ? -5.390 -58.593 -29.280 1.000 35.354 202 LYS D O 1
ATOM 4703 N N . ARG D 1 14 ? -3.879 -57.857 -27.740 1.000 31.940 203 ARG D N 1
ATOM 4704 C CA . ARG D 1 14 ? -4.867 -57.267 -26.794 1.000 31.227 203 ARG D CA 1
ATOM 4705 C C . ARG D 1 14 ? -5.758 -56.263 -27.516 1.000 30.016 203 ARG D C 1
ATOM 4706 O O . ARG D 1 14 ? -5.287 -55.204 -27.937 1.000 29.421 203 ARG D O 1
ATOM 4714 N N . PRO D 1 15 ? -7.075 -56.538 -27.654 1.000 27.528 204 PRO D N 1
ATOM 4715 C CA . PRO D 1 15 ? -7.977 -55.586 -28.293 1.000 27.027 204 PRO D CA 1
ATOM 4716 C C . PRO D 1 15 ? -8.073 -54.310 -27.446 1.000 27.314 204 PRO D C 1
ATOM 4717 O O . PRO D 1 15 ? -8.196 -54.419 -26.230 1.000 25.342 204 PRO D O 1
ATOM 4721 N N . VAL D 1 16 ? -7.970 -53.144 -28.092 1.000 26.438 205 VAL D N 1
ATOM 4722 C CA . VAL D 1 16 ? -8.135 -51.820 -27.418 1.000 26.014 205 VAL D CA 1
ATOM 4723 C C . VAL D 1 16 ? -9.416 -51.165 -27.944 1.000 26.777 205 VAL D C 1
ATOM 4724 O O . VAL D 1 16 ? -9.695 -51.270 -29.153 1.000 25.512 205 VAL D O 1
ATOM 4728 N N . ILE D 1 17 ? -10.197 -50.569 -27.040 1.000 26.858 206 ILE D N 1
ATOM 4729 C CA . ILE D 1 17 ? -11.507 -49.931 -27.347 1.000 25.615 206 ILE D CA 1
ATOM 4730 C C . ILE D 1 17 ? -11.236 -48.432 -27.449 1.000 25.246 206 ILE D C 1
ATOM 4731 O O . ILE D 1 17 ? -10.870 -47.823 -26.412 1.000 25.314 206 ILE D O 1
ATOM 4736 N N . VAL D 1 18 ? -11.354 -47.872 -28.655 1.000 23.147 207 VAL D N 1
ATOM 4737 C CA . VAL D 1 18 ? -10.883 -46.484 -28.913 1.000 23.970 207 VAL D CA 1
ATOM 4738 C C . VAL D 1 18 ? -11.947 -45.687 -29.663 1.000 24.108 207 VAL D C 1
ATOM 4739 O O . VAL D 1 18 ? -12.796 -46.289 -30.359 1.000 24.090 207 VAL D O 1
ATOM 4743 N N . LYS D 1 19 ? -11.910 -44.368 -29.473 1.000 25.464 208 LYS D N 1
ATOM 4744 C CA . LYS D 1 19 ? -12.647 -43.389 -30.303 1.000 25.526 208 LYS D CA 1
ATOM 4745 C C . LYS D 1 19 ? -11.686 -42.893 -31.374 1.000 24.613 208 LYS D C 1
ATOM 4746 O O . LYS D 1 19 ? -10.553 -42.536 -31.018 1.000 23.150 208 LYS D O 1
ATOM 4752 N N . VAL D 1 20 ? -12.120 -42.885 -32.632 1.000 23.194 209 VAL D N 1
ATOM 4753 C CA . VAL D 1 20 ? -11.332 -42.262 -33.727 1.000 23.746 209 VAL D CA 1
ATOM 4754 C C . VAL D 1 20 ? -11.583 -40.750 -33.682 1.000 25.135 209 VAL D C 1
ATOM 4755 O O . VAL D 1 20 ? -12.749 -40.337 -33.910 1.000 25.948 209 VAL D O 1
ATOM 4759 N N . LEU D 1 21 ? -10.537 -39.971 -33.390 1.000 23.223 210 LEU D N 1
ATOM 4760 C CA . LEU D 1 21 ? -10.607 -38.484 -33.279 1.000 25.158 210 LEU D CA 1
ATOM 4761 C C . LEU D 1 21 ? -10.510 -37.865 -34.682 1.000 26.362 210 LEU D C 1
ATOM 4762 O O . LEU D 1 21 ? -11.319 -36.966 -35.000 1.000 26.146 210 LEU D O 1
ATOM 4767 N N . SER D 1 22 ? -9.569 -38.329 -35.505 1.000 23.854 211 SER D N 1
ATOM 4768 C CA . SER D 1 22 ? -9.333 -37.774 -36.861 1.000 24.227 211 SER D CA 1
ATOM 4769 C C . SER D 1 22 ? -8.726 -38.836 -37.766 1.000 23.585 211 SER D C 1
ATOM 4770 O O . SER D 1 22 ? -8.116 -39.807 -37.244 1.000 21.411 211 SER D O 1
ATOM 4773 N N . THR D 1 23 ? -8.913 -38.666 -39.073 1.000 22.440 212 THR D N 1
ATOM 4774 C CA . THR D 1 23 ? -8.165 -39.414 -40.111 1.000 22.934 212 THR D CA 1
ATOM 4775 C C . THR D 1 23 ? -7.631 -38.393 -41.111 1.000 21.752 212 THR D C 1
ATOM 4776 O O . THR D 1 23 ? -8.258 -37.313 -41.266 1.000 22.602 212 THR D O 1
ATOM 4780 N N . THR D 1 24 ? -6.501 -38.714 -41.729 1.000 19.286 213 THR D N 1
ATOM 4781 C CA . THR D 1 24 ? -5.903 -37.908 -42.814 1.000 18.221 213 THR D CA 1
ATOM 4782 C C . THR D 1 24 ? -6.500 -38.327 -44.156 1.000 17.878 213 THR D C 1
ATOM 4783 O O . THR D 1 24 ? -7.085 -39.418 -44.285 1.000 17.620 213 THR D O 1
ATOM 4787 N N . LYS D 1 25 ? -6.281 -37.483 -45.141 1.000 17.676 214 LYS D N 1
ATOM 4788 C CA . LYS D 1 25 ? -6.395 -37.871 -46.560 1.000 20.581 214 LYS D CA 1
ATOM 4789 C C . LYS D 1 25 ? -5.502 -39.082 -46.800 1.000 19.684 214 LYS D C 1
ATOM 4790 O O . LYS D 1 25 ? -4.572 -39.362 -46.041 1.000 17.877 214 LYS D O 1
ATOM 4796 N N . PRO D 1 26 ? -5.784 -39.858 -47.859 1.000 18.927 215 PRO D N 1
ATOM 4797 C CA . PRO D 1 26 ? -4.971 -41.016 -48.194 1.000 19.082 215 PRO D CA 1
ATOM 4798 C C . PRO D 1 26 ? -3.734 -40.575 -48.977 1.000 18.520 215 PRO D C 1
ATOM 4799 O O . PRO D 1 26 ? -3.708 -39.474 -49.523 1.000 18.683 215 PRO D O 1
ATOM 4803 N N . PHE D 1 27 ? -2.764 -41.467 -49.067 1.000 19.050 216 PHE D N 1
ATOM 4804 C CA . PHE D 1 27 ? -1.527 -41.210 -49.829 1.000 20.342 216 PHE D CA 1
ATOM 4805 C C . PHE D 1 27 ? -0.902 -42.536 -50.224 1.000 21.020 216 PHE D C 1
ATOM 4806 O O . PHE D 1 27 ? -1.124 -43.556 -49.572 1.000 20.532 216 PHE D O 1
ATOM 4814 N N . GLU D 1 28 ? -0.121 -42.462 -51.291 1.000 23.005 217 GLU D N 1
ATOM 4815 C CA . GLU D 1 28 ? 0.631 -43.573 -51.897 1.000 24.246 217 GLU D CA 1
ATOM 4816 C C . GLU D 1 28 ? 2.073 -43.513 -51.391 1.000 24.063 217 GLU D C 1
ATOM 4817 O O . GLU D 1 28 ? 2.648 -42.406 -51.364 1.000 24.447 217 GLU D O 1
ATOM 4823 N N . TYR D 1 29 ? 2.616 -44.646 -50.964 1.000 25.681 218 TYR D N 1
ATOM 4824 C CA . TYR D 1 29 ? 4.035 -44.755 -50.550 1.000 25.843 218 TYR D CA 1
ATOM 4825 C C . TYR D 1 29 ? 4.660 -45.965 -51.232 1.000 28.681 218 TYR D C 1
ATOM 4826 O O . TYR D 1 29 ? 3.924 -46.846 -51.705 1.000 28.310 218 TYR D O 1
ATOM 4835 N N . GLU D 1 30 ? 5.991 -45.987 -51.225 1.000 31.764 219 GLU D N 1
ATOM 4836 C CA . GLU D 1 30 ? 6.825 -47.002 -51.908 1.000 37.480 219 GLU D CA 1
ATOM 4837 C C . GLU D 1 30 ? 7.384 -47.952 -50.847 1.000 37.237 219 GLU D C 1
ATOM 4838 O O . GLU D 1 30 ? 7.981 -47.465 -49.876 1.000 36.241 219 GLU D O 1
ATOM 4844 N N . THR D 1 31 ? 7.154 -49.255 -51.005 1.000 40.895 220 THR D N 1
ATOM 4845 C CA . THR D 1 31 ? 7.705 -50.311 -50.115 1.000 43.542 220 THR D CA 1
ATOM 4846 C C . THR D 1 31 ? 9.192 -50.454 -50.427 1.000 47.584 220 THR D C 1
ATOM 4847 O O . THR D 1 31 ? 9.678 -49.880 -51.400 1.000 45.616 220 THR D O 1
ATOM 4851 N N . PRO D 1 32 ? 9.972 -51.193 -49.605 1.000 52.999 221 PRO D N 1
ATOM 4852 C CA . PRO D 1 32 ? 11.357 -51.515 -49.953 1.000 54.951 221 PRO D CA 1
ATOM 4853 C C . PRO D 1 32 ? 11.485 -52.334 -51.251 1.000 56.416 221 PRO D C 1
ATOM 4854 O O . PRO D 1 32 ? 12.530 -52.266 -51.865 1.000 58.664 221 PRO D O 1
ATOM 4858 N N . GLU D 1 33 ? 10.429 -53.064 -51.637 1.000 59.619 222 GLU D N 1
ATOM 4859 C CA . GLU D 1 33 ? 10.370 -53.903 -52.867 1.000 61.791 222 GLU D CA 1
ATOM 4860 C C . GLU D 1 33 ? 9.804 -53.085 -54.040 1.000 62.009 222 GLU D C 1
ATOM 4861 O O . GLU D 1 33 ? 9.489 -53.692 -55.085 1.000 60.301 222 GLU D O 1
ATOM 4867 N N . MET D 1 34 ? 9.666 -51.765 -53.868 1.000 60.863 223 MET D N 1
ATOM 4868 C CA . MET D 1 34 ? 9.274 -50.786 -54.920 1.000 60.260 223 MET D CA 1
ATOM 4869 C C . MET D 1 34 ? 7.822 -51.023 -55.367 1.000 57.128 223 MET D C 1
ATOM 4870 O O . MET D 1 34 ? 7.493 -50.673 -56.520 1.000 54.943 223 MET D O 1
ATOM 4875 N N . GLU D 1 35 ? 6.984 -51.572 -54.483 1.000 53.973 224 GLU D N 1
ATOM 4876 C CA . GLU D 1 35 ? 5.512 -51.669 -54.677 1.000 53.140 224 GLU D CA 1
ATOM 4877 C C . GLU D 1 35 ? 4.886 -50.337 -54.245 1.000 48.913 224 GLU D C 1
ATOM 4878 O O . GLU D 1 35 ? 5.404 -49.721 -53.289 1.000 44.853 224 GLU D O 1
ATOM 4884 N N . LYS D 1 36 ? 3.820 -49.916 -54.928 1.000 45.355 225 LYS D N 1
ATOM 4885 C CA . LYS D 1 36 ? 3.033 -48.698 -54.603 1.000 41.724 225 LYS D CA 1
ATOM 4886 C C . LYS D 1 36 ? 1.804 -49.123 -53.798 1.000 39.324 225 LYS D C 1
ATOM 4887 O O . LYS D 1 36 ? 0.978 -49.882 -54.341 1.000 37.031 225 LYS D O 1
ATOM 4893 N N . LYS D 1 37 ? 1.708 -48.666 -52.545 1.000 33.912 226 LYS D N 1
ATOM 4894 C CA . LYS D 1 37 ? 0.637 -49.055 -51.592 1.000 32.361 226 LYS D CA 1
ATOM 4895 C C . LYS D 1 37 ? -0.033 -47.779 -51.078 1.000 28.763 226 LYS D C 1
ATOM 4896 O O . LYS D 1 37 ? 0.610 -46.731 -51.110 1.000 26.270 226 LYS D O 1
ATOM 4902 N N . ILE D 1 38 ? -1.308 -47.858 -50.700 1.000 27.302 227 ILE D N 1
ATOM 4903 C CA . ILE D 1 38 ? -2.062 -46.670 -50.207 1.000 25.737 227 ILE D CA 1
ATOM 4904 C C . ILE D 1 38 ? -2.321 -46.867 -48.713 1.000 22.946 227 ILE D C 1
ATOM 4905 O O . ILE D 1 38 ? -2.625 -48.006 -48.278 1.000 24.677 227 ILE D O 1
ATOM 4910 N N . MET D 1 39 ? -2.243 -45.783 -47.951 1.000 21.830 228 MET D N 1
ATOM 4911 C CA . MET D 1 39 ? -2.572 -45.813 -46.508 1.000 20.987 228 MET D CA 1
ATOM 4912 C C . MET D 1 39 ? -3.162 -44.467 -46.101 1.000 19.418 228 MET D C 1
ATOM 4913 O O . MET D 1 39 ? -3.186 -43.530 -46.928 1.000 19.189 228 MET D O 1
ATOM 4918 N N . PHE D 1 40 ? -3.578 -44.378 -44.843 1.000 19.424 229 PHE D N 1
ATOM 4919 C CA . PHE D 1 40 ? -3.955 -43.099 -44.204 1.000 18.144 229 PHE D CA 1
ATOM 4920 C C . PHE D 1 40 ? -3.540 -43.192 -42.738 1.000 17.428 229 PHE D C 1
ATOM 4921 O O . PHE D 1 40 ? -3.293 -44.303 -42.230 1.000 17.575 229 PHE D O 1
ATOM 4929 N N . HIS D 1 41 ? -3.452 -42.034 -42.099 1.000 17.175 230 HIS D N 1
ATOM 4930 C CA . HIS D 1 41 ? -3.178 -41.905 -40.652 1.000 17.802 230 HIS D CA 1
ATOM 4931 C C . HIS D 1 41 ? -4.495 -41.708 -39.914 1.000 18.262 230 HIS D C 1
ATOM 4932 O O . HIS D 1 41 ? -5.436 -41.147 -40.492 1.000 19.156 230 HIS D O 1
ATOM 4939 N N . ALA D 1 42 ? -4.548 -42.164 -38.663 1.000 18.265 231 ALA D N 1
ATOM 4940 C CA . ALA D 1 42 ? -5.693 -41.932 -37.760 1.000 18.985 231 ALA D CA 1
ATOM 4941 C C . ALA D 1 42 ? -5.138 -41.514 -36.401 1.000 19.221 231 ALA D C 1
ATOM 4942 O O . ALA D 1 42 ? -3.997 -41.880 -36.072 1.000 19.910 231 ALA D O 1
ATOM 4944 N N . THR D 1 43 ? -5.912 -40.735 -35.662 1.000 19.812 232 THR D N 1
ATOM 4945 C CA . THR D 1 43 ? -5.639 -40.426 -34.242 1.000 21.052 232 THR D CA 1
ATOM 4946 C C . THR D 1 43 ? -6.801 -40.997 -33.445 1.000 21.404 232 THR D C 1
ATOM 4947 O O . THR D 1 43 ? -7.968 -40.722 -33.803 1.000 22.866 232 THR D O 1
ATOM 4951 N N . VAL D 1 44 ? -6.499 -41.776 -32.416 1.000 21.451 233 VAL D N 1
ATOM 4952 C CA . VAL D 1 44 ? -7.542 -42.490 -31.635 1.000 22.067 233 VAL D CA 1
ATOM 4953 C C . VAL D 1 44 ? -7.277 -42.186 -30.168 1.000 20.920 233 VAL D C 1
ATOM 4954 O O . VAL D 1 44 ? -6.177 -41.741 -29.859 1.000 20.326 233 VAL D O 1
ATOM 4958 N N . ALA D 1 45 ? -8.256 -42.437 -29.311 1.000 23.093 234 ALA D N 1
ATOM 4959 C CA . ALA D 1 45 ? -8.095 -42.205 -27.862 1.000 24.128 234 ALA D CA 1
ATOM 4960 C C . ALA D 1 45 ? -8.929 -43.198 -27.066 1.000 25.218 234 ALA D C 1
ATOM 4961 O O . ALA D 1 45 ? -9.988 -43.615 -27.541 1.000 24.551 234 ALA D O 1
ATOM 4963 N N . THR D 1 46 ? -8.439 -43.518 -25.873 1.000 24.962 235 THR D N 1
ATOM 4964 C CA . THR D 1 46 ? -9.192 -44.171 -24.778 1.000 26.391 235 THR D CA 1
ATOM 4965 C C . THR D 1 46 ? -9.679 -43.061 -23.848 1.000 27.856 235 THR D C 1
ATOM 4966 O O . THR D 1 46 ? -9.508 -41.864 -24.192 1.000 25.800 235 THR D O 1
ATOM 4970 N N . GLN D 1 47 ? -10.247 -43.440 -22.708 1.000 30.711 236 GLN D N 1
ATOM 4971 C CA . GLN D 1 47 ? -10.701 -42.484 -21.671 1.000 31.989 236 GLN D CA 1
ATOM 4972 C C . GLN D 1 47 ? -9.500 -41.696 -21.123 1.000 31.049 236 GLN D C 1
ATOM 4973 O O . GLN D 1 47 ? -9.733 -40.626 -20.540 1.000 29.663 236 GLN D O 1
ATOM 4979 N N . THR D 1 48 ? -8.262 -42.196 -21.248 1.000 28.481 237 THR D N 1
ATOM 4980 C CA . THR D 1 48 ? -7.109 -41.622 -20.505 1.000 29.151 237 THR D CA 1
ATOM 4981 C C . THR D 1 48 ? -5.877 -41.424 -21.389 1.000 28.380 237 THR D C 1
ATOM 4982 O O . THR D 1 48 ? -4.948 -40.802 -20.890 1.000 29.451 237 THR D O 1
ATOM 4986 N N . GLN D 1 49 ? -5.858 -41.905 -22.640 1.000 27.574 238 GLN D N 1
ATOM 4987 C CA . GLN D 1 49 ? -4.657 -41.822 -23.512 1.000 27.973 238 GLN D CA 1
ATOM 4988 C C . GLN D 1 49 ? -5.084 -41.563 -24.958 1.000 27.257 238 GLN D C 1
ATOM 4989 O O . GLN D 1 49 ? -6.188 -41.950 -25.335 1.000 26.327 238 GLN D O 1
ATOM 4995 N N . PHE D 1 50 ? -4.224 -40.914 -25.732 1.000 27.367 239 PHE D N 1
ATOM 4996 C CA . PHE D 1 50 ? -4.393 -40.768 -27.198 1.000 27.447 239 PHE D CA 1
ATOM 4997 C C . PHE D 1 50 ? -3.174 -41.397 -27.852 1.000 27.618 239 PHE D C 1
ATOM 4998 O O . PHE D 1 50 ? -2.092 -41.387 -27.243 1.000 28.187 239 PHE D O 1
ATOM 5006 N N . PHE D 1 51 ? -3.336 -41.918 -29.064 1.000 26.313 240 PHE D N 1
ATOM 5007 C CA . PHE D 1 51 ? -2.176 -42.407 -29.838 1.000 26.185 240 PHE D CA 1
ATOM 5008 C C . PHE D 1 51 ? -2.499 -42.297 -31.326 1.000 23.523 240 PHE D C 1
ATOM 5009 O O . PHE D 1 51 ? -3.690 -42.355 -31.717 1.000 22.013 240 PHE D O 1
ATOM 5017 N N . HIS D 1 52 ? -1.440 -42.120 -32.110 1.000 23.484 241 HIS D N 1
ATOM 5018 C CA . HIS D 1 52 ? -1.481 -42.146 -33.595 1.000 23.457 241 HIS D CA 1
ATOM 5019 C C . HIS D 1 52 ? -1.523 -43.598 -34.078 1.000 23.042 241 HIS D C 1
ATOM 5020 O O . HIS D 1 52 ? -0.936 -44.485 -33.427 1.000 23.693 241 HIS D O 1
ATOM 5027 N N . VAL D 1 53 ? -2.182 -43.821 -35.210 1.000 22.857 242 VAL D N 1
ATOM 5028 C CA . VAL D 1 53 ? -2.366 -45.172 -35.809 1.000 22.550 242 VAL D CA 1
ATOM 5029 C C . VAL D 1 53 ? -2.039 -45.067 -37.296 1.000 22.852 242 VAL D C 1
ATOM 5030 O O . VAL D 1 53 ? -2.637 -44.219 -37.979 1.000 23.607 242 VAL D O 1
ATOM 5034 N N . LYS D 1 54 ? -1.119 -45.895 -37.782 1.000 21.717 243 LYS D N 1
ATOM 5035 C CA . LYS D 1 54 ? -0.944 -46.073 -39.245 1.000 22.367 243 LYS D CA 1
ATOM 5036 C C . LYS D 1 54 ? -2.001 -47.060 -39.721 1.000 23.861 243 LYS D C 1
ATOM 5037 O O . LYS D 1 54 ? -2.072 -48.176 -39.139 1.000 22.182 243 LYS D O 1
ATOM 5043 N N . VAL D 1 55 ? -2.797 -46.696 -40.729 1.000 22.092 244 VAL D N 1
ATOM 5044 C CA . VAL D 1 55 ? -3.845 -47.620 -41.242 1.000 21.405 244 VAL D CA 1
ATOM 5045 C C . VAL D 1 55 ? -3.427 -48.039 -42.645 1.000 22.047 244 VAL D C 1
ATOM 5046 O O . VAL D 1 55 ? -3.695 -47.287 -43.608 1.000 21.553 244 VAL D O 1
ATOM 5050 N N . LEU D 1 56 ? -2.752 -49.188 -42.729 1.000 24.256 245 LEU D N 1
ATOM 5051 C CA . LEU D 1 56 ? -2.139 -49.674 -43.992 1.000 26.441 245 LEU D CA 1
ATOM 5052 C C . LEU D 1 56 ? -3.187 -50.460 -44.782 1.000 26.808 245 LEU D C 1
ATOM 5053 O O . LEU D 1 56 ? -2.942 -50.720 -45.959 1.000 27.433 245 LEU D O 1
ATOM 5058 N N . ASN D 1 57 ? -4.330 -50.784 -44.171 1.000 28.506 246 ASN D N 1
ATOM 5059 C CA . ASN D 1 57 ? -5.453 -51.493 -44.833 1.000 28.254 246 ASN D CA 1
ATOM 5060 C C . ASN D 1 57 ? -6.557 -50.475 -45.163 1.000 29.259 246 ASN D C 1
ATOM 5061 O O . ASN D 1 57 ? -7.342 -50.142 -44.257 1.000 27.556 246 ASN D O 1
ATOM 5066 N N . THR D 1 58 ? -6.624 -50.010 -46.418 1.000 28.467 247 THR D N 1
ATOM 5067 C CA . THR D 1 58 ? -7.569 -48.949 -46.869 1.000 27.960 247 THR D CA 1
ATOM 5068 C C . THR D 1 58 ? -9.017 -49.438 -46.780 1.000 27.022 247 THR D C 1
ATOM 5069 O O . THR D 1 58 ? -9.912 -48.584 -46.691 1.000 26.242 247 THR D O 1
ATOM 5073 N N . SER D 1 59 ? -9.233 -50.755 -46.795 1.000 25.724 248 SER D N 1
ATOM 5074 C CA . SER D 1 59 ? -10.568 -51.389 -46.656 1.000 27.801 248 SER D CA 1
ATOM 5075 C C . SER D 1 59 ? -11.166 -51.075 -45.275 1.000 27.761 248 SER D C 1
ATOM 5076 O O . SER D 1 59 ? -12.373 -51.305 -45.102 1.000 29.367 248 SER D O 1
ATOM 5079 N N . LEU D 1 60 ? -10.374 -50.527 -44.342 1.000 26.828 249 LEU D N 1
ATOM 5080 C CA . LEU D 1 60 ? -10.846 -50.153 -42.981 1.000 25.588 249 LEU D CA 1
ATOM 5081 C C . LEU D 1 60 ? -11.250 -48.674 -42.892 1.000 25.165 249 LEU D C 1
ATOM 5082 O O . LEU D 1 60 ? -11.642 -48.276 -41.785 1.000 25.070 249 LEU D O 1
ATOM 5087 N N . LYS D 1 61 ? -11.201 -47.889 -43.984 1.000 25.047 250 LYS D N 1
ATOM 5088 C CA . LYS D 1 61 ? -11.496 -46.424 -43.949 1.000 25.609 250 LYS D CA 1
ATOM 5089 C C . LYS D 1 61 ? -12.825 -46.181 -43.223 1.000 24.820 250 LYS D C 1
ATOM 5090 O O . LYS D 1 61 ? -12.879 -45.295 -42.334 1.000 26.358 250 LYS D O 1
ATOM 5096 N N . GLU D 1 62 ? -13.846 -46.956 -43.581 1.000 25.770 251 GLU D N 1
ATOM 5097 C CA . GLU D 1 62 ? -15.243 -46.804 -43.100 1.000 27.728 251 GLU D CA 1
ATOM 5098 C C . GLU D 1 62 ? -15.300 -47.086 -41.593 1.000 26.459 251 GLU D C 1
ATOM 5099 O O . GLU D 1 62 ? -15.978 -46.335 -40.885 1.000 28.005 251 GLU D O 1
ATOM 5105 N N . LYS D 1 63 ? -14.580 -48.101 -41.108 1.000 27.783 252 LYS D N 1
ATOM 5106 C CA . LYS D 1 63 ? -14.526 -48.411 -39.649 1.000 28.326 252 LYS D CA 1
ATOM 5107 C C . LYS D 1 63 ? -13.841 -47.264 -38.893 1.000 28.252 252 LYS D C 1
ATOM 5108 O O . LYS D 1 63 ? -14.166 -47.081 -37.704 1.000 31.452 252 LYS D O 1
ATOM 5114 N N . PHE D 1 64 ? -12.969 -46.489 -39.555 1.000 26.347 253 PHE D N 1
ATOM 5115 C CA . PHE D 1 64 ? -12.249 -45.335 -38.960 1.000 24.649 253 PHE D CA 1
ATOM 5116 C C . PHE D 1 64 ? -13.001 -44.020 -39.212 1.000 26.419 253 PHE D C 1
ATOM 5117 O O . PHE D 1 64 ? -12.387 -42.961 -39.028 1.000 25.111 253 PHE D O 1
ATOM 5125 N N . ASN D 1 65 ? -14.296 -44.077 -39.556 1.000 27.711 254 ASN D N 1
ATOM 5126 C CA . ASN D 1 65 ? -15.100 -42.860 -39.859 1.000 29.177 254 ASN D CA 1
ATOM 5127 C C . ASN D 1 65 ? -15.484 -42.132 -38.561 1.000 27.871 254 ASN D C 1
ATOM 5128 O O . ASN D 1 65 ? -15.907 -40.969 -38.656 1.000 28.182 254 ASN D O 1
ATOM 5133 N N . GLY D 1 66 ? -15.328 -42.766 -37.397 1.000 28.915 255 GLY D N 1
ATOM 5134 C CA . GLY D 1 66 ? -15.526 -42.116 -36.085 1.000 31.558 255 GLY D CA 1
ATOM 5135 C C . GLY D 1 66 ? -16.991 -42.055 -35.673 1.000 31.396 255 GLY D C 1
ATOM 5136 O O . GLY D 1 66 ? -17.288 -41.399 -34.644 1.000 31.274 255 GLY D O 1
ATOM 5137 N N . LYS D 1 67 ? -17.872 -42.723 -36.423 1.000 31.687 256 LYS D N 1
ATOM 5138 C CA . LYS D 1 67 ? -19.324 -42.868 -36.109 1.000 33.207 256 LYS D CA 1
ATOM 5139 C C . LYS D 1 67 ? -19.506 -43.733 -34.863 1.000 35.728 256 LYS D C 1
ATOM 5140 O O . LYS D 1 67 ? -20.350 -43.386 -34.017 1.000 33.692 256 LYS D O 1
ATOM 5146 N N . LYS D 1 68 ? -18.759 -44.838 -34.792 1.000 36.029 257 LYS D N 1
ATOM 5147 C CA . LYS D 1 68 ? -18.835 -45.824 -33.688 1.000 35.996 257 LYS D CA 1
ATOM 5148 C C . LYS D 1 68 ? -17.485 -45.896 -32.978 1.000 32.883 257 LYS D C 1
ATOM 5149 O O . LYS D 1 68 ? -16.431 -45.738 -33.632 1.000 31.037 257 LYS D O 1
ATOM 5155 N N . ILE D 1 69 ? -17.525 -46.158 -31.677 1.000 30.494 258 ILE D N 1
ATOM 5156 C CA . ILE D 1 69 ? -16.346 -46.648 -30.914 1.000 29.634 258 ILE D CA 1
ATOM 5157 C C . ILE D 1 69 ? -15.921 -47.981 -31.538 1.000 28.276 258 ILE D C 1
ATOM 5158 O O . ILE D 1 69 ? -16.812 -48.796 -31.864 1.000 30.442 258 ILE D O 1
ATOM 5163 N N . ILE D 1 70 ? -14.618 -48.180 -31.751 1.000 27.659 259 ILE D N 1
ATOM 5164 C CA . ILE D 1 70 ? -14.076 -49.394 -32.427 1.000 27.959 259 ILE D CA 1
ATOM 5165 C C . ILE D 1 70 ? -13.168 -50.165 -31.467 1.000 27.237 259 ILE D C 1
ATOM 5166 O O . ILE D 1 70 ? -12.659 -49.577 -30.484 1.000 25.402 259 ILE D O 1
ATOM 5171 N N . ILE D 1 71 ? -12.975 -51.442 -31.775 1.000 25.917 260 ILE D N 1
ATOM 5172 C CA . ILE D 1 71 ? -12.042 -52.345 -31.053 1.000 25.617 260 ILE D CA 1
ATOM 5173 C C . ILE D 1 71 ? -11.004 -52.807 -32.063 1.000 24.348 260 ILE D C 1
ATOM 5174 O O . ILE D 1 71 ? -11.393 -53.437 -33.078 1.000 23.887 260 ILE D O 1
ATOM 5179 N N . ILE D 1 72 ? -9.748 -52.479 -31.789 1.000 22.692 261 ILE D N 1
ATOM 5180 C CA . ILE D 1 72 ? -8.570 -52.785 -32.648 1.000 23.007 261 ILE D CA 1
ATOM 5181 C C . ILE D 1 72 ? -7.784 -53.905 -31.974 1.000 22.966 261 ILE D C 1
ATOM 5182 O O . ILE D 1 72 ? -7.406 -53.747 -30.805 1.000 23.495 261 ILE D O 1
ATOM 5187 N N . SER D 1 73 ? -7.522 -54.988 -32.697 1.000 23.743 262 SER D N 1
ATOM 5188 C CA . SER D 1 73 ? -6.721 -56.129 -32.197 1.000 25.080 262 SER D CA 1
ATOM 5189 C C . SER D 1 73 ? -5.735 -56.554 -33.287 1.000 25.306 262 SER D C 1
ATOM 5190 O O . SER D 1 73 ? -5.982 -56.213 -34.465 1.000 25.718 262 SER D O 1
ATOM 5193 N N . ASP D 1 74 ? -4.655 -57.240 -32.902 1.000 26.807 263 ASP D N 1
ATOM 5194 C CA . ASP D 1 74 ? -3.664 -57.857 -33.826 1.000 25.676 263 ASP D CA 1
ATOM 5195 C C . ASP D 1 74 ? -2.977 -56.755 -34.641 1.000 26.540 263 ASP D C 1
ATOM 5196 O O . ASP D 1 74 ? -2.907 -56.861 -35.872 1.000 26.599 263 ASP D O 1
ATOM 5201 N N . TYR D 1 75 ? -2.512 -55.723 -33.943 1.000 25.719 264 TYR D N 1
ATOM 5202 C CA . TYR D 1 75 ? -1.808 -54.535 -34.482 1.000 25.714 264 TYR D CA 1
ATOM 5203 C C . TYR D 1 75 ? -0.350 -54.607 -34.021 1.000 26.294 264 TYR D C 1
ATOM 5204 O O . TYR D 1 75 ? -0.072 -55.302 -33.007 1.000 26.238 264 TYR D O 1
ATOM 5213 N N . LEU D 1 76 ? 0.551 -53.933 -34.735 1.000 25.995 265 LEU D N 1
ATOM 5214 C CA . LEU D 1 76 ? 1.964 -53.749 -34.310 1.000 26.920 265 LEU D CA 1
ATOM 5215 C C . LEU D 1 76 ? 2.056 -52.479 -33.455 1.000 28.225 265 LEU D C 1
ATOM 5216 O O . LEU D 1 76 ? 1.305 -51.520 -33.708 1.000 27.227 265 LEU D O 1
ATOM 5221 N N . GLU D 1 77 ? 2.948 -52.487 -32.467 1.000 28.184 266 GLU D N 1
ATOM 5222 C CA . GLU D 1 77 ? 3.134 -51.379 -31.501 1.000 29.836 266 GLU D CA 1
ATOM 5223 C C . GLU D 1 77 ? 4.625 -51.039 -31.459 1.000 29.139 266 GLU D C 1
ATOM 5224 O O . GLU D 1 77 ? 5.440 -51.939 -31.157 1.000 26.361 266 GLU D O 1
ATOM 5230 N N . TYR D 1 78 ? 4.952 -49.798 -31.814 1.000 27.055 267 TYR D N 1
ATOM 5231 C CA . TYR D 1 78 ? 6.331 -49.251 -31.887 1.000 27.536 267 TYR D CA 1
ATOM 5232 C C . TYR D 1 78 ? 6.236 -47.733 -32.073 1.000 30.009 267 TYR D C 1
ATOM 5233 O O . TYR D 1 78 ? 5.186 -47.246 -32.546 1.000 28.987 267 TYR D O 1
ATOM 5242 N N . ASP D 1 79 ? 7.291 -47.006 -31.696 1.000 31.405 268 ASP D N 1
ATOM 5243 C CA . ASP D 1 79 ? 7.421 -45.539 -31.913 1.000 33.540 268 ASP D CA 1
ATOM 5244 C C . ASP D 1 79 ? 6.289 -44.795 -31.187 1.000 32.744 268 ASP D C 1
ATOM 5245 O O . ASP D 1 79 ? 5.976 -43.676 -31.613 1.000 33.331 268 ASP D O 1
ATOM 5250 N N . SER D 1 80 ? 5.687 -45.407 -30.161 1.000 29.651 269 SER D N 1
ATOM 5251 C CA . SER D 1 80 ? 4.554 -44.866 -29.363 1.000 30.773 269 SER D CA 1
ATOM 5252 C C . SER D 1 80 ? 3.272 -44.798 -30.206 1.000 28.269 269 SER D C 1
ATOM 5253 O O . SER D 1 80 ? 2.353 -44.073 -29.798 1.000 29.368 269 SER D O 1
ATOM 5256 N N . LEU D 1 81 ? 3.209 -45.517 -31.333 1.000 26.896 270 LEU D N 1
ATOM 5257 C CA . LEU D 1 81 ? 2.016 -45.553 -32.221 1.000 26.109 270 LEU D CA 1
ATOM 5258 C C . LEU D 1 81 ? 1.563 -47.005 -32.415 1.000 26.860 270 LEU D C 1
ATOM 5259 O O . LEU D 1 81 ? 2.254 -47.922 -31.908 1.000 27.337 270 LEU D O 1
ATOM 5264 N N . LEU D 1 82 ? 0.403 -47.201 -33.045 1.000 24.478 271 LEU D N 1
ATOM 5265 C CA . LEU D 1 82 ? -0.111 -48.527 -33.462 1.000 24.220 271 LEU D CA 1
ATOM 5266 C C . LEU D 1 82 ? -0.034 -48.606 -34.986 1.000 23.927 271 LEU D C 1
ATOM 5267 O O . LEU D 1 82 ? -0.203 -47.564 -35.642 1.000 24.692 271 LEU D O 1
ATOM 5272 N N . GLU D 1 83 ? 0.245 -49.789 -35.523 1.000 22.670 272 GLU D N 1
ATOM 5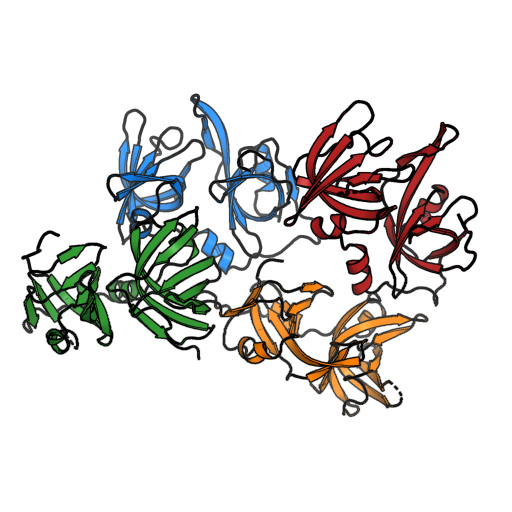273 C CA . GLU D 1 83 ? 0.126 -50.055 -36.974 1.000 22.914 272 GLU D CA 1
ATOM 5274 C C . GLU D 1 83 ? -1.011 -51.049 -37.163 1.000 24.676 272 GLU D C 1
ATOM 5275 O O . GLU D 1 83 ? -0.928 -52.164 -36.615 1.000 23.632 272 GLU D O 1
ATOM 5281 N N . VAL D 1 84 ? -2.049 -50.627 -37.875 1.000 24.851 273 VAL D N 1
ATOM 5282 C CA . VAL D 1 84 ? -3.187 -51.494 -38.273 1.000 24.999 273 VAL D CA 1
ATOM 5283 C C . VAL D 1 84 ? -2.954 -51.911 -39.722 1.000 27.771 273 VAL D C 1
ATOM 5284 O O . VAL D 1 84 ? -2.864 -51.024 -40.601 1.000 27.578 273 VAL D O 1
ATOM 5288 N N . ASN D 1 85 ? -2.814 -53.215 -39.956 1.000 25.803 274 ASN D N 1
ATOM 5289 C CA . ASN D 1 85 ? -2.439 -53.745 -41.291 1.000 26.748 274 ASN D CA 1
ATOM 5290 C C . ASN D 1 85 ? -3.401 -54.880 -41.664 1.000 27.219 274 ASN D C 1
ATOM 5291 O O . ASN D 1 85 ? -4.451 -55.025 -41.007 1.000 26.967 274 ASN D O 1
ATOM 5296 N N . GLU D 1 86 ? -3.048 -55.643 -42.697 1.000 30.773 275 GLU D N 1
ATOM 5297 C CA . GLU D 1 86 ? -3.869 -56.742 -43.267 1.000 34.245 275 GLU D CA 1
ATOM 5298 C C . GLU D 1 86 ? -4.220 -57.776 -42.188 1.000 31.376 275 GLU D C 1
ATOM 5299 O O . GLU D 1 86 ? -5.303 -58.384 -42.309 1.000 31.805 275 GLU D O 1
ATOM 5305 N N . GLU D 1 87 ? -3.356 -57.953 -41.177 1.000 29.903 276 GLU D N 1
ATOM 5306 C CA . GLU D 1 87 ? -3.476 -59.025 -40.147 1.000 30.799 276 GLU D CA 1
ATOM 5307 C C . GLU D 1 87 ? -4.441 -58.575 -39.040 1.000 28.814 276 GLU D C 1
ATOM 5308 O O . GLU D 1 87 ? -4.918 -59.448 -38.274 1.000 28.428 276 GLU D O 1
ATOM 5314 N N . SER D 1 88 ? -4.707 -57.266 -38.949 1.000 25.500 277 SER D N 1
ATOM 5315 C CA . SER D 1 88 ? -5.479 -56.621 -37.857 1.000 24.194 277 SER D CA 1
ATOM 5316 C C . SER D 1 88 ? -6.985 -56.849 -38.024 1.000 25.108 277 SER D C 1
ATOM 5317 O O . SER D 1 88 ? -7.483 -57.051 -39.150 1.000 25.568 277 SER D O 1
ATOM 5320 N N . THR D 1 89 ? -7.684 -56.818 -36.897 1.000 27.035 278 THR D N 1
ATOM 5321 C CA . THR D 1 89 ? -9.154 -56.852 -36.799 1.000 28.103 278 THR D CA 1
ATOM 5322 C C . THR D 1 89 ? -9.597 -55.509 -36.225 1.000 27.206 278 THR D C 1
ATOM 5323 O O . THR D 1 89 ? -8.975 -55.067 -35.245 1.000 27.818 278 THR D O 1
ATOM 5327 N N . VAL D 1 90 ? -10.621 -54.909 -36.829 1.000 28.412 279 VAL D N 1
ATOM 5328 C CA . VAL D 1 90 ? -11.355 -53.736 -36.281 1.000 28.440 279 VAL D CA 1
ATOM 5329 C C . VAL D 1 90 ? -12.843 -54.088 -36.295 1.000 30.308 279 VAL D C 1
ATOM 5330 O O . VAL D 1 90 ? -13.354 -54.493 -37.357 1.000 32.169 279 VAL D O 1
ATOM 5334 N N . SER D 1 91 ? -13.502 -53.967 -35.147 1.000 31.294 280 SER D N 1
ATOM 5335 C CA . SER D 1 91 ? -14.951 -54.232 -34.974 1.000 31.189 280 SER D CA 1
ATOM 5336 C C . SER D 1 91 ? -15.595 -53.058 -34.240 1.000 33.404 280 SER D C 1
ATOM 5337 O O . SER D 1 91 ? -14.875 -52.298 -33.584 1.000 31.863 280 SER D O 1
ATOM 5340 N N . GLU D 1 92 ? -16.920 -52.940 -34.329 1.000 36.471 281 GLU D N 1
ATOM 5341 C CA . GLU D 1 92 ? -17.693 -51.918 -33.583 1.000 37.812 281 GLU D CA 1
ATOM 5342 C C . GLU D 1 92 ? -17.814 -52.389 -32.132 1.000 36.545 281 GLU D C 1
ATOM 5343 O O . GLU D 1 92 ? -18.039 -53.599 -31.910 1.000 35.991 281 GLU D O 1
ATOM 5349 N N . ALA D 1 93 ? -17.631 -51.469 -31.191 1.000 35.876 282 ALA D N 1
ATOM 5350 C CA . ALA D 1 93 ? -17.912 -51.671 -29.754 1.000 38.680 282 ALA D CA 1
ATOM 5351 C C . ALA D 1 93 ? -19.425 -51.851 -29.584 1.000 39.268 282 ALA D C 1
ATOM 5352 O O . ALA D 1 93 ? -20.175 -51.176 -30.302 1.000 38.707 282 ALA D O 1
ATOM 5354 N N . GLY D 1 94 ? -19.852 -52.755 -28.704 1.000 42.541 283 GLY D N 1
ATOM 5355 C CA . GLY D 1 94 ? -21.272 -52.905 -28.331 1.000 40.655 283 GLY D CA 1
ATOM 5356 C C . GLY D 1 94 ? -21.698 -51.835 -27.323 1.000 41.314 283 GLY D C 1
ATOM 5357 O O . GLY D 1 94 ? -20.881 -51.024 -26.898 1.000 36.254 283 GLY D O 1
ATOM 5358 N N . PRO D 1 95 ? -22.989 -51.815 -26.910 1.000 42.760 284 PRO D N 1
ATOM 5359 C CA . PRO D 1 95 ? -23.551 -50.726 -26.103 1.000 42.751 284 PRO D CA 1
ATOM 5360 C C . PRO D 1 95 ? -22.850 -50.321 -24.793 1.000 40.801 284 PRO D C 1
ATOM 5361 O O . PRO D 1 95 ? -22.882 -49.146 -24.485 1.000 41.432 284 PRO D O 1
ATOM 5365 N N . ASN D 1 96 ? -22.279 -51.272 -24.041 1.000 41.629 285 ASN D N 1
ATOM 5366 C CA . ASN D 1 96 ? -21.634 -51.034 -22.715 1.000 41.209 285 ASN D CA 1
ATOM 5367 C C . ASN D 1 96 ? -20.136 -50.742 -22.870 1.000 43.555 285 ASN D C 1
ATOM 5368 O O . ASN D 1 96 ? -19.508 -50.362 -21.856 1.000 43.226 285 ASN D O 1
ATOM 5373 N N . GLN D 1 97 ? -19.588 -50.935 -24.072 1.000 44.313 286 GLN D N 1
ATOM 5374 C CA . GLN D 1 97 ? -18.163 -50.666 -24.404 1.000 46.210 286 GLN D CA 1
ATOM 5375 C C . GLN D 1 97 ? -18.011 -49.211 -24.859 1.000 46.987 286 GLN D C 1
ATOM 5376 O O . GLN D 1 97 ? -16.917 -48.652 -24.660 1.000 45.777 286 GLN D O 1
ATOM 5382 N N . THR D 1 98 ? -19.060 -48.636 -25.461 1.000 48.864 287 THR D N 1
ATOM 5383 C CA . THR D 1 98 ? -19.073 -47.255 -26.013 1.000 49.736 287 THR D CA 1
ATOM 5384 C C . THR D 1 98 ? -18.830 -46.251 -24.878 1.000 49.915 287 THR D C 1
ATOM 5385 O O . THR D 1 98 ? -19.478 -46.374 -23.821 1.000 51.278 287 THR D O 1
ATOM 5389 N N . PHE D 1 99 ? -17.905 -45.315 -25.107 1.000 48.569 288 PHE D N 1
ATOM 5390 C CA . PHE D 1 99 ? -17.579 -44.155 -24.237 1.000 46.027 288 PHE D CA 1
ATOM 5391 C C . PHE D 1 99 ? -17.401 -42.929 -25.137 1.000 47.298 288 PHE D C 1
ATOM 5392 O O . PHE D 1 99 ? -17.462 -43.079 -26.377 1.000 47.187 288 PHE D O 1
ATOM 5400 N N . GLU D 1 100 ? -17.208 -41.756 -24.536 1.000 46.597 289 GLU D N 1
ATOM 5401 C CA . GLU D 1 100 ? -16.711 -40.539 -25.230 1.000 49.590 289 GLU D CA 1
ATOM 5402 C C . GLU D 1 100 ? -15.370 -40.171 -24.592 1.000 47.715 289 GLU D C 1
ATOM 5403 O O . GLU D 1 100 ? -15.242 -40.299 -23.355 1.000 46.596 289 GLU D O 1
ATOM 5409 N N . VAL D 1 101 ? -14.395 -39.782 -25.413 1.000 47.762 290 VAL D N 1
ATOM 5410 C CA . VAL D 1 101 ? -13.056 -39.347 -24.928 1.000 46.219 290 VAL D CA 1
ATOM 5411 C C . VAL D 1 101 ? -13.261 -38.013 -24.227 1.000 46.962 290 VAL D C 1
ATOM 5412 O O . VAL D 1 101 ? -13.954 -37.150 -24.766 1.000 43.640 290 VAL D O 1
ATOM 5416 N N . PRO D 1 102 ? -12.721 -37.826 -22.999 1.000 50.875 291 PRO D N 1
ATOM 5417 C CA . PRO D 1 102 ? -12.799 -36.535 -22.318 1.000 51.205 291 PRO D CA 1
ATOM 5418 C C . PRO D 1 102 ? -12.269 -35.403 -23.210 1.000 51.338 291 PRO D C 1
ATOM 5419 O O . PRO D 1 102 ? -11.286 -35.617 -23.912 1.000 47.146 291 PRO D O 1
ATOM 5423 N N . ASN D 1 103 ? -12.931 -34.242 -23.166 1.000 47.715 292 ASN D N 1
ATOM 5424 C CA . ASN D 1 103 ? -12.459 -32.997 -23.829 1.000 47.563 292 ASN D CA 1
ATOM 5425 C C . ASN D 1 103 ? -10.982 -32.765 -23.478 1.000 43.693 292 ASN D C 1
ATOM 5426 O O . ASN D 1 103 ? -10.277 -32.174 -24.315 1.000 45.262 292 ASN D O 1
ATOM 5431 N N . LYS D 1 104 ? -10.541 -33.195 -22.289 1.000 40.503 293 LYS D N 1
ATOM 5432 C CA . LYS D 1 104 ? -9.128 -33.060 -21.824 1.000 44.405 293 LYS D CA 1
ATOM 5433 C C . LYS D 1 104 ? -8.182 -33.770 -22.797 1.000 44.828 293 LYS D C 1
ATOM 5434 O O . LYS D 1 104 ? -7.206 -33.139 -23.248 1.000 46.051 293 LYS D O 1
ATOM 5440 N N . ILE D 1 105 ? -8.444 -35.049 -23.071 1.000 41.877 294 ILE D N 1
ATOM 5441 C CA . ILE D 1 105 ? -7.521 -35.916 -23.864 1.000 42.902 294 ILE D CA 1
ATOM 5442 C C . ILE D 1 105 ? -7.630 -35.504 -25.340 1.000 40.151 294 ILE D C 1
ATOM 5443 O O . ILE D 1 105 ? -6.590 -35.510 -26.026 1.000 41.260 294 ILE D O 1
ATOM 5448 N N . ILE D 1 106 ? -8.823 -35.111 -25.792 1.000 42.909 295 ILE D N 1
ATOM 5449 C CA . ILE D 1 106 ? -9.058 -34.587 -27.173 1.000 45.715 295 ILE D CA 1
ATOM 5450 C C . ILE D 1 106 ? -8.097 -33.420 -27.422 1.000 47.474 295 ILE D C 1
ATOM 5451 O O . ILE D 1 106 ? -7.479 -33.398 -28.503 1.000 50.010 295 ILE D O 1
ATOM 5456 N N . ASN D 1 107 ? -7.984 -32.491 -26.465 1.000 48.150 296 ASN D N 1
ATOM 5457 C CA . ASN D 1 107 ? -7.133 -31.273 -26.581 1.000 48.527 296 ASN D CA 1
ATOM 5458 C C . ASN D 1 107 ? -5.654 -31.657 -26.426 1.000 46.404 296 ASN D C 1
ATOM 5459 O O . ASN D 1 107 ? -4.810 -31.001 -27.067 1.000 47.311 296 ASN D O 1
ATOM 5464 N N . ARG D 1 108 ? -5.351 -32.694 -25.639 1.000 44.079 297 ARG D N 1
ATOM 5465 C CA . ARG D 1 108 ? -3.973 -33.247 -25.498 1.000 42.167 297 ARG D CA 1
ATOM 5466 C C . ARG D 1 108 ? -3.484 -33.829 -26.835 1.000 40.183 297 ARG D C 1
ATOM 5467 O O . ARG D 1 108 ? -2.284 -33.703 -27.141 1.000 36.903 297 ARG D O 1
ATOM 5475 N N . ALA D 1 109 ? -4.365 -34.491 -27.581 1.000 36.965 298 ALA D N 1
ATOM 5476 C CA . ALA D 1 109 ? -4.047 -35.170 -28.859 1.000 35.934 298 ALA D CA 1
ATOM 5477 C C . ALA D 1 109 ? -3.710 -34.134 -29.945 1.000 37.531 298 ALA D C 1
ATOM 5478 O O . ALA D 1 109 ? -3.034 -34.514 -30.929 1.000 34.392 298 ALA D O 1
ATOM 5480 N N . LYS D 1 110 ? -4.150 -32.882 -29.767 1.000 38.449 299 LYS D N 1
ATOM 5481 C CA . LYS D 1 110 ? -3.981 -31.774 -30.748 1.000 40.701 299 LYS D CA 1
ATOM 5482 C C . LYS D 1 110 ? -2.793 -30.880 -30.369 1.000 40.974 299 LYS D C 1
ATOM 5483 O O . LYS D 1 110 ? -2.548 -29.903 -31.102 1.000 41.210 299 LYS D O 1
ATOM 5489 N N . GLU D 1 111 ? -2.085 -31.162 -29.270 1.000 39.224 300 GLU D N 1
ATOM 5490 C CA . GLU D 1 111 ? -0.944 -30.307 -28.842 1.000 38.915 300 GLU D CA 1
ATOM 5491 C C . GLU D 1 111 ? 0.235 -30.547 -29.791 1.000 36.461 300 GLU D C 1
ATOM 5492 O O . GLU D 1 111 ? 0.510 -31.723 -30.109 1.000 36.700 300 GLU D O 1
ATOM 5498 N N . THR D 1 112 ? 0.865 -29.460 -30.250 1.000 32.800 301 THR D N 1
ATOM 5499 C CA . THR D 1 112 ? 2.116 -29.449 -31.050 1.000 31.502 301 THR D CA 1
ATOM 5500 C C . THR D 1 112 ? 3.221 -28.861 -30.165 1.000 31.501 301 THR D C 1
ATOM 5501 O O . THR D 1 112 ? 2.937 -27.882 -29.458 1.000 31.985 301 THR D O 1
ATOM 5505 N N . LEU D 1 113 ? 4.431 -29.425 -30.179 1.000 33.592 302 LEU D N 1
ATOM 5506 C CA . LEU D 1 113 ? 5.501 -28.936 -29.273 1.000 33.467 302 LEU D CA 1
ATOM 5507 C C . LEU D 1 113 ? 6.048 -27.618 -29.829 1.000 31.559 302 LEU D C 1
ATOM 5508 O O . LEU D 1 113 ? 6.015 -27.404 -31.071 1.000 31.251 302 LEU D O 1
ATOM 5513 N N . LYS D 1 114 ? 6.485 -26.743 -28.929 1.000 29.528 303 LYS D N 1
ATOM 5514 C CA . LYS D 1 114 ? 7.281 -25.549 -29.287 1.000 31.293 303 LYS D CA 1
ATOM 5515 C C . LYS D 1 114 ? 8.551 -26.048 -29.978 1.000 29.443 303 LYS D C 1
ATOM 5516 O O . LYS D 1 114 ? 9.078 -27.081 -29.554 1.000 28.758 303 LYS D O 1
ATOM 5522 N N . ILE D 1 115 ? 9.005 -25.354 -31.020 1.000 27.050 304 ILE D N 1
ATOM 5523 C CA . ILE D 1 115 ? 10.133 -25.818 -31.881 1.000 26.000 304 ILE D CA 1
ATOM 5524 C C . ILE D 1 115 ? 11.463 -25.805 -31.111 1.000 25.130 304 ILE D C 1
ATOM 5525 O O . ILE D 1 115 ? 12.307 -26.679 -31.392 1.000 24.386 304 ILE D O 1
ATOM 5530 N N . ASP D 1 116 ? 11.665 -24.884 -30.168 1.000 26.471 305 ASP D N 1
ATOM 5531 C CA . ASP D 1 116 ? 12.909 -24.883 -29.352 1.000 29.704 305 ASP D CA 1
ATOM 5532 C C . ASP D 1 116 ? 12.944 -26.161 -28.505 1.000 28.492 305 ASP D C 1
ATOM 5533 O O . ASP D 1 116 ? 14.048 -26.722 -28.348 1.000 27.770 305 ASP D O 1
ATOM 5538 N N . ILE D 1 117 ? 11.786 -26.618 -28.015 1.000 28.283 306 ILE D N 1
ATOM 5539 C CA . ILE D 1 117 ? 11.652 -27.883 -27.227 1.000 28.800 306 ILE D CA 1
ATOM 5540 C C . ILE D 1 117 ? 11.812 -29.078 -28.176 1.000 27.541 306 ILE D C 1
ATOM 5541 O O . ILE D 1 117 ? 12.494 -30.055 -27.805 1.000 27.759 306 ILE D O 1
ATOM 5546 N N . LEU D 1 118 ? 11.244 -28.999 -29.382 1.000 26.385 307 LEU D N 1
ATOM 5547 C CA . LEU D 1 118 ? 11.415 -30.048 -30.414 1.000 27.092 307 LEU D CA 1
ATOM 5548 C C . LEU D 1 118 ? 12.911 -30.285 -30.685 1.000 25.766 307 LEU D C 1
ATOM 5549 O O . LEU D 1 118 ? 13.310 -31.452 -30.812 1.000 27.826 307 LEU D O 1
ATOM 5554 N N . HIS D 1 119 ? 13.725 -29.236 -30.765 1.000 28.179 308 HIS D N 1
ATOM 5555 C CA . HIS D 1 119 ? 15.193 -29.349 -30.999 1.000 28.667 308 HIS D CA 1
ATOM 5556 C C . HIS D 1 119 ? 15.866 -30.187 -29.904 1.000 29.451 308 HIS D C 1
ATOM 5557 O O . HIS D 1 119 ? 16.909 -30.772 -30.196 1.000 30.666 308 HIS D O 1
ATOM 5564 N N . LYS D 1 120 ? 15.288 -30.248 -28.703 1.000 30.298 309 LYS D N 1
ATOM 5565 C CA . LYS D 1 120 ? 15.888 -30.956 -27.540 1.000 31.604 309 LYS D CA 1
ATOM 5566 C C . LYS D 1 120 ? 15.260 -32.340 -27.349 1.000 30.959 309 LYS D C 1
ATOM 5567 O O . LYS D 1 120 ? 15.649 -33.019 -26.388 1.000 29.258 309 LYS D O 1
ATOM 5573 N N . GLN D 1 121 ? 14.343 -32.754 -28.234 1.000 30.194 310 GLN D N 1
ATOM 5574 C CA . GLN D 1 121 ? 13.694 -34.094 -28.199 1.000 30.243 310 GLN D CA 1
ATOM 5575 C C . GLN D 1 121 ? 14.738 -35.186 -28.473 1.000 28.337 310 GLN D C 1
ATOM 5576 O O . GLN D 1 121 ? 15.766 -34.880 -29.115 1.000 26.961 310 GLN D O 1
ATOM 5582 N N . ALA D 1 122 ? 14.483 -36.416 -28.010 1.000 28.297 311 ALA D N 1
ATOM 5583 C CA . ALA D 1 122 ? 15.359 -37.590 -28.255 1.000 28.957 311 ALA D CA 1
ATOM 5584 C C . ALA D 1 122 ? 15.441 -37.868 -29.764 1.000 30.308 311 ALA D C 1
ATOM 5585 O O . ALA D 1 122 ? 14.395 -37.969 -30.405 1.000 29.223 311 ALA D O 1
ATOM 5587 N N . SER D 1 123 ? 16.657 -37.972 -30.302 1.000 30.921 312 SER D N 1
ATOM 5588 C CA . SER D 1 123 ? 16.954 -38.488 -31.664 1.000 30.815 312 SER D CA 1
ATOM 5589 C C . SER D 1 123 ? 16.157 -39.778 -31.908 1.000 28.174 312 SER D C 1
ATOM 5590 O O . SER D 1 123 ? 16.135 -40.635 -31.016 1.000 29.706 312 SER D O 1
ATOM 5593 N N . GLY D 1 124 ? 15.484 -39.899 -33.058 1.000 26.656 313 GLY D N 1
ATOM 5594 C CA . GLY D 1 124 ? 14.685 -41.087 -33.403 1.000 27.022 313 GLY D CA 1
ATOM 5595 C C . GLY D 1 124 ? 13.250 -41.009 -32.901 1.000 26.750 313 GLY D C 1
ATOM 5596 O O . GLY D 1 124 ? 12.453 -41.925 -33.221 1.000 27.971 313 GLY D O 1
ATOM 5597 N N . ASN D 1 125 ? 12.893 -39.972 -32.140 1.000 25.247 314 ASN D N 1
ATOM 5598 C CA . ASN D 1 125 ? 11.476 -39.749 -31.750 1.000 25.179 314 ASN D CA 1
ATOM 5599 C C . ASN D 1 125 ? 10.648 -39.572 -33.030 1.000 24.785 314 ASN D C 1
ATOM 5600 O O . ASN D 1 125 ? 11.151 -38.966 -33.992 1.000 23.142 314 ASN D O 1
ATOM 5605 N N . ILE D 1 126 ? 9.423 -40.097 -33.034 1.000 24.698 315 ILE D N 1
ATOM 5606 C CA . ILE D 1 126 ? 8.445 -39.853 -34.127 1.000 25.819 315 ILE D CA 1
ATOM 5607 C C . ILE D 1 126 ? 7.697 -38.573 -33.752 1.000 25.352 315 ILE D C 1
ATOM 5608 O O . ILE D 1 126 ? 7.409 -38.375 -32.567 1.000 27.907 315 ILE D O 1
ATOM 5613 N N . VAL D 1 127 ? 7.486 -37.697 -34.722 1.000 23.029 316 VAL D N 1
ATOM 5614 C CA . VAL D 1 127 ? 6.919 -36.347 -34.471 1.000 23.712 316 VAL D CA 1
ATOM 5615 C C . VAL D 1 127 ? 5.669 -36.181 -35.328 1.000 22.743 316 VAL D C 1
ATOM 5616 O O . VAL D 1 127 ? 5.744 -36.402 -36.567 1.000 22.931 316 VAL D O 1
ATOM 5620 N N . TYR D 1 128 ? 4.569 -35.825 -34.666 1.000 22.375 317 TYR D N 1
ATOM 5621 C CA . TYR D 1 128 ? 3.329 -35.330 -35.299 1.000 22.483 317 TYR D CA 1
ATOM 5622 C C . TYR D 1 128 ? 3.066 -33.918 -34.784 1.000 22.706 317 TYR D C 1
ATOM 5623 O O . TYR D 1 128 ? 3.309 -33.671 -33.589 1.000 21.122 317 TYR D O 1
ATOM 5632 N N . GLY D 1 129 ? 2.590 -33.022 -35.638 1.000 21.258 318 GLY D N 1
ATOM 5633 C CA . GLY D 1 129 ? 2.258 -31.666 -35.168 1.000 22.790 318 GLY D CA 1
ATOM 5634 C C . GLY D 1 129 ? 1.872 -30.736 -36.285 1.000 23.883 318 GLY D C 1
ATOM 5635 O O . GLY D 1 129 ? 2.125 -31.071 -37.465 1.000 21.349 318 GLY D O 1
ATOM 5636 N N . VAL D 1 130 ? 1.306 -29.586 -35.915 1.000 23.674 319 VAL D N 1
ATOM 5637 C CA . VAL D 1 130 ? 0.911 -28.522 -36.880 1.000 26.062 319 VAL D CA 1
ATOM 5638 C C . VAL D 1 130 ? 1.872 -27.351 -36.719 1.000 25.911 319 VAL D C 1
ATOM 5639 O O . VAL D 1 130 ? 1.962 -26.807 -35.600 1.000 27.063 319 VAL D O 1
ATOM 5643 N N . PHE D 1 131 ? 2.567 -26.991 -37.797 1.000 25.134 320 PHE D N 1
ATOM 5644 C CA . PHE D 1 131 ? 3.633 -25.965 -37.796 1.000 26.390 320 PHE D CA 1
ATOM 5645 C C . PHE D 1 131 ? 3.420 -24.996 -38.952 1.000 27.175 320 PHE D C 1
ATOM 5646 O O . PHE D 1 131 ? 3.089 -25.433 -40.074 1.000 29.018 320 PHE D O 1
ATOM 5654 N N . MET D 1 132 ? 3.671 -23.716 -38.686 1.000 27.698 321 MET D N 1
ATOM 5655 C CA . MET D 1 132 ? 3.550 -22.644 -39.704 1.000 30.819 321 MET D CA 1
ATOM 5656 C C . MET D 1 132 ? 4.738 -22.725 -40.662 1.000 28.003 321 MET D C 1
ATOM 5657 O O . MET D 1 132 ? 5.864 -22.883 -40.175 1.000 30.353 321 MET D O 1
ATOM 5662 N N . LEU D 1 133 ? 4.502 -22.596 -41.972 1.000 28.000 322 LEU D N 1
ATOM 5663 C CA . LEU D 1 133 ? 5.593 -22.548 -42.979 1.000 27.502 322 LEU D CA 1
ATOM 5664 C C . LEU D 1 133 ? 6.229 -21.150 -43.006 1.000 30.438 322 LEU D C 1
ATOM 5665 O O . LEU D 1 133 ? 5.491 -20.150 -43.113 1.000 31.993 322 LEU D O 1
ATOM 5670 N N . HIS D 1 134 ? 7.559 -21.078 -42.937 1.000 27.857 323 HIS D N 1
ATOM 5671 C CA . HIS D 1 134 ? 8.329 -19.828 -43.170 1.000 33.240 323 HIS D CA 1
ATOM 5672 C C . HIS D 1 134 ? 8.736 -19.759 -44.644 1.000 32.636 323 HIS D C 1
ATOM 5673 O O . HIS D 1 134 ? 8.511 -18.717 -45.277 1.000 33.737 323 HIS D O 1
ATOM 5680 N N . LYS D 1 135 ? 9.295 -20.852 -45.162 1.000 33.149 324 LYS D N 1
ATOM 5681 C CA . LYS D 1 135 ? 9.949 -20.912 -46.493 1.000 34.681 324 LYS D CA 1
ATOM 5682 C C . LYS D 1 135 ? 9.955 -22.364 -46.979 1.000 36.006 324 LYS D C 1
ATOM 5683 O O . LYS D 1 135 ? 10.046 -23.271 -46.125 1.000 36.212 324 LYS D O 1
ATOM 5689 N N . LYS D 1 136 ? 9.855 -22.557 -48.295 1.000 35.480 325 LYS D N 1
ATOM 5690 C CA . LYS D 1 136 ? 9.750 -23.877 -48.973 1.000 37.837 325 LYS D CA 1
ATOM 5691 C C . LYS D 1 136 ? 10.729 -23.885 -50.150 1.000 38.779 325 LYS D C 1
ATOM 5692 O O . LYS D 1 136 ? 10.535 -23.042 -51.051 1.000 36.625 325 LYS D O 1
ATOM 5698 N N . THR D 1 137 ? 11.727 -24.781 -50.125 1.000 36.871 326 THR D N 1
ATOM 5699 C CA . THR D 1 137 ? 12.734 -24.997 -51.203 1.000 38.072 326 THR D CA 1
ATOM 5700 C C . THR D 1 137 ? 12.507 -26.373 -51.849 1.000 36.194 326 THR D C 1
ATOM 5701 O O . THR D 1 137 ? 12.730 -27.377 -51.161 1.000 35.733 326 THR D O 1
ATOM 5705 N N . VAL D 1 138 ? 12.094 -26.408 -53.125 1.000 34.902 327 VAL D N 1
ATOM 5706 C CA . VAL D 1 138 ? 11.778 -27.651 -53.895 1.000 34.465 327 VAL D CA 1
ATOM 5707 C C . VAL D 1 138 ? 12.987 -28.001 -54.772 1.000 35.327 327 VAL D C 1
ATOM 5708 O O . VAL D 1 138 ? 13.279 -27.221 -55.692 1.000 34.078 327 VAL D O 1
ATOM 5712 N N . ASN D 1 139 ? 13.664 -29.122 -54.487 1.000 34.650 328 ASN D N 1
ATOM 5713 C CA . ASN D 1 139 ? 14.775 -29.682 -55.309 1.000 33.177 328 ASN D CA 1
ATOM 5714 C C . ASN D 1 139 ? 14.209 -30.833 -56.149 1.000 31.969 328 ASN D C 1
ATOM 5715 O O . ASN D 1 139 ? 12.983 -30.871 -56.337 1.000 28.217 328 ASN D O 1
ATOM 5720 N N . GLN D 1 140 ? 15.052 -31.752 -56.626 1.000 31.373 329 GLN D N 1
ATOM 5721 C CA . GLN D 1 140 ? 14.642 -32.745 -57.653 1.000 31.160 329 GLN D CA 1
ATOM 5722 C C . GLN D 1 140 ? 13.740 -33.824 -57.039 1.000 29.419 329 GLN D C 1
ATOM 5723 O O . GLN D 1 140 ? 12.709 -34.119 -57.654 1.000 28.613 329 GLN D O 1
ATOM 5729 N N . LYS D 1 141 ? 14.092 -34.374 -55.875 1.000 31.276 330 LYS D N 1
ATOM 5730 C CA . LYS D 1 141 ? 13.287 -35.423 -55.183 1.000 31.027 330 LYS D CA 1
ATOM 5731 C C . LYS D 1 141 ? 13.039 -35.054 -53.715 1.000 29.349 330 LYS D C 1
ATOM 5732 O O . LYS D 1 141 ? 12.498 -35.909 -52.993 1.000 28.896 330 LYS D O 1
ATOM 5738 N N . THR D 1 142 ? 13.444 -33.861 -53.282 1.000 26.607 331 THR D N 1
ATOM 5739 C CA . THR D 1 142 ? 13.363 -33.408 -51.867 1.000 28.981 331 THR D CA 1
ATOM 5740 C C . THR D 1 142 ? 12.788 -31.994 -51.815 1.000 28.259 331 THR D C 1
ATOM 5741 O O . THR D 1 142 ? 13.122 -31.187 -52.691 1.000 29.862 331 THR D O 1
ATOM 5745 N N . THR D 1 143 ? 11.946 -31.722 -50.820 1.000 28.319 332 THR D N 1
ATOM 5746 C CA . THR D 1 143 ? 11.487 -30.357 -50.478 1.000 26.487 332 THR D CA 1
ATOM 5747 C C . THR D 1 143 ? 11.912 -30.090 -49.035 1.000 26.250 332 THR D C 1
ATOM 5748 O O . THR D 1 143 ? 11.672 -30.977 -48.182 1.000 25.248 332 THR D O 1
ATOM 5752 N N . ILE D 1 144 ? 12.555 -28.954 -48.787 1.000 26.761 333 ILE D N 1
ATOM 5753 C CA . ILE D 1 144 ? 12.859 -28.476 -47.407 1.000 27.671 333 ILE D CA 1
ATOM 5754 C C . ILE D 1 144 ? 11.773 -27.470 -47.024 1.000 28.114 333 ILE D C 1
ATOM 5755 O O . ILE D 1 144 ? 11.745 -26.372 -47.597 1.000 32.374 333 ILE D O 1
ATOM 5760 N N . TYR D 1 145 ? 10.900 -27.850 -46.098 1.000 26.707 334 TYR D N 1
ATOM 5761 C CA . TYR D 1 145 ? 9.892 -26.941 -45.510 1.000 26.989 334 TYR D CA 1
ATOM 5762 C C . TYR D 1 145 ? 10.505 -26.387 -44.227 1.000 28.076 334 TYR D C 1
ATOM 5763 O O . TYR D 1 145 ? 10.673 -27.148 -43.255 1.000 26.083 334 TYR D O 1
ATOM 5772 N N . GLU D 1 146 ? 10.885 -25.111 -44.237 1.000 27.873 335 GLU D N 1
ATOM 5773 C CA . GLU D 1 146 ? 11.384 -24.424 -43.022 1.000 29.542 335 GLU D CA 1
ATOM 5774 C C . GLU D 1 146 ? 10.158 -23.983 -42.226 1.000 28.978 335 GLU D C 1
ATOM 5775 O O . GLU D 1 146 ? 9.372 -23.167 -42.751 1.000 29.860 335 GLU D O 1
ATOM 5781 N N . ILE D 1 147 ? 9.967 -24.572 -41.046 1.000 27.141 336 ILE D N 1
ATOM 5782 C CA . ILE D 1 147 ? 8.793 -24.299 -40.172 1.000 26.986 336 ILE D CA 1
ATOM 5783 C C . ILE D 1 147 ? 9.246 -23.330 -39.076 1.000 26.679 336 ILE D C 1
ATOM 5784 O O . ILE D 1 147 ? 10.444 -23.304 -38.749 1.000 28.770 336 ILE D O 1
ATOM 5789 N N . GLN D 1 148 ? 8.305 -22.570 -38.533 1.000 27.857 337 GLN D N 1
ATOM 5790 C CA . GLN D 1 148 ? 8.581 -21.431 -37.631 1.000 29.749 337 GLN D CA 1
ATOM 5791 C C . GLN D 1 148 ? 7.481 -21.353 -36.575 1.000 28.426 337 GLN D C 1
ATOM 5792 O O . GLN D 1 148 ? 6.313 -21.605 -36.925 1.000 28.723 337 GLN D O 1
ATOM 5798 N N . ASP D 1 149 ? 7.858 -21.044 -35.333 1.000 27.255 338 ASP D N 1
ATOM 5799 C CA . ASP D 1 149 ? 6.931 -20.547 -34.282 1.000 28.598 338 ASP D CA 1
ATOM 5800 C C . ASP D 1 149 ? 7.641 -19.396 -33.561 1.000 30.247 338 ASP D C 1
ATOM 5801 O O . ASP D 1 149 ? 8.691 -18.951 -34.051 1.000 31.101 338 ASP D O 1
ATOM 5806 N N . ASP D 1 150 ? 7.106 -18.934 -32.432 1.000 35.762 339 ASP D N 1
ATOM 5807 C CA . ASP D 1 150 ? 7.604 -17.711 -31.745 1.000 39.860 339 ASP D CA 1
ATOM 5808 C C . ASP D 1 150 ? 8.940 -17.988 -31.040 1.000 41.871 339 ASP D C 1
ATOM 5809 O O . ASP D 1 150 ? 9.532 -17.025 -30.523 1.000 44.556 339 ASP D O 1
ATOM 5814 N N . ARG D 1 151 ? 9.409 -19.241 -31.015 1.000 39.252 340 ARG D N 1
ATOM 5815 C CA . ARG D 1 151 ? 10.581 -19.641 -30.195 1.000 38.374 340 ARG D CA 1
ATOM 5816 C C . ARG D 1 151 ? 11.662 -20.333 -31.038 1.000 36.961 340 ARG D C 1
ATOM 5817 O O . ARG D 1 151 ? 1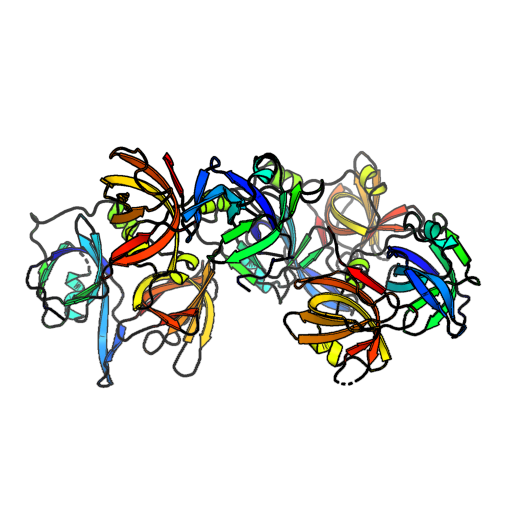2.767 -20.537 -30.497 1.000 34.937 340 ARG D O 1
ATOM 5825 N N . GLY D 1 152 ? 11.411 -20.643 -32.313 1.000 34.234 341 GLY D N 1
ATOM 5826 C CA . GLY D 1 152 ? 12.429 -21.346 -33.112 1.000 32.649 341 GLY D CA 1
ATOM 5827 C C . GLY D 1 152 ? 12.001 -21.664 -34.528 1.000 32.494 341 GLY D C 1
ATOM 5828 O O . GLY D 1 152 ? 10.805 -21.489 -34.866 1.000 31.459 341 GLY D O 1
ATOM 5829 N N . LYS D 1 153 ? 12.973 -22.125 -35.316 1.000 31.757 342 LYS D N 1
ATOM 5830 C CA . LYS D 1 153 ? 12.801 -22.552 -36.722 1.000 31.898 342 LYS D CA 1
ATOM 5831 C C . LYS D 1 153 ? 13.494 -23.907 -36.891 1.000 30.768 342 LYS D C 1
ATOM 5832 O O . LYS D 1 153 ? 14.445 -24.200 -36.138 1.000 28.422 342 LYS D O 1
ATOM 5838 N N . MET D 1 154 ? 12.999 -24.728 -37.810 1.000 29.507 343 MET D N 1
ATOM 5839 C CA . MET D 1 154 ? 13.534 -26.087 -38.052 1.000 29.555 343 MET D CA 1
ATOM 5840 C C . MET D 1 154 ? 13.234 -26.483 -39.497 1.000 29.709 343 MET D C 1
ATOM 5841 O O . MET D 1 154 ? 12.192 -26.043 -40.048 1.000 28.295 343 MET D O 1
ATOM 5846 N N . ASP D 1 155 ? 14.129 -27.279 -40.076 1.000 28.254 344 ASP D N 1
ATOM 5847 C CA . ASP D 1 155 ? 13.963 -27.887 -41.416 1.000 28.096 344 ASP D CA 1
ATOM 5848 C C . ASP D 1 155 ? 13.110 -29.149 -41.315 1.000 26.649 344 ASP D C 1
ATOM 5849 O O . ASP D 1 155 ? 13.374 -30.010 -40.432 1.000 27.564 344 ASP D O 1
ATOM 5854 N N . VAL D 1 156 ? 12.133 -29.249 -42.211 1.000 25.747 345 VAL D N 1
ATOM 5855 C CA . VAL D 1 156 ? 11.336 -30.480 -42.454 1.000 24.805 345 VAL D CA 1
ATOM 5856 C C . VAL D 1 156 ? 11.743 -31.004 -43.826 1.000 25.406 345 VAL D C 1
ATOM 5857 O O . VAL D 1 156 ? 11.561 -30.275 -44.813 1.000 27.284 345 VAL D O 1
ATOM 5861 N N . VAL D 1 157 ? 12.314 -32.207 -43.876 1.000 24.751 346 VAL D N 1
ATOM 5862 C CA . VAL D 1 157 ? 12.810 -32.791 -45.150 1.000 24.149 346 VAL D CA 1
ATOM 5863 C C . VAL D 1 157 ? 11.741 -33.743 -45.686 1.000 22.995 346 VAL D C 1
ATOM 5864 O O . VAL D 1 157 ? 11.507 -34.798 -45.081 1.000 23.316 346 VAL D O 1
ATOM 5868 N N . GLY D 1 158 ? 11.114 -33.370 -46.799 1.000 23.202 347 GLY D N 1
ATOM 5869 C CA . GLY D 1 158 ? 10.014 -34.129 -47.404 1.000 22.551 347 GLY D CA 1
ATOM 5870 C C . GLY D 1 158 ? 10.469 -34.812 -48.671 1.000 22.053 347 GLY D C 1
ATOM 5871 O O . GLY D 1 158 ? 10.949 -34.088 -49.568 1.000 22.402 347 GLY D O 1
ATOM 5872 N N . THR D 1 159 ? 10.355 -36.142 -48.725 1.000 23.206 348 THR D N 1
ATOM 5873 C CA . THR D 1 159 ? 10.544 -36.955 -49.956 1.000 22.928 348 THR D CA 1
ATOM 5874 C C . THR D 1 159 ? 9.291 -37.794 -50.237 1.000 24.571 348 THR D C 1
ATOM 5875 O O . THR D 1 159 ? 8.385 -37.855 -49.365 1.000 23.070 348 THR D O 1
ATOM 5879 N N . GLY D 1 160 ? 9.242 -38.415 -51.421 1.000 24.484 349 GLY D N 1
ATOM 5880 C CA . GLY D 1 160 ? 8.122 -39.263 -51.866 1.000 23.768 349 GLY D CA 1
ATOM 5881 C C . GLY D 1 160 ? 6.818 -38.492 -51.811 1.000 22.793 349 GLY D C 1
ATOM 5882 O O . GLY D 1 160 ? 6.751 -37.386 -52.379 1.000 22.012 349 GLY D O 1
ATOM 5883 N N . GLN D 1 161 ? 5.838 -39.042 -51.099 1.000 23.368 350 GLN D N 1
ATOM 5884 C CA . GLN D 1 161 ? 4.499 -38.419 -50.925 1.000 22.894 350 GLN D CA 1
ATOM 5885 C C . GLN D 1 161 ? 4.623 -37.047 -50.239 1.000 22.855 350 GLN D C 1
ATOM 5886 O O . GLN D 1 161 ? 3.620 -36.307 -50.278 1.000 22.648 350 GLN D O 1
ATOM 5892 N N . CYS D 1 162 ? 5.749 -36.724 -49.574 1.000 22.656 351 CYS D N 1
ATOM 5893 C CA . CYS D 1 162 ? 5.931 -35.444 -48.827 1.000 21.828 351 CYS D CA 1
ATOM 5894 C C . CYS D 1 162 ? 6.749 -34.434 -49.636 1.000 21.822 351 CYS D C 1
ATOM 5895 O O . CYS D 1 162 ? 6.979 -33.328 -49.136 1.000 20.920 351 CYS D O 1
ATOM 5898 N N . HIS D 1 163 ? 7.179 -34.798 -50.842 1.000 23.546 352 HIS D N 1
ATOM 5899 C CA . HIS D 1 163 ? 7.882 -33.893 -51.789 1.000 25.159 352 HIS D CA 1
ATOM 5900 C C . HIS D 1 163 ? 6.872 -33.007 -52.532 1.000 25.956 352 HIS D C 1
ATOM 5901 O O . HIS D 1 163 ? 5.831 -33.544 -52.984 1.000 25.183 352 HIS D O 1
ATOM 5908 N N . ASN D 1 164 ? 7.164 -31.704 -52.607 1.000 26.243 353 ASN D N 1
ATOM 5909 C CA . ASN D 1 164 ? 6.544 -30.711 -53.522 1.000 27.926 353 ASN D CA 1
ATOM 5910 C C . ASN D 1 164 ? 5.042 -30.604 -53.230 1.000 27.427 353 ASN D C 1
ATOM 5911 O O . ASN D 1 164 ? 4.243 -30.521 -54.185 1.000 26.828 353 ASN D O 1
ATOM 5916 N N . ILE D 1 165 ? 4.661 -30.630 -51.952 1.000 26.933 354 ILE D N 1
ATOM 5917 C CA . ILE D 1 165 ? 3.259 -30.353 -51.525 1.000 27.760 354 ILE D CA 1
ATOM 5918 C C . ILE D 1 165 ? 3.043 -28.850 -51.708 1.000 29.616 354 ILE D C 1
ATOM 5919 O O . ILE D 1 165 ? 3.879 -28.045 -51.294 1.000 27.938 354 ILE D O 1
ATOM 5924 N N . PRO D 1 166 ? 1.980 -28.417 -52.423 1.000 30.604 355 PRO D N 1
ATOM 5925 C CA . PRO D 1 166 ? 1.732 -26.992 -52.618 1.000 32.376 355 PRO D CA 1
ATOM 5926 C C . PRO D 1 166 ? 1.425 -26.314 -51.278 1.000 32.512 355 PRO D C 1
ATOM 5927 O O . PRO D 1 166 ? 0.587 -26.806 -50.552 1.000 33.922 355 PRO D O 1
ATOM 5931 N N . CYS D 1 167 ? 2.151 -25.238 -50.983 1.000 32.148 356 CYS D N 1
ATOM 5932 C CA . CYS D 1 167 ? 1.960 -24.381 -49.785 1.000 33.083 356 CYS D CA 1
ATOM 5933 C C . CYS D 1 167 ? 2.816 -23.124 -49.942 1.000 33.432 356 CYS D C 1
ATOM 5934 O O . CYS D 1 167 ? 3.660 -23.097 -50.854 1.000 38.899 356 CYS D O 1
ATOM 5937 N N . GLU D 1 168 ? 2.569 -22.116 -49.109 1.000 33.323 357 GLU D N 1
ATOM 5938 C CA . GLU D 1 168 ? 3.252 -20.800 -49.160 1.000 35.260 357 GLU D CA 1
ATOM 5939 C C . GLU D 1 168 ? 3.440 -20.285 -47.733 1.000 32.772 357 GLU D C 1
ATOM 5940 O O . GLU D 1 168 ? 2.774 -20.802 -46.813 1.000 33.344 357 GLU D O 1
ATOM 5946 N N . GLU D 1 169 ? 4.330 -19.309 -47.561 1.000 34.092 358 GLU D N 1
ATOM 5947 C CA . GLU D 1 169 ? 4.638 -18.685 -46.251 1.000 33.955 358 GLU D CA 1
ATOM 5948 C C . GLU D 1 169 ? 3.331 -18.461 -45.484 1.000 34.429 358 GLU D C 1
ATOM 5949 O O . GLU D 1 169 ? 2.393 -17.875 -46.059 1.000 32.789 358 GLU D O 1
ATOM 5955 N N . GLY D 1 170 ? 3.267 -18.951 -44.242 1.000 32.679 359 GLY D N 1
ATOM 5956 C CA . GLY D 1 170 ? 2.111 -18.773 -43.344 1.000 32.267 359 GLY D CA 1
ATOM 5957 C C . GLY D 1 170 ? 1.138 -19.934 -43.370 1.000 29.922 359 GLY D C 1
ATOM 5958 O O . GLY D 1 170 ? 0.284 -19.979 -42.462 1.000 32.322 359 GLY D O 1
ATOM 5959 N N . ASP D 1 171 ? 1.211 -20.830 -44.362 1.000 28.613 360 ASP D N 1
ATOM 5960 C CA . ASP D 1 171 ? 0.380 -22.064 -44.372 1.000 28.716 360 ASP D CA 1
ATOM 5961 C C . ASP D 1 171 ? 0.742 -22.909 -43.147 1.000 27.231 360 ASP D C 1
ATOM 5962 O O . ASP D 1 171 ? 1.926 -22.884 -42.734 1.000 26.847 360 ASP D O 1
ATOM 5967 N N . LYS D 1 172 ? -0.249 -23.604 -42.589 1.000 27.680 361 LYS D N 1
ATOM 5968 C CA . LYS D 1 172 ? -0.077 -24.551 -41.456 1.000 27.750 361 LYS D CA 1
ATOM 5969 C C . LYS D 1 172 ? 0.101 -25.954 -42.036 1.000 26.525 361 LYS D C 1
ATOM 5970 O O . LYS D 1 172 ? -0.869 -26.477 -42.638 1.000 26.164 361 LYS D O 1
ATOM 5976 N N . LEU D 1 173 ? 1.292 -26.537 -41.863 1.000 24.866 362 LEU D N 1
ATOM 5977 C CA . LEU D 1 173 ? 1.569 -27.944 -42.250 1.000 25.148 362 LEU D CA 1
ATOM 5978 C C . LEU D 1 173 ? 1.169 -28.875 -41.101 1.000 23.815 362 LEU D C 1
ATOM 5979 O O . LEU D 1 173 ? 1.749 -28.742 -40.010 1.000 23.591 362 LEU D O 1
ATOM 5984 N N . GLN D 1 174 ? 0.229 -29.784 -41.350 1.000 23.585 363 GLN D N 1
ATOM 5985 C CA . GLN D 1 174 ? -0.082 -30.939 -40.470 1.000 24.123 363 GLN D CA 1
ATOM 5986 C C . GLN D 1 174 ? 0.915 -32.051 -40.819 1.000 23.699 363 GLN D C 1
ATOM 5987 O O . GLN D 1 174 ? 0.818 -32.630 -41.945 1.000 21.316 363 GLN D O 1
ATOM 5993 N N . LEU D 1 175 ? 1.873 -32.288 -39.919 1.000 23.230 364 LEU D N 1
ATOM 5994 C CA . LEU D 1 175 ? 2.944 -33.299 -40.109 1.000 21.633 364 LEU D CA 1
ATOM 5995 C C . LEU D 1 175 ? 2.506 -34.602 -39.444 1.000 22.344 364 LEU D C 1
ATOM 5996 O O . LEU D 1 175 ? 2.068 -34.590 -38.266 1.000 20.768 364 LEU D O 1
ATOM 6001 N N . PHE D 1 176 ? 2.637 -35.708 -40.171 1.000 19.852 365 PHE D N 1
ATOM 6002 C CA . PHE D 1 176 ? 2.315 -37.049 -39.640 1.000 21.186 365 PHE D CA 1
ATOM 6003 C C . PHE D 1 176 ? 3.548 -37.928 -39.771 1.000 20.696 365 PHE D C 1
ATOM 6004 O O . PHE D 1 176 ? 4.049 -38.079 -40.903 1.000 20.706 365 PHE D O 1
ATOM 6012 N N . CYS D 1 177 ? 4.006 -38.446 -38.634 1.000 20.564 366 CYS D N 1
ATOM 6013 C CA . CYS D 1 177 ? 4.908 -39.613 -38.555 1.000 21.651 366 CYS D CA 1
ATOM 6014 C C . CYS D 1 177 ? 6.272 -39.254 -39.161 1.000 20.936 366 CYS D C 1
ATOM 6015 O O . CYS D 1 177 ? 6.822 -40.045 -39.955 1.000 21.096 366 CYS D O 1
ATOM 6018 N N . PHE D 1 178 ? 6.790 -38.084 -38.805 1.000 19.572 367 PHE D N 1
ATOM 6019 C CA . PHE D 1 178 ? 8.164 -37.641 -39.141 1.000 19.766 367 PHE D CA 1
ATOM 6020 C C . PHE D 1 178 ? 9.128 -38.158 -38.077 1.000 21.868 367 PHE D C 1
ATOM 6021 O O . PHE D 1 178 ? 8.718 -38.376 -36.935 1.000 22.122 367 PHE D O 1
ATOM 6029 N N . ARG D 1 179 ? 10.386 -38.346 -38.477 1.000 22.545 368 ARG D N 1
ATOM 6030 C CA . ARG D 1 179 ? 11.480 -38.857 -37.618 1.000 24.096 368 ARG D CA 1
ATOM 6031 C C . ARG D 1 179 ? 12.393 -37.682 -37.269 1.000 22.340 368 ARG D C 1
ATOM 6032 O O . ARG D 1 179 ? 12.829 -36.988 -38.187 1.000 22.651 368 ARG D O 1
ATOM 6040 N N . LEU D 1 180 ? 12.654 -37.468 -35.980 1.000 24.051 369 LEU D N 1
ATOM 6041 C CA . LEU D 1 180 ? 13.619 -36.449 -35.522 1.000 25.255 369 LEU D CA 1
ATOM 6042 C C . LEU D 1 180 ? 15.026 -37.006 -35.741 1.000 23.943 369 LEU D C 1
ATOM 6043 O O . LEU D 1 180 ? 15.319 -38.108 -35.252 1.000 24.077 369 LEU D O 1
ATOM 6048 N N . ARG D 1 181 ? 15.821 -36.290 -36.518 1.000 25.038 370 ARG D N 1
ATOM 6049 C CA . ARG D 1 181 ? 17.201 -36.686 -36.872 1.000 27.145 370 ARG D CA 1
ATOM 6050 C C . ARG D 1 181 ? 18.126 -35.583 -36.351 1.000 28.093 370 ARG D C 1
ATOM 6051 O O . ARG D 1 181 ? 17.822 -34.408 -36.594 1.000 26.276 370 ARG D O 1
ATOM 6059 N N . LYS D 1 182 ? 19.168 -35.944 -35.588 1.000 29.455 371 LYS D N 1
ATOM 6060 C CA . LYS D 1 182 ? 20.172 -34.988 -35.038 1.000 32.114 371 LYS D CA 1
ATOM 6061 C C . LYS D 1 182 ? 21.542 -35.308 -35.641 1.000 31.013 371 LYS D C 1
ATOM 6062 O O . LYS D 1 182 ? 21.896 -36.505 -35.574 1.000 29.685 371 LYS D O 1
ATOM 6068 N N . MET D 1 186 ? 22.006 -29.474 -34.877 1.000 53.173 375 MET D N 1
ATOM 6069 C CA . MET D 1 186 ? 20.864 -29.962 -34.057 1.000 52.031 375 MET D CA 1
ATOM 6070 C C . MET D 1 186 ? 19.894 -30.764 -34.941 1.000 44.476 375 MET D C 1
ATOM 6071 O O . MET D 1 186 ? 20.372 -31.547 -35.788 1.000 44.941 375 MET D O 1
ATOM 6076 N N . SER D 1 187 ? 18.584 -30.560 -34.765 1.000 38.694 376 SER D N 1
ATOM 6077 C CA . SER D 1 187 ? 17.514 -31.491 -35.194 1.000 33.121 376 SER D CA 1
ATOM 6078 C C . SER D 1 187 ? 16.820 -31.003 -36.471 1.000 30.516 376 SER D C 1
ATOM 6079 O O . SER D 1 187 ? 16.758 -29.766 -36.725 1.000 26.880 376 SER D O 1
ATOM 6082 N N . LYS D 1 188 ? 16.371 -31.974 -37.263 1.000 25.733 377 LYS D N 1
ATOM 6083 C CA . LYS D 1 188 ? 15.457 -31.799 -38.415 1.000 25.766 377 LYS D CA 1
ATOM 6084 C C . LYS D 1 188 ? 14.368 -32.859 -38.311 1.000 25.201 377 LYS D C 1
ATOM 6085 O O . LYS D 1 188 ? 14.597 -33.879 -37.645 1.000 24.578 377 LYS D O 1
ATOM 6091 N N . LEU D 1 189 ? 13.234 -32.640 -38.972 1.000 24.278 378 LEU D N 1
ATOM 6092 C CA . LEU D 1 189 ? 12.195 -33.679 -39.123 1.000 24.656 378 LEU D CA 1
ATOM 6093 C C . LEU D 1 189 ? 12.359 -34.295 -40.518 1.000 25.721 378 LEU D C 1
ATOM 6094 O O . LEU D 1 189 ? 12.417 -33.533 -41.511 1.000 26.616 378 LEU D O 1
ATOM 6099 N N . ILE D 1 190 ? 12.480 -35.617 -40.577 1.000 24.220 379 ILE D N 1
ATOM 6100 C CA . ILE D 1 190 ? 12.753 -36.368 -41.838 1.000 24.347 379 ILE D CA 1
ATOM 6101 C C . ILE D 1 190 ? 11.534 -37.218 -42.189 1.000 22.914 379 ILE D C 1
ATOM 6102 O O . ILE D 1 190 ? 11.152 -38.077 -41.366 1.000 23.710 379 ILE D O 1
ATOM 6107 N N . SER D 1 191 ? 10.985 -37.038 -43.395 1.000 24.937 380 SER D N 1
ATOM 6108 C CA . SER D 1 191 ? 9.876 -37.877 -43.913 1.000 24.071 380 SER D CA 1
ATOM 6109 C C . SER D 1 191 ? 10.428 -39.275 -44.196 1.000 24.844 380 SER D C 1
ATOM 6110 O O . SER D 1 191 ? 11.574 -39.385 -44.704 1.000 27.470 380 SER D O 1
ATOM 6113 N N . GLU D 1 192 ? 9.677 -40.299 -43.800 1.000 22.758 381 GLU D N 1
ATOM 6114 C CA . GLU D 1 192 ? 10.019 -41.724 -44.021 1.000 24.975 381 GLU D CA 1
ATOM 6115 C C . GLU D 1 192 ? 8.868 -42.372 -44.791 1.000 23.486 381 GLU D C 1
ATOM 6116 O O . GLU D 1 192 ? 7.953 -41.645 -45.238 1.000 23.909 381 GLU D O 1
ATOM 6122 N N . MET D 1 193 ? 8.911 -43.692 -44.927 1.000 23.552 382 MET D N 1
ATOM 6123 C CA . MET D 1 193 ? 7.999 -44.461 -45.794 1.000 25.528 382 MET D CA 1
ATOM 6124 C C . MET D 1 193 ? 6.538 -44.058 -45.547 1.000 23.247 382 MET D C 1
ATOM 6125 O O . MET D 1 193 ? 5.813 -43.947 -46.532 1.000 23.414 382 MET D O 1
ATOM 6130 N N . HIS D 1 194 ? 6.121 -43.875 -44.287 1.000 22.539 383 HIS D N 1
ATOM 6131 C CA . HIS D 1 194 ? 4.687 -43.716 -43.901 1.000 22.203 383 HIS D CA 1
ATOM 6132 C C . HIS D 1 194 ? 4.362 -42.275 -43.485 1.000 20.956 383 HIS D C 1
ATOM 6133 O O . HIS D 1 194 ? 3.250 -42.049 -42.981 1.000 22.447 383 HIS D O 1
ATOM 6140 N N . SER D 1 195 ? 5.269 -41.333 -43.713 1.000 19.740 384 SER D N 1
ATOM 6141 C CA . SER D 1 195 ? 5.106 -39.909 -43.341 1.000 20.317 384 SER D CA 1
ATOM 6142 C C . SER D 1 195 ? 4.108 -39.241 -44.287 1.000 20.453 384 SER D C 1
ATOM 6143 O O . SER D 1 195 ? 3.938 -39.704 -45.436 1.000 19.449 384 SER D O 1
ATOM 6146 N N . PHE D 1 196 ? 3.474 -38.166 -43.819 1.000 20.283 385 PHE D N 1
ATOM 6147 C CA . PHE D 1 196 ? 2.499 -37.403 -44.634 1.000 19.316 385 PHE D CA 1
ATOM 6148 C C . PHE D 1 196 ? 2.477 -35.941 -44.197 1.000 18.665 385 PHE D C 1
ATOM 6149 O O . PHE D 1 196 ? 2.653 -35.667 -42.992 1.000 18.269 385 PHE D O 1
ATOM 6157 N N . ILE D 1 197 ? 2.280 -35.052 -45.168 1.000 18.288 386 ILE D N 1
ATOM 6158 C CA . ILE D 1 197 ? 2.014 -33.598 -44.959 1.000 20.538 386 ILE D CA 1
ATOM 6159 C C . ILE D 1 197 ? 0.621 -33.307 -45.523 1.000 21.823 386 ILE D C 1
ATOM 6160 O O . ILE D 1 197 ? 0.387 -33.607 -46.715 1.000 21.007 386 ILE D O 1
ATOM 6165 N N . GLN D 1 198 ? -0.261 -32.747 -44.698 1.000 23.959 387 GLN D N 1
ATOM 6166 C CA . GLN D 1 198 ? -1.600 -32.245 -45.105 1.000 25.933 387 GLN D CA 1
ATOM 6167 C C . GLN D 1 198 ? -1.609 -30.755 -44.770 1.000 26.680 387 GLN D C 1
ATOM 6168 O O . GLN D 1 198 ? -1.219 -30.409 -43.647 1.000 26.485 387 GLN D O 1
ATOM 6174 N N . ILE D 1 199 ? -1.921 -29.891 -45.736 1.000 27.503 388 ILE D N 1
ATOM 6175 C CA . ILE D 1 199 ? -1.986 -28.421 -45.502 1.000 28.987 388 ILE D CA 1
ATOM 6176 C C . ILE D 1 199 ? -3.349 -28.131 -44.888 1.000 30.805 388 ILE D C 1
ATOM 6177 O O . ILE D 1 199 ? -4.351 -28.667 -45.410 1.000 32.341 388 ILE D O 1
ATOM 6182 N N . LYS D 1 200 ? -3.365 -27.343 -43.809 1.000 33.642 389 LYS D N 1
ATOM 6183 C CA . LYS D 1 200 ? -4.601 -26.907 -43.113 1.000 35.837 389 LYS D CA 1
ATOM 6184 C C . LYS D 1 200 ? -5.430 -26.076 -44.092 1.000 34.382 389 LYS D C 1
ATOM 6185 O O . LYS D 1 200 ? -4.857 -25.154 -44.706 1.000 31.384 389 LYS D O 1
ATOM 6191 N N . LYS D 1 201 ? -6.709 -26.428 -44.233 1.000 36.983 390 LYS D N 1
ATOM 6192 C CA . LYS D 1 201 ? -7.735 -25.655 -44.983 1.000 38.922 390 LYS D CA 1
ATOM 6193 C C . LYS D 1 201 ? -8.919 -25.390 -44.046 1.000 40.766 390 LYS D C 1
ATOM 6194 O O . LYS D 1 201 ? -9.073 -26.166 -43.083 1.000 42.530 390 LYS D O 1
ATOM 6200 N N . LYS D 1 202 ? -9.711 -24.344 -44.322 1.000 42.822 391 LYS D N 1
ATOM 6201 C CA . LYS D 1 202 ? -10.960 -24.007 -43.576 1.000 43.720 391 LYS D CA 1
ATOM 6202 C C . LYS D 1 202 ? -11.999 -25.116 -43.799 1.000 45.919 391 LYS D C 1
ATOM 6203 O O . LYS D 1 202 ? -12.785 -25.447 -42.898 1.000 42.874 391 LYS D O 1
#

Solvent-accessible surface area: 39768 Å² total; per-residue (Å²): 139,126,119,44,36,18,41,131,73,21,54,0,56,8,33,57,50,5,124,76,18,91,8,43,14,96,131,125,112,116,108,101,0,0,3,4,15,0,0,21,52,38,49,32,36,34,0,12,0,34,27,44,99,13,72,117,82,2,51,29,175,46,17,0,13,0,17,27,2,19,65,28,50,106,4,7,14,0,18,151,115,14,56,1,31,114,7,24,140,155,75,82,45,113,7,17,94,54,20,31,90,46,8,131,103,46,51,77,0,32,19,0,22,93,1,31,56,30,30,26,8,34,7,36,7,94,3,67,104,66,60,65,70,160,145,44,0,41,0,18,0,76,40,106,61,22,85,6,36,0,24,0,56,32,33,0,42,82,33,111,20,131,137,39,38,90,0,48,1,16,4,0,33,0,108,78,103,122,155,102,1,54,0,48,9,64,68,13,0,12,4,46,67,138,141,123,45,19,44,0,60,9,53,61,64,10,174,50,20,89,6,49,9,102,141,128,96,117,86,81,0,2,3,3,16,0,0,10,32,32,65,52,16,31,0,12,0,37,24,46,101,15,113,112,61,2,57,30,153,69,14,2,13,0,24,95,12,79,78,54,20,105,1,1,19,0,24,137,149,18,39,2,10,36,10,23,133,112,16,85,19,135,8,51,103,144,8,50,71,164,11,144,114,45,82,78,0,52,91,0,59,184,52,54,17,9,56,28,7,31,7,51,6,75,2,61,118,66,58,74,109,70,0,41,0,40,0,62,37,125,151,25,86,5,41,0,20,0,62,35,36,0,66,74,35,104,7,129,123,33,37,119,0,52,1,14,4,0,27,1,81,70,118,102,100,122,5,59,0,27,6,70,56,11,0,30,3,59,90,185,177,132,76,60,145,179,72,30,61,0,77,18,52,61,54,12,167,58,20,80,6,83,24,112,156,126,114,115,90,80,0,4,3,3,13,0,0,28,107,110,97,43,17,34,0,15,0,23,22,43,94,15,74,130,73,2,110,98,13,0,34,0,16,39,14,41,98,70,52,103,1,4,18,0,29,107,137,18,73,6,46,107,8,28,121,152,78,83,30,139,11,46,117,146,6,54,86,58,23,157,91,47,52,80,1,22,11,3,52,70,7,24,64,38,32,25,13,38,8,49,11,22,2,34,114,64,67,68,74,178,172,43,0,46,0,40,0,11,30,49,72,19,83,4,39,0,27,0,59,60,43,0,41,79,39,111,7,125,66,9,6,78,0,40,1,13,4,0,55,0,100,111,134,125,157,98,2,53,0,29,7,72,76,16,0,33,7,52,52,85,173,106,133,125,111,86,46,147,156,77,32,57,0,40,9,49,61,46,7,102,86,14,84,8,91,14,100,124,141,95,128,102,91,0,4,2,3,12,0,0,26,92,96,106,64,37,30,0,14,0,31,20,64,85,12,80,119,89,2,89,28,174,109,11,1,26,0,14,45,5,30,83,41,55,110,2,7,14,0,20,126,130,14,72,4,47,104,11,28,90,87,77,47,18,65,2,40,44,127,22,40,69,142,14,153,136,46,81,90,0,34,70,2,29,154,45,64,70,33,52,27,7,34,10,52,8,68,2,52,120,54,61,66,78,169,165,43,0,44,0,38,0,56,33,121,136,21,98,7,46,0,26,0,54,57,36,0,40,82,35,111,8,104,48,4,22,81,0,38,1,31,6,0,58,1,152,108,168,6,95,0,46,8,74,80,16,0,18,3,36,32,96,164,175

Organism: Homo sapiens (NCBI:txid9606)